Protein AF-0000000072569728 (afdb_homodimer)

pLDDT: mean 89.06, std 13.62, range [38.62, 98.81]

Structure (mmCIF, N/CA/C/O backbone):
data_AF-0000000072569728-model_v1
#
loop_
_entity.id
_entity.type
_entity.pdbx_description
1 polymer 'Homocysteine S-methyltransferase'
#
loop_
_atom_site.group_PDB
_atom_site.id
_atom_site.type_symbol
_atom_site.label_atom_id
_atom_site.label_alt_id
_atom_site.label_comp_id
_atom_site.label_asym_id
_atom_site.label_entity_id
_atom_site.label_seq_id
_atom_site.pdbx_PDB_ins_code
_atom_site.Cartn_x
_atom_site.Cartn_y
_atom_site.Cartn_z
_atom_site.occupancy
_atom_site.B_iso_or_equiv
_atom_site.auth_seq_id
_atom_site.auth_comp_id
_atom_site.auth_asym_id
_atom_site.auth_atom_id
_atom_site.pdbx_PDB_model_num
ATOM 1 N N . MET A 1 1 ? 17.312 41.188 -1.557 1 85.38 1 MET A N 1
ATOM 2 C CA . MET A 1 1 ? 15.969 41.094 -2.133 1 85.38 1 MET A CA 1
ATOM 3 C C . MET A 1 1 ? 14.977 40.531 -1.12 1 85.38 1 MET A C 1
ATOM 5 O O . MET A 1 1 ? 14.57 41.219 -0.192 1 85.38 1 MET A O 1
ATOM 9 N N . ILE A 1 2 ? 14.727 39.25 -0.944 1 93.12 2 ILE A N 1
ATOM 10 C CA . ILE A 1 2 ? 13.766 38.688 0.002 1 93.12 2 ILE A CA 1
ATOM 11 C C . ILE A 1 2 ? 14.297 38.812 1.425 1 93.12 2 ILE A C 1
ATOM 13 O O . ILE A 1 2 ? 13.57 39.25 2.332 1 93.12 2 ILE A O 1
ATOM 17 N N . LYS A 1 3 ? 15.609 38.688 1.613 1 93.69 3 LYS A N 1
ATOM 18 C CA . LYS A 1 3 ? 16.234 38.781 2.928 1 93.69 3 LYS A CA 1
ATOM 19 C C . LYS A 1 3 ? 16.125 40.188 3.488 1 93.69 3 LYS A C 1
ATOM 21 O O . LYS A 1 3 ? 15.883 40.375 4.684 1 93.69 3 LYS A O 1
ATOM 26 N N . GLU A 1 4 ? 16.312 41.156 2.574 1 92.62 4 GLU A N 1
ATOM 27 C CA . GLU A 1 4 ? 16.188 42.531 2.986 1 92.62 4 GLU A CA 1
ATOM 28 C C . GLU A 1 4 ? 14.75 42.875 3.402 1 92.62 4 GLU A C 1
ATOM 30 O O . GLU A 1 4 ? 14.531 43.562 4.398 1 92.62 4 GLU A O 1
ATOM 35 N N . PHE A 1 5 ? 13.891 42.406 2.645 1 94.12 5 PHE A N 1
ATOM 36 C CA . PHE A 1 5 ? 12.484 42.594 2.949 1 94.12 5 PHE A CA 1
ATOM 37 C C . PHE A 1 5 ? 12.133 42.031 4.316 1 94.12 5 PHE A C 1
ATOM 39 O O . PHE A 1 5 ? 11.391 42.625 5.086 1 94.12 5 PHE A O 1
ATOM 46 N N . LEU A 1 6 ? 12.727 40.844 4.672 1 94.19 6 LEU A N 1
ATOM 47 C CA . LEU A 1 6 ? 12.398 40.094 5.871 1 94.19 6 LEU A CA 1
ATOM 48 C C . LEU A 1 6 ? 13.008 40.75 7.109 1 94.19 6 LEU A C 1
ATOM 50 O O . LEU A 1 6 ? 12.633 40.406 8.234 1 94.19 6 LEU A O 1
ATOM 54 N N . ASN A 1 7 ? 13.859 41.688 6.898 1 90.31 7 ASN A N 1
ATOM 55 C CA . ASN A 1 7 ? 14.438 42.406 8.023 1 90.31 7 ASN A CA 1
ATOM 56 C C . ASN A 1 7 ? 13.398 43.312 8.711 1 90.31 7 ASN A C 1
ATOM 58 O O . ASN A 1 7 ? 13.484 43.531 9.914 1 90.31 7 ASN A O 1
ATOM 62 N N . ASN A 1 8 ? 12.383 43.625 7.84 1 90.62 8 ASN A N 1
ATOM 63 C CA . ASN A 1 8 ? 11.453 44.594 8.398 1 90.62 8 ASN A CA 1
ATOM 64 C C . ASN A 1 8 ? 10 44.125 8.266 1 90.62 8 ASN A C 1
ATOM 66 O O . ASN A 1 8 ? 9.086 44.812 8.766 1 90.62 8 ASN A O 1
ATOM 70 N N . ASN A 1 9 ? 9.867 43.062 7.57 1 92.62 9 ASN A N 1
ATOM 71 C CA . ASN A 1 9 ? 8.5 42.625 7.285 1 92.62 9 ASN A CA 1
ATOM 72 C C . ASN A 1 9 ? 8.359 41.125 7.355 1 92.62 9 ASN A C 1
ATOM 74 O O . ASN A 1 9 ? 9.352 40.406 7.254 1 92.62 9 ASN A O 1
ATOM 78 N N . ILE A 1 10 ? 7.145 40.719 7.562 1 94.38 10 ILE A N 1
ATOM 79 C CA . ILE A 1 10 ? 6.762 39.344 7.312 1 94.38 10 ILE A CA 1
ATOM 80 C C . ILE A 1 10 ? 6.363 39.156 5.844 1 94.38 10 ILE A C 1
ATOM 82 O O . ILE A 1 10 ? 5.781 40.062 5.246 1 94.38 10 ILE A O 1
ATOM 86 N N . LEU A 1 11 ? 6.754 38.125 5.32 1 96.81 11 LEU A N 1
ATOM 87 C CA . LEU A 1 11 ? 6.41 37.875 3.93 1 96.81 11 LEU A CA 1
ATOM 88 C C . LEU A 1 11 ? 5.148 37 3.832 1 96.81 11 LEU A C 1
ATOM 90 O O . LEU A 1 11 ? 5.145 35.844 4.258 1 96.81 11 LEU A O 1
ATOM 94 N N . ILE A 1 12 ? 4.066 37.562 3.297 1 97.56 12 ILE A N 1
ATOM 95 C CA . ILE A 1 12 ? 2.818 36.812 3.088 1 97.56 12 ILE A CA 1
ATOM 96 C C . ILE A 1 12 ? 2.791 36.25 1.676 1 97.56 12 ILE A C 1
ATOM 98 O O . ILE A 1 12 ? 2.799 37 0.692 1 97.56 12 ILE A O 1
ATOM 102 N N . CYS A 1 13 ? 2.77 34.938 1.596 1 97.75 13 CYS A N 1
ATOM 103 C CA . CYS A 1 13 ? 2.707 34.219 0.327 1 97.75 13 CYS A CA 1
ATOM 104 C C . CYS A 1 13 ? 1.263 34 -0.091 1 97.75 13 CYS A C 1
ATOM 106 O O . CYS A 1 13 ? 0.341 34.188 0.702 1 97.75 13 CYS A O 1
ATOM 108 N N . ASP A 1 14 ? 1.109 33.594 -1.291 1 98.12 14 ASP A N 1
ATOM 109 C CA . ASP A 1 14 ? -0.203 33.219 -1.805 1 98.12 14 ASP A CA 1
ATOM 110 C C . ASP A 1 14 ? -0.664 31.891 -1.206 1 98.12 14 ASP A C 1
ATOM 112 O O . ASP A 1 14 ? -0.107 31.422 -0.209 1 98.12 14 ASP A O 1
ATOM 116 N N . GLY A 1 15 ? -1.82 31.406 -1.701 1 96.56 15 GLY A N 1
ATOM 117 C CA . GLY A 1 15 ? -2.396 30.141 -1.286 1 96.56 15 GLY A CA 1
ATOM 118 C C . GLY A 1 15 ? -2.373 29.078 -2.379 1 96.56 15 GLY A C 1
ATOM 119 O O . GLY A 1 15 ? -1.43 29.016 -3.17 1 96.56 15 GLY A O 1
ATOM 120 N N . ALA A 1 16 ? -3.348 28.312 -2.418 1 94.62 16 ALA A N 1
ATOM 121 C CA . ALA A 1 16 ? -3.398 27.156 -3.312 1 94.62 16 ALA A CA 1
ATOM 122 C C . ALA A 1 16 ? -3.627 27.594 -4.758 1 94.62 16 ALA A C 1
ATOM 124 O O . ALA A 1 16 ? -4.406 28.516 -5.02 1 94.62 16 ALA A O 1
ATOM 125 N N . MET A 1 17 ? -2.973 27 -5.676 1 94.5 17 MET A N 1
ATOM 126 C CA . MET A 1 17 ? -3.254 27.172 -7.098 1 94.5 17 MET A CA 1
ATOM 127 C C . MET A 1 17 ? -4.188 26.078 -7.602 1 94.5 17 MET A C 1
ATOM 129 O O . MET A 1 17 ? -5.273 26.375 -8.109 1 94.5 17 MET A O 1
ATOM 133 N N . GLY A 1 18 ? -3.826 24.812 -7.355 1 89.75 18 GLY A N 1
ATOM 134 C CA . GLY A 1 18 ? -4.574 23.688 -7.891 1 89.75 18 GLY A CA 1
ATOM 135 C C . GLY A 1 18 ? -6.008 23.641 -7.402 1 89.75 18 GLY A C 1
ATOM 136 O O . GLY A 1 18 ? -6.945 23.625 -8.203 1 89.75 18 GLY A O 1
ATOM 137 N N . THR A 1 19 ? -6.238 23.625 -6.055 1 87.88 19 THR A N 1
ATOM 138 C CA . THR A 1 19 ? -7.582 23.5 -5.504 1 87.88 19 THR A CA 1
ATOM 139 C C . THR A 1 19 ? -8.414 24.734 -5.816 1 87.88 19 THR A C 1
ATOM 141 O O . THR A 1 19 ? -9.617 24.625 -6.055 1 87.88 19 THR A O 1
ATOM 144 N N . TYR A 1 20 ? -7.801 25.891 -5.891 1 92.5 20 TYR A N 1
ATOM 145 C CA . TYR A 1 20 ? -8.547 27.109 -6.215 1 92.5 20 TYR A CA 1
ATOM 146 C C . TYR A 1 20 ? -8.906 27.156 -7.695 1 92.5 20 TYR A C 1
ATOM 148 O O . TYR A 1 20 ? -9.992 27.609 -8.062 1 92.5 20 TYR A O 1
ATOM 156 N N . TYR A 1 21 ? -7.973 26.719 -8.547 1 92.12 21 TYR A N 1
ATOM 157 C CA . TYR A 1 21 ? -8.266 26.578 -9.969 1 92.12 21 TYR A CA 1
ATOM 158 C C . TYR A 1 21 ? -9.477 25.688 -10.195 1 92.12 21 TYR A C 1
ATOM 160 O O . TYR A 1 21 ? -10.367 26 -10.984 1 92.12 21 TYR A O 1
ATOM 168 N N . SER A 1 22 ? -9.484 24.562 -9.484 1 85.31 22 SER A N 1
ATOM 169 C CA . SER A 1 22 ? -10.602 23.625 -9.586 1 85.31 22 SER A CA 1
ATOM 170 C C . SER A 1 22 ? -11.898 24.266 -9.109 1 85.31 22 SER A C 1
ATOM 172 O O . SER A 1 22 ? -12.961 24.062 -9.695 1 85.31 22 SER A O 1
ATOM 174 N N . GLU A 1 23 ? -11.812 25 -8.039 1 86.25 23 GLU A N 1
ATOM 175 C CA . GLU A 1 23 ? -12.977 25.703 -7.488 1 86.25 23 GLU A CA 1
ATOM 176 C C . GLU A 1 23 ? -13.539 26.703 -8.484 1 86.25 23 GLU A C 1
ATOM 178 O O . GLU A 1 23 ? -14.758 26.812 -8.641 1 86.25 23 GLU A O 1
ATOM 183 N N . LYS A 1 24 ? -12.695 27.391 -9.203 1 89.06 24 LYS A N 1
ATOM 184 C CA . LYS A 1 24 ? -13.094 28.453 -10.117 1 89.06 24 LYS A CA 1
ATOM 185 C C . LYS A 1 24 ? -13.617 27.891 -11.43 1 89.06 24 LYS A C 1
ATOM 187 O O . LYS A 1 24 ? -14.531 28.453 -12.031 1 89.06 24 LYS A O 1
ATOM 192 N N . THR A 1 25 ? -13 26.828 -11.828 1 86.75 25 THR A N 1
ATOM 193 C CA . THR A 1 25 ? -13.297 26.344 -13.172 1 86.75 25 THR A CA 1
ATOM 194 C C . THR A 1 25 ? -14.273 25.172 -13.133 1 86.75 25 THR A C 1
ATOM 196 O O . THR A 1 25 ? -14.883 24.828 -14.141 1 86.75 25 THR A O 1
ATOM 199 N N . GLY A 1 26 ? -14.352 24.578 -11.961 1 76 26 GLY A N 1
ATOM 200 C CA . GLY A 1 26 ? -15.109 23.344 -11.883 1 76 26 GLY A CA 1
ATOM 201 C C . GLY A 1 26 ? -14.391 22.156 -12.5 1 76 26 GLY A C 1
ATOM 202 O O . GLY A 1 26 ? -14.922 21.047 -12.516 1 76 26 GLY A O 1
ATOM 203 N N . ASN A 1 27 ? -13.305 22.453 -13.07 1 64.94 27 ASN A N 1
ATOM 204 C CA . ASN A 1 27 ? -12.508 21.422 -13.711 1 64.94 27 ASN A CA 1
ATOM 205 C C . ASN A 1 27 ? -11.57 20.734 -12.711 1 64.94 27 ASN A C 1
ATOM 207 O O . ASN A 1 27 ? -10.648 21.359 -12.195 1 64.94 27 ASN A O 1
ATOM 211 N N . ASP A 1 28 ? -12.016 19.594 -12.367 1 60.81 28 ASP A N 1
ATOM 212 C CA . ASP A 1 28 ? -11.18 18.844 -11.438 1 60.81 28 ASP A CA 1
ATOM 213 C C . ASP A 1 28 ? -10 18.203 -12.156 1 60.81 28 ASP A C 1
ATOM 215 O O . ASP A 1 28 ? -9.805 16.984 -12.078 1 60.81 28 ASP A O 1
ATOM 219 N N . ILE A 1 29 ? -9.391 19.062 -12.883 1 55.28 29 ILE A N 1
ATOM 220 C CA . ILE A 1 29 ? -8.281 18.547 -13.672 1 55.28 29 ILE A CA 1
ATOM 221 C C . ILE A 1 29 ? -7.117 18.172 -12.758 1 55.28 29 ILE A C 1
ATOM 223 O O . ILE A 1 29 ? -6.883 18.828 -11.742 1 55.28 29 ILE A O 1
ATOM 227 N N . SER A 1 30 ? -6.383 17.234 -13.188 1 62.5 30 SER A N 1
ATOM 228 C CA . SER A 1 30 ? -5.277 16.656 -12.422 1 62.5 30 SER A CA 1
ATOM 229 C C . SER A 1 30 ? -4.066 17.594 -12.422 1 62.5 30 SER A C 1
ATOM 231 O O . SER A 1 30 ? -3.357 17.688 -11.414 1 62.5 30 SER A O 1
ATOM 233 N N . TYR A 1 31 ? -3.854 18.344 -13.523 1 75.75 31 TYR A N 1
ATOM 234 C CA . TYR A 1 31 ? -2.664 19.172 -13.602 1 75.75 31 TYR A CA 1
ATOM 235 C C . TYR A 1 31 ? -3.012 20.578 -14.102 1 75.75 31 TYR A C 1
ATOM 237 O O . TYR A 1 31 ? -3.082 20.812 -15.312 1 75.75 31 TYR A O 1
ATOM 245 N N . CYS A 1 32 ? -3.193 21.516 -13.148 1 87.5 32 CYS A N 1
ATOM 246 C CA . CYS A 1 32 ? -3.564 22.875 -13.5 1 87.5 32 CYS A CA 1
ATOM 247 C C . CYS A 1 32 ? -2.422 23.578 -14.227 1 87.5 32 CYS A C 1
ATOM 249 O O . CYS A 1 32 ? -2.615 24.656 -14.805 1 87.5 32 CYS A O 1
ATOM 251 N N . GLU A 1 33 ? -1.227 22.938 -14.305 1 91.69 33 GLU A N 1
ATOM 252 C CA . GLU A 1 33 ? -0.071 23.5 -14.984 1 91.69 33 GLU A CA 1
ATOM 253 C C . GLU A 1 33 ? -0.323 23.641 -16.484 1 91.69 33 GLU A C 1
ATOM 255 O O . GLU A 1 33 ? 0.218 24.531 -17.141 1 91.69 33 GLU A O 1
ATOM 260 N N . PHE A 1 34 ? -1.142 22.781 -16.984 1 87.81 34 PHE A N 1
ATOM 261 C CA . PHE A 1 34 ? -1.485 22.875 -18.406 1 87.81 34 PHE A CA 1
ATOM 262 C C . PHE A 1 34 ? -2.279 24.156 -18.672 1 87.81 34 PHE A C 1
ATOM 264 O O . PHE A 1 34 ? -2.348 24.609 -19.812 1 87.81 34 PHE A O 1
ATOM 271 N N . GLY A 1 35 ? -2.881 24.672 -17.656 1 92.25 35 GLY A N 1
ATOM 272 C CA . GLY A 1 35 ? -3.578 25.953 -17.766 1 92.25 35 GLY A CA 1
ATOM 273 C C . GLY A 1 35 ? -2.672 27.094 -18.203 1 92.25 35 GLY A C 1
ATOM 274 O O . GLY A 1 35 ? -3.141 28.094 -18.75 1 92.25 35 GLY A O 1
ATOM 275 N N . ASN A 1 36 ? -1.361 26.953 -17.969 1 96 36 ASN A N 1
ATOM 276 C CA . ASN A 1 36 ? -0.408 27.969 -18.406 1 96 36 ASN A CA 1
ATOM 277 C C . ASN A 1 36 ? -0.445 28.125 -19.938 1 96 36 ASN A C 1
ATOM 279 O O . ASN A 1 36 ? -0.034 29.172 -20.453 1 96 36 ASN A O 1
ATOM 283 N N . LEU A 1 37 ? -0.909 27.062 -20.609 1 92.69 37 LEU A N 1
ATOM 284 C CA . LEU A 1 37 ? -0.963 27.078 -22.062 1 92.69 37 LEU A CA 1
ATOM 285 C C . LEU A 1 37 ? -2.396 27.281 -22.547 1 92.69 37 LEU A C 1
ATOM 287 O O . LEU A 1 37 ? -2.643 28.047 -23.469 1 92.69 37 LEU A O 1
ATOM 291 N N . ASN A 1 38 ? -3.354 26.656 -21.859 1 88.44 38 ASN A N 1
ATOM 292 C CA . ASN A 1 38 ? -4.691 26.531 -22.422 1 88.44 38 ASN A CA 1
ATOM 293 C C . ASN A 1 38 ? -5.699 27.422 -21.688 1 88.44 38 ASN A C 1
ATOM 295 O O . ASN A 1 38 ? -6.848 27.547 -22.125 1 88.44 38 ASN A O 1
ATOM 299 N N . ASP A 1 39 ? -5.293 28.016 -20.641 1 93.44 39 ASP A N 1
ATOM 300 C CA . ASP A 1 39 ? -6.195 28.828 -19.828 1 93.44 39 ASP A CA 1
ATOM 301 C C . ASP A 1 39 ? -5.434 29.938 -19.109 1 93.44 39 ASP A C 1
ATOM 303 O O . ASP A 1 39 ? -5.551 30.078 -17.891 1 93.44 39 ASP A O 1
ATOM 307 N N . LYS A 1 40 ? -4.645 30.719 -19.812 1 95.88 40 LYS A N 1
ATOM 308 C CA . LYS A 1 40 ? -3.734 31.719 -19.266 1 95.88 40 LYS A CA 1
ATOM 309 C C . LYS A 1 40 ? -4.492 32.75 -18.453 1 95.88 40 LYS A C 1
ATOM 311 O O . LYS A 1 40 ? -4.023 33.219 -17.406 1 95.88 40 LYS A O 1
ATOM 316 N N . ASN A 1 41 ? -5.648 33.094 -18.891 1 96.56 41 ASN A N 1
ATOM 317 C CA . ASN A 1 41 ? -6.422 34.156 -18.25 1 96.56 41 ASN A CA 1
ATOM 318 C C . ASN A 1 41 ? -6.836 33.75 -16.844 1 96.56 41 ASN A C 1
ATOM 320 O O . ASN A 1 41 ? -6.758 34.562 -15.914 1 96.56 41 ASN A O 1
ATOM 324 N N . THR A 1 42 ? -7.293 32.562 -16.734 1 96.25 42 THR A N 1
ATOM 325 C CA . THR A 1 42 ? -7.719 32.094 -15.414 1 96.25 42 THR A CA 1
ATOM 326 C C . THR A 1 42 ? -6.543 32.062 -14.445 1 96.25 42 THR A C 1
ATOM 328 O O . THR A 1 42 ? -6.668 32.469 -13.289 1 96.25 42 THR A O 1
ATOM 331 N N . ILE A 1 43 ? -5.391 31.609 -14.906 1 97.44 43 ILE A N 1
ATOM 332 C CA . ILE A 1 43 ? -4.199 31.531 -14.07 1 97.44 43 ILE A CA 1
ATOM 333 C C . ILE A 1 43 ? -3.775 32.938 -13.656 1 97.44 43 ILE A C 1
ATOM 335 O O . ILE A 1 43 ? -3.453 33.188 -12.492 1 97.44 43 ILE A O 1
ATOM 339 N N . ARG A 1 44 ? -3.809 33.812 -14.602 1 98.12 44 ARG A N 1
ATOM 340 C CA . ARG A 1 44 ? -3.445 35.188 -14.32 1 98.12 44 ARG A CA 1
ATOM 341 C C . ARG A 1 44 ? -4.379 35.812 -13.281 1 98.12 44 ARG A C 1
ATOM 343 O O . ARG A 1 44 ? -3.93 36.469 -12.352 1 98.12 44 ARG A O 1
ATOM 350 N N . ARG A 1 45 ? -5.605 35.594 -13.469 1 97.75 45 ARG A N 1
ATOM 351 C CA . ARG A 1 45 ? -6.605 36.125 -12.547 1 97.75 45 ARG A CA 1
ATOM 352 C C . ARG A 1 45 ? -6.379 35.594 -11.133 1 97.75 45 ARG A C 1
ATOM 354 O O . ARG A 1 45 ? -6.527 36.344 -10.164 1 97.75 45 ARG A O 1
ATOM 361 N N . ILE A 1 46 ? -6.066 34.344 -11.008 1 98.19 46 ILE A N 1
ATOM 362 C CA . ILE A 1 46 ? -5.801 33.781 -9.695 1 98.19 46 ILE A CA 1
ATOM 363 C C . ILE A 1 46 ? -4.629 34.5 -9.039 1 98.19 46 ILE A C 1
ATOM 365 O O . ILE A 1 46 ? -4.703 34.844 -7.859 1 98.19 46 ILE A O 1
ATOM 369 N N . HIS A 1 47 ? -3.529 34.719 -9.805 1 98.69 47 HIS A N 1
ATOM 370 C CA . HIS A 1 47 ? -2.404 35.5 -9.266 1 98.69 47 HIS A CA 1
ATOM 371 C C . HIS A 1 47 ? -2.846 36.875 -8.805 1 98.69 47 HIS A C 1
ATOM 373 O O . HIS A 1 47 ? -2.494 37.312 -7.707 1 98.69 47 HIS A O 1
ATOM 379 N N . GLU A 1 48 ? -3.656 37.469 -9.617 1 98.56 48 GLU A N 1
ATOM 380 C CA . GLU A 1 48 ? -4.098 38.844 -9.32 1 98.56 48 GLU A CA 1
ATOM 381 C C . GLU A 1 48 ? -4.957 38.875 -8.062 1 98.56 48 GLU A C 1
ATOM 383 O O . GLU A 1 48 ? -4.836 39.812 -7.246 1 98.56 48 GLU A O 1
ATOM 388 N N . GLU A 1 49 ? -5.773 37.938 -7.969 1 98.5 49 GLU A N 1
ATOM 389 C CA . GLU A 1 49 ? -6.641 37.844 -6.797 1 98.5 49 GLU A CA 1
ATOM 390 C C . GLU A 1 49 ? -5.828 37.688 -5.516 1 98.5 49 GLU A C 1
ATOM 392 O O . GLU A 1 49 ? -6.152 38.281 -4.484 1 98.5 49 GLU A O 1
ATOM 397 N N . TYR A 1 50 ? -4.777 36.875 -5.551 1 98.69 50 TYR A N 1
ATOM 398 C CA . TYR A 1 50 ? -3.918 36.688 -4.387 1 98.69 50 TYR A CA 1
ATOM 399 C C . TYR A 1 50 ? -3.158 37.969 -4.062 1 98.69 50 TYR A C 1
ATOM 401 O O . TYR A 1 50 ? -2.986 38.312 -2.891 1 98.69 50 TYR A O 1
ATOM 409 N N . ILE A 1 51 ? -2.723 38.688 -5.102 1 98.5 51 ILE A N 1
ATOM 410 C CA . ILE A 1 51 ? -2.016 39.938 -4.914 1 98.5 51 ILE A CA 1
ATOM 411 C C . ILE A 1 51 ? -2.951 40.969 -4.281 1 98.5 51 ILE A C 1
ATOM 413 O O . ILE A 1 51 ? -2.574 41.656 -3.33 1 98.5 51 ILE A O 1
ATOM 417 N N . GLU A 1 52 ? -4.152 40.969 -4.797 1 97.81 52 GLU A N 1
ATOM 418 C CA . GLU A 1 52 ? -5.152 41.906 -4.254 1 97.81 52 GLU A CA 1
ATOM 419 C C . GLU A 1 52 ? -5.48 41.562 -2.805 1 97.81 52 GLU A C 1
ATOM 421 O O . GLU A 1 52 ? -5.781 42.438 -2.008 1 97.81 52 GLU A O 1
ATOM 426 N N . ALA A 1 53 ? -5.41 40.312 -2.512 1 97.75 53 ALA A N 1
ATOM 427 C CA . ALA A 1 53 ? -5.715 39.844 -1.164 1 97.75 53 ALA A CA 1
ATOM 428 C C . ALA A 1 53 ? -4.594 40.188 -0.191 1 97.75 53 ALA A C 1
ATOM 430 O O . ALA A 1 53 ? -4.785 40.156 1.027 1 97.75 53 ALA A O 1
ATOM 431 N N . GLY A 1 54 ? -3.396 40.531 -0.757 1 96.56 54 GLY A N 1
ATOM 432 C CA . GLY A 1 54 ? -2.342 41.031 0.122 1 96.56 54 GLY A CA 1
ATOM 433 C C . GLY A 1 54 ? -1.059 40.219 0.004 1 96.56 54 GLY A C 1
ATOM 434 O O . GLY A 1 54 ? -0.077 40.5 0.693 1 96.56 54 GLY A O 1
ATOM 435 N N . ALA A 1 55 ? -0.987 39.25 -0.85 1 97.81 55 ALA A N 1
ATOM 436 C CA . ALA A 1 55 ? 0.219 38.438 -1.031 1 97.81 55 ALA A CA 1
ATOM 437 C C . ALA A 1 55 ? 1.369 39.281 -1.563 1 97.81 55 ALA A C 1
ATOM 439 O O . ALA A 1 55 ? 1.182 40.094 -2.475 1 97.81 55 ALA A O 1
ATOM 440 N N . LYS A 1 56 ? 2.52 39.125 -0.978 1 97.56 56 LYS A N 1
ATOM 441 C CA . LYS A 1 56 ? 3.721 39.844 -1.418 1 97.56 56 LYS A CA 1
ATOM 442 C C . LYS A 1 56 ? 4.676 38.906 -2.145 1 97.56 56 LYS A C 1
ATOM 444 O O . LYS A 1 56 ? 5.695 39.344 -2.688 1 97.56 56 LYS A O 1
ATOM 449 N N . LEU A 1 57 ? 4.34 37.688 -2.176 1 98.25 57 LEU A N 1
ATOM 450 C CA . LEU A 1 57 ? 5.008 36.656 -2.986 1 98.25 57 LEU A CA 1
ATOM 451 C C . LEU A 1 57 ? 3.99 35.719 -3.621 1 98.25 57 LEU A C 1
ATOM 453 O O . LEU A 1 57 ? 3.143 35.156 -2.926 1 98.25 57 LEU A O 1
ATOM 457 N N . ILE A 1 58 ? 4 35.625 -4.895 1 98.69 58 ILE A N 1
ATOM 458 C CA . ILE A 1 58 ? 3.174 34.656 -5.586 1 98.69 58 ILE A CA 1
ATOM 459 C C . ILE A 1 58 ? 4.059 33.531 -6.176 1 98.69 58 ILE A C 1
ATOM 461 O O . ILE A 1 58 ? 5.184 33.812 -6.605 1 98.69 58 ILE A O 1
ATOM 465 N N . ARG A 1 59 ? 3.604 32.312 -6.176 1 98.44 59 ARG A N 1
ATOM 466 C CA . ARG A 1 59 ? 4.32 31.188 -6.742 1 98.44 59 ARG A CA 1
ATOM 467 C C . ARG A 1 59 ? 3.789 30.844 -8.133 1 98.44 59 ARG A C 1
ATOM 469 O O . ARG A 1 59 ? 2.576 30.828 -8.352 1 98.44 59 ARG A O 1
ATOM 476 N N . THR A 1 60 ? 4.676 30.562 -9.039 1 98.5 60 THR A N 1
ATOM 477 C CA . THR A 1 60 ? 4.273 30.219 -10.398 1 98.5 60 THR A CA 1
ATOM 478 C C . THR A 1 60 ? 3.451 28.938 -10.414 1 98.5 60 THR A C 1
ATOM 480 O O . THR A 1 60 ? 3.613 28.078 -9.547 1 98.5 60 THR A O 1
ATOM 483 N N . ASN A 1 61 ? 2.537 28.859 -11.391 1 97.81 61 ASN A N 1
ATOM 484 C CA . ASN A 1 61 ? 1.77 27.641 -11.586 1 97.81 61 ASN A CA 1
ATOM 485 C C . ASN A 1 61 ? 2.615 26.547 -12.234 1 97.81 61 ASN A C 1
ATOM 487 O O . ASN A 1 61 ? 2.344 26.141 -13.359 1 97.81 61 ASN A O 1
ATOM 491 N N . THR A 1 62 ? 3.65 26.078 -11.438 1 98.06 62 THR A N 1
ATOM 492 C CA . THR A 1 62 ? 4.609 25.156 -12.031 1 98.06 62 THR A CA 1
ATOM 493 C C . THR A 1 62 ? 5.004 24.062 -11.039 1 98.06 62 THR A C 1
ATOM 495 O O . THR A 1 62 ? 6.078 23.469 -11.148 1 98.06 62 THR A O 1
ATOM 498 N N . PHE A 1 63 ? 4.211 23.828 -10.109 1 95.31 63 PHE A N 1
ATOM 499 C CA . PHE A 1 63 ? 4.508 22.875 -9.047 1 95.31 63 PHE A CA 1
ATOM 500 C C . PHE A 1 63 ? 4.773 21.484 -9.633 1 95.31 63 PHE A C 1
ATOM 502 O O . PHE A 1 63 ? 5.785 20.859 -9.32 1 95.31 63 PHE A O 1
ATOM 509 N N . SER A 1 64 ? 3.92 21.031 -10.461 1 92.62 64 SER A N 1
ATOM 510 C CA . SER A 1 64 ? 4.047 19.688 -11.023 1 92.62 64 SER A CA 1
ATOM 511 C C . SER A 1 64 ? 4.746 19.719 -12.375 1 92.62 64 SER A C 1
ATOM 513 O O . SER A 1 64 ? 4.703 18.75 -13.125 1 92.62 64 SER A O 1
ATOM 515 N N . ALA A 1 65 ? 5.352 20.859 -12.68 1 94.38 65 ALA A N 1
ATOM 516 C CA . ALA A 1 65 ? 5.91 21.016 -14.023 1 94.38 65 ALA A CA 1
ATOM 517 C C . ALA A 1 65 ? 7.254 20.312 -14.148 1 94.38 65 ALA A C 1
ATOM 519 O O . ALA A 1 65 ? 8.312 20.938 -14.047 1 94.38 65 ALA A O 1
ATOM 520 N N . ASN A 1 66 ? 7.27 19.094 -14.367 1 92.06 66 ASN A N 1
ATOM 521 C CA . ASN A 1 66 ? 8.391 18.266 -14.797 1 92.06 66 ASN A CA 1
ATOM 522 C C . ASN A 1 66 ? 7.965 17.234 -15.844 1 92.06 66 ASN A C 1
ATOM 524 O O . ASN A 1 66 ? 6.777 16.953 -15.984 1 92.06 66 ASN A O 1
ATOM 528 N N . SER A 1 67 ? 8.914 16.781 -16.516 1 86.94 67 SER A N 1
ATOM 529 C CA . SER A 1 67 ? 8.594 15.961 -17.688 1 86.94 67 SER A CA 1
ATOM 530 C C . SER A 1 67 ? 7.977 14.633 -17.25 1 86.94 67 SER A C 1
ATOM 532 O O . SER A 1 67 ? 7.117 14.086 -17.953 1 86.94 67 SER A O 1
ATOM 534 N N . LYS A 1 68 ? 8.344 14.188 -16.172 1 77.12 68 LYS A N 1
ATOM 535 C CA . LYS A 1 68 ? 7.895 12.883 -15.703 1 77.12 68 LYS A CA 1
ATOM 536 C C . LYS A 1 68 ? 6.457 12.945 -15.188 1 77.12 68 LYS A C 1
ATOM 538 O O . LYS A 1 68 ? 5.625 12.117 -15.562 1 77.12 68 LYS A O 1
ATOM 543 N N . GLU A 1 69 ? 6.16 13.898 -14.391 1 79.19 69 GLU A N 1
ATOM 544 C CA . GLU A 1 69 ? 4.836 14.039 -13.797 1 79.19 69 GLU A CA 1
ATOM 545 C C . GLU A 1 69 ? 3.797 14.414 -14.844 1 79.19 69 GLU A C 1
ATOM 547 O O . GLU A 1 69 ? 2.686 13.883 -14.852 1 79.19 69 GLU A O 1
ATOM 552 N N . LEU A 1 70 ? 4.184 15.32 -15.695 1 79.62 70 LEU A N 1
ATOM 553 C CA . LEU A 1 70 ? 3.229 15.812 -16.688 1 79.62 70 LEU A CA 1
ATOM 554 C C . LEU A 1 70 ? 3.199 14.906 -17.906 1 79.62 70 LEU A C 1
ATOM 556 O O . LEU A 1 70 ? 2.285 14.992 -18.734 1 79.62 70 LEU A O 1
ATOM 560 N N . GLY A 1 71 ? 4.188 14.07 -18.016 1 72.31 71 GLY A N 1
ATOM 561 C CA . GLY A 1 71 ? 4.27 13.195 -19.172 1 72.31 71 GLY A CA 1
ATOM 562 C C . GLY A 1 71 ? 4.469 13.938 -20.484 1 72.31 71 GLY A C 1
ATOM 563 O O . GLY A 1 71 ? 3.828 13.625 -21.484 1 72.31 71 GLY A O 1
ATOM 564 N N . VAL A 1 72 ? 5.293 14.961 -20.438 1 75.62 72 VAL A N 1
ATOM 565 C CA . VAL A 1 72 ? 5.488 15.797 -21.625 1 75.62 72 VAL A CA 1
ATOM 566 C C . VAL A 1 72 ? 6.973 15.852 -21.969 1 75.62 72 VAL A C 1
ATOM 568 O O . VAL A 1 72 ? 7.824 15.477 -21.156 1 75.62 72 VAL A O 1
ATOM 571 N N . SER A 1 73 ? 7.273 16.234 -23.188 1 80.56 73 SER A N 1
ATOM 572 C CA . SER A 1 73 ? 8.656 16.438 -23.625 1 80.56 73 SER A CA 1
ATOM 573 C C . SER A 1 73 ? 9.281 17.625 -22.922 1 80.56 73 SER A C 1
ATOM 575 O O . SER A 1 73 ? 8.57 18.469 -22.359 1 80.56 73 SER A O 1
ATOM 577 N N . ARG A 1 74 ? 10.586 17.766 -22.938 1 88.06 74 ARG A N 1
ATOM 578 C CA . ARG A 1 74 ? 11.289 18.906 -22.344 1 88.06 74 ARG A CA 1
ATOM 579 C C . ARG A 1 74 ? 10.906 20.203 -23.047 1 88.06 74 ARG A C 1
ATOM 581 O O . ARG A 1 74 ? 10.844 21.25 -22.422 1 88.06 74 ARG A O 1
ATOM 588 N N . LYS A 1 75 ? 10.688 20.062 -24.328 1 88.56 75 LYS A N 1
ATOM 589 C CA . LYS A 1 75 ? 10.281 21.25 -25.062 1 88.56 75 LYS A CA 1
ATOM 590 C C . LYS A 1 75 ? 8.938 21.766 -24.562 1 88.56 75 LYS A C 1
ATOM 592 O O . LYS A 1 75 ? 8.797 22.969 -24.281 1 88.56 75 LYS A O 1
ATOM 597 N N . THR A 1 76 ? 7.992 20.891 -24.469 1 88.81 76 THR A N 1
ATOM 598 C CA . THR A 1 76 ? 6.676 21.281 -23.953 1 88.81 76 THR A CA 1
ATOM 599 C C . THR A 1 76 ? 6.766 21.75 -22.516 1 88.81 76 THR A C 1
ATOM 601 O O . THR A 1 76 ? 6.066 22.688 -22.125 1 88.81 76 THR A O 1
ATOM 604 N N . LEU A 1 77 ? 7.648 21.094 -21.797 1 94 77 LEU A N 1
ATOM 605 C CA . LEU A 1 77 ? 7.859 21.5 -20.406 1 94 77 LEU A CA 1
ATOM 606 C C . LEU A 1 77 ? 8.383 22.938 -20.328 1 94 77 LEU A C 1
ATOM 608 O O . LEU A 1 77 ? 7.906 23.734 -19.516 1 94 77 LEU A O 1
ATOM 612 N N . LYS A 1 78 ? 9.312 23.188 -21.172 1 96.81 78 LYS A N 1
ATOM 613 C CA . LYS A 1 78 ? 9.852 24.547 -21.234 1 96.81 78 LYS A CA 1
ATOM 614 C C . LYS A 1 78 ? 8.75 25.562 -21.562 1 96.81 78 LYS A C 1
ATOM 616 O O . LYS A 1 78 ? 8.68 26.625 -20.938 1 96.81 78 LYS A O 1
ATOM 621 N N . ASP A 1 79 ? 7.879 25.219 -22.469 1 96.5 79 ASP A N 1
ATOM 622 C CA . ASP A 1 79 ? 6.773 26.109 -22.828 1 96.5 79 ASP A CA 1
ATOM 623 C C . ASP A 1 79 ? 5.852 26.359 -21.641 1 96.5 79 ASP A C 1
ATOM 625 O O . ASP A 1 79 ? 5.414 27.484 -21.406 1 96.5 79 ASP A O 1
ATOM 629 N N . ILE A 1 80 ? 5.598 25.359 -20.922 1 96.75 80 ILE A N 1
ATOM 630 C CA . ILE A 1 80 ? 4.703 25.438 -19.766 1 96.75 80 ILE A CA 1
ATOM 631 C C . ILE A 1 80 ? 5.312 26.344 -18.703 1 96.75 80 ILE A C 1
ATOM 633 O O . ILE A 1 80 ? 4.633 27.219 -18.156 1 96.75 80 ILE A O 1
ATOM 637 N N . ILE A 1 81 ? 6.621 26.141 -18.422 1 98.44 81 ILE A N 1
ATOM 638 C CA . ILE A 1 81 ? 7.309 26.891 -17.375 1 98.44 81 ILE A CA 1
ATOM 639 C C . ILE A 1 81 ? 7.426 28.359 -17.781 1 98.44 81 ILE A C 1
ATOM 641 O O . ILE A 1 81 ? 7.098 29.266 -17 1 98.44 81 ILE A O 1
ATOM 645 N N . GLU A 1 82 ? 7.793 28.578 -19.016 1 98.44 82 GLU A N 1
ATOM 646 C CA . GLU A 1 82 ? 7.973 29.953 -19.484 1 98.44 82 GLU A CA 1
ATOM 647 C C . GLU A 1 82 ? 6.641 30.688 -19.531 1 98.44 82 GLU A C 1
ATOM 649 O O . GLU A 1 82 ? 6.566 31.875 -19.188 1 98.44 82 GLU A O 1
ATOM 654 N N . SER A 1 83 ? 5.652 29.969 -19.969 1 98.25 83 SER A N 1
ATOM 655 C CA . SER A 1 83 ? 4.324 30.578 -19.969 1 98.25 83 SER A CA 1
ATOM 656 C C . SER A 1 83 ? 3.885 30.922 -18.547 1 98.25 83 SER A C 1
ATOM 658 O O . SER A 1 83 ? 3.307 31.984 -18.297 1 98.25 83 SER A O 1
ATOM 660 N N . GLY A 1 84 ? 4.148 30.016 -17.609 1 98.56 84 GLY A N 1
ATOM 661 C CA . GLY A 1 84 ? 3.832 30.266 -16.219 1 98.56 84 GLY A CA 1
ATOM 662 C C . GLY A 1 84 ? 4.551 31.484 -15.656 1 98.56 84 GLY A C 1
ATOM 663 O O . GLY A 1 84 ? 3.973 32.25 -14.883 1 98.56 84 GLY A O 1
ATOM 664 N N . ILE A 1 85 ? 5.805 31.656 -16.062 1 98.62 85 ILE A N 1
ATOM 665 C CA . ILE A 1 85 ? 6.605 32.812 -15.648 1 98.62 85 ILE A CA 1
ATOM 666 C C . ILE A 1 85 ? 6.016 34.094 -16.234 1 98.62 85 ILE A C 1
ATOM 668 O O . ILE A 1 85 ? 5.855 35.094 -15.523 1 98.62 85 ILE A O 1
ATOM 672 N N . GLU A 1 86 ? 5.652 34 -17.469 1 98.44 86 GLU A N 1
ATOM 673 C CA . GLU A 1 86 ? 5.098 35.156 -18.156 1 98.44 86 GLU A CA 1
ATOM 674 C C . GLU A 1 86 ? 3.793 35.594 -17.5 1 98.44 86 GLU A C 1
ATOM 676 O O . GLU A 1 86 ? 3.566 36.812 -17.312 1 98.44 86 GLU A O 1
ATOM 681 N N . ILE A 1 87 ? 2.979 34.688 -17.234 1 98.62 87 ILE A N 1
ATOM 682 C CA . ILE A 1 87 ? 1.695 35 -16.609 1 98.62 87 ILE A CA 1
ATOM 683 C C . ILE A 1 87 ? 1.928 35.656 -15.258 1 98.62 87 ILE A C 1
ATOM 685 O O . ILE A 1 87 ? 1.266 36.656 -14.93 1 98.62 87 ILE A O 1
ATOM 689 N N . ALA A 1 88 ? 2.857 35.125 -14.469 1 98.69 88 ALA A N 1
ATOM 690 C CA . ALA A 1 88 ? 3.176 35.719 -13.164 1 98.69 88 ALA A CA 1
ATOM 691 C C . ALA A 1 88 ? 3.719 37.125 -13.305 1 98.69 88 ALA A C 1
ATOM 693 O O . ALA A 1 88 ? 3.361 38 -12.523 1 98.69 88 ALA A O 1
ATOM 694 N N . LYS A 1 89 ? 4.57 37.375 -14.305 1 98.38 89 LYS A N 1
ATOM 695 C CA . LYS A 1 89 ? 5.133 38.688 -14.555 1 98.38 89 LYS A CA 1
ATOM 696 C C . LYS A 1 89 ? 4.043 39.688 -14.922 1 98.38 89 LYS A C 1
ATOM 698 O O . LYS A 1 89 ? 4.09 40.844 -14.5 1 98.38 89 LYS A O 1
ATOM 703 N N . GLU A 1 90 ? 3.146 39.156 -15.672 1 98.25 90 GLU A N 1
ATOM 704 C CA . GLU A 1 90 ? 2.025 40.031 -16.031 1 98.25 90 GLU A CA 1
ATOM 705 C C . GLU A 1 90 ? 1.207 40.406 -14.805 1 98.25 90 GLU A C 1
ATOM 707 O O . GLU A 1 90 ? 0.778 41.562 -14.672 1 98.25 90 GLU A O 1
ATOM 712 N N . ALA A 1 91 ? 0.992 39.5 -13.977 1 98.31 91 ALA A N 1
ATOM 713 C CA . ALA A 1 91 ? 0.163 39.719 -12.797 1 98.31 91 ALA A CA 1
ATOM 714 C C . ALA A 1 91 ? 0.814 40.719 -11.844 1 98.31 91 ALA A C 1
ATOM 716 O O . ALA A 1 91 ? 0.122 41.469 -11.156 1 98.31 91 ALA A O 1
ATOM 717 N N . VAL A 1 92 ? 2.197 40.688 -11.781 1 97.88 92 VAL A N 1
ATOM 718 C CA . VAL A 1 92 ? 2.881 41.531 -10.805 1 97.88 92 VAL A CA 1
ATOM 719 C C . VAL A 1 92 ? 3.264 42.875 -11.445 1 97.88 92 VAL A C 1
ATOM 721 O O . VAL A 1 92 ? 3.902 43.719 -10.812 1 97.88 92 VAL A O 1
ATOM 724 N N . TYR A 1 93 ? 2.885 43.062 -12.656 1 95.62 93 TYR A N 1
ATOM 725 C CA . TYR A 1 93 ? 3.293 44.25 -13.391 1 95.62 93 TYR A CA 1
ATOM 726 C C . TYR A 1 93 ? 2.977 45.5 -12.594 1 95.62 93 TYR A C 1
ATOM 728 O O . TYR A 1 93 ? 1.843 45.688 -12.141 1 95.62 93 TYR A O 1
ATOM 736 N N . ASN A 1 94 ? 3.986 46.312 -12.312 1 94.44 94 ASN A N 1
ATOM 737 C CA . ASN A 1 94 ? 3.932 47.594 -11.602 1 94.44 94 ASN A CA 1
ATOM 738 C C . ASN A 1 94 ? 3.562 47.406 -10.133 1 94.44 94 ASN A C 1
ATOM 740 O O . ASN A 1 94 ? 2.949 48.281 -9.523 1 94.44 94 ASN A O 1
ATOM 744 N N . LYS A 1 95 ? 3.754 46.25 -9.562 1 96.06 95 LYS A N 1
ATOM 745 C CA . LYS A 1 95 ? 3.498 45.938 -8.164 1 96.06 95 LYS A CA 1
ATOM 746 C C . LYS A 1 95 ? 4.754 45.406 -7.48 1 96.06 95 LYS A C 1
ATOM 748 O O . LYS A 1 95 ? 5.586 44.75 -8.125 1 96.06 95 LYS A O 1
ATOM 753 N N . GLU A 1 96 ? 4.93 45.75 -6.309 1 94.12 96 GLU A N 1
ATOM 754 C CA . GLU A 1 96 ? 6.059 45.25 -5.523 1 94.12 96 GLU A CA 1
ATOM 755 C C . GLU A 1 96 ? 5.754 43.875 -4.91 1 94.12 96 GLU A C 1
ATOM 757 O O . GLU A 1 96 ? 5.562 43.781 -3.699 1 94.12 96 GLU A O 1
ATOM 762 N N . VAL A 1 97 ? 5.711 42.875 -5.691 1 97.88 97 VAL A N 1
ATOM 763 C CA . VAL A 1 97 ? 5.422 41.5 -5.312 1 97.88 97 VAL A CA 1
ATOM 764 C C . VAL A 1 97 ? 6.492 40.594 -5.883 1 97.88 97 VAL A C 1
ATOM 766 O O . VAL A 1 97 ? 6.902 40.719 -7.035 1 97.88 97 VAL A O 1
ATOM 769 N N . PHE A 1 98 ? 7.047 39.719 -5.109 1 98.06 98 PHE A N 1
ATOM 770 C CA . PHE A 1 98 ? 8.062 38.781 -5.547 1 98.06 98 PHE A CA 1
ATOM 771 C C . PHE A 1 98 ? 7.418 37.625 -6.301 1 98.06 98 PHE A C 1
ATOM 773 O O . PHE A 1 98 ? 6.277 37.25 -6.02 1 98.06 98 PHE A O 1
ATOM 780 N N . ILE A 1 99 ? 8.125 37.062 -7.262 1 98.56 99 ILE A N 1
ATOM 781 C CA . ILE A 1 99 ? 7.719 35.844 -7.953 1 98.56 99 ILE A CA 1
ATOM 782 C C . ILE A 1 99 ? 8.609 34.688 -7.516 1 98.56 99 ILE A C 1
ATOM 784 O O . ILE A 1 99 ? 9.836 34.781 -7.629 1 98.56 99 ILE A O 1
ATOM 788 N N . GLY A 1 100 ? 8.023 33.719 -6.941 1 98.5 100 GLY A N 1
ATOM 789 C CA . GLY A 1 100 ? 8.734 32.5 -6.578 1 98.5 100 GLY A CA 1
ATOM 790 C C . GLY A 1 100 ? 8.547 31.375 -7.574 1 98.5 100 GLY A C 1
ATOM 791 O O . GLY A 1 100 ? 7.426 31.109 -8.016 1 98.5 100 GLY A O 1
ATOM 792 N N . ALA A 1 101 ? 9.656 30.719 -7.969 1 98.69 101 ALA A N 1
ATOM 793 C CA . ALA A 1 101 ? 9.625 29.516 -8.789 1 98.69 101 ALA A CA 1
ATOM 794 C C . ALA A 1 101 ? 9.125 28.312 -7.988 1 98.69 101 ALA A C 1
ATOM 796 O O . ALA A 1 101 ? 9.852 27.781 -7.156 1 98.69 101 ALA A O 1
ATOM 797 N N . SER A 1 102 ? 7.898 27.938 -8.258 1 98.25 102 SER A N 1
ATOM 798 C CA . SER A 1 102 ? 7.34 26.781 -7.566 1 98.25 102 SER A CA 1
ATOM 799 C C . SER A 1 102 ? 7.805 25.469 -8.203 1 98.25 102 SER A C 1
ATOM 801 O O . SER A 1 102 ? 7.516 25.203 -9.375 1 98.25 102 SER A O 1
ATOM 803 N N . ILE A 1 103 ? 8.578 24.703 -7.469 1 98.12 103 ILE A N 1
ATOM 804 C CA . ILE A 1 103 ? 9.117 23.438 -7.961 1 98.12 103 ILE A CA 1
ATOM 805 C C . ILE A 1 103 ? 8.766 22.312 -6.988 1 98.12 103 ILE A C 1
ATOM 807 O O . ILE A 1 103 ? 9.219 22.312 -5.84 1 98.12 103 ILE A O 1
ATOM 811 N N . GLY A 1 104 ? 7.926 21.391 -7.422 1 95.69 104 GLY A N 1
ATOM 812 C CA . GLY A 1 104 ? 7.566 20.234 -6.609 1 95.69 104 GLY A CA 1
ATOM 813 C C . GLY A 1 104 ? 8.547 19.094 -6.73 1 95.69 104 GLY A C 1
ATOM 814 O O . GLY A 1 104 ? 9.484 19.156 -7.527 1 95.69 104 GLY A O 1
ATOM 815 N N . PRO A 1 105 ? 8.359 18.078 -5.922 1 92.69 105 PRO A N 1
ATOM 816 C CA . PRO A 1 105 ? 9.234 16.906 -5.996 1 92.69 105 PRO A CA 1
ATOM 817 C C . PRO A 1 105 ? 9.086 16.125 -7.301 1 92.69 105 PRO A C 1
ATOM 819 O O . PRO A 1 105 ? 7.984 16.062 -7.859 1 92.69 105 PRO A O 1
ATOM 822 N N . ILE A 1 106 ? 10.18 15.703 -7.773 1 89.25 106 ILE A N 1
ATOM 823 C CA . ILE A 1 106 ? 10.172 14.828 -8.945 1 89.25 106 ILE A CA 1
ATOM 824 C C . ILE A 1 106 ? 10.258 13.367 -8.5 1 89.25 106 ILE A C 1
ATOM 826 O O . ILE A 1 106 ? 11.227 12.969 -7.84 1 89.25 106 ILE A O 1
ATOM 830 N N . ARG A 1 107 ? 9.227 12.656 -8.789 1 70.94 107 ARG A N 1
ATOM 831 C CA . ARG A 1 107 ? 9.117 11.297 -8.281 1 70.94 107 ARG A CA 1
ATOM 832 C C . ARG A 1 107 ? 9.984 10.344 -9.102 1 70.94 107 ARG A C 1
ATOM 834 O O . ARG A 1 107 ? 10.062 10.453 -10.32 1 70.94 107 ARG A O 1
ATOM 841 N N . GLU A 1 108 ? 10.75 9.594 -8.312 1 58.19 108 GLU A N 1
ATOM 842 C CA . GLU A 1 108 ? 11.547 8.547 -8.945 1 58.19 108 GLU A CA 1
ATOM 843 C C . GLU A 1 108 ? 10.68 7.355 -9.328 1 58.19 108 GLU A C 1
ATOM 845 O O . GLU A 1 108 ? 9.844 6.91 -8.539 1 58.19 108 GLU A O 1
ATOM 850 N N . ASN A 1 109 ? 10.242 7.355 -10.625 1 47.09 109 ASN A N 1
ATOM 851 C CA . ASN A 1 109 ? 9.547 6.156 -11.078 1 47.09 109 ASN A CA 1
ATOM 852 C C . ASN A 1 109 ? 10.453 4.934 -11.039 1 47.09 109 ASN A C 1
ATOM 854 O O . ASN A 1 109 ? 11.484 4.902 -11.711 1 47.09 109 ASN A O 1
ATOM 858 N N . GLY A 1 110 ? 10.328 3.975 -10.094 1 45.31 110 GLY A N 1
ATOM 859 C CA . GLY A 1 110 ? 11.047 2.709 -10.102 1 45.31 110 GLY A CA 1
ATOM 860 C C . GLY A 1 110 ? 12.43 2.801 -9.477 1 45.31 110 GLY A C 1
ATOM 861 O O . GLY A 1 110 ? 12.875 3.889 -9.109 1 45.31 110 GLY A O 1
ATOM 862 N N . ALA A 1 111 ? 12.961 1.852 -9.086 1 40.84 111 ALA A N 1
ATOM 863 C CA . ALA A 1 111 ? 14.281 1.681 -8.477 1 40.84 111 ALA A CA 1
ATOM 864 C C . ALA A 1 111 ? 15.352 2.422 -9.266 1 40.84 111 ALA A C 1
ATOM 866 O O . ALA A 1 111 ? 16.359 2.863 -8.695 1 40.84 111 ALA A O 1
ATOM 867 N N . ASP A 1 112 ? 15.148 2.482 -10.68 1 41.62 112 ASP A N 1
ATOM 868 C CA . ASP A 1 112 ? 16.297 2.855 -11.484 1 41.62 112 ASP A CA 1
ATOM 869 C C . ASP A 1 112 ? 16.219 4.316 -11.922 1 41.62 112 ASP A C 1
ATOM 871 O O . ASP A 1 112 ? 16.984 4.762 -12.773 1 41.62 112 ASP A O 1
ATOM 875 N N . GLU A 1 113 ? 15.18 4.992 -11.695 1 51.06 113 GLU A N 1
ATOM 876 C CA . GLU A 1 113 ? 15.508 6.301 -12.25 1 51.06 113 GLU A CA 1
ATOM 877 C C . GLU A 1 113 ? 16.688 6.93 -11.516 1 51.06 113 GLU A C 1
ATOM 879 O O . GLU A 1 113 ? 16.766 6.863 -10.289 1 51.06 113 GLU A O 1
ATOM 884 N N . ASN A 1 114 ? 17.641 7.062 -12.359 1 62.72 114 ASN A N 1
ATOM 885 C CA . ASN A 1 114 ? 19.016 7.453 -12.062 1 62.72 114 ASN A CA 1
ATOM 886 C C . ASN A 1 114 ? 19.078 8.82 -11.398 1 62.72 114 ASN A C 1
ATOM 888 O O . ASN A 1 114 ? 18.453 9.773 -11.859 1 62.72 114 ASN A O 1
ATOM 892 N N . PHE A 1 115 ? 19.453 8.82 -10.234 1 75.44 115 PHE A N 1
ATOM 893 C CA . PHE A 1 115 ? 19.812 10.047 -9.531 1 75.44 115 PHE A CA 1
ATOM 894 C C . PHE A 1 115 ? 20.234 11.133 -10.516 1 75.44 115 PHE A C 1
ATOM 896 O O . PHE A 1 115 ? 19.812 12.281 -10.398 1 75.44 115 PHE A O 1
ATOM 903 N N . VAL A 1 116 ? 20.797 10.633 -11.539 1 80.81 116 VAL A N 1
ATOM 904 C CA . VAL A 1 116 ? 21.359 11.57 -12.508 1 80.81 116 VAL A CA 1
ATOM 905 C C . VAL A 1 116 ? 20.25 12.164 -13.367 1 80.81 116 VAL A C 1
ATOM 907 O O . VAL A 1 116 ? 20.219 13.367 -13.625 1 80.81 116 VAL A O 1
ATOM 910 N N . GLU A 1 117 ? 19.328 11.328 -13.703 1 83.75 117 GLU A N 1
ATOM 911 C CA . GLU A 1 117 ? 18.234 11.789 -14.57 1 83.75 117 GLU A CA 1
ATOM 912 C C . GLU A 1 117 ? 17.344 12.789 -13.844 1 83.75 117 GLU A C 1
ATOM 914 O O . GLU A 1 117 ? 16.938 13.797 -14.414 1 83.75 117 GLU A O 1
ATOM 919 N N . VAL A 1 118 ? 17.094 12.516 -12.586 1 89.5 118 VAL A N 1
ATOM 920 C CA . VAL A 1 118 ? 16.234 13.383 -11.805 1 89.5 118 VAL A CA 1
ATOM 921 C C . VAL A 1 118 ? 16.938 14.703 -11.523 1 89.5 118 VAL A C 1
ATOM 923 O O . VAL A 1 118 ? 16.344 15.773 -11.609 1 89.5 118 VAL A O 1
ATOM 926 N N . LEU A 1 119 ? 18.25 14.633 -11.234 1 93.19 119 LEU A N 1
ATOM 927 C CA . LEU A 1 119 ? 19.031 15.836 -10.992 1 93.19 119 LEU A CA 1
ATOM 928 C C . LEU A 1 119 ? 19.062 16.719 -12.234 1 93.19 119 LEU A C 1
ATOM 930 O O . LEU A 1 119 ? 18.938 17.938 -12.133 1 93.19 119 LEU A O 1
ATOM 934 N N . GLU A 1 120 ? 19.172 16.062 -13.367 1 93.81 120 GLU A N 1
ATOM 935 C CA . GLU A 1 120 ? 19.219 16.812 -14.617 1 93.81 120 GLU A CA 1
ATOM 936 C C . GLU A 1 120 ? 17.875 17.484 -14.906 1 93.81 120 GLU A C 1
ATOM 938 O O . GLU A 1 120 ? 17.812 18.578 -15.469 1 93.81 120 GLU A O 1
ATOM 943 N N . GLU A 1 121 ? 16.875 16.812 -14.523 1 94.69 121 GLU A N 1
ATOM 944 C CA . GLU A 1 121 ? 15.547 17.406 -14.68 1 94.69 121 GLU A CA 1
ATOM 945 C C . GLU A 1 121 ? 15.383 18.641 -13.812 1 94.69 121 GLU A C 1
ATOM 947 O O . GLU A 1 121 ? 14.859 19.656 -14.266 1 94.69 121 GLU A O 1
ATOM 952 N N . TYR A 1 122 ? 15.859 18.578 -12.594 1 97.19 122 TYR A N 1
ATOM 953 C CA . TYR A 1 122 ? 15.828 19.734 -11.711 1 97.19 122 TYR A CA 1
ATOM 954 C C . TYR A 1 122 ? 16.625 20.891 -12.297 1 97.19 122 TYR A C 1
ATOM 956 O O . TYR A 1 122 ? 16.188 22.031 -12.281 1 97.19 122 TYR A O 1
ATOM 964 N N . LYS A 1 123 ? 17.797 20.578 -12.781 1 97.62 123 LYS A N 1
ATOM 965 C CA . LYS A 1 123 ? 18.656 21.609 -13.352 1 97.62 123 LYS A CA 1
ATOM 966 C C . LYS A 1 123 ? 18 22.266 -14.562 1 97.62 123 LYS A C 1
ATOM 968 O O . LYS A 1 123 ? 18.078 23.484 -14.734 1 97.62 123 LYS A O 1
ATOM 973 N N . PHE A 1 124 ? 17.375 21.422 -15.344 1 97.69 124 PHE A N 1
ATOM 974 C CA . PHE A 1 124 ? 16.688 21.953 -16.516 1 97.69 124 PHE A CA 1
ATOM 975 C C . PHE A 1 124 ? 15.594 22.938 -16.109 1 97.69 124 PHE A C 1
ATOM 977 O O . PHE A 1 124 ? 15.484 24.016 -16.672 1 97.69 124 PHE A O 1
ATOM 984 N N . ILE A 1 125 ? 14.844 22.562 -15.156 1 98.38 125 ILE A N 1
ATOM 985 C CA . ILE A 1 125 ? 13.758 23.391 -14.664 1 98.38 125 ILE A CA 1
ATOM 986 C C . ILE A 1 125 ? 14.32 24.703 -14.102 1 98.38 125 ILE A C 1
ATOM 988 O O . ILE A 1 125 ? 13.812 25.781 -14.391 1 98.38 125 ILE A O 1
ATOM 992 N N . VAL A 1 126 ? 15.367 24.594 -13.305 1 98.56 126 VAL A N 1
ATOM 993 C CA . VAL A 1 126 ? 16.031 25.75 -12.711 1 98.56 126 VAL A CA 1
ATOM 994 C C . VAL A 1 126 ? 16.5 26.688 -13.812 1 98.56 126 VAL A C 1
ATOM 996 O O . VAL A 1 126 ? 16.328 27.906 -13.711 1 98.56 126 VAL A O 1
ATOM 999 N N . ASP A 1 127 ? 17.047 26.125 -14.836 1 98.5 127 ASP A N 1
ATOM 1000 C CA . ASP A 1 127 ? 17.562 26.938 -15.93 1 98.5 127 ASP A CA 1
ATOM 1001 C C . ASP A 1 127 ? 16.438 27.688 -16.625 1 98.5 127 ASP A C 1
ATOM 1003 O O . ASP A 1 127 ? 16.625 28.828 -17.062 1 98.5 127 ASP A O 1
ATOM 1007 N N . CYS A 1 128 ? 15.32 27.031 -16.797 1 98.38 128 CYS A N 1
ATOM 1008 C CA . CYS A 1 128 ? 14.18 27.719 -17.406 1 98.38 128 CYS A CA 1
ATOM 1009 C C . CYS A 1 128 ? 13.836 28.969 -16.625 1 98.38 128 CYS A C 1
ATOM 1011 O O . CYS A 1 128 ? 13.516 30.016 -17.219 1 98.38 128 CYS A O 1
ATOM 1013 N N . PHE A 1 129 ? 13.914 28.922 -15.305 1 98.69 129 PHE A N 1
ATOM 1014 C CA . PHE A 1 129 ? 13.578 30.062 -14.469 1 98.69 129 PHE A CA 1
ATOM 1015 C C . PHE A 1 129 ? 14.688 31.109 -14.516 1 98.69 129 PHE A C 1
ATOM 1017 O O . PHE A 1 129 ? 14.406 32.312 -14.656 1 98.69 129 PHE A O 1
ATOM 1024 N N . LEU A 1 130 ? 15.945 30.672 -14.383 1 98.44 130 LEU A N 1
ATOM 1025 C CA . LEU A 1 130 ? 17.078 31.594 -14.391 1 98.44 130 LEU A CA 1
ATOM 1026 C C . LEU A 1 130 ? 17.156 32.344 -15.711 1 98.44 130 LEU A C 1
ATOM 1028 O O . LEU A 1 130 ? 17.406 33.562 -15.734 1 98.44 130 LEU A O 1
ATOM 1032 N N . ASP A 1 131 ? 16.875 31.625 -16.781 1 97.88 131 ASP A N 1
ATOM 1033 C CA . ASP A 1 131 ? 16.906 32.219 -18.109 1 97.88 131 ASP A CA 1
ATOM 1034 C C . ASP A 1 131 ? 15.836 33.312 -18.266 1 97.88 131 ASP A C 1
ATOM 1036 O O . ASP A 1 131 ? 15.93 34.156 -19.141 1 97.88 131 ASP A O 1
ATOM 1040 N N . ASN A 1 132 ? 14.844 33.219 -17.453 1 98 132 ASN A N 1
ATOM 1041 C CA . ASN A 1 132 ? 13.766 34.188 -17.5 1 98 132 ASN A CA 1
ATOM 1042 C C . ASN A 1 132 ? 13.828 35.156 -16.312 1 98 132 ASN A C 1
ATOM 1044 O O . ASN A 1 132 ? 12.828 35.75 -15.953 1 98 132 ASN A O 1
ATOM 1048 N N . ASN A 1 133 ? 14.945 35.188 -15.641 1 96.81 133 ASN A N 1
ATOM 1049 C CA . ASN A 1 133 ? 15.305 36.156 -14.617 1 96.81 133 ASN A CA 1
ATOM 1050 C C . ASN A 1 133 ? 14.477 35.969 -13.344 1 96.81 133 ASN A C 1
ATOM 1052 O O . ASN A 1 133 ? 14.031 36.938 -12.734 1 96.81 133 ASN A O 1
ATOM 1056 N N . ILE A 1 134 ? 14.133 34.812 -13.062 1 97.94 134 ILE A N 1
ATOM 1057 C CA . ILE A 1 134 ? 13.555 34.438 -11.773 1 97.94 134 ILE A CA 1
ATOM 1058 C C . ILE A 1 134 ? 14.633 33.812 -10.883 1 97.94 134 ILE A C 1
ATOM 1060 O O . ILE A 1 134 ? 15.273 32.844 -11.266 1 97.94 134 ILE A O 1
ATOM 1064 N N . ASN A 1 135 ? 14.836 34.375 -9.742 1 96.75 135 ASN A N 1
ATOM 1065 C CA . ASN A 1 135 ? 15.938 33.906 -8.906 1 96.75 135 ASN A CA 1
ATOM 1066 C C . ASN A 1 135 ? 15.477 33.625 -7.48 1 96.75 135 ASN A C 1
ATOM 1068 O O . ASN A 1 135 ? 16.281 33.625 -6.551 1 96.75 135 ASN A O 1
ATOM 1072 N N . VAL A 1 136 ? 14.211 33.594 -7.254 1 98.44 136 VAL A N 1
ATOM 1073 C CA . VAL A 1 136 ? 13.617 33.094 -6.023 1 98.44 136 VAL A CA 1
ATOM 1074 C C . VAL A 1 136 ? 13.055 31.688 -6.258 1 98.44 136 VAL A C 1
ATOM 1076 O O . VAL A 1 136 ? 12.133 31.5 -7.055 1 98.44 136 VAL A O 1
ATOM 1079 N N . PHE A 1 137 ? 13.664 30.734 -5.613 1 98.75 137 PHE A N 1
ATOM 1080 C CA . PHE A 1 137 ? 13.281 29.344 -5.828 1 98.75 137 PHE A CA 1
ATOM 1081 C C . PHE A 1 137 ? 12.578 28.781 -4.598 1 98.75 137 PHE A C 1
ATOM 1083 O O . PHE A 1 137 ? 13.078 28.906 -3.477 1 98.75 137 PHE A O 1
ATOM 1090 N N . ILE A 1 138 ? 11.422 28.188 -4.824 1 98.62 138 ILE A N 1
ATOM 1091 C CA . ILE A 1 138 ? 10.648 27.547 -3.766 1 98.62 138 ILE A CA 1
ATOM 1092 C C . ILE A 1 138 ? 10.469 26.062 -4.086 1 98.62 138 ILE A C 1
ATOM 1094 O O . ILE A 1 138 ? 9.578 25.703 -4.852 1 98.62 138 ILE A O 1
ATOM 1098 N N . PHE A 1 139 ? 11.305 25.219 -3.475 1 98.19 139 PHE A N 1
ATOM 1099 C CA . PHE A 1 139 ? 11.102 23.766 -3.52 1 98.19 139 PHE A CA 1
ATOM 1100 C C . PHE A 1 139 ? 10.078 23.328 -2.482 1 98.19 139 PHE A C 1
ATOM 1102 O O . PHE A 1 139 ? 10.344 23.391 -1.279 1 98.19 139 PHE A O 1
ATOM 1109 N N . GLU A 1 140 ? 8.914 22.906 -2.932 1 95.5 140 GLU A N 1
ATOM 1110 C CA . GLU A 1 140 ? 7.836 22.766 -1.96 1 95.5 140 GLU A CA 1
ATOM 1111 C C . GLU A 1 140 ? 7.324 21.328 -1.908 1 95.5 140 GLU A C 1
ATOM 1113 O O . GLU A 1 140 ? 7.43 20.594 -2.891 1 95.5 140 GLU A O 1
ATOM 1118 N N . THR A 1 141 ? 6.758 20.984 -0.777 1 95.94 141 THR A N 1
ATOM 1119 C CA . THR A 1 141 ? 6.07 19.734 -0.481 1 95.94 141 THR A CA 1
ATOM 1120 C C . THR A 1 141 ? 7.023 18.547 -0.607 1 95.94 141 THR A C 1
ATOM 1122 O O . THR A 1 141 ? 6.664 17.516 -1.172 1 95.94 141 THR A O 1
ATOM 1125 N N . LEU A 1 142 ? 8.25 18.797 -0.172 1 95 142 LEU A N 1
ATOM 1126 C CA . LEU A 1 142 ? 9.273 17.766 -0.222 1 95 142 LEU A CA 1
ATOM 1127 C C . LEU A 1 142 ? 9.047 16.734 0.877 1 95 142 LEU A C 1
ATOM 1129 O O . LEU A 1 142 ? 8.555 17.062 1.955 1 95 142 LEU A O 1
ATOM 1133 N N . SER A 1 143 ? 9.422 15.484 0.548 1 91.19 143 SER A N 1
ATOM 1134 C CA . SER A 1 143 ? 9.305 14.414 1.534 1 91.19 143 SER A CA 1
ATOM 1135 C C . SER A 1 143 ? 10.68 13.945 2.006 1 91.19 143 SER A C 1
ATOM 1137 O O . SER A 1 143 ? 10.781 13.133 2.926 1 91.19 143 SER A O 1
ATOM 1139 N N . ASN A 1 144 ? 11.695 14.398 1.396 1 89.12 144 ASN A N 1
ATOM 1140 C CA . ASN A 1 144 ? 13.086 14.109 1.74 1 89.12 144 ASN A CA 1
ATOM 1141 C C . ASN A 1 144 ? 14.023 15.195 1.222 1 89.12 144 ASN A C 1
ATOM 1143 O O . ASN A 1 144 ? 13.57 16.219 0.703 1 89.12 144 ASN A O 1
ATOM 1147 N N . LEU A 1 145 ? 15.258 15.07 1.46 1 93.44 145 LEU A N 1
ATOM 1148 C CA . LEU A 1 145 ? 16.219 16.109 1.117 1 93.44 145 LEU A CA 1
ATOM 1149 C C . LEU A 1 145 ? 17.016 15.727 -0.121 1 93.44 145 LEU A C 1
ATOM 1151 O O . LEU A 1 145 ? 18 16.406 -0.469 1 93.44 145 LEU A O 1
ATOM 1155 N N . ASP A 1 146 ? 16.516 14.711 -0.764 1 86.44 146 ASP A N 1
ATOM 1156 C CA . ASP A 1 146 ? 17.25 14.227 -1.925 1 86.44 146 ASP A CA 1
ATOM 1157 C C . ASP A 1 146 ? 17.453 15.344 -2.945 1 86.44 146 ASP A C 1
ATOM 1159 O O . ASP A 1 146 ? 16.562 16.172 -3.16 1 86.44 146 ASP A O 1
ATOM 1163 N N . TYR A 1 147 ? 18.609 15.602 -3.504 1 93.69 147 TYR A N 1
ATOM 1164 C CA . TYR A 1 147 ? 19 16.453 -4.625 1 93.69 147 TYR A CA 1
ATOM 1165 C C . TYR A 1 147 ? 19.172 17.891 -4.176 1 93.69 147 TYR A C 1
ATOM 1167 O O . TYR A 1 147 ? 19.672 18.734 -4.934 1 93.69 147 TYR A O 1
ATOM 1175 N N . LEU A 1 148 ? 18.719 18.281 -2.879 1 96.75 148 LEU A N 1
ATOM 1176 C CA . LEU A 1 148 ? 18.688 19.672 -2.457 1 96.75 148 LEU A CA 1
ATOM 1177 C C . LEU A 1 148 ? 20.078 20.266 -2.445 1 96.75 148 LEU A C 1
ATOM 1179 O O . LEU A 1 148 ? 20.266 21.422 -2.832 1 96.75 148 LEU A O 1
ATOM 1183 N N . GLN A 1 149 ? 21.047 19.453 -1.949 1 96.94 149 GLN A N 1
ATOM 1184 C CA . GLN A 1 149 ? 22.406 19.953 -1.924 1 96.94 149 GLN A CA 1
ATOM 1185 C C . GLN A 1 149 ? 22.922 20.25 -3.334 1 96.94 149 GLN A C 1
ATOM 1187 O O . GLN A 1 149 ? 23.453 21.328 -3.586 1 96.94 149 GLN A O 1
ATOM 1192 N N . GLU A 1 150 ? 22.688 19.297 -4.238 1 96.81 150 GLU A N 1
ATOM 1193 C CA . GLU A 1 150 ? 23.172 19.422 -5.605 1 96.81 150 GLU A CA 1
ATOM 1194 C C . GLU A 1 150 ? 22.453 20.562 -6.344 1 96.81 150 GLU A C 1
ATOM 1196 O O . GLU A 1 150 ? 23.094 21.375 -7.012 1 96.81 150 GLU A O 1
ATOM 1201 N N . VAL A 1 151 ? 21.188 20.672 -6.191 1 98.06 151 VAL A N 1
ATOM 1202 C CA . VAL A 1 151 ? 20.406 21.625 -6.957 1 98.06 151 VAL A CA 1
ATOM 1203 C C . VAL A 1 151 ? 20.656 23.031 -6.418 1 98.06 151 VAL A C 1
ATOM 1205 O O . VAL A 1 151 ? 20.766 23.984 -7.191 1 98.06 151 VAL A O 1
ATOM 1208 N N . SER A 1 152 ? 20.688 23.203 -5.102 1 98.44 152 SER A N 1
ATOM 1209 C CA . SER A 1 152 ? 20.922 24.516 -4.523 1 98.44 152 SER A CA 1
ATOM 1210 C C . SER A 1 152 ? 22.328 25.031 -4.859 1 98.44 152 SER A C 1
ATOM 1212 O O . SER A 1 152 ? 22.516 26.219 -5.129 1 98.44 152 SER A O 1
ATOM 1214 N N . THR A 1 153 ? 23.297 24.156 -4.844 1 98.31 153 THR A N 1
ATOM 1215 C CA . THR A 1 153 ? 24.656 24.531 -5.25 1 98.31 153 THR A CA 1
ATOM 1216 C C . THR A 1 153 ? 24.672 24.984 -6.703 1 98.31 153 THR A C 1
ATOM 1218 O O . THR A 1 153 ? 25.328 25.969 -7.039 1 98.31 153 THR A O 1
ATOM 1221 N N . TYR A 1 154 ? 23.969 24.234 -7.492 1 98.31 154 TYR A N 1
ATOM 1222 C CA . TYR A 1 154 ? 23.875 24.578 -8.906 1 98.31 154 TYR A CA 1
ATOM 1223 C C . TYR A 1 154 ? 23.312 25.984 -9.086 1 98.31 154 TYR A C 1
ATOM 1225 O O . TYR A 1 154 ? 23.844 26.766 -9.875 1 98.31 154 TYR A O 1
ATOM 1233 N N . ILE A 1 155 ? 22.297 26.328 -8.383 1 98.62 155 ILE A N 1
ATOM 1234 C CA . ILE A 1 155 ? 21.641 27.625 -8.461 1 98.62 155 ILE A CA 1
ATOM 1235 C C . ILE A 1 155 ? 22.609 28.719 -8.008 1 98.62 155 ILE A C 1
ATOM 1237 O O . ILE A 1 155 ? 22.797 29.719 -8.703 1 98.62 155 ILE A O 1
ATOM 1241 N N . LYS A 1 156 ? 23.234 28.531 -6.863 1 98.31 156 LYS A N 1
ATOM 1242 C CA . LYS A 1 156 ? 24.109 29.547 -6.277 1 98.31 156 LYS A CA 1
ATOM 1243 C C . LYS A 1 156 ? 25.344 29.766 -7.145 1 98.31 156 LYS A C 1
ATOM 1245 O O . LYS A 1 156 ? 25.859 30.891 -7.219 1 98.31 156 LYS A O 1
ATOM 1250 N N . ASN A 1 157 ? 25.781 28.734 -7.805 1 98.12 157 ASN A N 1
ATOM 1251 C CA . ASN A 1 157 ? 26.906 28.875 -8.719 1 98.12 157 ASN A CA 1
ATOM 1252 C C . ASN A 1 157 ? 26.562 29.766 -9.914 1 98.12 157 ASN A C 1
ATOM 1254 O O . ASN A 1 157 ? 27.406 30.516 -10.398 1 98.12 157 ASN A O 1
ATOM 1258 N N . LYS A 1 158 ? 25.391 29.656 -10.328 1 97.75 158 LYS A N 1
ATOM 1259 C CA . LYS A 1 158 ? 24.969 30.422 -11.492 1 97.75 158 LYS A CA 1
ATOM 1260 C C . LYS A 1 158 ? 24.531 31.828 -11.102 1 97.75 158 LYS A C 1
ATOM 1262 O O . LYS A 1 158 ? 24.797 32.781 -11.828 1 97.75 158 LYS A O 1
ATOM 1267 N N . LYS A 1 159 ? 23.797 31.906 -10.016 1 97.56 159 LYS A N 1
ATOM 1268 C CA . LYS A 1 159 ? 23.297 33.188 -9.516 1 97.56 159 LYS A CA 1
ATOM 1269 C C . LYS A 1 159 ? 23.375 33.25 -7.992 1 97.56 159 LYS A C 1
ATOM 1271 O O . LYS A 1 159 ? 22.375 33.031 -7.301 1 97.56 159 LYS A O 1
ATOM 1276 N N . PRO A 1 160 ? 24.438 33.688 -7.418 1 96.31 160 PRO A N 1
ATOM 1277 C CA . PRO A 1 160 ? 24.719 33.656 -5.98 1 96.31 160 PRO A CA 1
ATOM 1278 C C . PRO A 1 160 ? 23.688 34.406 -5.152 1 96.31 160 PRO A C 1
ATOM 1280 O O . PRO A 1 160 ? 23.453 34.062 -3.988 1 96.31 160 PRO A O 1
ATOM 1283 N N . GLU A 1 161 ? 23.062 35.344 -5.75 1 95.88 161 GLU A N 1
ATOM 1284 C CA . GLU A 1 161 ? 22.141 36.188 -5 1 95.88 161 GLU A CA 1
ATOM 1285 C C . GLU A 1 161 ? 20.75 35.531 -4.93 1 95.88 161 GLU A C 1
ATOM 1287 O O . GLU A 1 161 ? 19.844 36.094 -4.305 1 95.88 161 GLU A O 1
ATOM 1292 N N . SER A 1 162 ? 20.594 34.406 -5.555 1 97.81 162 SER A N 1
ATOM 1293 C CA . SER A 1 162 ? 19.297 33.719 -5.551 1 97.81 162 SER A CA 1
ATOM 1294 C C . SER A 1 162 ? 18.844 33.406 -4.129 1 97.81 162 SER A C 1
ATOM 1296 O O . SER A 1 162 ? 19.672 33.156 -3.25 1 97.81 162 SER A O 1
ATOM 1298 N N . PHE A 1 163 ? 17.578 33.469 -3.873 1 98.5 163 PHE A N 1
ATOM 1299 C CA . PHE A 1 163 ? 16.969 33.062 -2.619 1 98.5 163 PHE A CA 1
ATOM 1300 C C . PHE A 1 163 ? 16.328 31.672 -2.766 1 98.5 163 PHE A C 1
ATOM 1302 O O . PHE A 1 163 ? 15.5 31.453 -3.65 1 98.5 163 PHE A O 1
ATOM 1309 N N . ILE A 1 164 ? 16.734 30.75 -1.909 1 98.69 164 ILE A N 1
ATOM 1310 C CA . ILE A 1 164 ? 16.25 29.375 -2.018 1 98.69 164 ILE A CA 1
ATOM 1311 C C . ILE A 1 164 ? 15.477 29 -0.755 1 98.69 164 ILE A C 1
ATOM 1313 O O . ILE A 1 164 ? 16.047 28.938 0.335 1 98.69 164 ILE A O 1
ATOM 1317 N N . LEU A 1 165 ? 14.172 28.797 -0.9 1 98.56 165 LEU A N 1
ATOM 1318 C CA . LEU A 1 165 ? 13.289 28.297 0.151 1 98.56 165 LEU A CA 1
ATOM 1319 C C . LEU A 1 165 ? 12.914 26.844 -0.082 1 98.56 165 LEU A C 1
ATOM 1321 O O . LEU A 1 165 ? 12.461 26.484 -1.168 1 98.56 165 LEU A O 1
ATOM 1325 N N . THR A 1 166 ? 13.195 25.969 0.888 1 98.19 166 THR A N 1
ATOM 1326 C CA . THR A 1 166 ? 12.758 24.578 0.838 1 98.19 166 THR A CA 1
ATOM 1327 C C . THR A 1 166 ? 11.633 24.328 1.839 1 98.19 166 THR A C 1
ATOM 1329 O O . THR A 1 166 ? 11.688 24.812 2.973 1 98.19 166 THR A O 1
ATOM 1332 N N . GLN A 1 167 ? 10.57 23.703 1.399 1 97.62 167 GLN A N 1
ATOM 1333 C CA . GLN A 1 167 ? 9.43 23.406 2.252 1 97.62 167 GLN A CA 1
ATOM 1334 C C . GLN A 1 167 ? 9.117 21.906 2.248 1 97.62 167 GLN A C 1
ATOM 1336 O O . GLN A 1 167 ? 9.094 21.281 1.19 1 97.62 167 GLN A O 1
ATOM 1341 N N . PHE A 1 168 ? 8.859 21.375 3.41 1 96.12 168 PHE A N 1
ATOM 1342 C CA . PHE A 1 168 ? 8.594 19.953 3.572 1 96.12 168 PHE A CA 1
ATOM 1343 C C . PHE A 1 168 ? 7.156 19.719 4.016 1 96.12 168 PHE A C 1
ATOM 1345 O O . PHE A 1 168 ? 6.617 20.484 4.82 1 96.12 168 PHE A O 1
ATOM 1352 N N . ALA A 1 169 ? 6.527 18.703 3.434 1 94.12 169 ALA A N 1
ATOM 1353 C CA . ALA A 1 169 ? 5.188 18.297 3.855 1 94.12 169 ALA A CA 1
ATOM 1354 C C . ALA A 1 169 ? 5.258 17.312 5.02 1 94.12 169 ALA A C 1
ATOM 1356 O O . ALA A 1 169 ? 5.48 16.125 4.812 1 94.12 169 ALA A O 1
ATOM 1357 N N . VAL A 1 170 ? 5.02 17.812 6.195 1 90.81 170 VAL A N 1
ATOM 1358 C CA . VAL A 1 170 ? 5.078 17 7.406 1 90.81 170 VAL A CA 1
ATOM 1359 C C . VAL A 1 170 ? 3.668 16.766 7.938 1 90.81 170 VAL A C 1
ATOM 1361 O O . VAL A 1 170 ? 2.895 17.703 8.117 1 90.81 170 VAL A O 1
ATOM 1364 N N . LYS A 1 171 ? 3.377 15.555 8.164 1 88 171 LYS A N 1
ATOM 1365 C CA . LYS A 1 171 ? 2.062 15.172 8.672 1 88 171 LYS A CA 1
ATOM 1366 C C . LYS A 1 171 ? 1.938 15.477 10.156 1 88 171 LYS A C 1
ATOM 1368 O O . LYS A 1 171 ? 2.928 15.805 10.812 1 88 171 LYS A O 1
ATOM 1373 N N . PRO A 1 172 ? 0.706 15.336 10.648 1 84.88 172 PRO A N 1
ATOM 1374 C CA . PRO A 1 172 ? 0.475 15.695 12.047 1 84.88 172 PRO A CA 1
ATOM 1375 C C . PRO A 1 172 ? 1.318 14.875 13.023 1 84.88 172 PRO A C 1
ATOM 1377 O O . PRO A 1 172 ? 1.575 15.305 14.148 1 84.88 172 PRO A O 1
ATOM 1380 N N . ASP A 1 173 ? 1.793 13.766 12.578 1 82.5 173 ASP A N 1
ATOM 1381 C CA . ASP A 1 173 ? 2.576 12.922 13.469 1 82.5 173 ASP A CA 1
ATOM 1382 C C . ASP A 1 173 ? 4.047 13.336 13.469 1 82.5 173 ASP A C 1
ATOM 1384 O O . ASP A 1 173 ? 4.859 12.758 14.203 1 82.5 173 ASP A O 1
ATOM 1388 N N . GLY A 1 174 ? 4.352 14.266 12.617 1 85.88 174 GLY A N 1
ATOM 1389 C CA . GLY A 1 174 ? 5.703 14.805 12.625 1 85.88 174 GLY A CA 1
ATOM 1390 C C . GLY A 1 174 ? 6.617 14.141 11.609 1 85.88 174 GLY A C 1
ATOM 1391 O O . GLY A 1 174 ? 7.816 14.406 11.578 1 85.88 174 GLY A O 1
ATOM 1392 N N . PHE A 1 175 ? 6.023 13.273 10.734 1 84.88 175 PHE A N 1
ATOM 1393 C CA . PHE A 1 175 ? 6.82 12.57 9.734 1 84.88 175 PHE A CA 1
ATOM 1394 C C . PHE A 1 175 ? 6.352 12.93 8.328 1 84.88 175 PHE A C 1
ATOM 1396 O O . PHE A 1 175 ? 5.172 13.219 8.117 1 84.88 175 PHE A O 1
ATOM 1403 N N . THR A 1 176 ? 7.312 12.953 7.434 1 89.19 176 THR A N 1
ATOM 1404 C CA . THR A 1 176 ? 6.957 13.102 6.027 1 89.19 176 THR A CA 1
ATOM 1405 C C . THR A 1 176 ? 6.473 11.773 5.449 1 89.19 176 THR A C 1
ATOM 1407 O O . THR A 1 176 ? 6.523 10.742 6.125 1 89.19 176 THR A O 1
ATOM 1410 N N . ARG A 1 177 ? 6.07 11.82 4.262 1 81.69 177 ARG A N 1
ATOM 1411 C CA . ARG A 1 177 ? 5.602 10.633 3.559 1 81.69 177 ARG A CA 1
ATOM 1412 C C . ARG A 1 177 ? 6.707 9.586 3.447 1 81.69 177 ARG A C 1
ATOM 1414 O O . ARG A 1 177 ? 6.441 8.391 3.498 1 81.69 177 ARG A O 1
ATOM 1421 N N . ASP A 1 178 ? 7.934 10.078 3.354 1 81.06 178 ASP A N 1
ATOM 1422 C CA . ASP A 1 178 ? 9.07 9.172 3.201 1 81.06 178 ASP A CA 1
ATOM 1423 C C . ASP A 1 178 ? 9.609 8.734 4.562 1 81.06 178 ASP A C 1
ATOM 1425 O O . ASP A 1 178 ? 10.617 8.031 4.637 1 81.06 178 ASP A O 1
ATOM 1429 N N . GLY A 1 179 ? 8.945 9.258 5.598 1 79.62 179 GLY A N 1
ATOM 1430 C CA . GLY A 1 179 ? 9.289 8.766 6.922 1 79.62 179 GLY A CA 1
ATOM 1431 C C . GLY A 1 179 ? 10.375 9.586 7.598 1 79.62 179 GLY A C 1
ATOM 1432 O O . GLY A 1 179 ? 10.953 9.156 8.594 1 79.62 179 GLY A O 1
ATOM 1433 N N . TYR A 1 180 ? 10.641 10.711 7.105 1 86.19 180 TYR A N 1
ATOM 1434 C CA . TYR A 1 180 ? 11.594 11.594 7.766 1 86.19 180 TYR A CA 1
ATOM 1435 C C . TYR A 1 180 ? 10.93 12.391 8.883 1 86.19 180 TYR A C 1
ATOM 1437 O O . TYR A 1 180 ? 9.891 13.016 8.664 1 86.19 180 TYR A O 1
ATOM 1445 N N . SER A 1 181 ? 11.547 12.281 10.047 1 84.94 181 SER A N 1
ATOM 1446 C CA . SER A 1 181 ? 11.031 13.094 11.141 1 84.94 181 SER A CA 1
ATOM 1447 C C . SER A 1 181 ? 11.352 14.57 10.945 1 84.94 181 SER A C 1
ATOM 1449 O O . SER A 1 181 ? 12.336 14.914 10.289 1 84.94 181 SER A O 1
ATOM 1451 N N . VAL A 1 182 ? 10.562 15.398 11.578 1 88.94 182 VAL A N 1
ATOM 1452 C CA . VAL A 1 182 ? 10.773 16.844 11.484 1 88.94 182 VAL A CA 1
ATOM 1453 C C . VAL A 1 182 ? 12.148 17.203 12.039 1 88.94 182 VAL A C 1
ATOM 1455 O O . VAL A 1 182 ? 12.844 18.062 11.484 1 88.94 182 VAL A O 1
ATOM 1458 N N . SER A 1 183 ? 12.539 16.547 13.094 1 86.62 183 SER A N 1
ATOM 1459 C CA . SER A 1 183 ? 13.844 16.812 13.703 1 86.62 183 SER A CA 1
ATOM 1460 C C . SER A 1 183 ? 14.977 16.484 12.742 1 86.62 183 SER A C 1
ATOM 1462 O O . SER A 1 183 ? 15.93 17.25 12.609 1 86.62 183 SER A O 1
ATOM 1464 N N . LYS A 1 184 ? 14.852 15.344 12.102 1 86.94 184 LYS A N 1
ATOM 1465 C CA . LYS A 1 184 ? 15.859 14.945 11.125 1 86.94 184 LYS A CA 1
ATOM 1466 C C . LYS A 1 184 ? 15.914 15.922 9.953 1 86.94 184 LYS A C 1
ATOM 1468 O O . LYS A 1 184 ? 17 16.312 9.516 1 86.94 184 LYS A O 1
ATOM 1473 N N . ILE A 1 185 ? 14.773 16.344 9.469 1 92.31 185 ILE A N 1
ATOM 1474 C CA . ILE A 1 185 ? 14.672 17.25 8.328 1 92.31 185 ILE A CA 1
ATOM 1475 C C . ILE A 1 185 ? 15.359 18.578 8.664 1 92.31 185 ILE A C 1
ATOM 1477 O O . ILE A 1 185 ? 16.203 19.047 7.91 1 92.31 185 ILE A O 1
ATOM 1481 N N . VAL A 1 186 ? 15.016 19.141 9.812 1 93.62 186 VAL A N 1
ATOM 1482 C CA . VAL A 1 186 ? 15.539 20.438 10.211 1 93.62 186 VAL A CA 1
ATOM 1483 C C . VAL A 1 186 ? 17.047 20.344 10.438 1 93.62 186 VAL A C 1
ATOM 1485 O O . VAL A 1 186 ? 17.812 21.203 10 1 93.62 186 VAL A O 1
ATOM 1488 N N . GLY A 1 187 ? 17.469 19.25 11.102 1 91.81 187 GLY A N 1
ATOM 1489 C CA . GLY A 1 187 ? 18.891 19.062 11.328 1 91.81 187 GLY A CA 1
ATOM 1490 C C . GLY A 1 187 ? 19.688 18.953 10.039 1 91.81 187 GLY A C 1
ATOM 1491 O O . GLY A 1 187 ? 20.766 19.531 9.93 1 91.81 187 GLY A O 1
ATOM 1492 N N . GLU A 1 188 ? 19.141 18.25 9.086 1 93.12 188 GLU A N 1
ATOM 1493 C CA . GLU A 1 188 ? 19.859 17.984 7.836 1 93.12 188 GLU A CA 1
ATOM 1494 C C . GLU A 1 188 ? 19.812 19.203 6.91 1 93.12 188 GLU A C 1
ATOM 1496 O O . GLU A 1 188 ? 20.797 19.5 6.238 1 93.12 188 GLU A O 1
ATOM 1501 N N . VAL A 1 189 ? 18.688 19.891 6.844 1 95.88 189 VAL A N 1
ATOM 1502 C CA . VAL A 1 189 ? 18.562 21 5.91 1 95.88 189 VAL A CA 1
ATOM 1503 C C . VAL A 1 189 ? 19.453 22.156 6.363 1 95.88 189 VAL A C 1
ATOM 1505 O O . VAL A 1 189 ? 20.016 22.875 5.535 1 95.88 189 VAL A O 1
ATOM 1508 N N . LYS A 1 190 ? 19.641 22.297 7.629 1 94.62 190 LYS A N 1
ATOM 1509 C CA . LYS A 1 190 ? 20.484 23.359 8.18 1 94.62 190 LYS A CA 1
ATOM 1510 C C . LYS A 1 190 ? 21.938 23.156 7.805 1 94.62 190 LYS A C 1
ATOM 1512 O O . LYS A 1 190 ? 22.719 24.109 7.809 1 94.62 190 LYS A O 1
ATOM 1517 N N . LYS A 1 191 ? 22.281 21.938 7.469 1 95.31 191 LYS A N 1
ATOM 1518 C CA . LYS A 1 191 ? 23.656 21.625 7.109 1 95.31 191 LYS A CA 1
ATOM 1519 C C . LYS A 1 191 ? 23.953 22.031 5.668 1 95.31 191 LYS A C 1
ATOM 1521 O O . LYS A 1 191 ? 25.125 22.125 5.266 1 95.31 191 LYS A O 1
ATOM 1526 N N . ILE A 1 192 ? 22.953 22.328 4.965 1 97.06 192 ILE A N 1
ATOM 1527 C CA . ILE A 1 192 ? 23.141 22.734 3.576 1 97.06 192 ILE A CA 1
ATOM 1528 C C . ILE A 1 192 ? 23.25 24.25 3.498 1 97.06 192 ILE A C 1
ATOM 1530 O O . ILE A 1 192 ? 22.25 24.969 3.455 1 97.06 192 ILE A O 1
ATOM 1534 N N . ASN A 1 193 ? 24.375 24.781 3.295 1 95.75 193 ASN A N 1
ATOM 1535 C CA . ASN A 1 193 ? 24.688 26.203 3.418 1 95.75 193 ASN A CA 1
ATOM 1536 C C . ASN A 1 193 ? 24.125 27 2.244 1 95.75 193 ASN A C 1
ATOM 1538 O O . ASN A 1 193 ? 23.984 28.219 2.326 1 95.75 193 ASN A O 1
ATOM 1542 N N . THR A 1 194 ? 23.797 26.297 1.214 1 97.62 194 THR A N 1
ATOM 1543 C CA . THR A 1 194 ? 23.312 26.984 0.018 1 97.62 194 THR A CA 1
ATOM 1544 C C . THR A 1 194 ? 21.812 27.25 0.113 1 97.62 194 THR A C 1
ATOM 1546 O O . THR A 1 194 ? 21.266 27.969 -0.71 1 97.62 194 THR A O 1
ATOM 1549 N N . ILE A 1 195 ? 21.156 26.781 1.12 1 97.81 195 ILE A N 1
ATOM 1550 C CA . ILE A 1 195 ? 19.734 27 1.33 1 97.81 195 ILE A CA 1
ATOM 1551 C C . ILE A 1 195 ? 19.516 28.188 2.254 1 97.81 195 ILE A C 1
ATOM 1553 O O . ILE A 1 195 ? 20.125 28.281 3.322 1 97.81 195 ILE A O 1
ATOM 1557 N N . ASP A 1 196 ? 18.656 29.094 1.827 1 97.69 196 ASP A N 1
ATOM 1558 C CA . ASP A 1 196 ? 18.484 30.328 2.568 1 97.69 196 ASP A CA 1
ATOM 1559 C C . ASP A 1 196 ? 17.391 30.188 3.635 1 97.69 196 ASP A C 1
ATOM 1561 O O . ASP A 1 196 ? 17.406 30.906 4.641 1 97.69 196 ASP A O 1
ATOM 1565 N N . SER A 1 197 ? 16.453 29.359 3.373 1 97.62 197 SER A N 1
ATOM 1566 C CA . SER A 1 197 ? 15.266 29.234 4.215 1 97.62 197 SER A CA 1
ATOM 1567 C C . SER A 1 197 ? 14.664 27.828 4.113 1 97.62 197 SER A C 1
ATOM 1569 O O . SER A 1 197 ? 14.766 27.188 3.072 1 97.62 197 SER A O 1
ATOM 1571 N N . TYR A 1 198 ? 14.094 27.359 5.207 1 97.75 198 TYR A N 1
ATOM 1572 C CA . TYR A 1 198 ? 13.344 26.109 5.203 1 97.75 198 TYR A CA 1
ATOM 1573 C C . TYR A 1 198 ? 11.992 26.281 5.883 1 97.75 198 TYR A C 1
ATOM 1575 O O . TYR A 1 198 ? 11.75 27.281 6.559 1 97.75 198 TYR A O 1
ATOM 1583 N N . GLY A 1 199 ? 11.07 25.359 5.621 1 97.5 199 GLY A N 1
ATOM 1584 C CA . GLY A 1 199 ? 9.773 25.422 6.277 1 97.5 199 GLY A CA 1
ATOM 1585 C C . GLY A 1 199 ? 8.867 24.266 5.918 1 97.5 199 GLY A C 1
ATOM 1586 O O . GLY A 1 199 ? 9.344 23.172 5.613 1 97.5 199 GLY A O 1
ATOM 1587 N N . PHE A 1 200 ? 7.59 24.547 6.113 1 96.62 200 PHE A N 1
ATOM 1588 C CA . PHE A 1 200 ? 6.613 23.469 6 1 96.62 200 PHE A CA 1
ATOM 1589 C C . PHE A 1 200 ? 5.375 23.938 5.242 1 96.62 200 PHE A C 1
ATOM 1591 O O . PHE A 1 200 ? 4.902 25.062 5.453 1 96.62 200 PHE A O 1
ATOM 1598 N N . ASN A 1 201 ? 5.016 23.141 4.332 1 95.44 201 ASN A N 1
ATOM 1599 C CA . ASN A 1 201 ? 3.758 23.406 3.643 1 95.44 201 ASN A CA 1
ATOM 1600 C C . ASN A 1 201 ? 2.977 22.125 3.396 1 95.44 201 ASN A C 1
ATOM 1602 O O . ASN A 1 201 ? 3.535 21.031 3.473 1 95.44 201 ASN A O 1
ATOM 1606 N N . CYS A 1 202 ? 1.861 22.344 3.217 1 90.12 202 CYS A N 1
ATOM 1607 C CA . CYS A 1 202 ? 0.993 21.203 2.924 1 90.12 202 CYS A CA 1
ATOM 1608 C C . CYS A 1 202 ? 1.084 20.156 4.02 1 90.12 202 CYS A C 1
ATOM 1610 O O . CYS A 1 202 ? 1.618 20.422 5.098 1 90.12 202 CYS A O 1
ATOM 1612 N N . GLY A 1 203 ? 0.595 19.078 4.074 1 84.94 203 GLY A N 1
ATOM 1613 C CA . GLY A 1 203 ? 0.655 17.938 4.965 1 84.94 203 GLY A CA 1
ATOM 1614 C C . GLY A 1 203 ? -0.24 18.078 6.184 1 84.94 203 GLY A C 1
ATOM 1615 O O . GLY A 1 203 ? -0.703 17.078 6.738 1 84.94 203 GLY A O 1
ATOM 1616 N N . SER A 1 204 ? -0.316 19.391 6.645 1 88.38 204 SER A N 1
ATOM 1617 C CA . SER A 1 204 ? -1.065 19.625 7.879 1 88.38 204 SER A CA 1
ATOM 1618 C C . SER A 1 204 ? -1.919 20.875 7.777 1 88.38 204 SER A C 1
ATOM 1620 O O . SER A 1 204 ? -1.604 21.781 7.008 1 88.38 204 SER A O 1
ATOM 1622 N N . GLY A 1 205 ? -2.949 20.844 8.602 1 90.25 205 GLY A N 1
ATOM 1623 C CA . GLY A 1 205 ? -3.682 22.078 8.805 1 90.25 205 GLY A CA 1
ATOM 1624 C C . GLY A 1 205 ? -2.977 23.047 9.742 1 90.25 205 GLY A C 1
ATOM 1625 O O . GLY A 1 205 ? -1.892 22.75 10.242 1 90.25 205 GLY A O 1
ATOM 1626 N N . PRO A 1 206 ? -3.617 24.172 9.945 1 93.56 206 PRO A N 1
ATOM 1627 C CA . PRO A 1 206 ? -2.936 25.234 10.695 1 93.56 206 PRO A CA 1
ATOM 1628 C C . PRO A 1 206 ? -2.645 24.844 12.141 1 93.56 206 PRO A C 1
ATOM 1630 O O . PRO A 1 206 ? -1.604 25.203 12.688 1 93.56 206 PRO A O 1
ATOM 1633 N N . THR A 1 207 ? -3.523 24.047 12.797 1 91.31 207 THR A N 1
ATOM 1634 C CA . THR A 1 207 ? -3.303 23.672 14.188 1 91.31 207 THR A CA 1
ATOM 1635 C C . THR A 1 207 ? -2.072 22.766 14.312 1 91.31 207 THR A C 1
ATOM 1637 O O . THR A 1 207 ? -1.22 22.984 15.172 1 91.31 207 THR A O 1
ATOM 1640 N N . HIS A 1 208 ? -2 21.828 13.469 1 90.62 208 HIS A N 1
ATOM 1641 C CA . HIS A 1 208 ? -0.878 20.906 13.547 1 90.62 208 HIS A CA 1
ATOM 1642 C C . HIS A 1 208 ? 0.412 21.562 13.062 1 90.62 208 HIS A C 1
ATOM 1644 O O . HIS A 1 208 ? 1.497 21.234 13.555 1 90.62 208 HIS A O 1
ATOM 1650 N N . ALA A 1 209 ? 0.284 22.453 12.102 1 94.06 209 ALA A N 1
ATOM 1651 C CA . ALA A 1 209 ? 1.452 23.234 11.703 1 94.06 209 ALA A CA 1
ATOM 1652 C C . ALA A 1 209 ? 2.025 24.016 12.875 1 94.06 209 ALA A C 1
ATOM 1654 O O . ALA A 1 209 ? 3.242 24.062 13.062 1 94.06 209 ALA A O 1
ATOM 1655 N N . LEU A 1 210 ? 1.125 24.609 13.641 1 94.44 210 LEU A N 1
ATOM 1656 C CA . LEU A 1 210 ? 1.535 25.344 14.836 1 94.44 210 LEU A CA 1
ATOM 1657 C C . LEU A 1 210 ? 2.262 24.422 15.812 1 94.44 210 LEU A C 1
ATOM 1659 O O . LEU A 1 210 ? 3.328 24.781 16.328 1 94.44 210 LEU A O 1
ATOM 1663 N N . GLU A 1 211 ? 1.679 23.266 16.031 1 90.88 211 GLU A N 1
ATOM 1664 C CA . GLU A 1 211 ? 2.277 22.297 16.953 1 90.88 211 GLU A CA 1
ATOM 1665 C C . GLU A 1 211 ? 3.65 21.859 16.469 1 90.88 211 GLU A C 1
ATOM 1667 O O . GLU A 1 211 ? 4.562 21.641 17.281 1 90.88 211 GLU A O 1
ATOM 1672 N N . LEU A 1 212 ? 3.766 21.656 15.195 1 90.69 212 LEU A N 1
ATOM 1673 C CA . LEU A 1 212 ? 5.027 21.25 14.586 1 90.69 212 LEU A CA 1
ATOM 1674 C C . LEU A 1 212 ? 6.102 22.312 14.797 1 90.69 212 LEU A C 1
ATOM 1676 O O . LEU A 1 212 ? 7.238 22 15.148 1 90.69 212 LEU A O 1
ATOM 1680 N N . ILE A 1 213 ? 5.773 23.594 14.602 1 93.62 213 ILE A N 1
ATOM 1681 C CA . ILE A 1 213 ? 6.719 24.703 14.711 1 93.62 213 ILE A CA 1
ATOM 1682 C C . ILE A 1 213 ? 7.176 24.859 16.156 1 93.62 213 ILE A C 1
ATOM 1684 O O . ILE A 1 213 ? 8.336 25.188 16.422 1 93.62 213 ILE A O 1
ATOM 1688 N N . LYS A 1 214 ? 6.293 24.562 17.109 1 90.38 214 LYS A N 1
ATOM 1689 C CA . LYS A 1 214 ? 6.629 24.656 18.531 1 90.38 214 LYS A CA 1
ATOM 1690 C C . LYS A 1 214 ? 7.723 23.672 18.906 1 90.38 214 LYS A C 1
ATOM 1692 O O . LYS A 1 214 ? 8.469 23.891 19.859 1 90.38 214 LYS A O 1
ATOM 1697 N N . LYS A 1 215 ? 7.82 22.641 18.125 1 84.25 215 LYS A N 1
ATOM 1698 C CA . LYS A 1 215 ? 8.719 21.547 18.469 1 84.25 215 LYS A CA 1
ATOM 1699 C C . LYS A 1 215 ? 10.102 21.75 17.859 1 84.25 215 LYS A C 1
ATOM 1701 O O . LYS A 1 215 ? 11.031 21 18.141 1 84.25 215 LYS A O 1
ATOM 1706 N N . ILE A 1 216 ? 10.25 22.734 17.047 1 86.75 216 ILE A N 1
ATOM 1707 C CA . ILE A 1 216 ? 11.539 22.875 16.375 1 86.75 216 ILE A CA 1
ATOM 1708 C C . ILE A 1 216 ? 12.242 24.141 16.875 1 86.75 216 ILE A C 1
ATOM 1710 O O . ILE A 1 216 ? 11.586 25.109 17.266 1 86.75 216 ILE A O 1
ATOM 1714 N N . ASP A 1 217 ? 13.586 24.047 16.953 1 84.19 217 ASP A N 1
ATOM 1715 C CA . ASP A 1 217 ? 14.398 25.203 17.297 1 84.19 217 ASP A CA 1
ATOM 1716 C C . ASP A 1 217 ? 14.695 26.062 16.078 1 84.19 217 ASP A C 1
ATOM 1718 O O . ASP A 1 217 ? 15.664 25.812 15.359 1 84.19 217 ASP A O 1
ATOM 1722 N N . ILE A 1 218 ? 13.922 27.078 15.938 1 85 218 ILE A N 1
ATOM 1723 C CA . ILE A 1 218 ? 14.016 27.953 14.781 1 85 218 ILE A CA 1
ATOM 1724 C C . ILE A 1 218 ? 15.273 28.812 14.883 1 85 218 ILE A C 1
ATOM 1726 O O . ILE A 1 218 ? 15.961 29.031 13.883 1 85 218 ILE A O 1
ATOM 1730 N N . GLY A 1 219 ? 15.625 29.234 16.047 1 84.12 219 GLY A N 1
ATOM 1731 C CA . GLY A 1 219 ? 16.734 30.156 16.219 1 84.12 219 GLY A CA 1
ATOM 1732 C C . GLY A 1 219 ? 16.578 31.438 15.406 1 84.12 219 GLY A C 1
ATOM 1733 O O . GLY A 1 219 ? 15.547 32.094 15.477 1 84.12 219 GLY A O 1
ATOM 1734 N N . ASP A 1 220 ? 17.562 31.734 14.633 1 87.69 220 ASP A N 1
ATOM 1735 C CA . ASP A 1 220 ? 17.547 32.938 13.805 1 87.69 220 ASP A CA 1
ATOM 1736 C C . ASP A 1 220 ? 17.312 32.594 12.336 1 87.69 220 ASP A C 1
ATOM 1738 O O . ASP A 1 220 ? 17.547 33.406 11.453 1 87.69 220 ASP A O 1
ATOM 1742 N N . ASP A 1 221 ? 16.828 31.438 12.164 1 93.69 221 ASP A N 1
ATOM 1743 C CA . ASP A 1 221 ? 16.609 30.969 10.797 1 93.69 221 ASP A CA 1
ATOM 1744 C C . ASP A 1 221 ? 15.398 31.641 10.172 1 93.69 221 ASP A C 1
ATOM 1746 O O . ASP A 1 221 ? 14.508 32.094 10.883 1 93.69 221 ASP A O 1
ATOM 1750 N N . ILE A 1 222 ? 15.43 31.812 8.883 1 96.06 222 ILE A N 1
ATOM 1751 C CA . ILE A 1 222 ? 14.234 32.188 8.141 1 96.06 222 ILE A CA 1
ATOM 1752 C C . ILE A 1 222 ? 13.359 30.953 7.906 1 96.06 222 ILE A C 1
ATOM 1754 O O . ILE A 1 222 ? 13.75 30.047 7.16 1 96.06 222 ILE A O 1
ATOM 1758 N N . VAL A 1 223 ? 12.188 30.906 8.547 1 96.88 223 VAL A N 1
ATOM 1759 C CA . VAL A 1 223 ? 11.336 29.734 8.492 1 96.88 223 VAL A CA 1
ATOM 1760 C C . VAL A 1 223 ? 9.984 30.094 7.887 1 96.88 223 VAL A C 1
ATOM 1762 O O . VAL A 1 223 ? 9.469 31.203 8.117 1 96.88 223 VAL A O 1
ATOM 1765 N N . SER A 1 224 ? 9.453 29.203 7.078 1 97.75 224 SER A N 1
ATOM 1766 C CA . SER A 1 224 ? 8.156 29.406 6.461 1 97.75 224 SER A CA 1
ATOM 1767 C C . SER A 1 224 ? 7.125 28.406 6.977 1 97.75 224 SER A C 1
ATOM 1769 O O . SER A 1 224 ? 7.48 27.328 7.422 1 97.75 224 SER A O 1
ATOM 1771 N N . SER A 1 225 ? 5.844 28.75 7 1 97.56 225 SER A N 1
ATOM 1772 C CA . SER A 1 225 ? 4.711 27.875 7.301 1 97.56 225 SER A CA 1
ATOM 1773 C C . SER A 1 225 ? 3.52 28.188 6.402 1 97.56 225 SER A C 1
ATOM 1775 O O . SER A 1 225 ? 2.912 29.25 6.512 1 97.56 225 SER A O 1
ATOM 1777 N N . LEU A 1 226 ? 3.213 27.344 5.523 1 98.06 226 LEU A N 1
ATOM 1778 C CA . LEU A 1 226 ? 2.1 27.469 4.59 1 98.06 226 LEU A CA 1
ATOM 1779 C C . LEU A 1 226 ? 1.157 26.266 4.707 1 98.06 226 LEU A C 1
ATOM 1781 O O . LEU A 1 226 ? 1.08 25.438 3.797 1 98.06 226 LEU A O 1
ATOM 1785 N N . PRO A 1 227 ? 0.351 26.203 5.742 1 95.94 227 PRO A N 1
ATOM 1786 C CA . PRO A 1 227 ? -0.492 25.031 6 1 95.94 227 PRO A CA 1
ATOM 1787 C C . PRO A 1 227 ? -1.686 24.938 5.051 1 95.94 227 PRO A C 1
ATOM 1789 O O . PRO A 1 227 ? -2.018 25.922 4.383 1 95.94 227 PRO A O 1
ATOM 1792 N N . ASN A 1 228 ? -2.307 23.781 4.984 1 92.44 228 ASN A N 1
ATOM 1793 C CA . ASN A 1 228 ? -3.598 23.594 4.332 1 92.44 228 ASN A CA 1
ATOM 1794 C C . ASN A 1 228 ? -4.719 24.297 5.082 1 92.44 228 ASN A C 1
ATOM 1796 O O . ASN A 1 228 ? -4.523 24.766 6.211 1 92.44 228 ASN A O 1
ATOM 1800 N N . ALA A 1 229 ? -5.824 24.391 4.418 1 91 229 ALA A N 1
ATOM 1801 C CA . ALA A 1 229 ? -6.988 24.984 5.066 1 91 229 ALA A CA 1
ATOM 1802 C C . ALA A 1 229 ? -7.461 24.141 6.242 1 91 229 ALA A C 1
ATOM 1804 O O . ALA A 1 229 ? -8.07 24.656 7.18 1 91 229 ALA A O 1
ATOM 1805 N N . GLY A 1 230 ? -7.199 22.969 6.195 1 85.56 230 GLY A N 1
ATOM 1806 C CA . GLY A 1 230 ? -7.586 21.922 7.137 1 85.56 230 GLY A CA 1
ATOM 1807 C C . GLY A 1 230 ? -7.367 20.531 6.598 1 85.56 230 GLY A C 1
ATOM 1808 O O . GLY A 1 230 ? -6.516 20.312 5.73 1 85.56 230 GLY A O 1
ATOM 1809 N N . PHE A 1 231 ? -8.055 19.609 7.203 1 81.31 231 PHE A N 1
ATOM 1810 C CA . PHE A 1 231 ? -7.941 18.25 6.707 1 81.31 231 PHE A CA 1
ATOM 1811 C C . PHE A 1 231 ? -8.898 18.016 5.543 1 81.31 231 PHE A C 1
ATOM 1813 O O . PHE A 1 231 ? -10.031 18.5 5.559 1 81.31 231 PHE A O 1
ATOM 1820 N N . PRO A 1 232 ? -8.383 17.328 4.52 1 78 232 PRO A N 1
ATOM 1821 C CA . PRO A 1 232 ? -9.258 17.047 3.383 1 78 232 PRO A CA 1
ATOM 1822 C C . PRO A 1 232 ? -10.242 15.906 3.662 1 78 232 PRO A C 1
ATOM 1824 O O . PRO A 1 232 ? -9.984 15.07 4.531 1 78 232 PRO A O 1
ATOM 1827 N N . GLU A 1 233 ? -11.359 16.016 3.088 1 69.44 233 GLU A N 1
ATOM 1828 C CA . GLU A 1 233 ? -12.328 14.93 3.096 1 69.44 233 GLU A CA 1
ATOM 1829 C C . GLU A 1 233 ? -12.734 14.539 1.678 1 69.44 233 GLU A C 1
ATOM 1831 O O . GLU A 1 233 ? -12.781 15.383 0.785 1 69.44 233 GLU A O 1
ATOM 1836 N N . ILE A 1 234 ? -12.844 13.273 1.449 1 61.56 234 ILE A N 1
ATOM 1837 C CA . ILE A 1 234 ? -13.352 12.828 0.154 1 61.56 234 ILE A CA 1
ATOM 1838 C C . ILE A 1 234 ? -14.875 12.727 0.199 1 61.56 234 ILE A C 1
ATOM 1840 O O . ILE A 1 234 ? -15.43 11.953 0.982 1 61.56 234 ILE A O 1
ATOM 1844 N N . ILE A 1 235 ? -15.523 13.648 -0.412 1 59.88 235 ILE A N 1
ATOM 1845 C CA . ILE A 1 235 ? -16.984 13.594 -0.549 1 59.88 235 ILE A CA 1
ATOM 1846 C C . ILE A 1 235 ? -17.344 13.281 -1.996 1 59.88 235 ILE A C 1
ATOM 1848 O O . ILE A 1 235 ? -17.047 14.062 -2.904 1 59.88 235 ILE A O 1
ATOM 1852 N N . HIS A 1 236 ? -18 12.25 -2.174 1 59.91 236 HIS A N 1
ATOM 1853 C CA . HIS A 1 236 ? -18.406 11.812 -3.506 1 59.91 236 HIS A CA 1
ATOM 1854 C C . HIS A 1 236 ? -17.234 11.844 -4.473 1 59.91 236 HIS A C 1
ATOM 1856 O O . HIS A 1 236 ? -17.328 12.43 -5.559 1 59.91 236 HIS A O 1
ATOM 1862 N N . GLU A 1 237 ? -16.078 11.414 -3.982 1 55.41 237 GLU A N 1
ATOM 1863 C CA . GLU A 1 237 ? -14.859 11.164 -4.766 1 55.41 237 GLU A CA 1
ATOM 1864 C C . GLU A 1 237 ? -14.125 12.469 -5.066 1 55.41 237 GLU A C 1
ATOM 1866 O O . GLU A 1 237 ? -13.273 12.516 -5.953 1 55.41 237 GLU A O 1
ATOM 1871 N N . ARG A 1 238 ? -14.656 13.484 -4.441 1 63.56 238 ARG A N 1
ATOM 1872 C CA . ARG A 1 238 ? -13.977 14.773 -4.57 1 63.56 238 ARG A CA 1
ATOM 1873 C C . ARG A 1 238 ? -13.328 15.188 -3.254 1 63.56 238 ARG A C 1
ATOM 1875 O O . ARG A 1 238 ? -13.898 14.969 -2.182 1 63.56 238 ARG A O 1
ATOM 1882 N N . THR A 1 239 ? -12.156 15.727 -3.414 1 68.19 239 THR A N 1
ATOM 1883 C CA . THR A 1 239 ? -11.477 16.219 -2.223 1 68.19 239 THR A CA 1
ATOM 1884 C C . THR A 1 239 ? -11.984 17.609 -1.85 1 68.19 239 THR A C 1
ATOM 1886 O O . THR A 1 239 ? -11.992 18.516 -2.682 1 68.19 239 THR A O 1
ATOM 1889 N N . VAL A 1 240 ? -12.445 17.734 -0.622 1 74 240 VAL A N 1
ATOM 1890 C CA . VAL A 1 240 ? -12.969 19.016 -0.146 1 74 240 VAL A CA 1
ATOM 1891 C C . VAL A 1 240 ? -12.25 19.422 1.136 1 74 240 VAL A C 1
ATOM 1893 O O . VAL A 1 240 ? -11.875 18.578 1.946 1 74 240 VAL A O 1
ATOM 1896 N N . TYR A 1 241 ? -12.031 20.719 1.229 1 80.81 241 TYR A N 1
ATOM 1897 C CA . TYR A 1 241 ? -11.406 21.281 2.422 1 80.81 241 TYR A CA 1
ATOM 1898 C C . TYR A 1 241 ? -12.391 22.156 3.188 1 80.81 241 TYR A C 1
ATOM 1900 O O . TYR A 1 241 ? -13.344 22.688 2.605 1 80.81 241 TYR A O 1
ATOM 1908 N N . PRO A 1 242 ? -12.172 22.297 4.477 1 79.44 242 PRO A N 1
ATOM 1909 C CA . PRO A 1 242 ? -13.008 23.219 5.234 1 79.44 242 PRO A CA 1
ATOM 1910 C C . PRO A 1 242 ? -12.773 24.672 4.852 1 79.44 242 PRO A C 1
ATOM 1912 O O . PRO A 1 242 ? -11.734 25 4.273 1 79.44 242 PRO A O 1
ATOM 1915 N N . ASN A 1 243 ? -13.781 25.469 5.062 1 81.44 243 ASN A N 1
ATOM 1916 C CA . ASN A 1 243 ? -13.695 26.906 4.848 1 81.44 243 ASN A CA 1
ATOM 1917 C C . ASN A 1 243 ? -13.656 27.672 6.168 1 81.44 243 ASN A C 1
ATOM 1919 O O . ASN A 1 243 ? -14.688 27.891 6.789 1 81.44 243 ASN A O 1
ATOM 1923 N N . ASN A 1 244 ? -12.461 28.062 6.551 1 89.56 244 ASN A N 1
ATOM 1924 C CA . ASN A 1 244 ? -12.266 28.656 7.867 1 89.56 244 ASN A CA 1
ATOM 1925 C C . ASN A 1 244 ? -11.188 29.734 7.84 1 89.56 244 ASN A C 1
ATOM 1927 O O . ASN A 1 244 ? -10.25 29.703 8.633 1 89.56 244 ASN A O 1
ATOM 1931 N N . PRO A 1 245 ? -11.352 30.781 6.996 1 93.5 245 PRO A N 1
ATOM 1932 C CA . PRO A 1 245 ? -10.297 31.781 6.844 1 93.5 245 PRO A CA 1
ATOM 1933 C C . PRO A 1 245 ? -9.961 32.5 8.156 1 93.5 245 PRO A C 1
ATOM 1935 O O . PRO A 1 245 ? -8.797 32.781 8.422 1 93.5 245 PRO A O 1
ATOM 1938 N N . VAL A 1 246 ? -10.961 32.75 8.961 1 93.31 246 VAL A N 1
ATOM 1939 C CA . VAL A 1 246 ? -10.75 33.469 10.211 1 93.31 246 VAL A CA 1
ATOM 1940 C C . VAL A 1 246 ? -9.93 32.625 11.172 1 93.31 246 VAL A C 1
ATOM 1942 O O . VAL A 1 246 ? -8.93 33.094 11.727 1 93.31 246 VAL A O 1
ATOM 1945 N N . TYR A 1 247 ? -10.375 31.422 11.383 1 91.75 247 TYR A N 1
ATOM 1946 C CA . TYR A 1 247 ? -9.648 30.484 12.227 1 91.75 247 TYR A CA 1
ATOM 1947 C C . TYR A 1 247 ? -8.227 30.297 11.727 1 91.75 247 TYR A C 1
ATOM 1949 O O . TYR A 1 247 ? -7.273 30.281 12.516 1 91.75 247 TYR A O 1
ATOM 1957 N N . PHE A 1 248 ? -8.055 30.156 10.445 1 95.06 248 PHE A N 1
ATOM 1958 C CA . PHE A 1 248 ? -6.77 29.969 9.781 1 95.06 248 PHE A CA 1
ATOM 1959 C C . PHE A 1 248 ? -5.828 31.125 10.094 1 95.06 248 PHE A C 1
ATOM 1961 O O . PHE A 1 248 ? -4.688 30.906 10.508 1 95.06 248 PHE A O 1
ATOM 1968 N N . ALA A 1 249 ? -6.348 32.312 9.961 1 96.19 249 ALA A N 1
ATOM 1969 C CA . ALA A 1 249 ? -5.547 33.531 10.188 1 96.19 249 ALA A CA 1
ATOM 1970 C C . ALA A 1 249 ? -5.102 33.625 11.641 1 96.19 249 ALA A C 1
ATOM 1972 O O . ALA A 1 249 ? -3.969 34.031 11.93 1 96.19 249 ALA A O 1
ATOM 1973 N N . ARG A 1 250 ? -5.969 33.25 12.523 1 94.5 250 ARG A N 1
ATOM 1974 C CA . ARG A 1 250 ? -5.637 33.312 13.945 1 94.5 250 ARG A CA 1
ATOM 1975 C C . ARG A 1 250 ? -4.504 32.344 14.281 1 94.5 250 ARG A C 1
ATOM 1977 O O . ARG A 1 250 ? -3.605 32.688 15.055 1 94.5 250 ARG A O 1
ATOM 1984 N N . LYS A 1 251 ? -4.566 31.203 13.734 1 94.81 251 LYS A N 1
ATOM 1985 C CA . LYS A 1 251 ? -3.527 30.203 13.984 1 94.81 251 LYS A CA 1
ATOM 1986 C C . LYS A 1 251 ? -2.189 30.656 13.398 1 94.81 251 LYS A C 1
ATOM 1988 O O . LYS A 1 251 ? -1.14 30.438 14.016 1 94.81 251 LYS A O 1
ATOM 1993 N N . LEU A 1 252 ? -2.191 31.25 12.242 1 96.31 252 LEU A N 1
ATOM 1994 C CA . LEU A 1 252 ? -0.955 31.719 11.625 1 96.31 252 LEU A CA 1
ATOM 1995 C C . LEU A 1 252 ? -0.364 32.906 12.398 1 96.31 252 LEU A C 1
ATOM 1997 O O . LEU A 1 252 ? 0.857 33.062 12.453 1 96.31 252 LEU A O 1
ATOM 2001 N N . LYS A 1 253 ? -1.291 33.656 12.992 1 95.75 253 LYS A N 1
ATOM 2002 C CA . LYS A 1 253 ? -0.799 34.719 13.883 1 95.75 253 LYS A CA 1
ATOM 2003 C C . LYS A 1 253 ? 0.009 34.125 15.031 1 95.75 253 LYS A C 1
ATOM 2005 O O . LYS A 1 253 ? 1.058 34.656 15.398 1 95.75 253 LYS A O 1
ATOM 2010 N N . GLU A 1 254 ? -0.482 33.062 15.57 1 94.69 254 GLU A N 1
ATOM 2011 C CA . GLU A 1 254 ? 0.243 32.375 16.625 1 94.69 254 GLU A CA 1
ATOM 2012 C C . GLU A 1 254 ? 1.571 31.812 16.125 1 94.69 254 GLU A C 1
ATOM 2014 O O . GLU A 1 254 ? 2.572 31.828 16.844 1 94.69 254 GLU A O 1
ATOM 2019 N N . ILE A 1 255 ? 1.612 31.297 14.93 1 95.44 255 ILE A N 1
ATOM 2020 C CA . ILE A 1 255 ? 2.814 30.75 14.312 1 95.44 255 ILE A CA 1
ATOM 2021 C C . ILE A 1 255 ? 3.852 31.844 14.125 1 95.44 255 ILE A C 1
ATOM 2023 O O . ILE A 1 255 ? 5.039 31.641 14.391 1 95.44 255 ILE A O 1
ATOM 2027 N N . LYS A 1 256 ? 3.377 32.969 13.727 1 94.75 256 LYS A N 1
ATOM 2028 C CA . LYS A 1 256 ? 4.25 34.125 13.57 1 94.75 256 LYS A CA 1
ATOM 2029 C C . LYS A 1 256 ? 4.938 34.5 14.891 1 94.75 256 LYS A C 1
ATOM 2031 O O . LYS A 1 256 ? 6.125 34.812 14.906 1 94.75 256 LYS A O 1
ATOM 2036 N N . LYS A 1 257 ? 4.23 34.406 15.945 1 92.62 257 LYS A N 1
ATOM 2037 C CA . LYS A 1 257 ? 4.762 34.719 17.266 1 92.62 257 LYS A CA 1
ATOM 2038 C C . LYS A 1 257 ? 5.914 33.812 17.641 1 92.62 257 LYS A C 1
ATOM 2040 O O . LYS A 1 257 ? 6.723 34.156 18.516 1 92.62 257 LYS A O 1
ATOM 2045 N N . LEU A 1 258 ? 5.996 32.719 16.969 1 92.56 258 LEU A N 1
ATOM 2046 C CA . LEU A 1 258 ? 7.059 31.75 17.266 1 92.56 258 LEU A CA 1
ATOM 2047 C C . LEU A 1 258 ? 8.312 32.062 16.453 1 92.56 258 LEU A C 1
ATOM 2049 O O . LEU A 1 258 ? 9.328 31.375 16.578 1 92.56 258 LEU A O 1
ATOM 2053 N N . GLY A 1 259 ? 8.234 33.062 15.602 1 92.31 259 GLY A N 1
ATOM 2054 C CA . GLY A 1 259 ? 9.414 33.5 14.883 1 92.31 259 GLY A CA 1
ATOM 2055 C C . GLY A 1 259 ? 9.359 33.188 13.398 1 92.31 259 GLY A C 1
ATOM 2056 O O . GLY A 1 259 ? 10.312 33.438 12.664 1 92.31 259 GLY A O 1
ATOM 2057 N N . VAL A 1 260 ? 8.289 32.656 12.914 1 95.19 260 VAL A N 1
ATOM 2058 C CA . VAL A 1 260 ? 8.133 32.344 11.5 1 95.19 260 VAL A CA 1
ATOM 2059 C C . VAL A 1 260 ? 7.992 33.656 10.703 1 95.19 260 VAL A C 1
ATOM 2061 O O . VAL A 1 260 ? 7.211 34.531 11.078 1 95.19 260 VAL A O 1
ATOM 2064 N N . SER A 1 261 ? 8.773 33.75 9.609 1 95.31 261 SER A N 1
ATOM 2065 C CA . SER A 1 261 ? 8.836 35.031 8.914 1 95.31 261 SER A CA 1
ATOM 2066 C C . SER A 1 261 ? 8.148 34.969 7.555 1 95.31 261 SER A C 1
ATOM 2068 O O . SER A 1 261 ? 7.883 36 6.934 1 95.31 261 SER A O 1
ATOM 2070 N N . ILE A 1 262 ? 7.902 33.812 7.074 1 97.38 262 ILE A N 1
ATOM 2071 C CA . ILE A 1 262 ? 7.203 33.625 5.809 1 97.38 262 ILE A CA 1
ATOM 2072 C C . ILE A 1 262 ? 5.934 32.812 6.039 1 97.38 262 ILE A C 1
ATOM 2074 O O . ILE A 1 262 ? 6 31.656 6.492 1 97.38 262 ILE A O 1
ATOM 2078 N N . ILE A 1 263 ? 4.75 33.344 5.762 1 97.56 263 ILE A N 1
ATOM 2079 C CA . ILE A 1 263 ? 3.488 32.656 6.035 1 97.56 263 ILE A CA 1
ATOM 2080 C C . ILE A 1 263 ? 2.59 32.719 4.801 1 97.56 263 ILE A C 1
ATOM 2082 O O . ILE A 1 263 ? 2.795 33.562 3.916 1 97.56 263 ILE A O 1
ATOM 2086 N N . GLY A 1 264 ? 1.646 31.922 4.68 1 97.5 264 GLY A N 1
ATOM 2087 C CA . GLY A 1 264 ? 0.697 31.797 3.586 1 97.5 264 GLY A CA 1
ATOM 2088 C C . GLY A 1 264 ? -0.144 30.547 3.654 1 97.5 264 GLY A C 1
ATOM 2089 O O . GLY A 1 264 ? -0.42 30.031 4.742 1 97.5 264 GLY A O 1
ATOM 2090 N N . GLY A 1 265 ? -0.649 30.156 2.512 1 96.56 265 GLY A N 1
ATOM 2091 C CA . GLY A 1 265 ? -1.503 28.984 2.496 1 96.56 265 GLY A CA 1
ATOM 2092 C C . GLY A 1 265 ? -1.096 27.969 1.449 1 96.56 265 GLY A C 1
ATOM 2093 O O . GLY A 1 265 ? -0.245 28.25 0.601 1 96.56 265 GLY A O 1
ATOM 2094 N N . CYS A 1 266 ? -1.624 26.812 1.548 1 95 266 CYS A N 1
ATOM 2095 C CA . CYS A 1 266 ? -1.456 25.75 0.568 1 95 266 CYS A CA 1
ATOM 2096 C C . CYS A 1 266 ? -2.801 25.156 0.174 1 95 266 CYS A C 1
ATOM 2098 O O . CYS A 1 266 ? -3.752 25.891 -0.106 1 95 266 CYS A O 1
ATOM 2100 N N . CYS A 1 267 ? -2.967 23.844 0.1 1 91.44 267 CYS A N 1
ATOM 2101 C CA . CYS A 1 267 ? -4.16 23.203 -0.449 1 91.44 267 CYS A CA 1
ATOM 2102 C C . CYS A 1 267 ? -5.398 23.594 0.346 1 91.44 267 CYS A C 1
ATOM 2104 O O . CYS A 1 267 ? -5.371 23.609 1.578 1 91.44 267 CYS A O 1
ATOM 2106 N N . GLY A 1 268 ? -6.43 23.906 -0.353 1 91.31 268 GLY A N 1
ATOM 2107 C CA . GLY A 1 268 ? -7.707 24.234 0.258 1 91.31 268 GLY A CA 1
ATOM 2108 C C . GLY A 1 268 ? -7.859 25.719 0.573 1 91.31 268 GLY A C 1
ATOM 2109 O O . GLY A 1 268 ? -8.969 26.188 0.824 1 91.31 268 GLY A O 1
ATOM 2110 N N . THR A 1 269 ? -6.812 26.5 0.549 1 95.44 269 THR A N 1
ATOM 2111 C CA . THR A 1 269 ? -6.887 27.922 0.79 1 95.44 269 THR A CA 1
ATOM 2112 C C . THR A 1 269 ? -7.172 28.688 -0.508 1 95.44 269 THR A C 1
ATOM 2114 O O . THR A 1 269 ? -7.051 28.109 -1.598 1 95.44 269 THR A O 1
ATOM 2117 N N . ASN A 1 270 ? -7.609 29.875 -0.369 1 96.56 270 ASN A N 1
ATOM 2118 C CA . ASN A 1 270 ? -7.934 30.766 -1.473 1 96.56 270 ASN A CA 1
ATOM 2119 C C . ASN A 1 270 ? -7.715 32.219 -1.09 1 96.56 270 ASN A C 1
ATOM 2121 O O . ASN A 1 270 ? -7.223 32.531 0.001 1 96.56 270 ASN A O 1
ATOM 2125 N N . PRO A 1 271 ? -7.996 33.156 -1.969 1 97.62 271 PRO A N 1
ATOM 2126 C CA . PRO A 1 271 ? -7.688 34.562 -1.682 1 97.62 271 PRO A CA 1
ATOM 2127 C C . PRO A 1 271 ? -8.375 35.062 -0.417 1 97.62 271 PRO A C 1
ATOM 2129 O O . PRO A 1 271 ? -7.848 35.938 0.27 1 97.62 271 PRO A O 1
ATOM 2132 N N . SER A 1 272 ? -9.469 34.5 -0.076 1 97.38 272 SER A N 1
ATOM 2133 C CA . SER A 1 272 ? -10.141 34.938 1.15 1 97.38 272 SER A CA 1
ATOM 2134 C C . SER A 1 272 ? -9.289 34.625 2.379 1 97.38 272 SER A C 1
ATOM 2136 O O . SER A 1 272 ? -9.281 35.375 3.342 1 97.38 272 SER A O 1
ATOM 2138 N N . TYR A 1 273 ? -8.578 33.562 2.355 1 97.38 273 TYR A N 1
ATOM 2139 C CA . TYR A 1 273 ? -7.672 33.188 3.438 1 97.38 273 TYR A CA 1
ATOM 2140 C C . TYR A 1 273 ? -6.531 34.188 3.553 1 97.38 273 TYR A C 1
ATOM 2142 O O . TYR A 1 273 ? -6.172 34.594 4.656 1 97.38 273 TYR A O 1
ATOM 2150 N N . ILE A 1 274 ? -5.988 34.625 2.457 1 97.94 274 ILE A N 1
ATOM 2151 C CA . ILE A 1 274 ? -4.844 35.531 2.43 1 97.94 274 ILE A CA 1
ATOM 2152 C C . ILE A 1 274 ? -5.281 36.938 2.859 1 97.94 274 ILE A C 1
ATOM 2154 O O . ILE A 1 274 ? -4.551 37.625 3.568 1 97.94 274 ILE A O 1
ATOM 2158 N N . SER A 1 275 ? -6.48 37.281 2.426 1 97.56 275 SER A N 1
ATOM 2159 C CA . SER A 1 275 ? -7.016 38.562 2.842 1 97.56 275 SER A CA 1
ATOM 2160 C C . SER A 1 275 ? -7.188 38.625 4.355 1 97.56 275 SER A C 1
ATOM 2162 O O . SER A 1 275 ? -6.809 39.625 4.984 1 97.56 275 SER A O 1
ATOM 2164 N N . LYS A 1 276 ? -7.75 37.594 4.898 1 96.56 276 LYS A N 1
ATOM 2165 C CA . LYS A 1 276 ? -7.938 37.562 6.344 1 96.56 276 LYS A CA 1
ATOM 2166 C C . LYS A 1 276 ? -6.594 37.531 7.07 1 96.56 276 LYS A C 1
ATOM 2168 O O . LYS A 1 276 ? -6.465 38.094 8.164 1 96.56 276 LYS A O 1
ATOM 2173 N N . LEU A 1 277 ? -5.641 36.844 6.504 1 96.19 277 LEU A N 1
ATOM 2174 C CA . LEU A 1 277 ? -4.297 36.812 7.066 1 96.19 277 LEU A CA 1
ATOM 2175 C C . LEU A 1 277 ? -3.682 38.219 7.121 1 96.19 277 LEU A C 1
ATOM 2177 O O . LEU A 1 277 ? -3.121 38.594 8.141 1 96.19 277 LEU A O 1
ATOM 2181 N N . ARG A 1 278 ? -3.805 38.906 6.066 1 95.12 278 ARG A N 1
ATOM 2182 C CA . ARG A 1 278 ? -3.295 40.281 5.973 1 95.12 278 ARG A CA 1
ATOM 2183 C C . ARG A 1 278 ? -3.939 41.188 7.027 1 95.12 278 ARG A C 1
ATOM 2185 O O . ARG A 1 278 ? -3.258 41.969 7.672 1 95.12 278 ARG A O 1
ATOM 2192 N N . ASP A 1 279 ? -5.184 40.969 7.199 1 95.5 279 ASP A N 1
ATOM 2193 C CA . ASP A 1 279 ? -5.941 41.812 8.133 1 95.5 279 ASP A CA 1
ATOM 2194 C C . ASP A 1 279 ? -5.57 41.5 9.578 1 95.5 279 ASP A C 1
ATOM 2196 O O . ASP A 1 279 ? -5.645 42.344 10.445 1 95.5 279 ASP A O 1
ATOM 2200 N N . THR A 1 280 ? -5.238 40.281 9.797 1 94.31 280 THR A N 1
ATOM 2201 C CA . THR A 1 280 ? -5.074 39.781 11.156 1 94.31 280 THR A CA 1
ATOM 2202 C C . THR A 1 280 ? -3.637 39.969 11.633 1 94.31 280 THR A C 1
ATOM 2204 O O . THR A 1 280 ? -3.395 40.188 12.82 1 94.31 280 THR A O 1
ATOM 2207 N N . ILE A 1 281 ? -2.682 39.906 10.766 1 91.06 281 ILE A N 1
ATOM 2208 C CA . ILE A 1 281 ? -1.276 39.844 11.156 1 91.06 281 ILE A CA 1
ATOM 2209 C C . ILE A 1 281 ? -0.647 41.219 10.992 1 91.06 281 ILE A C 1
ATOM 2211 O O . ILE A 1 281 ? -0.923 41.938 10.016 1 91.06 281 ILE A O 1
ATOM 2215 N N . ASP A 1 282 ? 0.04 41.594 12.023 1 83.38 282 ASP A N 1
ATOM 2216 C CA . ASP A 1 282 ? 0.854 42.781 11.93 1 83.38 282 ASP A CA 1
ATOM 2217 C C . ASP A 1 282 ? 2.117 42.531 11.109 1 83.38 282 ASP A C 1
ATOM 2219 O O . ASP A 1 282 ? 2.77 41.5 11.266 1 83.38 282 ASP A O 1
ATOM 2223 N N . ASN A 1 283 ? 2.535 43.406 10.305 1 82.06 283 ASN A N 1
ATOM 2224 C CA . ASN A 1 283 ? 3.594 43.219 9.32 1 82.06 283 ASN A CA 1
ATOM 2225 C C . ASN A 1 283 ? 4.977 43.25 9.961 1 82.06 283 ASN A C 1
ATOM 2227 O O . ASN A 1 283 ? 5.977 42.906 9.32 1 82.06 283 ASN A O 1
ATOM 2231 N N . LYS A 1 284 ? 5.082 43.469 11.18 1 81.69 284 LYS A N 1
ATOM 2232 C CA . LYS A 1 284 ? 6.387 43.562 11.828 1 81.69 284 LYS A CA 1
ATOM 2233 C C . LYS A 1 284 ? 6.902 42.188 12.266 1 81.69 284 LYS A C 1
ATOM 2235 O O . LYS A 1 284 ? 6.145 41.375 12.781 1 81.69 284 LYS A O 1
ATOM 2240 N N . PRO A 1 285 ? 8.195 42.031 11.961 1 79.81 285 PRO A N 1
ATOM 2241 C CA . PRO A 1 285 ? 8.781 40.781 12.414 1 79.81 285 PRO A CA 1
ATOM 2242 C C . PRO A 1 285 ? 8.789 40.656 13.938 1 79.81 285 PRO A C 1
ATOM 2244 O O . PRO A 1 285 ? 8.828 41.656 14.648 1 79.81 285 PRO A O 1
ATOM 2247 N N . GLU A 1 286 ? 8.531 39.562 14.477 1 74.56 286 GLU A N 1
ATOM 2248 C CA . GLU A 1 286 ? 8.602 39.281 15.906 1 74.56 286 GLU A CA 1
ATOM 2249 C C . GLU A 1 286 ? 9.664 38.219 16.219 1 74.56 286 GLU A C 1
ATOM 2251 O O . GLU A 1 286 ? 9.789 37.25 15.492 1 74.56 286 GLU A O 1
ATOM 2256 N N . ALA A 1 287 ? 10.609 38.625 17.109 1 66.31 287 ALA A N 1
ATOM 2257 C CA . ALA A 1 287 ? 11.586 37.625 17.547 1 66.31 287 ALA A CA 1
ATOM 2258 C C . ALA A 1 287 ? 10.898 36.469 18.297 1 66.31 287 ALA A C 1
ATOM 2260 O O . ALA A 1 287 ? 9.953 36.719 19.062 1 66.31 287 ALA A O 1
ATOM 2261 N N . GLY A 1 288 ? 11.031 35.281 17.766 1 61.56 288 GLY A N 1
ATOM 2262 C CA . GLY A 1 288 ? 10.391 34.125 18.359 1 61.56 288 GLY A CA 1
ATOM 2263 C C . GLY A 1 288 ? 10.555 34.062 19.859 1 61.56 288 GLY A C 1
ATOM 2264 O O . GLY A 1 288 ? 11.625 34.344 20.391 1 61.56 288 GLY A O 1
ATOM 2265 N N . ASP A 1 289 ? 9.562 34 20.594 1 58 289 ASP A N 1
ATOM 2266 C CA . ASP A 1 289 ? 9.641 33.688 22.016 1 58 289 ASP A CA 1
ATOM 2267 C C . ASP A 1 289 ? 10.438 32.406 22.266 1 58 289 ASP A C 1
ATOM 2269 O O . ASP A 1 289 ? 10.242 31.406 21.578 1 58 289 ASP A O 1
ATOM 2273 N N . LYS A 1 290 ? 11.766 32.5 22.703 1 49.72 290 LYS A N 1
ATOM 2274 C CA . LYS A 1 290 ? 12.523 31.328 23.078 1 49.72 290 LYS A CA 1
ATOM 2275 C C . LYS A 1 290 ? 11.633 30.297 23.781 1 49.72 290 LYS A C 1
ATOM 2277 O O . LYS A 1 290 ? 11.352 30.422 24.969 1 49.72 290 LYS A O 1
ATOM 2282 N N . ILE A 1 291 ? 10.711 29.781 23.141 1 49.5 291 ILE A N 1
ATOM 2283 C CA . ILE A 1 291 ? 9.922 28.797 23.875 1 49.5 291 ILE A CA 1
ATOM 2284 C C . ILE A 1 291 ? 10.781 27.578 24.188 1 49.5 291 ILE A C 1
ATOM 2286 O O . ILE A 1 291 ? 11.531 27.109 23.328 1 49.5 291 ILE A O 1
ATOM 2290 N N . LYS A 1 292 ? 10.93 27.375 25.531 1 45.22 292 LYS A N 1
ATOM 2291 C CA . LYS A 1 292 ? 11.578 26.203 26.125 1 45.22 292 LYS A CA 1
ATOM 2292 C C . LYS A 1 292 ? 11.227 24.938 25.375 1 45.22 292 LYS A C 1
ATOM 2294 O O . LYS A 1 292 ? 10.07 24.734 24.984 1 45.22 292 LYS A O 1
ATOM 2299 N N . ARG A 1 293 ? 12.133 24.281 24.938 1 44.62 293 ARG A N 1
ATOM 2300 C CA . ARG A 1 293 ? 12.227 22.969 24.312 1 44.62 293 ARG A CA 1
ATOM 2301 C C . ARG A 1 293 ? 11.305 21.969 25 1 44.62 293 ARG A C 1
ATOM 2303 O O . ARG A 1 293 ? 11.367 21.781 26.219 1 44.62 293 ARG A O 1
ATOM 2310 N N . TYR A 1 294 ? 10.211 21.859 24.562 1 40.53 294 TYR A N 1
ATOM 2311 C CA . TYR A 1 294 ? 9.523 20.719 25.156 1 40.53 294 TYR A CA 1
ATOM 2312 C C . TYR A 1 294 ? 10.375 19.453 25.047 1 40.53 294 TYR A C 1
ATOM 2314 O O . TYR A 1 294 ? 10.789 19.078 23.953 1 40.53 294 TYR A O 1
ATOM 2322 N N . GLU A 1 295 ? 11.391 19.422 25.906 1 40.19 295 GLU A N 1
ATOM 2323 C CA . GLU A 1 295 ? 12.086 18.141 26 1 40.19 295 GLU A CA 1
ATOM 2324 C C . GLU A 1 295 ? 11.109 16.969 25.922 1 40.19 295 GLU A C 1
ATOM 2326 O O . GLU A 1 295 ? 10.07 16.984 26.562 1 40.19 295 GLU A O 1
ATOM 2331 N N . HIS A 1 296 ? 11.039 16.422 24.828 1 42.66 296 HIS A N 1
ATOM 2332 C CA . HIS A 1 296 ? 10.328 15.148 24.828 1 42.66 296 HIS A CA 1
ATOM 2333 C C . HIS A 1 296 ? 10.531 14.398 26.141 1 42.66 296 HIS A C 1
ATOM 2335 O O . HIS A 1 296 ? 11.664 14.297 26.625 1 42.66 296 HIS A O 1
ATOM 2341 N N . GLU A 1 297 ? 9.734 14.648 27.078 1 39.12 297 GLU A N 1
ATOM 2342 C CA . GLU A 1 297 ? 9.828 13.805 28.266 1 39.12 297 GLU A CA 1
ATOM 2343 C C . GLU A 1 297 ? 10.367 12.422 27.922 1 39.12 297 GLU A C 1
ATOM 2345 O O . GLU A 1 297 ? 9.836 11.75 27.031 1 39.12 297 GLU A O 1
ATOM 2350 N N . THR A 1 298 ? 11.688 12.352 28 1 40.19 298 THR A N 1
ATOM 2351 C CA . THR A 1 298 ? 12.312 11.031 28 1 40.19 298 THR A CA 1
ATOM 2352 C C . THR A 1 298 ? 11.398 10.008 28.672 1 40.19 298 THR A C 1
ATOM 2354 O O . THR A 1 298 ? 10.984 10.195 29.812 1 40.19 298 THR A O 1
ATOM 2357 N N . TYR A 1 299 ? 10.523 9.477 27.969 1 39.91 299 TYR A N 1
ATOM 2358 C CA . TYR A 1 299 ? 9.734 8.367 28.484 1 39.91 299 TYR A CA 1
ATOM 2359 C C . TYR A 1 299 ? 10.539 7.543 29.484 1 39.91 299 TYR A C 1
ATOM 2361 O O . TYR A 1 299 ? 11.766 7.492 29.406 1 39.91 299 TYR A O 1
ATOM 2369 N N . ASN A 1 300 ? 10 7.41 30.672 1 43 300 ASN A N 1
ATOM 2370 C CA . ASN A 1 300 ? 10.391 6.586 31.812 1 43 300 ASN A CA 1
ATOM 2371 C C . ASN A 1 300 ? 11.141 5.336 31.359 1 43 300 ASN A C 1
ATOM 2373 O O . ASN A 1 300 ? 10.852 4.773 30.297 1 43 300 ASN A O 1
ATOM 2377 N N . GLU A 1 301 ? 12.32 5.266 31.859 1 45.78 301 GLU A N 1
ATOM 2378 C CA . GLU A 1 301 ? 13.164 4.07 31.906 1 45.78 301 GLU A CA 1
ATOM 2379 C C . GLU A 1 301 ? 12.312 2.801 31.906 1 45.78 301 GLU A C 1
ATOM 2381 O O . GLU A 1 301 ? 11.953 2.287 32.969 1 45.78 301 GLU A O 1
ATOM 2386 N N . LYS A 1 302 ? 11.297 2.766 31.125 1 52.19 302 LYS A N 1
ATOM 2387 C CA . LYS A 1 302 ? 10.508 1.536 31.078 1 52.19 302 LYS A CA 1
ATOM 2388 C C . LYS A 1 302 ? 11.406 0.314 30.906 1 52.19 302 LYS A C 1
ATOM 2390 O O . LYS A 1 302 ? 12.57 0.44 30.516 1 52.19 302 LYS A O 1
ATOM 2395 N N . ASN A 1 303 ? 10.93 -0.819 31.328 1 59.56 303 ASN A N 1
ATOM 2396 C CA . ASN A 1 303 ? 11.477 -2.17 31.359 1 59.56 303 ASN A CA 1
ATOM 2397 C C . ASN A 1 303 ? 12.016 -2.596 30 1 59.56 303 ASN A C 1
ATOM 2399 O O . ASN A 1 303 ? 11.25 -2.832 29.062 1 59.56 303 ASN A O 1
ATOM 2403 N N . ILE A 1 304 ? 13.234 -2.176 29.719 1 76.56 304 ILE A N 1
ATOM 2404 C CA . ILE A 1 304 ? 13.961 -2.678 28.562 1 76.56 304 ILE A CA 1
ATOM 2405 C C . ILE A 1 304 ? 13.914 -4.203 28.547 1 76.56 304 ILE A C 1
ATOM 2407 O O . ILE A 1 304 ? 14.227 -4.855 29.547 1 76.56 304 ILE A O 1
ATOM 2411 N N . ILE A 1 305 ? 13.312 -4.719 27.5 1 82.44 305 ILE A N 1
ATOM 2412 C CA . ILE A 1 305 ? 13.25 -6.168 27.328 1 82.44 305 ILE A CA 1
ATOM 2413 C C . ILE A 1 305 ? 14.578 -6.688 26.797 1 82.44 305 ILE A C 1
ATOM 2415 O O . ILE A 1 305 ? 15.156 -6.109 25.875 1 82.44 305 ILE A O 1
ATOM 2419 N N . LYS A 1 306 ? 15.031 -7.672 27.422 1 89.75 306 LYS A N 1
ATOM 2420 C CA . LYS A 1 306 ? 16.281 -8.289 27 1 89.75 306 LYS A CA 1
ATOM 2421 C C . LYS A 1 306 ? 16.125 -8.984 25.641 1 89.75 306 LYS A C 1
ATOM 2423 O O . LYS A 1 306 ? 15.164 -9.727 25.438 1 89.75 306 LYS A O 1
ATOM 2428 N N . ASN A 1 307 ? 16.969 -8.656 24.719 1 95.62 307 ASN A N 1
ATOM 2429 C CA . ASN A 1 307 ? 17.078 -9.305 23.422 1 95.62 307 ASN A CA 1
ATOM 2430 C C . ASN A 1 307 ? 18.266 -10.266 23.359 1 95.62 307 ASN A C 1
ATOM 2432 O O . ASN A 1 307 ? 19.391 -9.859 23.062 1 95.62 307 ASN A O 1
ATOM 2436 N N . THR A 1 308 ? 18.016 -11.516 23.656 1 96.19 308 THR A N 1
ATOM 2437 C CA . THR A 1 308 ? 19.078 -12.516 23.812 1 96.19 308 THR A CA 1
ATOM 2438 C C . THR A 1 308 ? 19.766 -12.773 22.484 1 96.19 308 THR A C 1
ATOM 2440 O O . THR A 1 308 ? 20.969 -13.039 22.438 1 96.19 308 THR A O 1
ATOM 2443 N N . PHE A 1 309 ? 19.078 -12.711 21.438 1 97.5 309 PHE A N 1
ATOM 2444 C CA . PHE A 1 309 ? 19.656 -12.906 20.125 1 97.5 309 PHE A CA 1
ATOM 2445 C C . PHE A 1 309 ? 20.656 -11.797 19.812 1 97.5 309 PHE A C 1
ATOM 2447 O O . PHE A 1 309 ? 21.797 -12.07 19.406 1 97.5 309 PHE A O 1
ATOM 2454 N N . LYS A 1 310 ? 20.188 -10.547 19.969 1 97 310 LYS A N 1
ATOM 2455 C CA . LYS A 1 310 ? 21.062 -9.391 19.766 1 97 310 LYS A CA 1
ATOM 2456 C C . LYS A 1 310 ? 22.328 -9.5 20.609 1 97 310 LYS A C 1
ATOM 2458 O O . LYS A 1 310 ? 23.438 -9.258 20.125 1 97 310 LYS A O 1
ATOM 2463 N N . GLU A 1 311 ? 22.219 -9.914 21.859 1 97 311 GLU A N 1
ATOM 2464 C CA . GLU A 1 311 ? 23.359 -10.047 22.766 1 97 311 GLU A CA 1
ATOM 2465 C C . GLU A 1 311 ? 24.344 -11.109 22.266 1 97 311 GLU A C 1
ATOM 2467 O O . GLU A 1 311 ? 25.547 -10.891 22.25 1 97 311 GLU A O 1
ATOM 2472 N N . LYS A 1 312 ? 23.812 -12.188 21.844 1 97.56 312 LYS A N 1
ATOM 2473 C CA . LYS A 1 312 ? 24.656 -13.273 21.359 1 97.56 312 LYS A CA 1
ATOM 2474 C C . LYS A 1 312 ? 25.406 -12.867 20.094 1 97.56 312 LYS A C 1
ATOM 2476 O O . LYS A 1 312 ? 26.609 -13.117 19.969 1 97.56 312 LYS A O 1
ATOM 2481 N N . VAL A 1 313 ? 24.688 -12.25 19.203 1 96.94 313 VAL A N 1
ATOM 2482 C CA . VAL A 1 313 ? 25.297 -11.82 17.938 1 96.94 313 VAL A CA 1
ATOM 2483 C C . VAL A 1 313 ? 26.406 -10.805 18.219 1 96.94 313 VAL A C 1
ATOM 2485 O O . VAL A 1 313 ? 27.5 -10.914 17.672 1 96.94 313 VAL A O 1
ATOM 2488 N N . LYS A 1 314 ? 26.141 -9.867 19.078 1 95.06 314 LYS A N 1
ATOM 2489 C CA . LYS A 1 314 ? 27.094 -8.805 19.391 1 95.06 314 LYS A CA 1
ATOM 2490 C C . LYS A 1 314 ? 28.328 -9.367 20.109 1 95.06 314 LYS A C 1
ATOM 2492 O O . LYS A 1 314 ? 29.438 -8.867 19.938 1 95.06 314 LYS A O 1
ATOM 2497 N N . ASN A 1 315 ? 28.094 -10.406 20.922 1 95.19 315 ASN A N 1
ATOM 2498 C CA . ASN A 1 315 ? 29.172 -11.016 21.688 1 95.19 315 ASN A CA 1
ATOM 2499 C C . ASN A 1 315 ? 30 -11.961 20.812 1 95.19 315 ASN A C 1
ATOM 2501 O O . ASN A 1 315 ? 31.031 -12.477 21.266 1 95.19 315 ASN A O 1
ATOM 2505 N N . GLY A 1 316 ? 29.547 -12.234 19.656 1 94.19 316 GLY A N 1
ATOM 2506 C CA . GLY A 1 316 ? 30.281 -13.086 18.75 1 94.19 316 GLY A CA 1
ATOM 2507 C C . GLY A 1 316 ? 29.953 -14.555 18.891 1 94.19 316 GLY A C 1
ATOM 2508 O O . GLY A 1 316 ? 30.672 -15.422 18.391 1 94.19 316 GLY A O 1
ATOM 2509 N N . ASP A 1 317 ? 28.859 -14.875 19.609 1 96.19 317 ASP A N 1
ATOM 2510 C CA . ASP A 1 317 ? 28.391 -16.266 19.719 1 96.19 317 ASP A CA 1
ATOM 2511 C C . ASP A 1 317 ? 27.844 -16.766 18.375 1 96.19 317 ASP A C 1
ATOM 2513 O O . ASP A 1 317 ? 27.281 -15.984 17.609 1 96.19 317 ASP A O 1
ATOM 2517 N N . PHE A 1 318 ? 28.078 -18.047 18.188 1 97 318 PHE A N 1
ATOM 2518 C CA . PHE A 1 318 ? 27.5 -18.688 17.016 1 97 318 PHE A CA 1
ATOM 2519 C C . PHE A 1 318 ? 26 -18.922 17.219 1 97 318 PHE A C 1
ATOM 2521 O O . PHE A 1 318 ? 25.609 -19.656 18.125 1 97 318 PHE A O 1
ATOM 2528 N N . VAL A 1 319 ? 25.188 -18.328 16.391 1 98.06 319 VAL A N 1
ATOM 2529 C CA . VAL A 1 319 ? 23.75 -18.344 16.625 1 98.06 319 VAL A CA 1
ATOM 2530 C C . VAL A 1 319 ? 23.062 -19.156 15.539 1 98.06 319 VAL A C 1
ATOM 2532 O O . VAL A 1 319 ? 23.578 -19.281 14.422 1 98.06 319 VAL A O 1
ATOM 2535 N N . ILE A 1 320 ? 21.891 -19.734 15.852 1 98.38 320 ILE A N 1
ATOM 2536 C CA . ILE A 1 320 ? 21.078 -20.5 14.914 1 98.38 320 ILE A CA 1
ATOM 2537 C C . ILE A 1 320 ? 19.703 -1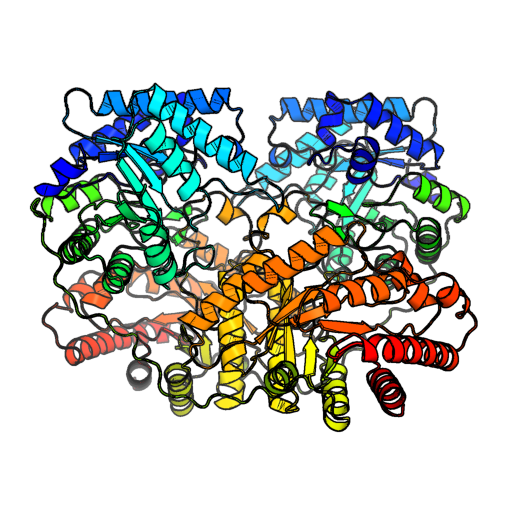9.859 14.789 1 98.38 320 ILE A C 1
ATOM 2539 O O . ILE A 1 320 ? 19.016 -19.625 15.789 1 98.38 320 ILE A O 1
ATOM 2543 N N . ALA A 1 321 ? 19.312 -19.484 13.586 1 98.62 321 ALA A N 1
ATOM 2544 C CA . ALA A 1 321 ? 17.984 -18.984 13.266 1 98.62 321 ALA A CA 1
ATOM 2545 C C . ALA A 1 321 ? 17.203 -19.984 12.414 1 98.62 321 ALA A C 1
ATOM 2547 O O . ALA A 1 321 ? 17.766 -20.625 11.523 1 98.62 321 ALA A O 1
ATOM 2548 N N . VAL A 1 322 ? 15.898 -20.141 12.695 1 98.62 322 VAL A N 1
ATOM 2549 C CA . VAL A 1 322 ? 15.055 -21.062 11.945 1 98.62 322 VAL A CA 1
ATOM 2550 C C . VAL A 1 322 ? 13.812 -20.328 11.438 1 98.62 322 VAL A C 1
ATOM 2552 O O . VAL A 1 322 ? 13.141 -19.641 12.203 1 98.62 322 VAL A O 1
ATOM 2555 N N . GLU A 1 323 ? 13.539 -20.484 10.211 1 98.25 323 GLU A N 1
ATOM 2556 C CA . GLU A 1 323 ? 12.359 -19.859 9.609 1 98.25 323 GLU A CA 1
ATOM 2557 C C . GLU A 1 323 ? 11.141 -20.781 9.719 1 98.25 323 GLU A C 1
ATOM 2559 O O . GLU A 1 323 ? 11.211 -21.953 9.367 1 98.25 323 GLU A O 1
ATOM 2564 N N . LEU A 1 324 ? 10.109 -20.297 10.242 1 97.69 324 LEU A N 1
ATOM 2565 C CA . LEU A 1 324 ? 8.82 -20.969 10.32 1 97.69 324 LEU A CA 1
ATOM 2566 C C . LEU A 1 324 ? 7.762 -20.219 9.523 1 97.69 324 LEU A C 1
ATOM 2568 O O . LEU A 1 324 ? 7.633 -19 9.664 1 97.69 324 LEU A O 1
ATOM 2572 N N . SER A 1 325 ? 7 -20.891 8.727 1 95.19 325 SER A N 1
ATOM 2573 C CA . SER A 1 325 ? 6 -20.25 7.883 1 95.19 325 SER A CA 1
ATOM 2574 C C . SER A 1 325 ? 4.699 -20.031 8.641 1 95.19 325 SER A C 1
ATOM 2576 O O . SER A 1 325 ? 4.207 -20.922 9.328 1 95.19 325 SER A O 1
ATOM 2578 N N . ALA A 1 326 ? 4.188 -18.828 8.5 1 95.62 326 ALA A N 1
ATOM 2579 C CA . ALA A 1 326 ? 2.852 -18.562 9.023 1 95.62 326 ALA A CA 1
ATOM 2580 C C . ALA A 1 326 ? 1.784 -19.312 8.234 1 95.62 326 ALA A C 1
ATOM 2582 O O . ALA A 1 326 ? 2.021 -19.719 7.094 1 95.62 326 ALA A O 1
ATOM 2583 N N . PRO A 1 327 ? 0.671 -19.547 8.82 1 93.5 327 PRO A N 1
ATOM 2584 C CA . PRO A 1 327 ? -0.372 -20.297 8.125 1 93.5 327 PRO A CA 1
ATOM 2585 C C . PRO A 1 327 ? -1.082 -19.484 7.051 1 93.5 327 PRO A C 1
ATOM 2587 O O . PRO A 1 327 ? -1.118 -18.25 7.133 1 93.5 327 PRO A O 1
ATOM 2590 N N . VAL A 1 328 ? -1.627 -20.125 6.035 1 88.69 328 VAL A N 1
ATOM 2591 C CA . VAL A 1 328 ? -2.436 -19.5 4.996 1 88.69 328 VAL A CA 1
ATOM 2592 C C . VAL A 1 328 ? -3.854 -19.266 5.512 1 88.69 328 VAL A C 1
ATOM 2594 O O . VAL A 1 328 ? -4.59 -18.438 4.977 1 88.69 328 VAL A O 1
ATOM 2597 N N . ASP A 1 329 ? -4.199 -20.062 6.496 1 88.88 329 ASP A N 1
ATOM 2598 C CA . ASP A 1 329 ? -5.488 -19.922 7.172 1 88.88 329 ASP A CA 1
ATOM 2599 C C . ASP A 1 329 ? -5.301 -19.625 8.656 1 88.88 329 ASP A C 1
ATOM 2601 O O . ASP A 1 329 ? -4.348 -18.953 9.047 1 88.88 329 ASP A O 1
ATOM 2605 N N . THR A 1 330 ? -6.191 -20.156 9.5 1 91.62 330 THR A N 1
ATOM 2606 C CA . THR A 1 330 ? -6.145 -19.766 10.906 1 91.62 330 THR A CA 1
ATOM 2607 C C . THR A 1 330 ? -5.578 -20.891 11.766 1 91.62 330 THR A C 1
ATOM 2609 O O . THR A 1 330 ? -5.535 -20.781 12.992 1 91.62 330 THR A O 1
ATOM 2612 N N . ASP A 1 331 ? -5.121 -21.984 11.156 1 92.19 331 ASP A N 1
ATOM 2613 C CA . ASP A 1 331 ? -4.535 -23.094 11.898 1 92.19 331 ASP A CA 1
ATOM 2614 C C . ASP A 1 331 ? -3.072 -22.828 12.242 1 92.19 331 ASP A C 1
ATOM 2616 O O . ASP A 1 331 ? -2.201 -22.922 11.367 1 92.19 331 ASP A O 1
ATOM 2620 N N . ILE A 1 332 ? -2.803 -22.656 13.492 1 95.31 332 ILE A N 1
ATOM 2621 C CA . ILE A 1 332 ? -1.468 -22.219 13.891 1 95.31 332 ILE A CA 1
ATOM 2622 C C . ILE A 1 332 ? -0.712 -23.391 14.516 1 95.31 332 ILE A C 1
ATOM 2624 O O . ILE A 1 332 ? 0.392 -23.219 15.039 1 95.31 332 ILE A O 1
ATOM 2628 N N . ASN A 1 333 ? -1.221 -24.578 14.508 1 94 333 ASN A N 1
ATOM 2629 C CA . ASN A 1 333 ? -0.624 -25.719 15.203 1 94 333 ASN A CA 1
ATOM 2630 C C . ASN A 1 333 ? 0.8 -25.984 14.719 1 94 333 ASN A C 1
ATOM 2632 O O . ASN A 1 333 ? 1.713 -26.141 15.531 1 94 333 ASN A O 1
ATOM 2636 N N . LYS A 1 334 ? 0.99 -26 13.5 1 95 334 LYS A N 1
ATOM 2637 C CA . LYS A 1 334 ? 2.291 -26.344 12.93 1 95 334 LYS A CA 1
ATOM 2638 C C . LYS A 1 334 ? 3.348 -25.312 13.328 1 95 334 LYS A C 1
ATOM 2640 O O . LYS A 1 334 ? 4.441 -25.688 13.758 1 95 334 LYS A O 1
ATOM 2645 N N . ILE A 1 335 ? 3.039 -24.062 13.211 1 96.75 335 ILE A N 1
ATOM 2646 C CA . ILE A 1 335 ? 4.035 -23.016 13.469 1 96.75 335 ILE A CA 1
ATOM 2647 C C . ILE A 1 335 ? 4.309 -22.938 14.969 1 96.75 335 ILE A C 1
ATOM 2649 O O . ILE A 1 335 ? 5.457 -22.766 15.383 1 96.75 335 ILE A O 1
ATOM 2653 N N . MET A 1 336 ? 3.309 -23.109 15.812 1 97.44 336 MET A N 1
ATOM 2654 C CA . MET A 1 336 ? 3.488 -23.031 17.266 1 97.44 336 MET A CA 1
ATOM 2655 C C . MET A 1 336 ? 4.258 -24.234 17.781 1 97.44 336 MET A C 1
ATOM 2657 O O . MET A 1 336 ? 5.148 -24.094 18.625 1 97.44 336 MET A O 1
ATOM 2661 N N . THR A 1 337 ? 3.904 -25.391 17.281 1 97.06 337 THR A N 1
ATOM 2662 C CA . THR A 1 337 ? 4.645 -26.594 17.656 1 97.06 337 THR A CA 1
ATOM 2663 C C . THR A 1 337 ? 6.094 -26.5 17.188 1 97.06 337 THR A C 1
ATOM 2665 O O . THR A 1 337 ? 7.012 -26.875 17.922 1 97.06 337 THR A O 1
ATOM 2668 N N . GLY A 1 338 ? 6.281 -26.031 15.953 1 98 338 GLY A N 1
ATOM 2669 C CA . GLY A 1 338 ? 7.629 -25.828 15.445 1 98 338 GLY A CA 1
ATOM 2670 C C . GLY A 1 338 ? 8.453 -24.891 16.312 1 98 338 GLY A C 1
ATOM 2671 O O . GLY A 1 338 ? 9.617 -25.156 16.594 1 98 338 GLY A O 1
ATOM 2672 N N . ALA A 1 339 ? 7.852 -23.812 16.75 1 98.38 339 ALA A N 1
ATOM 2673 C CA . ALA A 1 339 ? 8.531 -22.859 17.609 1 98.38 339 ALA A CA 1
ATOM 2674 C C . ALA A 1 339 ? 8.914 -23.484 18.938 1 98.38 339 ALA A C 1
ATOM 2676 O O . ALA A 1 339 ? 10 -23.219 19.469 1 98.38 339 ALA A O 1
ATOM 2677 N N . LYS A 1 340 ? 8.031 -24.266 19.484 1 98.12 340 LYS A N 1
ATOM 2678 C CA . LYS A 1 340 ? 8.305 -24.938 20.75 1 98.12 340 LYS A CA 1
ATOM 2679 C C . LYS A 1 340 ? 9.477 -25.906 20.609 1 98.12 340 LYS A C 1
ATOM 2681 O O . LYS A 1 340 ? 10.352 -25.953 21.469 1 98.12 340 LYS A O 1
ATOM 2686 N N . VAL A 1 341 ? 9.477 -26.656 19.547 1 98.12 341 VAL A N 1
ATOM 2687 C CA . VAL A 1 341 ? 10.57 -27.578 19.266 1 98.12 341 VAL A CA 1
ATOM 2688 C C . VAL A 1 341 ? 11.883 -26.797 19.172 1 98.12 341 VAL A C 1
ATOM 2690 O O . VAL A 1 341 ? 12.906 -27.234 19.703 1 98.12 341 VAL A O 1
ATOM 2693 N N . CYS A 1 342 ? 11.891 -25.688 18.484 1 98.31 342 CYS A N 1
ATOM 2694 C CA . CYS A 1 342 ? 13.078 -24.859 18.359 1 98.31 342 CYS A CA 1
ATOM 2695 C C . CYS A 1 342 ? 13.57 -24.391 19.734 1 98.31 342 CYS A C 1
ATOM 2697 O O . CYS A 1 342 ? 14.766 -24.5 20.031 1 98.31 342 CYS A O 1
ATOM 2699 N N . LYS A 1 343 ? 12.633 -23.906 20.531 1 97.94 343 LYS A N 1
ATOM 2700 C CA . LYS A 1 343 ? 13 -23.453 21.875 1 97.94 343 LYS A CA 1
ATOM 2701 C C . LYS A 1 343 ? 13.617 -24.578 22.688 1 97.94 343 LYS A C 1
ATOM 2703 O O . LYS A 1 343 ? 14.672 -24.406 23.297 1 97.94 343 LYS A O 1
ATOM 2708 N N . ASP A 1 344 ? 12.969 -25.766 22.656 1 97.5 344 ASP A N 1
ATOM 2709 C CA . ASP A 1 344 ? 13.391 -26.922 23.438 1 97.5 344 ASP A CA 1
ATOM 2710 C C . ASP A 1 344 ? 14.75 -27.438 22.984 1 97.5 344 ASP A C 1
ATOM 2712 O O . ASP A 1 344 ? 15.438 -28.141 23.719 1 97.5 344 ASP A O 1
ATOM 2716 N N . ASN A 1 345 ? 15.164 -27.062 21.781 1 97.19 345 ASN A N 1
ATOM 2717 C CA . ASN A 1 345 ? 16.438 -27.516 21.25 1 97.19 345 ASN A CA 1
ATOM 2718 C C . ASN A 1 345 ? 17.453 -26.375 21.156 1 97.19 345 ASN A C 1
ATOM 2720 O O . ASN A 1 345 ? 18.375 -26.438 20.344 1 97.19 345 ASN A O 1
ATOM 2724 N N . ASN A 1 346 ? 17.219 -25.25 21.828 1 96.12 346 ASN A N 1
ATOM 2725 C CA . ASN A 1 346 ? 18.141 -24.141 22.047 1 96.12 346 ASN A CA 1
ATOM 2726 C C . ASN A 1 346 ? 18.453 -23.406 20.75 1 96.12 346 ASN A C 1
ATOM 2728 O O . ASN A 1 346 ? 19.594 -23.031 20.5 1 96.12 346 ASN A O 1
ATOM 2732 N N . ILE A 1 347 ? 17.5 -23.422 19.859 1 98 347 ILE A N 1
ATOM 2733 C CA . ILE A 1 347 ? 17.578 -22.5 18.734 1 98 347 ILE A CA 1
ATOM 2734 C C . ILE A 1 347 ? 17.5 -21.062 19.234 1 98 347 ILE A C 1
ATOM 2736 O O . ILE A 1 347 ? 16.719 -20.75 20.141 1 98 347 ILE A O 1
ATOM 2740 N N . ASP A 1 348 ? 18.25 -20.172 18.672 1 98.31 348 ASP A N 1
ATOM 2741 C CA . ASP A 1 348 ? 18.406 -18.844 19.234 1 98.31 348 ASP A CA 1
ATOM 2742 C C . ASP A 1 348 ? 17.234 -17.938 18.859 1 98.31 348 ASP A C 1
ATOM 2744 O O . ASP A 1 348 ? 16.859 -17.047 19.625 1 98.31 348 ASP A O 1
ATOM 2748 N N . ILE A 1 349 ? 16.719 -18.125 17.625 1 98.69 349 ILE A N 1
ATOM 2749 C CA . ILE A 1 349 ? 15.641 -17.25 17.172 1 98.69 349 ILE A CA 1
ATOM 2750 C C . ILE A 1 349 ? 14.859 -17.938 16.062 1 98.69 349 ILE A C 1
ATOM 2752 O O . ILE A 1 349 ? 15.422 -18.703 15.273 1 98.69 349 ILE A O 1
ATOM 2756 N N . VAL A 1 350 ? 13.539 -17.719 16.031 1 98.69 350 VAL A N 1
ATOM 2757 C CA . VAL A 1 350 ? 12.719 -18.141 14.906 1 98.69 350 VAL A CA 1
ATOM 2758 C C . VAL A 1 350 ? 12.328 -16.922 14.07 1 98.69 350 VAL A C 1
ATOM 2760 O O . VAL A 1 350 ? 12.07 -15.844 14.609 1 98.69 350 VAL A O 1
ATOM 2763 N N . THR A 1 351 ? 12.359 -17.047 12.781 1 98.31 351 THR A N 1
ATOM 2764 C CA . THR A 1 351 ? 11.938 -15.969 11.898 1 98.31 351 THR A CA 1
ATOM 2765 C C . THR A 1 351 ? 10.656 -16.344 11.156 1 98.31 351 THR A C 1
ATOM 2767 O O . THR A 1 351 ? 10.391 -17.531 10.922 1 98.31 351 THR A O 1
ATOM 2770 N N . VAL A 1 352 ? 9.805 -15.383 10.867 1 98.12 352 VAL A N 1
ATOM 2771 C CA . VAL A 1 352 ? 8.531 -15.602 10.188 1 98.12 352 VAL A CA 1
ATOM 2772 C C . VAL A 1 352 ? 8.469 -14.75 8.922 1 98.12 352 VAL A C 1
ATOM 2774 O O . VAL A 1 352 ? 8.398 -13.523 8.992 1 98.12 352 VAL A O 1
ATOM 2777 N N . PRO A 1 353 ? 8.477 -15.383 7.777 1 95.12 353 PRO A N 1
ATOM 2778 C CA . PRO A 1 353 ? 8.43 -14.617 6.527 1 95.12 353 PRO A CA 1
ATOM 2779 C C . PRO A 1 353 ? 7.094 -13.914 6.32 1 95.12 353 PRO A C 1
ATOM 2781 O O . PRO A 1 353 ? 6.07 -14.352 6.848 1 95.12 353 PRO A O 1
ATOM 2784 N N . ASP A 1 354 ? 7.109 -12.812 5.566 1 91.25 354 ASP A N 1
ATOM 2785 C CA . ASP A 1 354 ? 5.93 -12.031 5.223 1 91.25 354 ASP A CA 1
ATOM 2786 C C . ASP A 1 354 ? 5.391 -12.422 3.85 1 91.25 354 ASP A C 1
ATOM 2788 O O . ASP A 1 354 ? 5.648 -11.734 2.857 1 91.25 354 ASP A O 1
ATOM 2792 N N . SER A 1 355 ? 4.594 -13.43 3.811 1 82.5 355 SER A N 1
ATOM 2793 C CA . SER A 1 355 ? 3.887 -13.883 2.619 1 82.5 355 SER A CA 1
ATOM 2794 C C . SER A 1 355 ? 4.84 -14.062 1.441 1 82.5 355 SER A C 1
ATOM 2796 O O . SER A 1 355 ? 4.688 -13.398 0.411 1 82.5 355 SER A O 1
ATOM 2798 N N . PRO A 1 356 ? 5.723 -15.047 1.538 1 76.81 356 PRO A N 1
ATOM 2799 C CA . PRO A 1 356 ? 6.672 -15.281 0.451 1 76.81 356 PRO A CA 1
ATOM 2800 C C . PRO A 1 356 ? 5.996 -15.75 -0.836 1 76.81 356 PRO A C 1
ATOM 2802 O O . PRO A 1 356 ? 4.965 -16.422 -0.785 1 76.81 356 PRO A O 1
ATOM 2805 N N . MET A 1 357 ? 6.578 -15.391 -1.993 1 71.25 357 MET A N 1
ATOM 2806 C CA . MET A 1 357 ? 6.141 -15.812 -3.318 1 71.25 357 MET A CA 1
ATOM 2807 C C . MET A 1 357 ? 4.723 -15.336 -3.604 1 71.25 357 MET A C 1
ATOM 2809 O O . MET A 1 357 ? 3.961 -16.016 -4.297 1 71.25 357 MET A O 1
ATOM 2813 N N . SER A 1 358 ? 4.281 -14.32 -2.848 1 70.44 358 SER A N 1
ATOM 2814 C CA . SER A 1 358 ? 2.98 -13.68 -3.004 1 70.44 358 SER A CA 1
ATOM 2815 C C . SER A 1 358 ? 1.854 -14.602 -2.551 1 70.44 358 SER A C 1
ATOM 2817 O O . SER A 1 358 ? 0.729 -14.508 -3.045 1 70.44 358 SER A O 1
ATOM 2819 N N . LYS A 1 359 ? 2.207 -15.547 -1.861 1 83.81 359 LYS A N 1
ATOM 2820 C CA . LYS A 1 359 ? 1.219 -16.375 -1.171 1 83.81 359 LYS A CA 1
ATOM 2821 C C . LYS A 1 359 ? 0.862 -15.781 0.189 1 83.81 359 LYS A C 1
ATOM 2823 O O . LYS A 1 359 ? 1.646 -15.875 1.137 1 83.81 359 LYS A O 1
ATOM 2828 N N . VAL A 1 360 ? -0.304 -15.273 0.276 1 88.62 360 VAL A N 1
ATOM 2829 C CA . VAL A 1 360 ? -0.697 -14.531 1.472 1 88.62 360 VAL A CA 1
ATOM 2830 C C . VAL A 1 360 ? -0.778 -15.484 2.664 1 88.62 360 VAL A C 1
ATOM 2832 O O . VAL A 1 360 ? -1.37 -16.562 2.568 1 88.62 360 VAL A O 1
ATOM 2835 N N . ARG A 1 361 ? -0.127 -15.164 3.676 1 93.62 361 ARG A N 1
ATOM 2836 C CA . ARG A 1 361 ? -0.142 -15.859 4.961 1 93.62 361 ARG A CA 1
ATOM 2837 C C . ARG A 1 361 ? -0.493 -14.898 6.094 1 93.62 361 ARG A C 1
ATOM 2839 O O . ARG A 1 361 ? -0.629 -13.688 5.871 1 93.62 361 ARG A O 1
ATOM 2846 N N . ALA A 1 362 ? -0.722 -15.5 7.285 1 96 362 ALA A N 1
ATOM 2847 C CA . ALA A 1 362 ? -0.962 -14.648 8.445 1 96 362 ALA A CA 1
ATOM 2848 C C . ALA A 1 362 ? 0.164 -13.633 8.633 1 96 362 ALA A C 1
ATOM 2850 O O . ALA A 1 362 ? 1.33 -13.938 8.375 1 96 362 ALA A O 1
ATOM 2851 N N . ASP A 1 363 ? -0.205 -12.469 9.117 1 96.62 363 ASP A N 1
ATOM 2852 C CA . ASP A 1 363 ? 0.725 -11.352 9.281 1 96.62 363 ASP A CA 1
ATOM 2853 C C . ASP A 1 363 ? 1.95 -11.773 10.086 1 96.62 363 ASP A C 1
ATOM 2855 O O . ASP A 1 363 ? 1.818 -12.352 11.172 1 96.62 363 ASP A O 1
ATOM 2859 N N . SER A 1 364 ? 3.104 -11.469 9.594 1 97.69 364 SER A N 1
ATOM 2860 C CA . SER A 1 364 ? 4.348 -11.953 10.188 1 97.69 364 SER A CA 1
ATOM 2861 C C . SER A 1 364 ? 4.582 -11.344 11.562 1 97.69 364 SER A C 1
ATOM 2863 O O . SER A 1 364 ? 5.102 -12 12.461 1 97.69 364 SER A O 1
ATOM 2865 N N . VAL A 1 365 ? 4.18 -10.047 11.75 1 97.94 365 VAL A N 1
ATOM 2866 C CA . VAL A 1 365 ? 4.387 -9.367 13.023 1 97.94 365 VAL A CA 1
ATOM 2867 C C . VAL A 1 365 ? 3.455 -9.961 14.078 1 97.94 365 VAL A C 1
ATOM 2869 O O . VAL A 1 365 ? 3.877 -10.242 15.203 1 97.94 365 VAL A O 1
ATOM 2872 N N . VAL A 1 366 ? 2.234 -10.211 13.695 1 97.75 366 VAL A N 1
ATOM 2873 C CA . VAL A 1 366 ? 1.257 -10.789 14.617 1 97.75 366 VAL A CA 1
ATOM 2874 C C . VAL A 1 366 ? 1.701 -12.188 15.031 1 97.75 366 VAL A C 1
ATOM 2876 O O . VAL A 1 366 ? 1.692 -12.523 16.219 1 97.75 366 VAL A O 1
ATOM 2879 N N . MET A 1 367 ? 2.139 -13.008 14.078 1 98.06 367 MET A N 1
ATOM 2880 C CA . MET A 1 367 ? 2.535 -14.383 14.367 1 98.06 367 MET A CA 1
ATOM 2881 C C . MET A 1 367 ? 3.805 -14.414 15.211 1 98.06 367 MET A C 1
ATOM 2883 O O . MET A 1 367 ? 3.908 -15.203 16.156 1 98.06 367 MET A O 1
ATOM 2887 N N . SER A 1 368 ? 4.766 -13.57 14.836 1 98.56 368 SER A N 1
ATOM 2888 C CA . SER A 1 368 ? 5.988 -13.5 15.633 1 98.56 368 SER A CA 1
ATOM 2889 C C . SER A 1 368 ? 5.691 -13.078 17.062 1 98.56 368 SER A C 1
ATOM 2891 O O . SER A 1 368 ? 6.289 -13.609 18 1 98.56 368 SER A O 1
ATOM 2893 N N . SER A 1 369 ? 4.785 -12.07 17.219 1 98.06 369 SER A N 1
ATOM 2894 C CA . SER A 1 369 ? 4.391 -11.609 18.547 1 98.06 369 SER A CA 1
ATOM 2895 C C . SER A 1 369 ? 3.768 -12.742 19.359 1 98.06 369 SER A C 1
ATOM 2897 O O . SER A 1 369 ? 4.047 -12.883 20.547 1 98.06 369 SER A O 1
ATOM 2899 N N . LYS A 1 370 ? 2.912 -13.508 18.719 1 97.81 370 LYS A N 1
ATOM 2900 C CA . LYS A 1 370 ? 2.26 -14.625 19.391 1 97.81 370 LYS A CA 1
ATOM 2901 C C . LYS A 1 370 ? 3.275 -15.68 19.828 1 97.81 370 LYS A C 1
ATOM 2903 O O . LYS A 1 370 ? 3.207 -16.188 20.938 1 97.81 370 LYS A O 1
ATOM 2908 N N . ILE A 1 371 ? 4.246 -16.016 18.969 1 98.31 371 ILE A N 1
ATOM 2909 C CA . ILE A 1 371 ? 5.297 -16.984 19.266 1 98.31 371 ILE A CA 1
ATOM 2910 C C . ILE A 1 371 ? 6.102 -16.5 20.469 1 98.31 371 ILE A C 1
ATOM 2912 O O . ILE A 1 371 ? 6.324 -17.266 21.422 1 98.31 371 ILE A O 1
ATOM 2916 N N . LYS A 1 372 ? 6.527 -15.234 20.422 1 97.88 372 LYS A N 1
ATOM 2917 C CA . LYS A 1 372 ? 7.309 -14.664 21.516 1 97.88 372 LYS A CA 1
ATOM 2918 C C . LYS A 1 372 ? 6.535 -14.719 22.828 1 97.88 372 LYS A C 1
ATOM 2920 O O . LYS A 1 372 ? 7.078 -15.102 23.859 1 97.88 372 LYS A O 1
ATOM 2925 N N . ARG A 1 373 ? 5.32 -14.367 22.781 1 96.5 373 ARG A N 1
ATOM 2926 C CA . ARG A 1 373 ? 4.484 -14.258 23.969 1 96.5 373 ARG A CA 1
ATOM 2927 C C . ARG A 1 373 ? 4.164 -15.633 24.547 1 96.5 373 ARG A C 1
ATOM 2929 O O . ARG A 1 373 ? 4.223 -15.836 25.766 1 96.5 373 ARG A O 1
ATOM 2936 N N . GLU A 1 374 ? 3.814 -16.609 23.719 1 97.31 374 GLU A N 1
ATOM 2937 C CA . GLU A 1 374 ? 3.264 -17.875 24.188 1 97.31 374 GLU A CA 1
ATOM 2938 C C . GLU A 1 374 ? 4.355 -18.938 24.344 1 97.31 374 GLU A C 1
ATOM 2940 O O . GLU A 1 374 ? 4.273 -19.797 25.219 1 97.31 374 GLU A O 1
ATOM 2945 N N . ILE A 1 375 ? 5.375 -18.906 23.484 1 97.56 375 ILE A N 1
ATOM 2946 C CA . ILE A 1 375 ? 6.426 -19.922 23.516 1 97.56 375 ILE A CA 1
ATOM 2947 C C . ILE A 1 375 ? 7.648 -19.375 24.25 1 97.56 375 ILE A C 1
ATOM 2949 O O . ILE A 1 375 ? 8.375 -20.109 24.906 1 97.56 375 ILE A O 1
ATOM 2953 N N . GLY A 1 376 ? 7.945 -18.078 24.062 1 96.69 376 GLY A N 1
ATOM 2954 C CA . GLY A 1 376 ? 9.016 -17.438 24.812 1 96.69 376 GLY A CA 1
ATOM 2955 C C . GLY A 1 376 ? 10.336 -17.406 24.062 1 96.69 376 GLY A C 1
ATOM 2956 O O . GLY A 1 376 ? 11.336 -16.906 24.578 1 96.69 376 GLY A O 1
ATOM 2957 N N . ILE A 1 377 ? 10.414 -17.953 22.906 1 97.75 377 ILE A N 1
ATOM 2958 C CA . ILE A 1 377 ? 11.617 -17.891 22.078 1 97.75 377 ILE A CA 1
ATOM 2959 C C . ILE A 1 377 ? 11.672 -16.562 21.344 1 97.75 377 ILE A C 1
ATOM 2961 O O . ILE A 1 377 ? 10.633 -15.969 21.047 1 97.75 377 ILE A O 1
ATOM 2965 N N . GLU A 1 378 ? 12.891 -15.992 21.047 1 98.12 378 GLU A N 1
ATOM 2966 C CA . GLU A 1 378 ? 13.016 -14.789 20.234 1 98.12 378 GLU A CA 1
ATOM 2967 C C . GLU A 1 378 ? 12.406 -14.984 18.844 1 98.12 378 GLU A C 1
ATOM 2969 O O . GLU A 1 378 ? 12.523 -16.062 18.266 1 98.12 378 GLU A O 1
ATOM 2974 N N . ALA A 1 379 ? 11.703 -14.016 18.422 1 98.44 379 ALA A N 1
ATOM 2975 C CA . ALA A 1 379 ? 11.047 -14.078 17.125 1 98.44 379 ALA A CA 1
ATOM 2976 C C . ALA A 1 379 ? 11.383 -12.859 16.281 1 98.44 379 ALA A C 1
ATOM 2978 O O . ALA A 1 379 ? 11.562 -11.758 16.797 1 98.44 379 ALA A O 1
ATOM 2979 N N . MET A 1 380 ? 11.5 -13.07 14.961 1 98.62 380 MET A N 1
ATOM 2980 C CA . MET A 1 380 ? 11.867 -12.031 14.008 1 98.62 380 MET A CA 1
ATOM 2981 C C . MET A 1 380 ? 10.953 -12.062 12.781 1 98.62 380 MET A C 1
ATOM 2983 O O . MET A 1 380 ? 11.102 -12.93 11.922 1 98.62 380 MET A O 1
ATOM 2987 N N . PRO A 1 381 ? 9.992 -11.141 12.727 1 98.56 381 PRO A N 1
ATOM 2988 C CA . PRO A 1 381 ? 9.219 -11.055 11.484 1 98.56 381 PRO A CA 1
ATOM 2989 C C . PRO A 1 381 ? 10.016 -10.469 10.328 1 98.56 381 PRO A C 1
ATOM 2991 O O . PRO A 1 381 ? 10.828 -9.562 10.531 1 98.56 381 PRO A O 1
ATOM 2994 N N . HIS A 1 382 ? 9.852 -11.102 9.164 1 97.12 382 HIS A N 1
ATOM 2995 C CA . HIS A 1 382 ? 10.25 -10.391 7.949 1 97.12 382 HIS A CA 1
ATOM 2996 C C . HIS A 1 382 ? 9.273 -9.266 7.629 1 97.12 382 HIS A C 1
ATOM 2998 O O . HIS A 1 382 ? 8.055 -9.438 7.738 1 97.12 382 HIS A O 1
ATOM 3004 N N . MET A 1 383 ? 9.75 -8.141 7.398 1 93.94 383 MET A N 1
ATOM 3005 C CA . MET A 1 383 ? 8.914 -7.016 6.988 1 93.94 383 MET A CA 1
ATOM 3006 C C . MET A 1 383 ? 9.281 -6.559 5.578 1 93.94 383 MET A C 1
ATOM 3008 O O . MET A 1 383 ? 10.453 -6.305 5.285 1 93.94 383 MET A O 1
ATOM 3012 N N . CYS A 1 384 ? 8.281 -6.484 4.742 1 87.12 384 CYS A N 1
ATOM 3013 C CA . CYS A 1 384 ? 8.539 -6.125 3.35 1 87.12 384 CYS A CA 1
ATOM 3014 C C . CYS A 1 384 ? 7.824 -4.832 2.98 1 87.12 384 CYS A C 1
ATOM 3016 O O . CYS A 1 384 ? 6.855 -4.441 3.633 1 87.12 384 CYS A O 1
ATOM 3018 N N . CYS A 1 385 ? 8.281 -4.215 1.922 1 79.69 385 CYS A N 1
ATOM 3019 C CA . CYS A 1 385 ? 7.766 -2.93 1.468 1 79.69 385 CYS A CA 1
ATOM 3020 C C . CYS A 1 385 ? 6.746 -3.115 0.353 1 79.69 385 CYS A C 1
ATOM 3022 O O . CYS A 1 385 ? 6.145 -2.145 -0.114 1 79.69 385 CYS A O 1
ATOM 3024 N N . ARG A 1 386 ? 6.559 -4.215 -0.028 1 74.5 386 ARG A N 1
ATOM 3025 C CA . ARG A 1 386 ? 5.766 -4.496 -1.221 1 74.5 386 ARG A CA 1
ATOM 3026 C C . ARG A 1 386 ? 4.289 -4.199 -0.979 1 74.5 386 ARG A C 1
ATOM 3028 O O . ARG A 1 386 ? 3.609 -3.646 -1.846 1 74.5 386 ARG A O 1
ATOM 3035 N N . ASP A 1 387 ? 3.832 -4.484 0.195 1 79.19 387 ASP A N 1
ATOM 3036 C CA . ASP A 1 387 ? 2.385 -4.539 0.383 1 79.19 387 ASP A CA 1
ATOM 3037 C C . ASP A 1 387 ? 1.912 -3.42 1.311 1 79.19 387 ASP A C 1
ATOM 3039 O O . ASP A 1 387 ? 0.712 -3.275 1.554 1 79.19 387 ASP A O 1
ATOM 3043 N N . LYS A 1 388 ? 2.803 -2.686 1.809 1 85.94 388 LYS A N 1
ATOM 3044 C CA . LYS A 1 388 ? 2.494 -1.64 2.779 1 85.94 388 LYS A CA 1
ATOM 3045 C C . LYS A 1 388 ? 3.227 -0.344 2.443 1 85.94 388 LYS A C 1
ATOM 3047 O O . LYS A 1 388 ? 4.387 -0.37 2.023 1 85.94 388 LYS A O 1
ATOM 3052 N N . ASN A 1 389 ? 2.52 0.742 2.676 1 83.56 389 ASN A N 1
ATOM 3053 C CA . ASN A 1 389 ? 3.242 2.004 2.557 1 83.56 389 ASN A CA 1
ATOM 3054 C C . ASN A 1 389 ? 3.947 2.373 3.859 1 83.56 389 ASN A C 1
ATOM 3056 O O . ASN A 1 389 ? 3.898 1.617 4.832 1 83.56 389 ASN A O 1
ATOM 3060 N N . THR A 1 390 ? 4.539 3.484 3.918 1 84.5 390 THR A N 1
ATOM 3061 C CA . THR A 1 390 ? 5.367 3.9 5.043 1 84.5 390 THR A CA 1
ATOM 3062 C C . THR A 1 390 ? 4.531 4.012 6.316 1 84.5 390 THR A C 1
ATOM 3064 O O . THR A 1 390 ? 4.977 3.602 7.395 1 84.5 390 THR A O 1
ATOM 3067 N N . ASN A 1 391 ? 3.328 4.582 6.215 1 86.44 391 ASN A N 1
ATOM 3068 C CA . ASN A 1 391 ? 2.467 4.734 7.383 1 86.44 391 ASN A CA 1
ATOM 3069 C C . ASN A 1 391 ? 2.119 3.381 7.996 1 86.44 391 ASN A C 1
ATOM 3071 O O . ASN A 1 391 ? 2.197 3.211 9.219 1 86.44 391 ASN A O 1
ATOM 3075 N N . ALA A 1 392 ? 1.706 2.459 7.125 1 90.31 392 ALA A N 1
ATOM 3076 C CA . ALA A 1 392 ? 1.338 1.125 7.594 1 90.31 392 ALA A CA 1
ATOM 3077 C C . ALA A 1 392 ? 2.533 0.413 8.219 1 90.31 392 ALA A C 1
ATOM 3079 O O . ALA A 1 392 ? 2.385 -0.315 9.203 1 90.31 392 ALA A O 1
ATOM 3080 N N . ILE A 1 393 ? 3.678 0.586 7.637 1 92.75 393 ILE A N 1
ATOM 3081 C CA . ILE A 1 393 ? 4.891 -0.04 8.148 1 92.75 393 ILE A CA 1
ATOM 3082 C C . ILE A 1 393 ? 5.211 0.514 9.539 1 92.75 393 ILE A C 1
ATOM 3084 O O . ILE A 1 393 ? 5.469 -0.248 10.477 1 92.75 393 ILE A O 1
ATOM 3088 N N . ARG A 1 394 ? 5.195 1.829 9.641 1 92.38 394 ARG A N 1
ATOM 3089 C CA . ARG A 1 394 ? 5.465 2.455 10.93 1 92.38 394 ARG A CA 1
ATOM 3090 C C . ARG A 1 394 ? 4.465 1.987 11.984 1 92.38 394 ARG A C 1
ATOM 3092 O O . ARG A 1 394 ? 4.844 1.688 13.117 1 92.38 394 ARG A O 1
ATOM 3099 N N . SER A 1 395 ? 3.186 1.963 11.602 1 94.31 395 SER A N 1
ATOM 3100 C CA . SER A 1 395 ? 2.133 1.495 12.5 1 94.31 395 SER A CA 1
ATOM 3101 C C . SER A 1 395 ? 2.408 0.075 12.984 1 94.31 395 SER A C 1
ATOM 3103 O O . SER A 1 395 ? 2.26 -0.221 14.172 1 94.31 395 SER A O 1
ATOM 3105 N N . SER A 1 396 ? 2.826 -0.784 12.062 1 96.25 396 SER A N 1
ATOM 3106 C CA . SER A 1 396 ? 3.141 -2.176 12.367 1 96.25 396 SER A CA 1
ATOM 3107 C C . SER A 1 396 ? 4.355 -2.283 13.281 1 96.25 396 SER A C 1
ATOM 3109 O O . SER A 1 396 ? 4.391 -3.125 14.18 1 96.25 396 SER A O 1
ATOM 3111 N N . LEU A 1 397 ? 5.352 -1.457 13.062 1 96.38 397 LEU A N 1
ATOM 3112 C CA . LEU A 1 397 ? 6.559 -1.454 13.883 1 96.38 397 LEU A CA 1
ATOM 3113 C C . LEU A 1 397 ? 6.234 -1.066 15.32 1 96.38 397 LEU A C 1
ATOM 3115 O O . LEU A 1 397 ? 6.727 -1.694 16.266 1 96.38 397 LEU A O 1
ATOM 3119 N N . ILE A 1 398 ? 5.402 -0.046 15.484 1 95.75 398 ILE A N 1
ATOM 3120 C CA . ILE A 1 398 ? 5.012 0.385 16.812 1 95.75 398 ILE A CA 1
ATOM 3121 C C . ILE A 1 398 ? 4.238 -0.731 17.516 1 95.75 398 ILE A C 1
ATOM 3123 O O . ILE A 1 398 ? 4.535 -1.079 18.656 1 95.75 398 ILE A O 1
ATOM 3127 N N . GLY A 1 399 ? 3.258 -1.291 16.797 1 97.25 399 GLY A N 1
ATOM 3128 C CA . GLY A 1 399 ? 2.494 -2.395 17.359 1 97.25 399 GLY A CA 1
ATOM 3129 C C . GLY A 1 399 ? 3.354 -3.586 17.734 1 97.25 399 GLY A C 1
ATOM 3130 O O . GLY A 1 399 ? 3.184 -4.168 18.812 1 97.25 399 GLY A O 1
ATOM 3131 N N . GLY A 1 400 ? 4.277 -3.996 16.812 1 97.56 400 GLY A N 1
ATOM 3132 C CA . GLY A 1 400 ? 5.195 -5.09 17.078 1 97.56 400 GLY A CA 1
ATOM 3133 C C . GLY A 1 400 ? 6.078 -4.832 18.297 1 97.56 400 GLY A C 1
ATOM 3134 O O . GLY A 1 400 ? 6.305 -5.734 19.109 1 97.56 400 GLY A O 1
ATOM 3135 N N . HIS A 1 401 ? 6.586 -3.607 18.422 1 97.25 401 HIS A N 1
ATOM 3136 C CA . HIS A 1 401 ? 7.414 -3.238 19.562 1 97.25 401 HIS A CA 1
ATOM 3137 C C . HIS A 1 401 ? 6.645 -3.379 20.875 1 97.25 401 HIS A C 1
ATOM 3139 O O . HIS A 1 401 ? 7.168 -3.904 21.859 1 97.25 401 HIS A O 1
ATOM 3145 N N . ILE A 1 402 ? 5.395 -2.902 20.859 1 96.44 402 ILE A N 1
ATOM 3146 C CA . ILE A 1 402 ? 4.52 -3.012 22.031 1 96.44 402 ILE A CA 1
ATOM 3147 C C . ILE A 1 402 ? 4.363 -4.48 22.422 1 96.44 402 ILE A C 1
ATOM 3149 O O . ILE A 1 402 ? 4.312 -4.809 23.609 1 96.44 402 ILE A O 1
ATOM 3153 N N . GLU A 1 403 ? 4.367 -5.387 21.391 1 97 403 GLU A N 1
ATOM 3154 C CA . GLU A 1 403 ? 4.223 -6.82 21.625 1 97 403 GLU A CA 1
ATOM 3155 C C . GLU A 1 403 ? 5.582 -7.496 21.781 1 97 403 GLU A C 1
ATOM 3157 O O . GLU A 1 403 ? 5.711 -8.703 21.562 1 97 403 GLU A O 1
ATOM 3162 N N . GLU A 1 404 ? 6.617 -6.715 21.953 1 95.69 404 GLU A N 1
ATOM 3163 C CA . GLU A 1 404 ? 7.938 -7.133 22.422 1 95.69 404 GLU A CA 1
ATOM 3164 C C . GLU A 1 404 ? 8.781 -7.684 21.266 1 95.69 404 GLU A C 1
ATOM 3166 O O . GLU A 1 404 ? 9.695 -8.477 21.484 1 95.69 404 GLU A O 1
ATOM 3171 N N . ILE A 1 405 ? 8.438 -7.383 20.094 1 97.5 405 ILE A N 1
ATOM 3172 C CA . ILE A 1 405 ? 9.312 -7.695 18.969 1 97.5 405 ILE A CA 1
ATOM 3173 C C . ILE A 1 405 ? 10.484 -6.715 18.938 1 97.5 405 ILE A C 1
ATOM 3175 O O . ILE A 1 405 ? 10.289 -5.496 18.969 1 97.5 405 ILE A O 1
ATOM 3179 N N . ARG A 1 406 ? 11.719 -7.234 18.953 1 98.06 406 ARG A N 1
ATOM 3180 C CA . ARG A 1 406 ? 12.898 -6.375 18.969 1 98.06 406 ARG A CA 1
ATOM 3181 C C . ARG A 1 406 ? 13.852 -6.734 17.844 1 98.06 406 ARG A C 1
ATOM 3183 O O . ARG A 1 406 ? 14.961 -6.199 17.766 1 98.06 406 ARG A O 1
ATOM 3190 N N . ASN A 1 407 ? 13.516 -7.723 17.031 1 98.5 407 ASN A N 1
ATOM 3191 C CA . ASN A 1 407 ? 14.273 -8.141 15.867 1 98.5 407 ASN A CA 1
ATOM 3192 C C . ASN A 1 407 ? 13.438 -8.07 14.594 1 98.5 407 ASN A C 1
ATOM 3194 O O . ASN A 1 407 ? 12.32 -8.586 14.555 1 98.5 407 ASN A O 1
ATOM 3198 N N . ILE A 1 408 ? 13.969 -7.402 13.578 1 98.5 408 ILE A N 1
ATOM 3199 C CA . ILE A 1 408 ? 13.234 -7.301 12.328 1 98.5 408 ILE A CA 1
ATOM 3200 C C . ILE A 1 408 ? 14.164 -7.594 11.156 1 98.5 408 ILE A C 1
ATOM 3202 O O . ILE A 1 408 ? 15.297 -7.098 11.117 1 98.5 408 ILE A O 1
ATOM 3206 N N . LEU A 1 409 ? 13.766 -8.453 10.289 1 98.19 409 LEU A N 1
ATOM 3207 C CA . LEU A 1 409 ? 14.445 -8.602 9.008 1 98.19 409 LEU A CA 1
ATOM 3208 C C . LEU A 1 409 ? 13.781 -7.719 7.949 1 98.19 409 LEU A C 1
ATOM 3210 O O . LEU A 1 409 ? 12.633 -7.949 7.574 1 98.19 409 LEU A O 1
ATOM 3214 N N . ALA A 1 410 ? 14.438 -6.695 7.492 1 95.5 410 ALA A N 1
ATOM 3215 C CA . ALA A 1 410 ? 13.922 -5.746 6.512 1 95.5 410 ALA A CA 1
ATOM 3216 C C . ALA A 1 410 ? 14.258 -6.188 5.09 1 95.5 410 ALA A C 1
ATOM 3218 O O . ALA A 1 410 ? 15.43 -6.258 4.715 1 95.5 410 ALA A O 1
ATOM 3219 N N . ILE A 1 411 ? 13.25 -6.441 4.332 1 90.56 411 ILE A N 1
ATOM 3220 C CA . ILE A 1 411 ? 13.477 -6.93 2.973 1 90.56 411 ILE A CA 1
ATOM 3221 C C . ILE A 1 411 ? 12.586 -6.164 1.998 1 90.56 411 ILE A C 1
ATOM 3223 O O . ILE A 1 411 ? 11.609 -5.523 2.406 1 90.56 411 ILE A O 1
ATOM 3227 N N . THR A 1 412 ? 12.867 -6.121 0.767 1 77.75 412 THR A N 1
ATOM 3228 C CA . THR A 1 412 ? 12.078 -5.434 -0.246 1 77.75 412 THR A CA 1
ATOM 3229 C C . THR A 1 412 ? 10.789 -6.199 -0.54 1 77.75 412 THR A C 1
ATOM 3231 O O . THR A 1 412 ? 9.703 -5.617 -0.57 1 77.75 412 THR A O 1
ATOM 3234 N N . GLY A 1 413 ? 10.844 -7.398 -0.616 1 73.25 413 GLY A N 1
ATOM 3235 C CA . GLY A 1 413 ? 9.719 -8.25 -0.98 1 73.25 413 GLY A CA 1
ATOM 3236 C C . GLY A 1 413 ? 9.766 -8.711 -2.424 1 73.25 413 GLY A C 1
ATOM 3237 O O . GLY A 1 413 ? 10.445 -8.109 -3.254 1 73.25 413 GLY A O 1
ATOM 3238 N N . ASP A 1 414 ? 9.109 -9.852 -2.701 1 67.31 414 ASP A N 1
ATOM 3239 C CA . ASP A 1 414 ? 9.047 -10.43 -4.039 1 67.31 414 ASP A CA 1
ATOM 3240 C C . ASP A 1 414 ? 8.148 -9.602 -4.957 1 67.31 414 ASP A C 1
ATOM 3242 O O . ASP A 1 414 ? 7.109 -9.102 -4.527 1 67.31 414 ASP A O 1
ATOM 3246 N N . PRO A 1 415 ? 8.695 -9.375 -6.168 1 62.44 415 PRO A N 1
ATOM 3247 C CA . PRO A 1 415 ? 7.836 -8.625 -7.086 1 62.44 415 PRO A CA 1
ATOM 3248 C C . PRO A 1 415 ? 6.496 -9.312 -7.344 1 62.44 415 PRO A C 1
ATOM 3250 O O . PRO A 1 415 ? 6.402 -10.539 -7.238 1 62.44 415 PRO A O 1
ATOM 3253 N N . ILE A 1 416 ? 5.434 -8.555 -7.41 1 55.12 416 ILE A N 1
ATOM 3254 C CA . ILE A 1 416 ? 4.129 -9.125 -7.727 1 55.12 416 ILE A CA 1
ATOM 3255 C C . ILE A 1 416 ? 4.082 -9.523 -9.203 1 55.12 416 ILE A C 1
ATOM 3257 O O . ILE A 1 416 ? 4.59 -8.797 -10.062 1 55.12 416 ILE A O 1
ATOM 3261 N N . SER A 1 417 ? 3.982 -10.836 -9.508 1 48.62 417 SER A N 1
ATOM 3262 C CA . SER A 1 417 ? 3.93 -11.383 -10.859 1 48.62 417 SER A CA 1
ATOM 3263 C C . SER A 1 417 ? 2.912 -10.633 -11.719 1 48.62 417 SER A C 1
ATOM 3265 O O . SER A 1 417 ? 2.682 -10.992 -12.875 1 48.62 417 SER A O 1
ATOM 3267 N N . ASP A 1 418 ? 2.113 -9.672 -11.125 1 46.34 418 ASP A N 1
ATOM 3268 C CA . ASP A 1 418 ? 1.093 -9.188 -12.047 1 46.34 418 ASP A CA 1
ATOM 3269 C C . ASP A 1 418 ? 1.702 -8.273 -13.102 1 46.34 418 ASP A C 1
ATOM 3271 O O . ASP A 1 418 ? 2.615 -7.496 -12.812 1 46.34 418 ASP A O 1
ATOM 3275 N N . ALA A 1 419 ? 1.578 -8.727 -14.297 1 44.69 419 ALA A N 1
ATOM 3276 C CA . ALA A 1 419 ? 2.02 -8.188 -15.578 1 44.69 419 ALA A CA 1
ATOM 3277 C C . ALA A 1 419 ? 1.937 -6.668 -15.594 1 44.69 419 ALA A C 1
ATOM 3279 O O . ALA A 1 419 ? 2.412 -6.023 -16.531 1 44.69 419 ALA A O 1
ATOM 3280 N N . SER A 1 420 ? 1.051 -6.191 -14.703 1 40.62 420 SER A N 1
ATOM 3281 C CA . SER A 1 420 ? 0.89 -4.785 -15.055 1 40.62 420 SER A CA 1
ATOM 3282 C C . SER A 1 420 ? 2.111 -3.971 -14.648 1 40.62 420 SER A C 1
ATOM 3284 O O . SER A 1 420 ? 2.447 -3.895 -13.469 1 40.62 420 SER A O 1
ATOM 3286 N N . ARG A 1 421 ? 3.029 -3.939 -15.398 1 41.78 421 ARG A N 1
ATOM 3287 C CA . ARG A 1 421 ? 4.234 -3.121 -15.344 1 41.78 421 ARG A CA 1
ATOM 3288 C C . ARG A 1 421 ? 4.004 -1.855 -14.531 1 41.78 421 ARG A C 1
ATOM 3290 O O . ARG A 1 421 ? 4.953 -1.245 -14.031 1 41.78 421 ARG A O 1
ATOM 3297 N N . ILE A 1 422 ? 2.824 -1.398 -14.586 1 39.88 422 ILE A N 1
ATOM 3298 C CA . ILE A 1 422 ? 2.531 -0.089 -14.016 1 39.88 422 ILE A CA 1
ATOM 3299 C C . ILE A 1 422 ? 2.488 -0.192 -12.492 1 39.88 422 ILE A C 1
ATOM 3301 O O . ILE A 1 422 ? 2.959 0.706 -11.789 1 39.88 422 ILE A O 1
ATOM 3305 N N . GLU A 1 423 ? 1.851 -1.266 -12.031 1 42.88 423 GLU A N 1
ATOM 3306 C CA . GLU A 1 423 ? 1.545 -1.217 -10.602 1 42.88 423 GLU A CA 1
ATOM 3307 C C . GLU A 1 423 ? 2.799 -1.443 -9.766 1 42.88 423 GLU A C 1
ATOM 3309 O O . GLU A 1 423 ? 2.838 -1.076 -8.586 1 42.88 423 GLU A O 1
ATOM 3314 N N . THR A 1 424 ? 3.662 -2.207 -10.32 1 39.75 424 THR A N 1
ATOM 3315 C CA . THR A 1 424 ? 4.805 -2.428 -9.438 1 39.75 424 THR A CA 1
ATOM 3316 C C . THR A 1 424 ? 5.477 -1.105 -9.078 1 39.75 424 THR A C 1
ATOM 3318 O O . THR A 1 424 ? 6.219 -1.026 -8.102 1 39.75 424 THR A O 1
ATOM 3321 N N . LYS A 1 425 ? 5.16 -0.164 -9.836 1 40.19 425 LYS A N 1
ATOM 3322 C CA . LYS A 1 425 ? 5.84 1.09 -9.523 1 40.19 425 LYS A CA 1
ATOM 3323 C C . LYS A 1 425 ? 5.242 1.746 -8.281 1 40.19 425 LYS A C 1
ATOM 3325 O O . LYS A 1 425 ? 5.855 2.637 -7.688 1 40.19 425 LYS A O 1
ATOM 3330 N N . SER A 1 426 ? 3.947 1.562 -8.109 1 38.84 426 SER A N 1
ATOM 3331 C CA . SER A 1 426 ? 3.295 2.447 -7.156 1 38.84 426 SER A CA 1
ATOM 3332 C C . SER A 1 426 ? 3.809 2.207 -5.738 1 38.84 426 SER A C 1
ATOM 3334 O O . SER A 1 426 ? 3.982 3.15 -4.965 1 38.84 426 SER A O 1
ATOM 3336 N N . VAL A 1 427 ? 3.588 0.949 -5.246 1 41.12 427 VAL A N 1
ATOM 3337 C CA . VAL A 1 427 ? 3.719 0.925 -3.791 1 41.12 427 VAL A CA 1
ATOM 3338 C C . VAL A 1 427 ? 5.188 1.082 -3.402 1 41.12 427 VAL A C 1
ATOM 3340 O O . VAL A 1 427 ? 5.52 1.147 -2.217 1 41.12 427 VAL A O 1
ATOM 3343 N N . PHE A 1 428 ? 6.156 0.798 -4.328 1 42.75 428 PHE A N 1
ATOM 3344 C CA . PHE A 1 428 ? 7.508 0.569 -3.84 1 42.75 428 PHE A CA 1
ATOM 3345 C C . PHE A 1 428 ? 8.188 1.887 -3.486 1 42.75 428 PHE A C 1
ATOM 3347 O O . PHE A 1 428 ? 9.133 2.303 -4.156 1 42.75 428 PHE A O 1
ATOM 3354 N N . ASN A 1 429 ? 7.426 2.768 -2.988 1 50.59 429 ASN A N 1
ATOM 3355 C CA . ASN A 1 429 ? 8.391 3.82 -2.68 1 50.59 429 ASN A CA 1
ATOM 3356 C C . ASN A 1 429 ? 9.445 3.344 -1.69 1 50.59 429 ASN A C 1
ATOM 3358 O O . ASN A 1 429 ? 10.32 4.113 -1.292 1 50.59 429 ASN A O 1
ATOM 3362 N N . LEU A 1 430 ? 9.227 2.057 -1.214 1 61.12 430 LEU A N 1
ATOM 3363 C CA . LEU A 1 430 ? 10.211 1.681 -0.209 1 61.12 430 LEU A CA 1
ATOM 3364 C C . LEU A 1 430 ? 10.969 0.427 -0.633 1 61.12 430 LEU A C 1
ATOM 3366 O O . LEU A 1 430 ? 10.367 -0.534 -1.116 1 61.12 430 LEU A O 1
ATOM 3370 N N . ASN A 1 431 ? 12.188 0.477 -0.81 1 77.69 431 ASN A N 1
ATOM 3371 C CA . ASN A 1 431 ? 13.031 -0.712 -0.886 1 77.69 431 ASN A CA 1
ATOM 3372 C C . ASN A 1 431 ? 13.672 -1.027 0.459 1 77.69 431 ASN A C 1
ATOM 3374 O O . ASN A 1 431 ? 13.414 -0.349 1.454 1 77.69 431 ASN A O 1
ATOM 3378 N N . SER A 1 432 ? 14.383 -2.098 0.5 1 87 432 SER A N 1
ATOM 3379 C CA . SER A 1 432 ? 14.953 -2.545 1.765 1 87 432 SER A CA 1
ATOM 3380 C C . SER A 1 432 ? 15.883 -1.486 2.357 1 87 432 SER A C 1
ATOM 3382 O O . SER A 1 432 ? 16 -1.373 3.58 1 87 432 SER A O 1
ATOM 3384 N N . PHE A 1 433 ? 16.5 -0.624 1.501 1 85.94 433 PHE A N 1
ATOM 3385 C CA . PHE A 1 433 ? 17.359 0.451 1.983 1 85.94 433 PHE A CA 1
ATOM 3386 C C . PHE A 1 433 ? 16.562 1.463 2.795 1 85.94 433 PHE A C 1
ATOM 3388 O O . PHE A 1 433 ? 16.922 1.783 3.928 1 85.94 433 PHE A O 1
ATOM 3395 N N . LYS A 1 434 ? 15.492 1.877 2.244 1 83.75 434 LYS A N 1
ATOM 3396 C CA . LYS A 1 434 ? 14.648 2.885 2.879 1 83.75 434 LYS A CA 1
ATOM 3397 C C . LYS A 1 434 ? 13.961 2.324 4.121 1 83.75 434 LYS A C 1
ATOM 3399 O O . LYS A 1 434 ? 13.75 3.045 5.098 1 83.75 434 LYS A O 1
ATOM 3404 N N . LEU A 1 435 ? 13.602 1.09 4.027 1 90.69 435 LEU A N 1
ATOM 3405 C CA . LEU A 1 435 ? 12.969 0.453 5.18 1 90.69 435 LEU A CA 1
ATOM 3406 C C . LEU A 1 435 ? 13.938 0.384 6.355 1 90.69 435 LEU A C 1
ATOM 3408 O O . LEU A 1 435 ? 13.562 0.683 7.492 1 90.69 435 LEU A O 1
ATOM 3412 N N . ILE A 1 436 ? 15.188 -0.003 6.113 1 93.56 436 ILE A N 1
ATOM 3413 C CA . ILE A 1 436 ? 16.203 -0.071 7.148 1 93.56 436 ILE A CA 1
ATOM 3414 C C . ILE A 1 436 ? 16.422 1.316 7.746 1 93.56 436 ILE A C 1
ATOM 3416 O O . ILE A 1 436 ? 16.484 1.471 8.969 1 93.56 436 ILE A O 1
ATOM 3420 N N . GLU A 1 437 ? 16.469 2.238 6.855 1 88.69 437 GLU A N 1
ATOM 3421 C CA . GLU A 1 437 ? 16.656 3.615 7.309 1 88.69 437 GLU A CA 1
ATOM 3422 C C . GLU A 1 437 ? 15.484 4.074 8.172 1 88.69 437 GLU A C 1
ATOM 3424 O O . GLU A 1 437 ? 15.672 4.738 9.188 1 88.69 437 GLU A O 1
ATOM 3429 N N . LEU A 1 438 ? 14.328 3.76 7.707 1 88.81 438 LEU A N 1
ATOM 3430 C CA . LEU A 1 438 ? 13.117 4.109 8.445 1 88.81 438 LEU A CA 1
ATOM 3431 C C . LEU A 1 438 ? 13.148 3.514 9.844 1 88.81 438 LEU A C 1
ATOM 3433 O O . LEU A 1 438 ? 12.859 4.207 10.828 1 88.81 438 LEU A O 1
ATOM 3437 N N . ILE A 1 439 ? 13.445 2.244 9.984 1 94.38 439 ILE A N 1
ATOM 3438 C CA . ILE A 1 439 ? 13.477 1.581 11.281 1 94.38 439 ILE A CA 1
ATOM 3439 C C . ILE A 1 439 ? 14.555 2.217 12.156 1 94.38 439 ILE A C 1
ATOM 3441 O O . ILE A 1 439 ? 14.344 2.447 13.352 1 94.38 439 ILE A O 1
ATOM 3445 N N . ASN A 1 440 ? 15.664 2.48 11.531 1 92.44 440 ASN A N 1
ATOM 3446 C CA . ASN A 1 440 ? 16.75 3.123 12.266 1 92.44 440 ASN A CA 1
ATOM 3447 C C . ASN A 1 440 ? 16.328 4.488 12.805 1 92.44 440 ASN A C 1
ATOM 3449 O O . ASN A 1 440 ? 16.656 4.84 13.945 1 92.44 440 ASN A O 1
ATOM 3453 N N . ASP A 1 441 ? 15.641 5.254 12 1 85.5 441 ASP A N 1
ATOM 3454 C CA . ASP A 1 441 ? 15.125 6.547 12.438 1 85.5 441 ASP A CA 1
ATOM 3455 C C . ASP A 1 441 ? 14.133 6.387 13.586 1 85.5 441 ASP A C 1
ATOM 3457 O O . ASP A 1 441 ? 14.133 7.176 14.531 1 85.5 441 ASP A O 1
ATOM 3461 N N . MET A 1 442 ? 13.297 5.434 13.461 1 90.19 442 MET A N 1
ATOM 3462 C CA . MET A 1 442 ? 12.328 5.191 14.523 1 90.19 442 MET A CA 1
ATOM 3463 C C . MET A 1 442 ? 13.016 4.758 15.812 1 90.19 442 MET A C 1
ATOM 3465 O O . MET A 1 442 ? 12.547 5.059 16.906 1 90.19 442 MET A O 1
ATOM 3469 N N . ASN A 1 443 ? 14.141 3.951 15.711 1 92.31 443 ASN A N 1
ATOM 3470 C CA . ASN A 1 443 ? 14.945 3.611 16.875 1 92.31 443 ASN A CA 1
ATOM 3471 C C . ASN A 1 443 ? 15.398 4.859 17.625 1 92.31 443 ASN A C 1
ATOM 3473 O O . ASN A 1 443 ? 15.469 4.859 18.859 1 92.31 443 ASN A O 1
ATOM 3477 N N . ASN A 1 444 ? 15.633 5.887 16.891 1 85.12 444 ASN A N 1
ATOM 3478 C CA . ASN A 1 444 ? 16.141 7.125 17.484 1 85.12 444 ASN A CA 1
ATOM 3479 C C . ASN A 1 444 ? 14.992 7.992 18.016 1 85.12 444 ASN A C 1
ATOM 3481 O O . ASN A 1 444 ? 15.156 8.695 19.016 1 85.12 444 ASN A O 1
ATOM 3485 N N . GLU A 1 445 ? 13.805 7.914 17.359 1 81.56 445 GLU A N 1
ATOM 3486 C CA . GLU A 1 445 ? 12.742 8.883 17.641 1 81.56 445 GLU A CA 1
ATOM 3487 C C . GLU A 1 445 ? 11.648 8.266 18.5 1 81.56 445 GLU A C 1
ATOM 3489 O O . GLU A 1 445 ? 11.008 8.969 19.297 1 81.56 445 GLU A O 1
ATOM 3494 N N . VAL A 1 446 ? 11.391 7.031 18.297 1 87.19 446 VAL A N 1
ATOM 3495 C CA . VAL A 1 446 ? 10.211 6.414 18.891 1 87.19 446 VAL A CA 1
ATOM 3496 C C . VAL A 1 446 ? 10.633 5.344 19.891 1 87.19 446 VAL A C 1
ATOM 3498 O O . VAL A 1 446 ? 10.125 5.297 21.016 1 87.19 446 VAL A O 1
ATOM 3501 N N . PHE A 1 447 ? 11.617 4.48 19.484 1 91.88 447 PHE A N 1
ATOM 3502 C CA . PHE A 1 447 ? 12.016 3.338 20.297 1 91.88 447 PHE A CA 1
ATOM 3503 C C . PHE A 1 447 ? 13.266 3.664 21.109 1 91.88 447 PHE A C 1
ATOM 3505 O O . PHE A 1 447 ? 14.102 2.789 21.344 1 91.88 447 PHE A O 1
ATOM 3512 N N . THR A 1 448 ? 13.336 4.871 21.578 1 85.44 448 THR A N 1
ATOM 3513 C CA . THR A 1 448 ? 14.539 5.344 22.266 1 85.44 448 THR A CA 1
ATOM 3514 C C . THR A 1 448 ? 14.883 4.434 23.438 1 85.44 448 THR A C 1
ATOM 3516 O O . THR A 1 448 ? 14.016 4.129 24.266 1 85.44 448 THR A O 1
ATOM 3519 N N . SER A 1 449 ? 16.109 3.873 23.594 1 83.31 449 SER A N 1
ATOM 3520 C CA . SER A 1 449 ? 16.688 3.059 24.656 1 83.31 449 SER A CA 1
ATOM 3521 C C . SER A 1 449 ? 16.219 1.608 24.562 1 83.31 449 SER A C 1
ATOM 3523 O O . SER A 1 449 ? 16.516 0.798 25.438 1 83.31 449 SER A O 1
ATOM 3525 N N . ASP A 1 450 ? 15.391 1.253 23.625 1 92.06 450 ASP A N 1
ATOM 3526 C CA . ASP A 1 450 ? 14.93 -0.107 23.359 1 92.06 450 ASP A CA 1
ATOM 3527 C C . ASP A 1 450 ? 14.789 -0.357 21.859 1 92.06 450 ASP A C 1
ATOM 3529 O O . ASP A 1 450 ? 13.688 -0.601 21.359 1 92.06 450 ASP A O 1
ATOM 3533 N N . ASP A 1 451 ? 15.875 -0.334 21.234 1 94.62 451 ASP A N 1
ATOM 3534 C CA . ASP A 1 451 ? 15.906 -0.265 19.766 1 94.62 451 ASP A CA 1
ATOM 3535 C C . ASP A 1 451 ? 15.617 -1.63 19.156 1 94.62 451 ASP A C 1
ATOM 3537 O O . ASP A 1 451 ? 15.883 -2.666 19.766 1 94.62 451 ASP A O 1
ATOM 3541 N N . ILE A 1 452 ? 15.133 -1.644 18.016 1 97.38 452 ILE A N 1
ATOM 3542 C CA . ILE A 1 452 ? 14.938 -2.822 17.172 1 97.38 452 ILE A CA 1
ATOM 3543 C C . ILE A 1 452 ? 16.266 -3.205 16.516 1 97.38 452 ILE A C 1
ATOM 3545 O O . ILE A 1 452 ? 16.984 -2.342 16 1 97.38 452 ILE A O 1
ATOM 3549 N N . PHE A 1 453 ? 16.672 -4.492 16.688 1 98.31 453 PHE A N 1
ATOM 3550 C CA . PHE A 1 453 ? 17.828 -5.039 16 1 98.31 453 PHE A CA 1
ATOM 3551 C C . PHE A 1 453 ? 17.5 -5.359 14.555 1 98.31 453 PHE A C 1
ATOM 3553 O O . PHE A 1 453 ? 16.688 -6.25 14.273 1 98.31 453 PHE A O 1
ATOM 3560 N N . ILE A 1 454 ? 18.141 -4.613 13.555 1 98.31 454 ILE A N 1
ATOM 3561 C CA . ILE A 1 454 ? 17.703 -4.609 12.164 1 98.31 454 ILE A CA 1
ATOM 3562 C C . ILE A 1 454 ? 18.578 -5.555 11.344 1 98.31 454 ILE A C 1
ATOM 3564 O O . ILE A 1 454 ? 19.797 -5.41 11.312 1 98.31 454 ILE A O 1
ATOM 3568 N N . GLY A 1 455 ? 17.969 -6.504 10.719 1 98.31 455 GLY A N 1
ATOM 3569 C CA . GLY A 1 455 ? 18.672 -7.383 9.789 1 98.31 455 GLY A CA 1
ATOM 3570 C C . GLY A 1 455 ? 18.328 -7.102 8.336 1 98.31 455 GLY A C 1
ATOM 3571 O O . GLY A 1 455 ? 17.297 -6.484 8.047 1 98.31 455 GLY A O 1
ATOM 3572 N N . GLY A 1 456 ? 19.172 -7.488 7.434 1 96.56 456 GLY A N 1
ATOM 3573 C CA . GLY A 1 456 ? 18.953 -7.441 5.996 1 96.56 456 GLY A CA 1
ATOM 3574 C C . GLY A 1 456 ? 19.188 -8.773 5.312 1 96.56 456 GLY A C 1
ATOM 3575 O O . GLY A 1 456 ? 19.688 -9.719 5.934 1 96.56 456 GLY A O 1
ATOM 3576 N N . ALA A 1 457 ? 18.797 -8.836 4.098 1 93.31 457 ALA A N 1
ATOM 3577 C CA . ALA A 1 457 ? 19.031 -10.023 3.279 1 93.31 457 ALA A CA 1
ATOM 3578 C C . ALA A 1 457 ? 20.266 -9.852 2.406 1 93.31 457 ALA A C 1
ATOM 3580 O O . ALA A 1 457 ? 20.609 -8.734 2.004 1 93.31 457 ALA A O 1
ATOM 3581 N N . LEU A 1 458 ? 20.938 -10.922 2.199 1 93.31 458 LEU A N 1
ATOM 3582 C CA . LEU A 1 458 ? 22.109 -10.961 1.343 1 93.31 458 LEU A CA 1
ATOM 3583 C C . LEU A 1 458 ? 22 -12.078 0.307 1 93.31 458 LEU A C 1
ATOM 3585 O O . LEU A 1 458 ? 21.875 -13.25 0.664 1 93.31 458 LEU A O 1
ATOM 3589 N N . ASN A 1 459 ? 22.016 -11.727 -0.944 1 87.5 459 ASN A N 1
ATOM 3590 C CA . ASN A 1 459 ? 21.922 -12.695 -2.031 1 87.5 459 ASN A CA 1
ATOM 3591 C C . ASN A 1 459 ? 23.312 -13.016 -2.607 1 87.5 459 ASN A C 1
ATOM 3593 O O . ASN A 1 459 ? 23.922 -12.18 -3.275 1 87.5 459 ASN A O 1
ATOM 3597 N N . LEU A 1 460 ? 23.688 -14.203 -2.445 1 88.25 460 LEU A N 1
ATOM 3598 C CA . LEU A 1 460 ? 25.016 -14.602 -2.873 1 88.25 460 LEU A CA 1
ATOM 3599 C C . LEU A 1 460 ? 24.984 -15.195 -4.273 1 88.25 460 LEU A C 1
ATOM 3601 O O . LEU A 1 460 ? 26.031 -15.492 -4.852 1 88.25 460 LEU A O 1
ATOM 3605 N N . ASN A 1 461 ? 23.766 -15.391 -4.707 1 79.44 461 ASN A N 1
ATOM 3606 C CA . ASN A 1 461 ? 23.609 -16.062 -5.996 1 79.44 461 ASN A CA 1
ATOM 3607 C C . ASN A 1 461 ? 23.422 -15.055 -7.129 1 79.44 461 ASN A C 1
ATOM 3609 O O . ASN A 1 461 ? 22.562 -15.227 -7.988 1 79.44 461 ASN A O 1
ATOM 3613 N N . VAL A 1 462 ? 24.188 -14 -7.125 1 77.38 462 VAL A N 1
ATOM 3614 C CA . VAL A 1 462 ? 24.094 -12.945 -8.133 1 77.38 462 VAL A CA 1
ATOM 3615 C C . VAL A 1 462 ? 25.281 -13.016 -9.07 1 77.38 462 VAL A C 1
ATOM 3617 O O . VAL A 1 462 ? 26.328 -13.586 -8.727 1 77.38 462 VAL A O 1
ATOM 3620 N N . LEU A 1 463 ? 25.078 -12.477 -10.195 1 75.31 463 LEU A N 1
ATOM 3621 C CA . LEU A 1 463 ? 26.156 -12.469 -11.18 1 75.31 463 LEU A CA 1
ATOM 3622 C C . LEU A 1 463 ? 27.266 -11.5 -10.758 1 75.31 463 LEU A C 1
ATOM 3624 O O . LEU A 1 463 ? 28.453 -11.867 -10.773 1 75.31 463 LEU A O 1
ATOM 3628 N N . ASN A 1 464 ? 26.891 -10.344 -10.375 1 82.44 464 ASN A N 1
ATOM 3629 C CA . ASN A 1 464 ? 27.875 -9.344 -9.969 1 82.44 464 ASN A CA 1
ATOM 3630 C C . ASN A 1 464 ? 28.031 -9.289 -8.453 1 82.44 464 ASN A C 1
ATOM 3632 O O . ASN A 1 464 ? 27.359 -8.5 -7.781 1 82.44 464 ASN A O 1
ATOM 3636 N N . LYS A 1 465 ? 29.016 -9.945 -7.961 1 87.88 465 LYS A N 1
ATOM 3637 C CA . LYS A 1 465 ? 29.234 -10.133 -6.527 1 87.88 465 LYS A CA 1
ATOM 3638 C C . LYS A 1 465 ? 29.656 -8.82 -5.863 1 87.88 465 LYS A C 1
ATOM 3640 O O . LYS A 1 465 ? 29.234 -8.531 -4.742 1 87.88 465 LYS A O 1
ATOM 3645 N N . GLU A 1 466 ? 30.375 -8.07 -6.555 1 89.81 466 GLU A N 1
ATOM 3646 C CA . GLU A 1 466 ? 30.875 -6.816 -5.977 1 89.81 466 GLU A CA 1
ATOM 3647 C C . GLU A 1 466 ? 29.734 -5.816 -5.793 1 89.81 466 GLU A C 1
ATOM 3649 O O . GLU A 1 466 ? 29.719 -5.047 -4.832 1 89.81 466 GLU A O 1
ATOM 3654 N N . VAL A 1 467 ? 28.891 -5.867 -6.746 1 86.06 467 VAL A N 1
ATOM 3655 C CA . VAL A 1 467 ? 27.734 -4.996 -6.625 1 86.06 467 VAL A CA 1
ATOM 3656 C C . VAL A 1 467 ? 26.906 -5.391 -5.402 1 86.06 467 VAL A C 1
ATOM 3658 O O . VAL A 1 467 ? 26.438 -4.527 -4.656 1 86.06 467 VAL A O 1
ATOM 3661 N N . GLU A 1 468 ? 26.75 -6.621 -5.195 1 89.56 468 GLU A N 1
ATOM 3662 C CA . GLU A 1 468 ? 26 -7.102 -4.039 1 89.56 468 GLU A CA 1
ATOM 3663 C C . GLU A 1 468 ? 26.703 -6.723 -2.734 1 89.56 468 GLU A C 1
ATOM 3665 O O . GLU A 1 468 ? 26.031 -6.367 -1.755 1 89.56 468 GLU A O 1
ATOM 3670 N N . TYR A 1 469 ? 28.016 -6.848 -2.736 1 93.69 469 TYR A N 1
ATOM 3671 C CA . TYR A 1 469 ? 28.781 -6.418 -1.572 1 93.69 469 TYR A CA 1
ATOM 3672 C C . TYR A 1 469 ? 28.547 -4.941 -1.278 1 93.69 469 TYR A C 1
ATOM 3674 O O . TYR A 1 469 ? 28.344 -4.559 -0.125 1 93.69 469 TYR A O 1
ATOM 3682 N N . GLY A 1 470 ? 28.656 -4.18 -2.324 1 92.31 470 GLY A N 1
ATOM 3683 C CA . GLY A 1 470 ? 28.391 -2.756 -2.168 1 92.31 470 GLY A CA 1
ATOM 3684 C C . GLY A 1 470 ? 27 -2.463 -1.607 1 92.31 470 GLY A C 1
ATOM 3685 O O . GLY A 1 470 ? 26.844 -1.577 -0.766 1 92.31 470 GLY A O 1
ATOM 3686 N N . ARG A 1 471 ? 26.047 -3.172 -2.041 1 89.75 471 ARG A N 1
ATOM 3687 C CA . ARG A 1 471 ? 24.672 -3.014 -1.557 1 89.75 471 ARG A CA 1
ATOM 3688 C C . ARG A 1 471 ? 24.562 -3.385 -0.081 1 89.75 471 ARG A C 1
ATOM 3690 O O . ARG A 1 471 ? 23.875 -2.717 0.683 1 89.75 471 ARG A O 1
ATOM 3697 N N . MET A 1 472 ? 25.219 -4.449 0.287 1 94.25 472 MET A N 1
ATOM 3698 C CA . MET A 1 472 ? 25.234 -4.855 1.688 1 94.25 472 MET A CA 1
ATOM 3699 C C . MET A 1 472 ? 25.797 -3.748 2.57 1 94.25 472 MET A C 1
ATOM 3701 O O . MET A 1 472 ? 25.234 -3.422 3.611 1 94.25 472 MET A O 1
ATOM 3705 N N . MET A 1 473 ? 26.859 -3.174 2.117 1 95.62 473 MET A N 1
ATOM 3706 C CA . MET A 1 473 ? 27.516 -2.129 2.898 1 95.62 473 MET A CA 1
ATOM 3707 C C . MET A 1 473 ? 26.641 -0.886 2.994 1 95.62 473 MET A C 1
ATOM 3709 O O . MET A 1 473 ? 26.625 -0.203 4.02 1 95.62 473 MET A O 1
ATOM 3713 N N . LYS A 1 474 ? 25.938 -0.631 1.914 1 91.94 474 LYS A N 1
ATOM 3714 C CA . LYS A 1 474 ? 24.984 0.481 1.943 1 91.94 474 LYS A CA 1
ATOM 3715 C C . LYS A 1 474 ? 23.891 0.247 2.984 1 91.94 474 LYS A C 1
ATOM 3717 O O . LYS A 1 474 ? 23.453 1.185 3.652 1 91.94 474 LYS A O 1
ATOM 3722 N N . LYS A 1 475 ? 23.438 -0.934 3.074 1 94.06 475 LYS A N 1
ATOM 3723 C CA . LYS A 1 475 ? 22.438 -1.282 4.086 1 94.06 475 LYS A CA 1
ATOM 3724 C C . LYS A 1 475 ? 23 -1.104 5.492 1 94.06 475 LYS A C 1
ATOM 3726 O O . LYS A 1 475 ? 22.297 -0.647 6.398 1 94.06 475 LYS A O 1
ATOM 3731 N N . VAL A 1 476 ? 24.266 -1.442 5.68 1 96.69 476 VAL A N 1
ATOM 3732 C CA . VAL A 1 476 ? 24.938 -1.28 6.969 1 96.69 476 VAL A CA 1
ATOM 3733 C C . VAL A 1 476 ? 24.984 0.199 7.344 1 96.69 476 VAL A C 1
ATOM 3735 O O . VAL A 1 476 ? 24.688 0.567 8.484 1 96.69 476 VAL A O 1
ATOM 3738 N N . GLU A 1 477 ? 25.281 0.983 6.406 1 94 477 GLU A N 1
ATOM 3739 C CA . GLU A 1 477 ? 25.359 2.424 6.637 1 94 477 GLU A CA 1
ATOM 3740 C C . GLU A 1 477 ? 24 2.986 7.055 1 94 477 GLU A C 1
ATOM 3742 O O . GLU A 1 477 ? 23.938 3.971 7.797 1 94 477 GLU A O 1
ATOM 3747 N N . ARG A 1 478 ? 23.016 2.334 6.633 1 91.06 478 ARG A N 1
ATOM 3748 C CA . ARG A 1 478 ? 21.672 2.82 6.895 1 91.06 478 ARG A CA 1
ATOM 3749 C C . ARG A 1 478 ? 21.125 2.258 8.203 1 91.06 478 ARG A C 1
ATOM 3751 O O . ARG A 1 478 ? 20.062 2.666 8.664 1 91.06 478 ARG A O 1
ATOM 3758 N N . GLY A 1 479 ? 21.797 1.26 8.758 1 95.31 479 GLY A N 1
ATOM 3759 C CA . GLY A 1 479 ? 21.406 0.857 10.102 1 95.31 479 GLY A CA 1
ATOM 3760 C C . GLY A 1 479 ? 21.328 -0.648 10.273 1 95.31 479 GLY A C 1
ATOM 3761 O O . GLY A 1 479 ? 21.094 -1.142 11.375 1 95.31 479 GLY A O 1
ATOM 3762 N N . ALA A 1 480 ? 21.516 -1.464 9.195 1 97.44 480 ALA A N 1
ATOM 3763 C CA . ALA A 1 480 ? 21.484 -2.918 9.32 1 97.44 480 ALA A CA 1
ATOM 3764 C C . ALA A 1 480 ? 22.641 -3.422 10.18 1 97.44 480 ALA A C 1
ATOM 3766 O O . ALA A 1 480 ? 23.766 -2.93 10.062 1 97.44 480 ALA A O 1
ATOM 3767 N N . LYS A 1 481 ? 22.328 -4.406 11.023 1 97.69 481 LYS A N 1
ATOM 3768 C CA . LYS A 1 481 ? 23.344 -4.875 11.969 1 97.69 481 LYS A CA 1
ATOM 3769 C C . LYS A 1 481 ? 23.781 -6.301 11.641 1 97.69 481 LYS A C 1
ATOM 3771 O O . LYS A 1 481 ? 24.844 -6.742 12.078 1 97.69 481 LYS A O 1
ATOM 3776 N N . PHE A 1 482 ? 23.016 -7.035 10.93 1 98.25 482 PHE A N 1
ATOM 3777 C CA . PHE A 1 482 ? 23.344 -8.398 10.523 1 98.25 482 PHE A CA 1
ATOM 3778 C C . PHE A 1 482 ? 22.609 -8.773 9.242 1 98.25 482 PHE A C 1
ATOM 3780 O O . PHE A 1 482 ? 21.719 -8.039 8.789 1 98.25 482 PHE A O 1
ATOM 3787 N N . PHE A 1 483 ? 23.016 -9.898 8.641 1 98.38 483 PHE A N 1
ATOM 3788 C CA . PHE A 1 483 ? 22.422 -10.297 7.367 1 98.38 483 PHE A CA 1
ATOM 3789 C C . PHE A 1 483 ? 22.125 -11.797 7.355 1 98.38 483 PHE A C 1
ATOM 3791 O O . PHE A 1 483 ? 22.875 -12.586 7.922 1 98.38 483 PHE A O 1
ATOM 3798 N N . LEU A 1 484 ? 21.031 -12.188 6.773 1 97.88 484 LEU A N 1
ATOM 3799 C CA . LEU A 1 484 ? 20.703 -13.562 6.418 1 97.88 484 LEU A CA 1
ATOM 3800 C C . LEU A 1 484 ? 20.906 -13.805 4.922 1 97.88 484 LEU A C 1
ATOM 3802 O O . LEU A 1 484 ? 20.375 -13.055 4.094 1 97.88 484 LEU A O 1
ATOM 3806 N N . THR A 1 485 ? 21.578 -14.852 4.594 1 95.44 485 THR A N 1
ATOM 3807 C CA . THR A 1 485 ? 21.797 -15.125 3.176 1 95.44 485 THR A CA 1
ATOM 3808 C C . THR A 1 485 ? 20.656 -15.969 2.611 1 95.44 485 THR A C 1
ATOM 3810 O O . THR A 1 485 ? 19.953 -16.641 3.359 1 95.44 485 THR A O 1
ATOM 3813 N N . GLN A 1 486 ? 20.516 -15.898 1.326 1 90.69 486 GLN A N 1
ATOM 3814 C CA . GLN A 1 486 ? 19.703 -16.906 0.649 1 90.69 486 GLN A CA 1
ATOM 3815 C C . GLN A 1 486 ? 20.344 -18.297 0.776 1 90.69 486 GLN A C 1
ATOM 3817 O O . GLN A 1 486 ? 21.516 -18.422 1.143 1 90.69 486 GLN A O 1
ATOM 3822 N N . PRO A 1 487 ? 19.625 -19.312 0.5 1 93.12 487 PRO A N 1
ATOM 3823 C CA . PRO A 1 487 ? 20.203 -20.656 0.611 1 93.12 487 PRO A CA 1
ATOM 3824 C C . PRO A 1 487 ? 21.453 -20.844 -0.251 1 93.12 487 PRO A C 1
ATOM 3826 O O . PRO A 1 487 ? 21.484 -20.391 -1.4 1 93.12 487 PRO A O 1
ATOM 3829 N N . ILE A 1 488 ? 22.359 -21.469 0.367 1 93.25 488 ILE A N 1
ATOM 3830 C CA . ILE A 1 488 ? 23.641 -21.703 -0.29 1 93.25 488 ILE A CA 1
ATOM 3831 C C . ILE A 1 488 ? 23.781 -23.188 -0.641 1 93.25 488 ILE A C 1
ATOM 3833 O O . ILE A 1 488 ? 23.703 -24.047 0.237 1 93.25 488 ILE A O 1
ATOM 3837 N N . TYR A 1 489 ? 24.062 -23.438 -1.923 1 90.38 489 TYR A N 1
ATOM 3838 C CA . TYR A 1 489 ? 24.203 -24.828 -2.352 1 90.38 489 TYR A CA 1
ATOM 3839 C C . TYR A 1 489 ? 25.562 -25.047 -3.021 1 90.38 489 TYR A C 1
ATOM 3841 O O . TYR A 1 489 ? 25.984 -26.188 -3.201 1 90.38 489 TYR A O 1
ATOM 3849 N N . ASP A 1 490 ? 26.219 -23.984 -3.395 1 87.56 490 ASP A N 1
ATOM 3850 C CA . ASP A 1 490 ? 27.422 -24.172 -4.219 1 87.56 490 ASP A CA 1
ATOM 3851 C C . ASP A 1 490 ? 28.641 -23.531 -3.57 1 87.56 490 ASP A C 1
ATOM 3853 O O . ASP A 1 490 ? 28.516 -22.656 -2.717 1 87.56 490 ASP A O 1
ATOM 3857 N N . ASP A 1 491 ? 29.781 -23.922 -4.066 1 89.31 491 ASP A N 1
ATOM 3858 C CA . ASP A 1 491 ? 31.062 -23.5 -3.496 1 89.31 491 ASP A CA 1
ATOM 3859 C C . ASP A 1 491 ? 31.375 -22.047 -3.867 1 89.31 491 ASP A C 1
ATOM 3861 O O . ASP A 1 491 ? 32.062 -21.344 -3.129 1 89.31 491 ASP A O 1
ATOM 3865 N N . SER A 1 492 ? 30.891 -21.672 -4.965 1 90.25 492 SER A N 1
ATOM 3866 C CA . SER A 1 492 ? 31.141 -20.297 -5.383 1 90.25 492 SER A CA 1
ATOM 3867 C C . SER A 1 492 ? 30.562 -19.297 -4.383 1 90.25 492 SER A C 1
ATOM 3869 O O . SER A 1 492 ? 31.203 -18.281 -4.078 1 90.25 492 SER A O 1
ATOM 3871 N N . ALA A 1 493 ? 29.391 -19.609 -3.918 1 92.12 493 ALA A N 1
ATOM 3872 C CA . ALA A 1 493 ? 28.766 -18.75 -2.908 1 92.12 493 ALA A CA 1
ATOM 3873 C C . ALA A 1 493 ? 29.562 -18.766 -1.605 1 92.12 493 ALA A C 1
ATOM 3875 O O . ALA A 1 493 ? 29.703 -17.734 -0.943 1 92.12 493 ALA A O 1
ATOM 3876 N N . VAL A 1 494 ? 30.094 -19.922 -1.237 1 94 494 VAL A N 1
ATOM 3877 C CA . VAL A 1 494 ? 30.891 -20.062 -0.023 1 94 494 VAL A CA 1
ATOM 3878 C C . VAL A 1 494 ? 32.156 -19.234 -0.132 1 94 494 VAL A C 1
ATOM 3880 O O . VAL A 1 494 ? 32.531 -18.547 0.823 1 94 494 VAL A O 1
ATOM 3883 N N . GLU A 1 495 ? 32.75 -19.266 -1.267 1 94.06 495 GLU A N 1
ATOM 3884 C CA . GLU A 1 495 ? 33.969 -18.5 -1.491 1 94.06 495 GLU A CA 1
ATOM 3885 C C . GLU A 1 495 ? 33.688 -17 -1.427 1 94.06 495 GLU A C 1
ATOM 3887 O O . GLU A 1 495 ? 34.5 -16.234 -0.901 1 94.06 495 GLU A O 1
ATOM 3892 N N . PHE A 1 496 ? 32.625 -16.625 -2.031 1 94.12 496 PHE A N 1
ATOM 3893 C CA . PHE A 1 496 ? 32.25 -15.227 -1.975 1 94.12 496 PHE A CA 1
ATOM 3894 C C . PHE A 1 496 ? 32 -14.789 -0.536 1 94.12 496 PHE A C 1
ATOM 3896 O O . PHE A 1 496 ? 32.438 -13.711 -0.129 1 94.12 496 PHE A O 1
ATOM 3903 N N . LEU A 1 497 ? 31.375 -15.586 0.214 1 95.44 497 LEU A N 1
ATOM 3904 C CA . LEU A 1 497 ? 31.125 -15.312 1.623 1 95.44 497 LEU A CA 1
ATOM 3905 C C . LEU A 1 497 ? 32.438 -15.141 2.393 1 95.44 497 LEU A C 1
ATOM 3907 O O . LEU A 1 497 ? 32.531 -14.25 3.236 1 95.44 497 LEU A O 1
ATOM 3911 N N . LYS A 1 498 ? 33.344 -15.984 2.145 1 95.5 498 LYS A N 1
ATOM 3912 C CA . LYS A 1 498 ? 34.656 -15.883 2.766 1 95.5 498 LYS A CA 1
ATOM 3913 C C . LYS A 1 498 ? 35.312 -14.539 2.447 1 95.5 498 LYS A C 1
ATOM 3915 O O . LYS A 1 498 ? 35.875 -13.906 3.326 1 95.5 498 LYS A O 1
ATOM 3920 N N . SER A 1 499 ? 35.188 -14.211 1.212 1 95.81 499 SER A N 1
ATOM 3921 C CA . SER A 1 499 ? 35.75 -12.945 0.78 1 95.81 499 SER A CA 1
ATOM 3922 C C . SER A 1 499 ? 35.125 -11.766 1.501 1 95.81 499 SER A C 1
ATOM 3924 O O . SER A 1 499 ? 35.781 -10.805 1.854 1 95.81 499 SER A O 1
ATOM 3926 N N . ILE A 1 500 ? 33.844 -11.828 1.691 1 96.19 500 ILE A N 1
ATOM 3927 C CA . ILE A 1 500 ? 33.125 -10.773 2.398 1 96.19 500 ILE A CA 1
ATOM 3928 C C . ILE A 1 500 ? 33.594 -10.695 3.844 1 96.19 500 ILE A C 1
ATOM 3930 O O . ILE A 1 500 ? 33.906 -9.609 4.344 1 96.19 500 ILE A O 1
ATOM 3934 N N . LYS A 1 501 ? 33.781 -11.82 4.473 1 95.75 501 LYS A N 1
ATOM 3935 C CA . LYS A 1 501 ? 34.156 -11.891 5.887 1 95.75 501 LYS A CA 1
ATOM 3936 C C . LYS A 1 501 ? 35.594 -11.406 6.113 1 95.75 501 LYS A C 1
ATOM 3938 O O . LYS A 1 501 ? 35.906 -10.93 7.199 1 95.75 501 LYS A O 1
ATOM 3943 N N . GLU A 1 502 ? 36.344 -11.469 5.125 1 95.44 502 GLU A N 1
ATOM 3944 C CA . GLU A 1 502 ? 37.719 -10.953 5.203 1 95.44 502 GLU A CA 1
ATOM 3945 C C . GLU A 1 502 ? 37.75 -9.43 5.117 1 95.44 502 GLU A C 1
ATOM 3947 O O . GLU A 1 502 ? 38.656 -8.789 5.621 1 95.44 502 GLU A O 1
ATOM 3952 N N . ARG A 1 503 ? 36.688 -8.898 4.535 1 95.38 503 ARG A N 1
ATOM 3953 C CA . ARG A 1 503 ? 36.688 -7.473 4.219 1 95.38 503 ARG A CA 1
ATOM 3954 C C . ARG A 1 503 ? 35.906 -6.688 5.266 1 95.38 503 ARG A C 1
ATOM 3956 O O . ARG A 1 503 ? 36.031 -5.465 5.363 1 95.38 503 ARG A O 1
ATOM 3963 N N . THR A 1 504 ? 35.062 -7.367 6.004 1 95 504 THR A N 1
ATOM 3964 C CA . THR A 1 504 ? 34.156 -6.641 6.906 1 95 504 THR A CA 1
ATOM 3965 C C . THR A 1 504 ? 33.875 -7.469 8.156 1 95 504 THR A C 1
ATOM 3967 O O . THR A 1 504 ? 34.031 -8.688 8.148 1 95 504 THR A O 1
ATOM 3970 N N . ASP A 1 505 ? 33.406 -6.812 9.188 1 94.19 505 ASP A N 1
ATOM 3971 C CA . ASP A 1 505 ? 33.031 -7.473 10.43 1 94.19 505 ASP A CA 1
ATOM 3972 C C . ASP A 1 505 ? 31.531 -7.613 10.547 1 94.19 505 ASP A C 1
ATOM 3974 O O . ASP A 1 505 ? 31 -7.961 11.609 1 94.19 505 ASP A O 1
ATOM 3978 N N . VAL A 1 506 ? 30.859 -7.371 9.484 1 95.44 506 VAL A N 1
ATOM 3979 C CA . VAL A 1 506 ? 29.406 -7.48 9.492 1 95.44 506 VAL A CA 1
ATOM 3980 C C . VAL A 1 506 ? 29 -8.906 9.836 1 95.44 506 VAL A C 1
ATOM 3982 O O . VAL A 1 506 ? 29.625 -9.867 9.375 1 95.44 506 VAL A O 1
ATOM 3985 N N . LYS A 1 507 ? 28 -9.062 10.695 1 98.19 507 LYS A N 1
ATOM 3986 C CA . LYS A 1 507 ? 27.531 -10.375 11.109 1 98.19 507 LYS A CA 1
ATOM 3987 C C . LYS A 1 507 ? 26.641 -11 10.039 1 98.19 507 LYS A C 1
ATOM 3989 O O . LYS A 1 507 ? 25.734 -10.352 9.508 1 98.19 507 LYS A O 1
ATOM 3994 N N . ILE A 1 508 ? 26.969 -12.242 9.688 1 98.44 508 ILE A N 1
ATOM 3995 C CA . ILE A 1 508 ? 26.25 -12.914 8.617 1 98.44 508 ILE A CA 1
ATOM 3996 C C . ILE A 1 508 ? 25.859 -14.32 9.055 1 98.44 508 ILE A C 1
ATOM 3998 O O . ILE A 1 508 ? 26.688 -15.062 9.602 1 98.44 508 ILE A O 1
ATOM 4002 N N . LEU A 1 509 ? 24.641 -14.648 8.914 1 98.56 509 LEU A N 1
ATOM 4003 C CA . LEU A 1 509 ? 24.141 -16 9.094 1 98.56 509 LEU A CA 1
ATOM 4004 C C . LEU A 1 509 ? 23.953 -16.703 7.75 1 98.56 509 LEU A C 1
ATOM 4006 O O . LEU A 1 509 ? 23.188 -16.219 6.906 1 98.56 509 LEU A O 1
ATOM 4010 N N . GLY A 1 510 ? 24.625 -17.828 7.566 1 97.69 510 GLY A N 1
ATOM 4011 C CA . GLY A 1 510 ? 24.547 -18.562 6.316 1 97.69 510 GLY A CA 1
ATOM 4012 C C . GLY A 1 510 ? 23.25 -19.328 6.16 1 97.69 510 GLY A C 1
ATOM 4013 O O . GLY A 1 510 ? 22.859 -20.078 7.059 1 97.69 510 GLY A O 1
ATOM 4014 N N . GLY A 1 511 ? 22.594 -19.156 5.016 1 97 511 GLY A N 1
ATOM 4015 C CA . GLY A 1 511 ? 21.297 -19.75 4.77 1 97 511 GLY A CA 1
ATOM 4016 C C . GLY A 1 511 ? 21.375 -21.172 4.215 1 97 511 GLY A C 1
ATOM 4017 O O . GLY A 1 511 ? 22.172 -21.438 3.312 1 97 511 GLY A O 1
ATOM 4018 N N . ILE A 1 512 ? 20.578 -22.062 4.809 1 96.69 512 ILE A N 1
ATOM 4019 C CA . ILE A 1 512 ? 20.5 -23.438 4.352 1 96.69 512 ILE A CA 1
ATOM 4020 C C . ILE A 1 512 ? 19.031 -23.844 4.223 1 96.69 512 ILE A C 1
ATOM 4022 O O . ILE A 1 512 ? 18.25 -23.656 5.16 1 96.69 512 ILE A O 1
ATOM 4026 N N . LEU A 1 513 ? 18.609 -24.297 3.088 1 96.06 513 LEU A N 1
ATOM 4027 C CA . LEU A 1 513 ? 17.312 -24.906 2.822 1 96.06 513 LEU A CA 1
ATOM 4028 C C . LEU A 1 513 ? 17.469 -26.359 2.414 1 96.06 513 LEU A C 1
ATOM 4030 O O . LEU A 1 513 ? 17.812 -26.656 1.267 1 96.06 513 LEU A O 1
ATOM 4034 N N . PRO A 1 514 ? 17.203 -27.266 3.32 1 96.19 514 PRO A N 1
ATOM 4035 C CA . PRO A 1 514 ? 17.375 -28.672 2.969 1 96.19 514 PRO A CA 1
ATOM 4036 C C . PRO A 1 514 ? 16.422 -29.125 1.865 1 96.19 514 PRO A C 1
ATOM 4038 O O . PRO A 1 514 ? 15.242 -28.75 1.866 1 96.19 514 PRO A O 1
ATOM 4041 N N . VAL A 1 515 ? 16.984 -29.859 0.948 1 94.31 515 VAL A N 1
ATOM 4042 C CA . VAL A 1 515 ? 16.172 -30.516 -0.069 1 94.31 515 VAL A CA 1
ATOM 4043 C C . VAL A 1 515 ? 15.57 -31.797 0.496 1 94.31 515 VAL A C 1
ATOM 4045 O O . VAL A 1 515 ? 16.25 -32.531 1.218 1 94.31 515 VAL A O 1
ATOM 4048 N N . VAL A 1 516 ? 14.297 -32.125 0.096 1 93.62 516 VAL A N 1
ATOM 4049 C CA . VAL A 1 516 ? 13.68 -33.219 0.802 1 93.62 516 VAL A CA 1
ATOM 4050 C C . VAL A 1 516 ? 13.281 -34.312 -0.195 1 93.62 516 VAL A C 1
ATOM 4052 O O . VAL A 1 516 ? 13.047 -35.469 0.189 1 93.62 516 VAL A O 1
ATOM 4055 N N . SER A 1 517 ? 13.156 -34 -1.461 1 92.56 517 SER A N 1
ATOM 4056 C CA . SER A 1 517 ? 12.766 -34.938 -2.49 1 92.56 517 SER A CA 1
ATOM 4057 C C . SER A 1 517 ? 13.195 -34.469 -3.875 1 92.56 517 SER A C 1
ATOM 4059 O O . SER A 1 517 ? 13.641 -33.344 -4.039 1 92.56 517 SER A O 1
ATOM 4061 N N . TYR A 1 518 ? 13.102 -35.406 -4.777 1 91.06 518 TYR A N 1
ATOM 4062 C CA . TYR A 1 518 ? 13.398 -35.062 -6.164 1 91.06 518 TYR A CA 1
ATOM 4063 C C . TYR A 1 518 ? 12.477 -33.969 -6.656 1 91.06 518 TYR A C 1
ATOM 4065 O O . TYR A 1 518 ? 12.938 -33 -7.266 1 91.06 518 TYR A O 1
ATOM 4073 N N . ARG A 1 519 ? 11.25 -34.094 -6.391 1 87 519 ARG A N 1
ATOM 4074 C CA . ARG A 1 519 ? 10.273 -33.094 -6.809 1 87 519 ARG A CA 1
ATOM 4075 C C . ARG A 1 519 ? 10.586 -31.75 -6.191 1 87 519 ARG A C 1
ATOM 4077 O O . ARG A 1 519 ? 10.5 -30.719 -6.867 1 87 519 ARG A O 1
ATOM 4084 N N . ASN A 1 520 ? 10.938 -31.766 -4.957 1 90.56 520 ASN A N 1
ATOM 4085 C CA . ASN A 1 520 ? 11.32 -30.531 -4.266 1 90.56 520 ASN A CA 1
ATOM 4086 C C . ASN A 1 520 ? 12.57 -29.906 -4.875 1 90.56 520 ASN A C 1
ATOM 4088 O O . ASN A 1 520 ? 12.633 -28.703 -5.062 1 90.56 520 ASN A O 1
ATOM 4092 N N . ALA A 1 521 ? 13.492 -30.734 -5.152 1 90.25 521 ALA A N 1
ATOM 4093 C CA . ALA A 1 521 ? 14.734 -30.266 -5.762 1 90.25 521 ALA A CA 1
ATOM 4094 C C . ALA A 1 521 ? 14.469 -29.594 -7.109 1 90.25 521 ALA A C 1
ATOM 4096 O O . ALA A 1 521 ? 15.023 -28.547 -7.41 1 90.25 521 ALA A O 1
ATOM 4097 N N . MET A 1 522 ? 13.633 -30.203 -7.824 1 86.44 522 MET A N 1
ATOM 4098 C CA . MET A 1 522 ? 13.305 -29.688 -9.148 1 86.44 522 MET A CA 1
ATOM 4099 C C . MET A 1 522 ? 12.57 -28.359 -9.047 1 86.44 522 MET A C 1
ATOM 4101 O O . MET A 1 522 ? 12.828 -27.438 -9.828 1 86.44 522 MET A O 1
ATOM 4105 N N . PHE A 1 523 ? 11.789 -28.297 -8.133 1 85.56 523 PHE A N 1
ATOM 4106 C CA . PHE A 1 523 ? 11.047 -27.047 -7.93 1 85.56 523 PHE A CA 1
ATOM 4107 C C . PHE A 1 523 ? 11.992 -25.922 -7.559 1 85.56 523 PHE A C 1
ATOM 4109 O O . PHE A 1 523 ? 11.945 -24.844 -8.164 1 85.56 523 PHE A O 1
ATOM 4116 N N . LEU A 1 524 ? 12.766 -26.141 -6.562 1 85.88 524 LEU A N 1
ATOM 4117 C CA . LEU A 1 524 ? 13.695 -25.125 -6.074 1 85.88 524 LEU A CA 1
ATOM 4118 C C . LEU A 1 524 ? 14.625 -24.656 -7.191 1 85.88 524 LEU A C 1
ATOM 4120 O O . LEU A 1 524 ? 14.852 -23.469 -7.355 1 85.88 524 LEU A O 1
ATOM 4124 N N . ASN A 1 525 ? 15.016 -25.609 -7.922 1 84.56 525 ASN A N 1
ATOM 4125 C CA . ASN A 1 525 ? 16.016 -25.344 -8.953 1 84.56 525 ASN A CA 1
ATOM 4126 C C . ASN A 1 525 ? 15.391 -24.609 -10.148 1 84.56 525 ASN A C 1
ATOM 4128 O O . ASN A 1 525 ? 16.062 -23.844 -10.828 1 84.56 525 ASN A O 1
ATOM 4132 N N . ASN A 1 526 ? 14.109 -24.844 -10.328 1 80.06 526 ASN A N 1
ATOM 4133 C CA . ASN A 1 526 ? 13.531 -24.406 -11.594 1 80.06 526 ASN A CA 1
ATOM 4134 C C . ASN A 1 526 ? 12.562 -23.234 -11.391 1 80.06 526 ASN A C 1
ATOM 4136 O O . ASN A 1 526 ? 12.281 -22.484 -12.328 1 80.06 526 ASN A O 1
ATOM 4140 N N . GLU A 1 527 ? 12.023 -23.156 -10.234 1 78.94 527 GLU A N 1
ATOM 4141 C CA . GLU A 1 527 ? 10.961 -22.156 -10.094 1 78.94 527 GLU A CA 1
ATOM 4142 C C . GLU A 1 527 ? 11.336 -21.094 -9.07 1 78.94 527 GLU A C 1
ATOM 4144 O O . GLU A 1 527 ? 10.75 -20 -9.055 1 78.94 527 GLU A O 1
ATOM 4149 N N . LEU A 1 528 ? 12.188 -21.391 -8.109 1 74.62 528 LEU A N 1
ATOM 4150 C CA . LEU A 1 528 ? 12.539 -20.406 -7.078 1 74.62 528 LEU A CA 1
ATOM 4151 C C . LEU A 1 528 ? 13.641 -19.469 -7.566 1 74.62 528 LEU A C 1
ATOM 4153 O O . LEU A 1 528 ? 14.727 -19.922 -7.934 1 74.62 528 LEU A O 1
ATOM 4157 N N . PRO A 1 529 ? 13.328 -18.25 -7.477 1 68.88 529 PRO A N 1
ATOM 4158 C CA . PRO A 1 529 ? 14.328 -17.312 -7.961 1 68.88 529 PRO A CA 1
ATOM 4159 C C . PRO A 1 529 ? 15.594 -17.281 -7.102 1 68.88 529 PRO A C 1
ATOM 4161 O O . PRO A 1 529 ? 15.508 -17.391 -5.875 1 68.88 529 PRO A O 1
ATOM 4164 N N . GLY A 1 530 ? 16.75 -17.219 -7.742 1 68.75 530 GLY A N 1
ATOM 4165 C CA . GLY A 1 530 ? 18.016 -17.047 -7.043 1 68.75 530 GLY A CA 1
ATOM 4166 C C . GLY A 1 530 ? 18.594 -18.344 -6.527 1 68.75 530 GLY A C 1
ATOM 4167 O O . GLY A 1 530 ? 19.703 -18.359 -5.98 1 68.75 530 GLY A O 1
ATOM 4168 N N . VAL A 1 531 ? 17.828 -19.406 -6.707 1 76 531 VAL A N 1
ATOM 4169 C CA . VAL A 1 531 ? 18.312 -20.672 -6.191 1 76 531 VAL A CA 1
ATOM 4170 C C . VAL A 1 531 ? 18.797 -21.547 -7.352 1 76 531 VAL A C 1
ATOM 4172 O O . VAL A 1 531 ? 18.062 -21.75 -8.328 1 76 531 VAL A O 1
ATOM 4175 N N . THR A 1 532 ? 20.016 -21.906 -7.281 1 80.25 532 THR A N 1
ATOM 4176 C CA . THR A 1 532 ? 20.578 -22.875 -8.219 1 80.25 532 THR A CA 1
ATOM 4177 C C . THR A 1 532 ? 21.188 -24.062 -7.465 1 80.25 532 THR A C 1
ATOM 4179 O O . THR A 1 532 ? 22.094 -23.875 -6.641 1 80.25 532 THR A O 1
ATOM 4182 N N . ILE A 1 533 ? 20.75 -25.188 -7.805 1 88.19 533 ILE A N 1
ATOM 4183 C CA . ILE A 1 533 ? 21.266 -26.391 -7.176 1 88.19 533 ILE A CA 1
ATOM 4184 C C . ILE A 1 533 ? 22.234 -27.094 -8.125 1 88.19 533 ILE A C 1
ATOM 4186 O O . ILE A 1 533 ? 21.891 -27.406 -9.258 1 88.19 533 ILE A O 1
ATOM 4190 N N . PRO A 1 534 ? 23.422 -27.34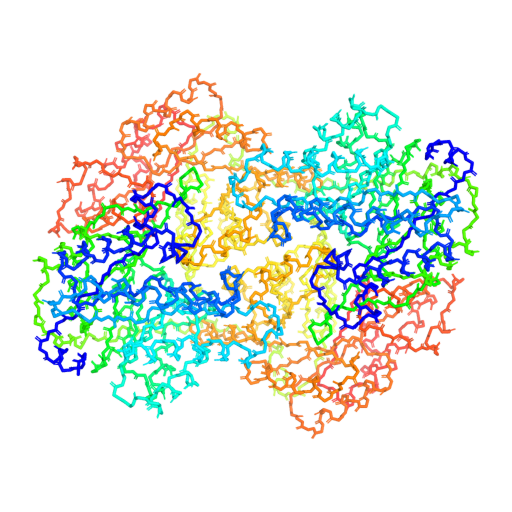4 -7.68 1 90.94 534 PRO A N 1
ATOM 4191 C CA . PRO A 1 534 ? 24.406 -28.031 -8.523 1 90.94 534 PRO A CA 1
ATOM 4192 C C . PRO A 1 534 ? 23.938 -29.406 -8.977 1 90.94 534 PRO A C 1
ATOM 4194 O O . PRO A 1 534 ? 23.281 -30.125 -8.211 1 90.94 534 PRO A O 1
ATOM 4197 N N . GLN A 1 535 ? 24.375 -29.781 -10.133 1 91.06 535 GLN A N 1
ATOM 4198 C CA . GLN A 1 535 ? 23.969 -31.031 -10.734 1 91.06 535 GLN A CA 1
ATOM 4199 C C . GLN A 1 535 ? 24.359 -32.219 -9.852 1 91.06 535 GLN A C 1
ATOM 4201 O O . GLN A 1 535 ? 23.641 -33.219 -9.781 1 91.06 535 GLN A O 1
ATOM 4206 N N . GLU A 1 536 ? 25.469 -32.125 -9.234 1 91.56 536 GLU A N 1
ATOM 4207 C CA . GLU A 1 536 ? 25.953 -33.188 -8.359 1 91.56 536 GLU A CA 1
ATOM 4208 C C . GLU A 1 536 ? 24.969 -33.469 -7.23 1 91.56 536 GLU A C 1
ATOM 4210 O O . GLU A 1 536 ? 24.812 -34.625 -6.809 1 91.56 536 GLU A O 1
ATOM 4215 N N . ILE A 1 537 ? 24.297 -32.469 -6.746 1 92.25 537 ILE A N 1
ATOM 4216 C CA . ILE A 1 537 ? 23.312 -32.594 -5.684 1 92.25 537 ILE A CA 1
ATOM 4217 C C . ILE A 1 537 ? 22 -33.156 -6.266 1 92.25 537 ILE A C 1
ATOM 4219 O O . ILE A 1 537 ? 21.406 -34.062 -5.691 1 92.25 537 ILE A O 1
ATOM 4223 N N . LEU A 1 538 ? 21.609 -32.656 -7.434 1 92.31 538 LEU A N 1
ATOM 4224 C CA . LEU A 1 538 ? 20.391 -33.094 -8.07 1 92.31 538 LEU A CA 1
ATOM 4225 C C . LEU A 1 538 ? 20.438 -34.594 -8.383 1 92.31 538 LEU A C 1
ATOM 4227 O O . LEU A 1 538 ? 19.453 -35.312 -8.234 1 92.31 538 LEU A O 1
ATOM 4231 N N . ASN A 1 539 ? 21.641 -35.031 -8.727 1 93.44 539 ASN A N 1
ATOM 4232 C CA . ASN A 1 539 ? 21.844 -36.406 -9.117 1 93.44 539 ASN A CA 1
ATOM 4233 C C . ASN A 1 539 ? 21.672 -37.344 -7.934 1 93.44 539 ASN A C 1
ATOM 4235 O O . ASN A 1 539 ? 21.516 -38.562 -8.117 1 93.44 539 ASN A O 1
ATOM 4239 N N . ARG A 1 540 ? 21.719 -36.812 -6.777 1 93.94 540 ARG A N 1
ATOM 4240 C CA . ARG A 1 540 ? 21.594 -37.656 -5.59 1 93.94 540 ARG A CA 1
ATOM 4241 C C . ARG A 1 540 ? 20.141 -38 -5.316 1 93.94 540 ARG A C 1
ATOM 4243 O O . ARG A 1 540 ? 19.844 -38.875 -4.496 1 93.94 540 ARG A O 1
ATOM 4250 N N . PHE A 1 541 ? 19.25 -37.344 -5.996 1 94.12 541 PHE A N 1
ATOM 4251 C CA . PHE A 1 541 ? 17.828 -37.594 -5.809 1 94.12 541 PHE A CA 1
ATOM 4252 C C . PHE A 1 541 ? 17.234 -38.312 -7.012 1 94.12 541 PHE A C 1
ATOM 4254 O O . PHE A 1 541 ? 17.719 -38.156 -8.141 1 94.12 541 PHE A O 1
ATOM 4261 N N . SER A 1 542 ? 16.297 -39.156 -6.734 1 92.56 542 SER A N 1
ATOM 4262 C CA . SER A 1 542 ? 15.562 -39.844 -7.797 1 92.56 542 SER A CA 1
ATOM 4263 C C . SER A 1 542 ? 14.062 -39.875 -7.52 1 92.56 542 SER A C 1
ATOM 4265 O O . SER A 1 542 ? 13.641 -39.781 -6.367 1 92.56 542 SER A O 1
ATOM 4267 N N . GLU A 1 543 ? 13.281 -39.969 -8.609 1 88.25 543 GLU A N 1
ATOM 4268 C CA . GLU A 1 543 ? 11.828 -39.969 -8.492 1 88.25 543 GLU A CA 1
ATOM 4269 C C . GLU A 1 543 ? 11.32 -41.156 -7.699 1 88.25 543 GLU A C 1
ATOM 4271 O O . GLU A 1 543 ? 10.273 -41.094 -7.051 1 88.25 543 GLU A O 1
ATOM 4276 N N . ASP A 1 544 ? 12.094 -42.156 -7.641 1 91.12 544 ASP A N 1
ATOM 4277 C CA . ASP A 1 544 ? 11.641 -43.438 -7.051 1 91.12 544 ASP A CA 1
ATOM 4278 C C . ASP A 1 544 ? 12.016 -43.5 -5.574 1 91.12 544 ASP A C 1
ATOM 4280 O O . ASP A 1 544 ? 11.656 -44.469 -4.887 1 91.12 544 ASP A O 1
ATOM 4284 N N . MET A 1 545 ? 12.594 -42.5 -5.109 1 92.12 545 MET A N 1
ATOM 4285 C CA . MET A 1 545 ? 13.023 -42.5 -3.715 1 92.12 545 MET A CA 1
ATOM 4286 C C . MET A 1 545 ? 11.836 -42.312 -2.775 1 92.12 545 MET A C 1
ATOM 4288 O O . MET A 1 545 ? 10.906 -41.562 -3.08 1 92.12 545 MET A O 1
ATOM 4292 N N . SER A 1 546 ? 11.891 -43.062 -1.652 1 92.69 546 SER A N 1
ATOM 4293 C CA . SER A 1 546 ? 10.891 -42.844 -0.609 1 92.69 546 SER A CA 1
ATOM 4294 C C . SER A 1 546 ? 11.086 -41.5 0.077 1 92.69 546 SER A C 1
ATOM 4296 O O . SER A 1 546 ? 12.125 -40.875 -0.084 1 92.69 546 SER A O 1
ATOM 4298 N N . ARG A 1 547 ? 10.078 -41.125 0.806 1 91.38 547 ARG A N 1
ATOM 4299 C CA . ARG A 1 547 ? 10.133 -39.875 1.567 1 91.38 547 ARG A CA 1
ATOM 4300 C C . ARG A 1 547 ? 11.297 -39.875 2.549 1 91.38 547 ARG A C 1
ATOM 4302 O O . ARG A 1 547 ? 12.008 -38.875 2.697 1 91.38 547 ARG A O 1
ATOM 4309 N N . GLU A 1 548 ? 11.484 -41 3.18 1 92.69 548 GLU A N 1
ATOM 4310 C CA . GLU A 1 548 ? 12.547 -41.125 4.18 1 92.69 548 GLU A CA 1
ATOM 4311 C C . GLU A 1 548 ? 13.922 -41.062 3.531 1 92.69 548 GLU A C 1
ATOM 4313 O O . GLU A 1 548 ? 14.836 -40.438 4.059 1 92.69 548 GLU A O 1
ATOM 4318 N N . GLU A 1 549 ? 14.07 -41.719 2.428 1 94 549 GLU A N 1
ATOM 4319 C CA . GLU A 1 549 ? 15.336 -41.688 1.713 1 94 549 GLU A CA 1
ATOM 4320 C C . GLU A 1 549 ? 15.703 -40.281 1.265 1 94 549 GLU A C 1
ATOM 4322 O O . GLU A 1 549 ? 16.844 -39.844 1.434 1 94 549 GLU A O 1
ATOM 4327 N N . GLY A 1 550 ? 14.758 -39.656 0.665 1 94.06 550 GLY A N 1
ATOM 4328 C CA . GLY A 1 550 ? 14.977 -38.281 0.23 1 94.06 550 GLY A CA 1
ATOM 4329 C C . GLY A 1 550 ? 15.383 -37.375 1.36 1 94.06 550 GLY A C 1
ATOM 4330 O O . GLY A 1 550 ? 16.312 -36.594 1.217 1 94.06 550 GLY A O 1
ATOM 4331 N N . GLN A 1 551 ? 14.727 -37.5 2.475 1 93.88 551 GLN A N 1
ATOM 4332 C CA . GLN A 1 551 ? 15.008 -36.688 3.643 1 93.88 551 GLN A CA 1
ATOM 4333 C C . GLN A 1 551 ? 16.422 -36.938 4.172 1 93.88 551 GLN A C 1
ATOM 4335 O O . GLN A 1 551 ? 17.125 -36 4.562 1 93.88 551 GLN A O 1
ATOM 4340 N N . ASN A 1 552 ? 16.781 -38.188 4.215 1 94.94 552 ASN A N 1
ATOM 4341 C CA . ASN A 1 552 ? 18.109 -38.531 4.715 1 94.94 552 ASN A CA 1
ATOM 4342 C C . ASN A 1 552 ? 19.203 -37.938 3.838 1 94.94 552 ASN A C 1
ATOM 4344 O O . ASN A 1 552 ? 20.203 -37.406 4.348 1 94.94 552 ASN A O 1
ATOM 4348 N N . ILE A 1 553 ? 19.031 -38.031 2.557 1 95.44 553 ILE A N 1
ATOM 4349 C CA . ILE A 1 553 ? 19.984 -37.438 1.631 1 95.44 553 ILE A CA 1
ATOM 4350 C C . ILE A 1 553 ? 20.016 -35.906 1.843 1 95.44 553 ILE A C 1
ATOM 4352 O O . ILE A 1 553 ? 21.109 -35.312 1.874 1 95.44 553 ILE A O 1
ATOM 4356 N N . GLY A 1 554 ? 18.859 -35.344 1.969 1 95.88 554 GLY A N 1
ATOM 4357 C CA . GLY A 1 554 ? 18.766 -33.938 2.23 1 95.88 554 GLY A CA 1
ATOM 4358 C C . GLY A 1 554 ? 19.5 -33.5 3.496 1 95.88 554 GLY A C 1
ATOM 4359 O O . GLY A 1 554 ? 20.172 -32.469 3.518 1 95.88 554 GLY A O 1
ATOM 4360 N N . ILE A 1 555 ? 19.359 -34.281 4.539 1 96.88 555 ILE A N 1
ATOM 4361 C CA . ILE A 1 555 ? 20.016 -34.031 5.809 1 96.88 555 ILE A CA 1
ATOM 4362 C C . ILE A 1 555 ? 21.531 -34.062 5.621 1 96.88 555 ILE A C 1
ATOM 4364 O O . ILE A 1 555 ? 22.266 -33.188 6.074 1 96.88 555 ILE A O 1
ATOM 4368 N N . ASP A 1 556 ? 21.969 -35.062 4.906 1 96.19 556 ASP A N 1
ATOM 4369 C CA . ASP A 1 556 ? 23.406 -35.219 4.672 1 96.19 556 ASP A CA 1
ATOM 4370 C C . ASP A 1 556 ? 23.969 -34.031 3.934 1 96.19 556 ASP A C 1
ATOM 4372 O O . ASP A 1 556 ? 25.047 -33.531 4.285 1 96.19 556 ASP A O 1
ATOM 4376 N N . ILE A 1 557 ? 23.312 -33.625 2.965 1 95.75 557 ILE A N 1
ATOM 4377 C CA . ILE A 1 557 ? 23.766 -32.5 2.158 1 95.75 557 ILE A CA 1
ATOM 4378 C C . ILE A 1 557 ? 23.797 -31.219 3.018 1 95.75 557 ILE A C 1
ATOM 4380 O O . ILE A 1 557 ? 24.766 -30.469 2.982 1 95.75 557 ILE A O 1
ATOM 4384 N N . ALA A 1 558 ? 22.766 -31 3.807 1 97 558 ALA A N 1
ATOM 4385 C CA . ALA A 1 558 ? 22.656 -29.812 4.648 1 97 558 ALA A CA 1
ATOM 4386 C C . ALA A 1 558 ? 23.734 -29.797 5.727 1 97 558 ALA A C 1
ATOM 4388 O O . ALA A 1 558 ? 24.297 -28.75 6.031 1 97 558 ALA A O 1
ATOM 4389 N N . VAL A 1 559 ? 23.984 -30.969 6.309 1 97.25 559 VAL A N 1
ATOM 4390 C CA . VAL A 1 559 ? 25.016 -31.078 7.34 1 97.25 559 VAL A CA 1
ATOM 4391 C C . VAL A 1 559 ? 26.375 -30.734 6.746 1 97.25 559 VAL A C 1
ATOM 4393 O O . VAL A 1 559 ? 27.156 -30.016 7.355 1 97.25 559 VAL A O 1
ATOM 4396 N N . SER A 1 560 ? 26.641 -31.266 5.602 1 95.12 560 SER A N 1
ATOM 4397 C CA . SER A 1 560 ? 27.906 -30.984 4.93 1 95.12 560 SER A CA 1
ATOM 4398 C C . SER A 1 560 ? 28.062 -29.484 4.668 1 95.12 560 SER A C 1
ATOM 4400 O O . SER A 1 560 ? 29.125 -28.922 4.938 1 95.12 560 SER A O 1
ATOM 4402 N N . MET A 1 561 ? 27.078 -28.875 4.156 1 95 561 MET A N 1
ATOM 4403 C CA . MET A 1 561 ? 27.109 -27.453 3.889 1 95 561 MET A CA 1
ATOM 4404 C C . MET A 1 561 ? 27.25 -26.656 5.184 1 95 561 MET A C 1
ATOM 4406 O O . MET A 1 561 ? 28 -25.672 5.246 1 95 561 MET A O 1
ATOM 4410 N N . GLY A 1 562 ? 26.5 -27.062 6.199 1 96.81 562 GLY A N 1
ATOM 4411 C CA . GLY A 1 562 ? 26.562 -26.391 7.492 1 96.81 562 GLY A CA 1
ATOM 4412 C C . GLY A 1 562 ? 27.953 -26.406 8.102 1 96.81 562 GLY A C 1
ATOM 4413 O O . GLY A 1 562 ? 28.391 -25.391 8.672 1 96.81 562 GLY A O 1
ATOM 4414 N N . LYS A 1 563 ? 28.578 -27.484 7.992 1 95.56 563 LYS A N 1
ATOM 4415 C CA . LYS A 1 563 ? 29.938 -27.594 8.523 1 95.56 563 LYS A CA 1
ATOM 4416 C C . LYS A 1 563 ? 30.891 -26.656 7.793 1 95.56 563 LYS A C 1
ATOM 4418 O O . LYS A 1 563 ? 31.781 -26.047 8.406 1 95.56 563 LYS A O 1
ATOM 4423 N N . LYS A 1 564 ? 30.703 -26.547 6.531 1 94.25 564 LYS A N 1
ATOM 4424 C CA . LYS A 1 564 ? 31.516 -25.625 5.742 1 94.25 564 LYS A CA 1
ATOM 4425 C C . LYS A 1 564 ? 31.281 -24.172 6.164 1 94.25 564 LYS A C 1
ATOM 4427 O O . LYS A 1 564 ? 32.219 -23.391 6.266 1 94.25 564 LYS A O 1
ATOM 4432 N N . LEU A 1 565 ? 30.047 -23.859 6.422 1 96 565 LEU A N 1
ATOM 4433 C CA . LEU A 1 565 ? 29.656 -22.484 6.723 1 96 565 LEU A CA 1
ATOM 4434 C C . LEU A 1 565 ? 30.016 -22.109 8.156 1 96 565 LEU A C 1
ATOM 4436 O O . LEU A 1 565 ? 30.25 -20.938 8.461 1 96 565 LEU A O 1
ATOM 4440 N N . LYS A 1 566 ? 29.984 -23.062 9.062 1 94.75 566 LYS A N 1
ATOM 4441 C CA . LYS A 1 566 ? 30.266 -22.812 10.469 1 94.75 566 LYS A CA 1
ATOM 4442 C C . LYS A 1 566 ? 31.625 -22.172 10.656 1 94.75 566 LYS A C 1
ATOM 4444 O O . LYS A 1 566 ? 31.812 -21.344 11.547 1 94.75 566 LYS A O 1
ATOM 4449 N N . GLY A 1 567 ? 32.562 -22.406 9.766 1 90.25 567 GLY A N 1
ATOM 4450 C CA . GLY A 1 567 ? 33.906 -21.828 9.852 1 90.25 567 GLY A CA 1
ATOM 4451 C C . GLY A 1 567 ? 34 -20.438 9.258 1 90.25 567 GLY A C 1
ATOM 4452 O O . GLY A 1 567 ? 35 -19.75 9.43 1 90.25 567 GLY A O 1
ATOM 4453 N N . ILE A 1 568 ? 32.938 -20 8.695 1 95.5 568 ILE A N 1
ATOM 4454 C CA . ILE A 1 568 ? 33 -18.75 7.945 1 95.5 568 ILE A CA 1
ATOM 4455 C C . ILE A 1 568 ? 31.984 -17.766 8.508 1 95.5 568 ILE A C 1
ATOM 4457 O O . ILE A 1 568 ? 32.312 -16.594 8.742 1 95.5 568 ILE A O 1
ATOM 4461 N N . CYS A 1 569 ? 30.781 -18.203 8.82 1 96.94 569 CYS A N 1
ATOM 4462 C CA . CYS A 1 569 ? 29.656 -17.359 9.211 1 96.94 569 CYS A CA 1
ATOM 4463 C C . CYS A 1 569 ? 29.594 -17.188 10.719 1 96.94 569 CYS A C 1
ATOM 4465 O O . CYS A 1 569 ? 30.297 -17.891 11.461 1 96.94 569 CYS A O 1
ATOM 4467 N N . ASP A 1 570 ? 28.828 -16.219 11.172 1 97.62 570 ASP A N 1
ATOM 4468 C CA . ASP A 1 570 ? 28.594 -15.938 12.586 1 97.62 570 ASP A CA 1
ATOM 4469 C C . ASP A 1 570 ? 27.438 -16.781 13.133 1 97.62 570 ASP A C 1
ATOM 4471 O O . ASP A 1 570 ? 27.234 -16.844 14.344 1 97.62 570 ASP A O 1
ATOM 4475 N N . GLY A 1 571 ? 26.766 -17.438 12.305 1 97.94 571 GLY A N 1
ATOM 4476 C CA . GLY A 1 571 ? 25.656 -18.312 12.609 1 97.94 571 GLY A CA 1
ATOM 4477 C C . GLY A 1 571 ? 25.062 -18.953 11.375 1 97.94 571 GLY A C 1
ATOM 4478 O O . GLY A 1 571 ? 25.578 -18.797 10.266 1 97.94 571 GLY A O 1
ATOM 4479 N N . LEU A 1 572 ? 24.031 -19.781 11.555 1 98.31 572 LEU A N 1
ATOM 4480 C CA . LEU A 1 572 ? 23.328 -20.438 10.461 1 98.31 572 LEU A CA 1
ATOM 4481 C C . LEU A 1 572 ? 21.844 -20.062 10.469 1 98.31 572 LEU A C 1
ATOM 4483 O O . LEU A 1 572 ? 21.266 -19.828 11.531 1 98.31 572 LEU A O 1
ATOM 4487 N N . TYR A 1 573 ? 21.312 -19.906 9.305 1 98.44 573 TYR A N 1
ATOM 4488 C CA . TYR A 1 573 ? 19.906 -19.609 9.062 1 98.44 573 TYR A CA 1
ATOM 4489 C C . TYR A 1 573 ? 19.234 -20.719 8.258 1 98.44 573 TYR A C 1
ATOM 4491 O O . TYR A 1 573 ? 19.609 -20.969 7.109 1 98.44 573 TYR A O 1
ATOM 4499 N N . PHE A 1 574 ? 18.25 -21.391 8.891 1 98.25 574 PHE A N 1
ATOM 4500 C CA . PHE A 1 574 ? 17.609 -22.531 8.242 1 98.25 574 PHE A CA 1
ATOM 4501 C C . PHE A 1 574 ? 16.203 -22.172 7.785 1 98.25 574 PHE A C 1
ATOM 4503 O O . PHE A 1 574 ? 15.398 -21.656 8.562 1 98.25 574 PHE A O 1
ATOM 4510 N N . ILE A 1 575 ? 15.922 -22.438 6.555 1 95.81 575 ILE A N 1
ATOM 4511 C CA . ILE A 1 575 ? 14.562 -22.391 6.035 1 95.81 575 ILE A CA 1
ATOM 4512 C C . ILE A 1 575 ? 13.93 -23.781 6.121 1 95.81 575 ILE A C 1
ATOM 4514 O O . ILE A 1 575 ? 14.477 -24.75 5.602 1 95.81 575 ILE A O 1
ATOM 4518 N N . THR A 1 576 ? 12.789 -23.859 6.723 1 94.81 576 THR A N 1
ATOM 4519 C CA . THR A 1 576 ? 12.18 -25.156 7.023 1 94.81 576 THR A CA 1
ATOM 4520 C C . THR A 1 576 ? 11.32 -25.625 5.859 1 94.81 576 THR A C 1
ATOM 4522 O O . THR A 1 576 ? 10.258 -25.062 5.598 1 94.81 576 THR A O 1
ATOM 4525 N N . PRO A 1 577 ? 11.719 -26.672 5.262 1 92.25 577 PRO A N 1
ATOM 4526 C CA . PRO A 1 577 ? 10.867 -27.172 4.184 1 92.25 577 PRO A CA 1
ATOM 4527 C C . PRO A 1 577 ? 9.586 -27.828 4.703 1 92.25 577 PRO A C 1
ATOM 4529 O O . PRO A 1 577 ? 9.641 -28.75 5.527 1 92.25 577 PRO A O 1
ATOM 4532 N N . PHE A 1 578 ? 8.484 -27.438 4.305 1 87.94 578 PHE A N 1
ATOM 4533 C CA . PHE A 1 578 ? 7.168 -28.016 4.574 1 87.94 578 PHE A CA 1
ATOM 4534 C C . PHE A 1 578 ? 6.914 -28.109 6.074 1 87.94 578 PHE A C 1
ATOM 4536 O O . PHE A 1 578 ? 6.266 -29.047 6.543 1 87.94 578 PHE A O 1
ATOM 4543 N N . GLY A 1 579 ? 7.574 -27.297 6.824 1 89.31 579 GLY A N 1
ATOM 4544 C CA . GLY A 1 579 ? 7.352 -27.234 8.258 1 89.31 579 GLY A CA 1
ATOM 4545 C C . GLY A 1 579 ? 8.023 -28.375 9.016 1 89.31 579 GLY A C 1
ATOM 4546 O O . GLY A 1 579 ? 7.676 -28.656 10.164 1 89.31 579 GLY A O 1
ATOM 4547 N N . ARG A 1 580 ? 9.023 -28.969 8.445 1 93 580 ARG A N 1
ATOM 4548 C CA . ARG A 1 580 ? 9.703 -30.094 9.07 1 93 580 ARG A CA 1
ATOM 4549 C C . ARG A 1 580 ? 10.781 -29.625 10.031 1 93 580 ARG A C 1
ATOM 4551 O O . ARG A 1 580 ? 11.969 -29.859 9.805 1 93 580 ARG A O 1
ATOM 4558 N N . VAL A 1 581 ? 10.375 -29.188 11.148 1 96.56 581 VAL A N 1
ATOM 4559 C CA . VAL A 1 581 ? 11.273 -28.578 12.117 1 96.56 581 VAL A CA 1
ATOM 4560 C C . VAL A 1 581 ? 12.188 -29.641 12.727 1 96.56 581 VAL A C 1
ATOM 4562 O O . VAL A 1 581 ? 13.352 -29.375 13.016 1 96.56 581 VAL A O 1
ATOM 4565 N N . ASN A 1 582 ? 11.68 -30.844 12.875 1 95.06 582 ASN A N 1
ATOM 4566 C CA . ASN A 1 582 ? 12.492 -31.922 13.43 1 95.06 582 ASN A CA 1
ATOM 4567 C C . ASN A 1 582 ? 13.68 -32.25 12.531 1 95.06 582 ASN A C 1
ATOM 4569 O O . ASN A 1 582 ? 14.75 -32.625 13.016 1 95.06 582 ASN A O 1
ATOM 4573 N N . MET A 1 583 ? 13.469 -32.125 11.258 1 96 583 MET A N 1
ATOM 4574 C CA . MET A 1 583 ? 14.562 -32.281 10.305 1 96 583 MET A CA 1
ATOM 4575 C C . MET A 1 583 ? 15.656 -31.25 10.531 1 96 583 MET A C 1
ATOM 4577 O O . MET A 1 583 ? 16.844 -31.594 10.508 1 96 583 MET A O 1
ATOM 4581 N N . ILE A 1 584 ? 15.281 -30.062 10.797 1 97.31 584 ILE A N 1
ATOM 4582 C CA . ILE A 1 584 ? 16.219 -28.969 11.031 1 97.31 584 ILE A CA 1
ATOM 4583 C C . ILE A 1 584 ? 17 -29.219 12.32 1 97.31 584 ILE A C 1
ATOM 4585 O O . ILE A 1 584 ? 18.219 -29.047 12.367 1 97.31 584 ILE A O 1
ATOM 4589 N N . VAL A 1 585 ? 16.281 -29.656 13.344 1 96.81 585 VAL A N 1
ATOM 4590 C CA . VAL A 1 585 ? 16.906 -29.922 14.625 1 96.81 585 VAL A CA 1
ATOM 4591 C C . VAL A 1 585 ? 17.953 -31.031 14.461 1 96.81 585 VAL A C 1
ATOM 4593 O O . VAL A 1 585 ? 19.047 -30.938 15.016 1 96.81 585 VAL A O 1
ATOM 4596 N N . ASP A 1 586 ? 17.578 -32.031 13.695 1 96.31 586 ASP A N 1
ATOM 4597 C CA . ASP A 1 586 ? 18.516 -33.125 13.422 1 96.31 586 ASP A CA 1
ATOM 4598 C C . ASP A 1 586 ? 19.766 -32.594 12.734 1 96.31 586 ASP A C 1
ATOM 4600 O O . ASP A 1 586 ? 20.891 -32.969 13.086 1 96.31 586 ASP A O 1
ATOM 4604 N N . ILE A 1 587 ? 19.625 -31.734 11.781 1 97.69 587 ILE A N 1
ATOM 4605 C CA . ILE A 1 587 ? 20.734 -31.156 11.031 1 97.69 587 ILE A CA 1
ATOM 4606 C C . ILE A 1 587 ? 21.625 -30.344 11.977 1 97.69 587 ILE A C 1
ATOM 4608 O O . ILE A 1 587 ? 22.844 -30.484 11.977 1 97.69 587 ILE A O 1
ATOM 4612 N N . VAL A 1 588 ? 21 -29.5 12.805 1 97.31 588 VAL A N 1
ATOM 4613 C CA . VAL A 1 588 ? 21.719 -28.609 13.727 1 97.31 588 VAL A CA 1
ATOM 4614 C C . VAL A 1 588 ? 22.547 -29.438 14.703 1 97.31 588 VAL A C 1
ATOM 4616 O O . VAL A 1 588 ? 23.703 -29.125 14.969 1 97.31 588 VAL A O 1
ATOM 4619 N N . ASN A 1 589 ? 21.969 -30.531 15.219 1 96.06 589 ASN A N 1
ATOM 4620 C CA . ASN A 1 589 ? 22.656 -31.391 16.172 1 96.06 589 ASN A CA 1
ATOM 4621 C C . ASN A 1 589 ? 23.875 -32.062 15.539 1 96.06 589 ASN A C 1
ATOM 4623 O O . ASN A 1 589 ? 24.922 -32.188 16.188 1 96.06 589 ASN A O 1
ATOM 4627 N N . ARG A 1 590 ? 23.734 -32.406 14.328 1 96 590 ARG A N 1
ATOM 4628 C CA . ARG A 1 590 ? 24.828 -33.062 13.617 1 96 590 ARG A CA 1
ATOM 4629 C C . ARG A 1 590 ? 25.953 -32.094 13.289 1 96 590 ARG A C 1
ATOM 4631 O O . ARG A 1 590 ? 27.125 -32.469 13.234 1 96 590 ARG A O 1
ATOM 4638 N N . ILE A 1 591 ? 25.578 -30.891 13.016 1 95.94 591 ILE A N 1
ATOM 4639 C CA . ILE A 1 591 ? 26.578 -29.859 12.727 1 95.94 591 ILE A CA 1
ATOM 4640 C C . ILE A 1 591 ? 27.375 -29.547 13.984 1 95.94 591 ILE A C 1
ATOM 4642 O O . ILE A 1 591 ? 28.578 -29.312 13.93 1 95.94 591 ILE A O 1
ATOM 4646 N N . LYS A 1 592 ? 26.734 -29.484 15.172 1 89.31 592 LYS A N 1
ATOM 4647 C CA . LYS A 1 592 ? 27.375 -29.141 16.438 1 89.31 592 LYS A CA 1
ATOM 4648 C C . LYS A 1 592 ? 28.312 -30.266 16.891 1 89.31 592 LYS A C 1
ATOM 4650 O O . LYS A 1 592 ? 29.281 -30.016 17.625 1 89.31 592 LYS A O 1
ATOM 4655 N N . GLU A 1 593 ? 28.047 -31.578 16.766 1 75.19 593 GLU A N 1
ATOM 4656 C CA . GLU A 1 593 ? 28.859 -32.719 17.188 1 75.19 593 GLU A CA 1
ATOM 4657 C C . GLU A 1 593 ? 30.266 -32.625 16.609 1 75.19 593 GLU A C 1
ATOM 4659 O O . GLU A 1 593 ? 31.203 -33.219 17.156 1 75.19 593 GLU A O 1
ATOM 4664 N N . VAL A 1 594 ? 30.562 -31.859 15.75 1 54.53 594 VAL A N 1
ATOM 4665 C CA . VAL A 1 594 ? 31.938 -31.812 15.273 1 54.53 594 VAL A CA 1
ATOM 4666 C C . VAL A 1 594 ? 32.656 -30.578 15.852 1 54.53 594 VAL A C 1
ATOM 4668 O O . VAL A 1 594 ? 32.062 -29.484 15.891 1 54.53 594 VAL A O 1
ATOM 4671 N N . MET B 1 1 ? -14.297 -23.391 -36.312 1 86.25 1 MET B N 1
ATOM 4672 C CA . MET B 1 1 ? -13.719 -22.344 -35.469 1 86.25 1 MET B CA 1
ATOM 4673 C C . MET B 1 1 ? -12.953 -22.953 -34.312 1 86.25 1 MET B C 1
ATOM 4675 O O . MET B 1 1 ? -12.531 -24.109 -34.375 1 86.25 1 MET B O 1
ATOM 4679 N N . ILE B 1 2 ? -12.523 -22.344 -33.219 1 93 2 ILE B N 1
ATOM 4680 C CA . ILE B 1 2 ? -11.703 -22.812 -32.125 1 93 2 ILE B CA 1
ATOM 4681 C C . ILE B 1 2 ? -12.383 -24.016 -31.453 1 93 2 ILE B C 1
ATOM 4683 O O . ILE B 1 2 ? -11.734 -25.016 -31.156 1 93 2 ILE B O 1
ATOM 4687 N N . LYS B 1 3 ? -13.703 -24.062 -31.359 1 93.75 3 LYS B N 1
ATOM 4688 C CA . LYS B 1 3 ? -14.445 -25.141 -30.703 1 93.75 3 LYS B CA 1
ATOM 4689 C C . LYS B 1 3 ? -14.328 -26.438 -31.5 1 93.75 3 LYS B C 1
ATOM 4691 O O . LYS B 1 3 ? -14.18 -27.516 -30.922 1 93.75 3 LYS B O 1
ATOM 4696 N N . GLU B 1 4 ? -14.406 -26.281 -32.812 1 92.62 4 GLU B N 1
ATOM 4697 C CA . GLU B 1 4 ? -14.258 -27.453 -33.688 1 92.62 4 GLU B CA 1
ATOM 4698 C C . GLU B 1 4 ? -12.852 -28.031 -33.562 1 92.62 4 GLU B C 1
ATOM 4700 O O . GLU B 1 4 ? -12.688 -29.266 -33.531 1 92.62 4 GLU B O 1
ATOM 4705 N N . PHE B 1 5 ? -11.938 -27.188 -33.562 1 94.44 5 PHE B N 1
ATOM 4706 C CA . PHE B 1 5 ? -10.555 -27.609 -33.438 1 94.44 5 PHE B CA 1
ATOM 4707 C C . PHE B 1 5 ? -10.344 -28.375 -32.125 1 94.44 5 PHE B C 1
ATOM 4709 O O . PHE B 1 5 ? -9.641 -29.391 -32.094 1 94.44 5 PHE B O 1
ATOM 4716 N N . LEU B 1 6 ? -11.008 -27.922 -31.047 1 94.25 6 LEU B N 1
ATOM 4717 C CA . LEU B 1 6 ? -10.805 -28.453 -29.703 1 94.25 6 LEU B CA 1
ATOM 4718 C C . LEU B 1 6 ? -11.484 -29.812 -29.531 1 94.25 6 LEU B C 1
ATOM 4720 O O . LEU B 1 6 ? -11.211 -30.531 -28.578 1 94.25 6 LEU B O 1
ATOM 4724 N N . ASN B 1 7 ? -12.289 -30.172 -30.5 1 90.38 7 ASN B N 1
ATOM 4725 C CA . ASN B 1 7 ? -12.922 -31.5 -30.453 1 90.38 7 ASN B CA 1
ATOM 4726 C C . ASN B 1 7 ? -11.906 -32.625 -30.688 1 90.38 7 ASN B C 1
ATOM 4728 O O . ASN B 1 7 ? -12.078 -33.719 -30.172 1 90.38 7 ASN B O 1
ATOM 4732 N N . ASN B 1 8 ? -10.82 -32.156 -31.375 1 90.69 8 ASN B N 1
ATOM 4733 C CA . ASN B 1 8 ? -9.898 -33.219 -31.75 1 90.69 8 ASN B CA 1
ATOM 4734 C C . ASN B 1 8 ? -8.461 -32.906 -31.344 1 90.69 8 ASN B C 1
ATOM 4736 O O . ASN B 1 8 ? -7.562 -33.719 -31.516 1 90.69 8 ASN B O 1
ATOM 4740 N N . ASN B 1 9 ? -8.305 -31.703 -30.875 1 92.75 9 ASN B N 1
ATOM 4741 C CA . ASN B 1 9 ? -6.941 -31.266 -30.594 1 92.75 9 ASN B CA 1
ATOM 4742 C C . ASN B 1 9 ? -6.871 -30.422 -29.328 1 92.75 9 ASN B C 1
ATOM 4744 O O . ASN B 1 9 ? -7.879 -29.875 -28.875 1 92.75 9 ASN B O 1
ATOM 4748 N N . ILE B 1 10 ? -5.68 -30.391 -28.781 1 94.44 10 ILE B N 1
ATOM 4749 C CA . ILE B 1 10 ? -5.332 -29.391 -27.781 1 94.44 10 ILE B CA 1
ATOM 4750 C C . ILE B 1 10 ? -4.828 -28.125 -28.484 1 94.44 10 ILE B C 1
ATOM 4752 O O . ILE B 1 10 ? -4.164 -28.203 -29.531 1 94.44 10 ILE B O 1
ATOM 4756 N N . LEU B 1 11 ? -5.227 -27.062 -28 1 96.81 11 LEU B N 1
ATOM 4757 C CA . LEU B 1 11 ? -4.785 -25.812 -28.594 1 96.81 11 LEU B CA 1
ATOM 4758 C C . LEU B 1 11 ? -3.557 -25.266 -27.875 1 96.81 11 LEU B C 1
ATOM 4760 O O . LEU B 1 11 ? -3.633 -24.906 -26.688 1 96.81 11 LEU B O 1
ATOM 4764 N N . ILE B 1 12 ? -2.414 -25.219 -28.531 1 97.56 12 ILE B N 1
ATOM 4765 C CA . ILE B 1 12 ? -1.184 -24.656 -27.969 1 97.56 12 ILE B CA 1
ATOM 4766 C C . ILE B 1 12 ? -1.066 -23.188 -28.344 1 97.56 12 ILE B C 1
ATOM 4768 O O . ILE B 1 12 ? -0.972 -22.844 -29.516 1 97.56 12 ILE B O 1
ATOM 4772 N N . CYS B 1 13 ? -1.09 -22.344 -27.359 1 97.81 13 CYS B N 1
ATOM 4773 C CA . CYS B 1 13 ? -0.957 -20.891 -27.531 1 97.81 13 CYS B CA 1
ATOM 4774 C C . CYS B 1 13 ? 0.506 -20.469 -27.469 1 97.81 13 CYS B C 1
ATOM 4776 O O . CYS B 1 13 ? 1.373 -21.266 -27.109 1 97.81 13 CYS B O 1
ATOM 4778 N N . ASP B 1 14 ? 0.74 -19.281 -27.859 1 98.19 14 ASP B N 1
ATOM 4779 C CA . ASP B 1 14 ? 2.072 -18.688 -27.75 1 98.19 14 ASP B CA 1
ATOM 4780 C C . ASP B 1 14 ? 2.434 -18.406 -26.297 1 98.19 14 ASP B C 1
ATOM 4782 O O . ASP B 1 14 ? 1.79 -18.906 -25.375 1 98.19 14 ASP B O 1
ATOM 4786 N N . GLY B 1 15 ? 3.596 -17.75 -26.094 1 96.62 15 GLY B N 1
ATOM 4787 C CA . GLY B 1 15 ? 4.09 -17.359 -24.797 1 96.62 15 GLY B CA 1
ATOM 4788 C C . GLY B 1 15 ? 4.113 -15.852 -24.594 1 96.62 15 GLY B C 1
ATOM 4789 O O . GLY B 1 15 ? 3.234 -15.141 -25.094 1 96.62 15 GLY B O 1
ATOM 4790 N N . ALA B 1 16 ? 5.062 -15.398 -23.938 1 94.75 16 ALA B N 1
ATOM 4791 C CA . ALA B 1 16 ? 5.145 -13.992 -23.531 1 94.75 16 ALA B CA 1
ATOM 4792 C C . ALA B 1 16 ? 5.5 -13.109 -24.719 1 94.75 16 ALA B C 1
ATOM 4794 O O . ALA B 1 16 ? 6.332 -13.477 -25.562 1 94.75 16 ALA B O 1
ATOM 4795 N N . MET B 1 17 ? 4.891 -11.984 -24.844 1 94.69 17 MET B N 1
ATOM 4796 C CA . MET B 1 17 ? 5.285 -10.961 -25.812 1 94.69 17 MET B CA 1
ATOM 4797 C C . MET B 1 17 ? 6.211 -9.938 -25.156 1 94.69 17 MET B C 1
ATOM 4799 O O . MET B 1 17 ? 7.344 -9.742 -25.594 1 94.69 17 MET B O 1
ATOM 4803 N N . GLY B 1 18 ? 5.777 -9.367 -24.016 1 90 18 GLY B N 1
ATOM 4804 C CA . GLY B 1 18 ? 6.516 -8.289 -23.375 1 90 18 GLY B CA 1
ATOM 4805 C C . GLY B 1 18 ? 7.906 -8.711 -22.922 1 90 18 GLY B C 1
ATOM 4806 O O . GLY B 1 18 ? 8.898 -8.102 -23.328 1 90 18 GLY B O 1
ATOM 4807 N N . THR B 1 19 ? 8.031 -9.797 -22.109 1 88 19 THR B N 1
ATOM 4808 C CA . THR B 1 19 ? 9.32 -10.211 -21.578 1 88 19 THR B CA 1
ATOM 4809 C C . THR B 1 19 ? 10.227 -10.727 -22.688 1 88 19 THR B C 1
ATOM 4811 O O . THR B 1 19 ? 11.438 -10.523 -22.656 1 88 19 THR B O 1
ATOM 4814 N N . TYR B 1 20 ? 9.68 -11.336 -23.703 1 92.62 20 TYR B N 1
ATOM 4815 C CA . TYR B 1 20 ? 10.492 -11.828 -24.812 1 92.62 20 TYR B CA 1
ATOM 4816 C C . TYR B 1 20 ? 10.961 -10.688 -25.703 1 92.62 20 TYR B C 1
ATOM 4818 O O . TYR B 1 20 ? 12.094 -10.695 -26.188 1 92.62 20 TYR B O 1
ATOM 4826 N N . TYR B 1 21 ? 10.078 -9.711 -25.922 1 92.31 21 TYR B N 1
ATOM 4827 C CA . TYR B 1 21 ? 10.484 -8.5 -26.641 1 92.31 21 TYR B CA 1
ATOM 4828 C C . TYR B 1 21 ? 11.664 -7.828 -25.953 1 92.31 21 TYR B C 1
ATOM 4830 O O . TYR B 1 21 ? 12.625 -7.426 -26.609 1 92.31 21 TYR B O 1
ATOM 4838 N N . SER B 1 22 ? 11.57 -7.727 -24.625 1 85.62 22 SER B N 1
ATOM 4839 C CA . SER B 1 22 ? 12.656 -7.133 -23.859 1 85.62 22 SER B CA 1
ATOM 4840 C C . SER B 1 22 ? 13.938 -7.953 -23.984 1 85.62 22 SER B C 1
ATOM 4842 O O . SER B 1 22 ? 15.031 -7.391 -24.078 1 85.62 22 SER B O 1
ATOM 4844 N N . GLU B 1 23 ? 13.789 -9.242 -23.953 1 86.38 23 GLU B N 1
ATOM 4845 C CA . GLU B 1 23 ? 14.93 -10.148 -24.078 1 86.38 23 GLU B CA 1
ATOM 4846 C C . GLU B 1 23 ? 15.617 -9.969 -25.438 1 86.38 23 GLU B C 1
ATOM 4848 O O . GLU B 1 23 ? 16.844 -9.961 -25.516 1 86.38 23 GLU B O 1
ATOM 4853 N N . LYS B 1 24 ? 14.867 -9.766 -26.469 1 89.19 24 LYS B N 1
ATOM 4854 C CA . LYS B 1 24 ? 15.375 -9.695 -27.844 1 89.19 24 LYS B CA 1
ATOM 4855 C C . LYS B 1 24 ? 15.977 -8.32 -28.125 1 89.19 24 LYS B C 1
ATOM 4857 O O . LYS B 1 24 ? 16.969 -8.211 -28.859 1 89.19 24 LYS B O 1
ATOM 4862 N N . THR B 1 25 ? 15.352 -7.344 -27.562 1 86.88 25 THR B N 1
ATOM 4863 C CA . THR B 1 25 ? 15.727 -5.996 -27.953 1 86.88 25 THR B CA 1
ATOM 4864 C C . THR B 1 25 ? 16.641 -5.359 -26.906 1 86.88 25 THR B C 1
ATOM 4866 O O . THR B 1 25 ? 17.312 -4.367 -27.188 1 86.88 25 THR B O 1
ATOM 4869 N N . GLY B 1 26 ? 16.594 -5.941 -25.719 1 76.38 26 GLY B N 1
ATOM 4870 C CA . GLY B 1 26 ? 17.297 -5.289 -24.625 1 76.38 26 GLY B CA 1
ATOM 4871 C C . GLY B 1 26 ? 16.578 -4.062 -24.109 1 76.38 26 GLY B C 1
ATOM 4872 O O . GLY B 1 26 ? 17.031 -3.41 -23.172 1 76.38 26 GLY B O 1
ATOM 4873 N N . ASN B 1 27 ? 15.555 -3.74 -24.781 1 65.25 27 ASN B N 1
ATOM 4874 C CA . ASN B 1 27 ? 14.758 -2.58 -24.391 1 65.25 27 ASN B CA 1
ATOM 4875 C C . ASN B 1 27 ? 13.727 -2.941 -23.328 1 65.25 27 ASN B C 1
ATOM 4877 O O . ASN B 1 27 ? 12.789 -3.693 -23.594 1 65.25 27 ASN B O 1
ATOM 4881 N N . ASP B 1 28 ? 14.086 -2.557 -22.172 1 61.22 28 ASP B N 1
ATOM 4882 C CA . ASP B 1 28 ? 13.156 -2.824 -21.078 1 61.22 28 ASP B CA 1
ATOM 4883 C C . ASP B 1 28 ? 12.008 -1.814 -21.062 1 61.22 28 ASP B C 1
ATOM 4885 O O . ASP B 1 28 ? 11.711 -1.217 -20.031 1 61.22 28 ASP B O 1
ATOM 4889 N N . ILE B 1 29 ? 11.516 -1.707 -22.25 1 55.34 29 ILE B N 1
ATOM 4890 C CA . ILE B 1 29 ? 10.461 -0.712 -22.391 1 55.34 29 ILE B CA 1
ATOM 4891 C C . ILE B 1 29 ? 9.211 -1.177 -21.641 1 55.34 29 ILE B C 1
ATOM 4893 O O . ILE B 1 29 ? 8.922 -2.375 -21.578 1 55.34 29 ILE B O 1
ATOM 4897 N N . SER B 1 30 ? 8.477 -0.243 -21.188 1 62.59 30 SER B N 1
ATOM 4898 C CA . SER B 1 30 ? 7.293 -0.468 -20.359 1 62.59 30 SER B CA 1
ATOM 4899 C C . SER B 1 30 ? 6.125 -0.98 -21.188 1 62.59 30 SER B C 1
ATOM 4901 O O . SER B 1 30 ? 5.344 -1.817 -20.734 1 62.59 30 SER B O 1
ATOM 4903 N N . TYR B 1 31 ? 6.039 -0.541 -22.484 1 75.81 31 TYR B N 1
ATOM 4904 C CA . TYR B 1 31 ? 4.895 -0.949 -23.297 1 75.81 31 TYR B CA 1
ATOM 4905 C C . TYR B 1 31 ? 5.34 -1.397 -24.672 1 75.81 31 TYR B C 1
ATOM 4907 O O . TYR B 1 31 ? 5.523 -0.571 -25.578 1 75.81 31 TYR B O 1
ATOM 4915 N N . CYS B 1 32 ? 5.484 -2.719 -24.844 1 87.56 32 CYS B N 1
ATOM 4916 C CA . CYS B 1 32 ? 5.93 -3.27 -26.125 1 87.56 32 CYS B CA 1
ATOM 4917 C C . CYS B 1 32 ? 4.879 -3.068 -27.203 1 87.56 32 CYS B C 1
ATOM 4919 O O . CYS B 1 32 ? 5.156 -3.25 -28.391 1 87.56 32 CYS B O 1
ATOM 4921 N N . GLU B 1 33 ? 3.668 -2.57 -26.828 1 91.75 33 GLU B N 1
ATOM 4922 C CA . GLU B 1 33 ? 2.592 -2.32 -27.781 1 91.75 33 GLU B CA 1
ATOM 4923 C C . GLU B 1 33 ? 2.965 -1.204 -28.75 1 91.75 33 GLU B C 1
ATOM 4925 O O . GLU B 1 33 ? 2.51 -1.192 -29.906 1 91.75 33 GLU B O 1
ATOM 4930 N N . PHE B 1 34 ? 3.795 -0.326 -28.297 1 87.81 34 PHE B N 1
ATOM 4931 C CA . PHE B 1 34 ? 4.25 0.731 -29.203 1 87.81 34 PHE B CA 1
ATOM 4932 C C . PHE B 1 34 ? 5.109 0.159 -30.312 1 87.81 34 PHE B C 1
ATOM 4934 O O . PHE B 1 34 ? 5.281 0.793 -31.359 1 87.81 34 PHE B O 1
ATOM 4941 N N . GLY B 1 35 ? 5.652 -0.993 -30.078 1 92.31 35 GLY B N 1
ATOM 4942 C CA . GLY B 1 35 ? 6.406 -1.681 -31.109 1 92.31 35 GLY B CA 1
ATOM 4943 C C . GLY B 1 35 ? 5.582 -1.984 -32.344 1 92.31 35 GLY B C 1
ATOM 4944 O O . GLY B 1 35 ? 6.129 -2.17 -33.438 1 92.31 35 GLY B O 1
ATOM 4945 N N . ASN B 1 36 ? 4.246 -2.043 -32.219 1 95.94 36 ASN B N 1
ATOM 4946 C CA . ASN B 1 36 ? 3.371 -2.25 -33.344 1 95.94 36 ASN B CA 1
ATOM 4947 C C . ASN B 1 36 ? 3.533 -1.14 -34.406 1 95.94 36 ASN B C 1
ATOM 4949 O O . ASN B 1 36 ? 3.209 -1.327 -35.562 1 95.94 36 ASN B O 1
ATOM 4953 N N . LEU B 1 37 ? 4.004 0.027 -33.906 1 92.75 37 LEU B N 1
ATOM 4954 C CA . LEU B 1 37 ? 4.172 1.173 -34.781 1 92.75 37 LEU B CA 1
ATOM 4955 C C . LEU B 1 37 ? 5.645 1.394 -35.125 1 92.75 37 LEU B C 1
ATOM 4957 O O . LEU B 1 37 ? 5.996 1.651 -36.25 1 92.75 37 LEU B O 1
ATOM 4961 N N . ASN B 1 38 ? 6.523 1.179 -34.125 1 88.56 38 ASN B N 1
ATOM 4962 C CA . ASN B 1 38 ? 7.898 1.659 -34.25 1 88.56 38 ASN B CA 1
ATOM 4963 C C . ASN B 1 38 ? 8.875 0.507 -34.469 1 88.56 38 ASN B C 1
ATOM 4965 O O . ASN B 1 38 ? 10.062 0.731 -34.719 1 88.56 38 ASN B O 1
ATOM 4969 N N . ASP B 1 39 ? 8.406 -0.683 -34.344 1 93.44 39 ASP B N 1
ATOM 4970 C CA . ASP B 1 39 ? 9.273 -1.854 -34.438 1 93.44 39 ASP B CA 1
ATOM 4971 C C . ASP B 1 39 ? 8.5 -3.066 -34.969 1 93.44 39 ASP B C 1
ATOM 4973 O O . ASP B 1 39 ? 8.523 -4.133 -34.344 1 93.44 39 ASP B O 1
ATOM 4977 N N . LYS B 1 40 ? 7.797 -2.939 -36.094 1 95.94 40 LYS B N 1
ATOM 4978 C CA . LYS B 1 40 ? 6.891 -3.939 -36.625 1 95.94 40 LYS B CA 1
ATOM 4979 C C . LYS B 1 40 ? 7.625 -5.246 -36.938 1 95.94 40 LYS B C 1
ATOM 4981 O O . LYS B 1 40 ? 7.09 -6.332 -36.688 1 95.94 40 LYS B O 1
ATOM 4986 N N . ASN B 1 41 ? 8.82 -5.133 -37.375 1 96.56 41 ASN B N 1
ATOM 4987 C CA . ASN B 1 41 ? 9.586 -6.312 -37.781 1 96.56 41 ASN B CA 1
ATOM 4988 C C . ASN B 1 41 ? 9.875 -7.227 -36.594 1 96.56 41 ASN B C 1
ATOM 4990 O O . ASN B 1 41 ? 9.758 -8.445 -36.688 1 96.56 41 ASN B O 1
ATOM 4994 N N . THR B 1 42 ? 10.281 -6.613 -35.531 1 96.31 42 THR B N 1
ATOM 4995 C CA . THR B 1 42 ? 10.586 -7.406 -34.344 1 96.31 42 THR B CA 1
ATOM 4996 C C . THR B 1 42 ? 9.328 -8.109 -33.812 1 96.31 42 THR B C 1
ATOM 4998 O O . THR B 1 42 ? 9.383 -9.281 -33.438 1 96.31 42 THR B O 1
ATOM 5001 N N . ILE B 1 43 ? 8.203 -7.43 -33.812 1 97.44 43 ILE B N 1
ATOM 5002 C CA . ILE B 1 43 ? 6.945 -8.016 -33.344 1 97.44 43 ILE B CA 1
ATOM 5003 C C . ILE B 1 43 ? 6.551 -9.172 -34.281 1 97.44 43 ILE B C 1
ATOM 5005 O O . ILE B 1 43 ? 6.148 -10.234 -33.812 1 97.44 43 ILE B O 1
ATOM 5009 N N . ARG B 1 44 ? 6.688 -8.93 -35.531 1 98.12 44 ARG B N 1
ATOM 5010 C CA . ARG B 1 44 ? 6.359 -9.969 -36.5 1 98.12 44 ARG B CA 1
ATOM 5011 C C . ARG B 1 44 ? 7.234 -11.203 -36.312 1 98.12 44 ARG B C 1
ATOM 5013 O O . ARG B 1 44 ? 6.734 -12.336 -36.312 1 98.12 44 ARG B O 1
ATOM 5020 N N . ARG B 1 45 ? 8.461 -10.969 -36.125 1 97.81 45 ARG B N 1
ATOM 5021 C CA . ARG B 1 45 ? 9.406 -12.07 -35.938 1 97.81 45 ARG B CA 1
ATOM 5022 C C . ARG B 1 45 ? 9.047 -12.883 -34.688 1 97.81 45 ARG B C 1
ATOM 5024 O O . ARG B 1 45 ? 9.148 -14.117 -34.719 1 97.81 45 ARG B O 1
ATOM 5031 N N . ILE B 1 46 ? 8.68 -12.227 -33.656 1 98.19 46 ILE B N 1
ATOM 5032 C CA . ILE B 1 46 ? 8.297 -12.914 -32.438 1 98.19 46 ILE B CA 1
ATOM 5033 C C . ILE B 1 46 ? 7.102 -13.828 -32.688 1 98.19 46 ILE B C 1
ATOM 5035 O O . ILE B 1 46 ? 7.098 -14.992 -32.281 1 98.19 46 ILE B O 1
ATOM 5039 N N . HIS B 1 47 ? 6.07 -13.32 -33.438 1 98.69 47 HIS B N 1
ATOM 5040 C CA . HIS B 1 47 ? 4.938 -14.156 -33.812 1 98.69 47 HIS B CA 1
ATOM 5041 C C . HIS B 1 47 ? 5.395 -15.367 -34.625 1 98.69 47 HIS B C 1
ATOM 5043 O O . HIS B 1 47 ? 4.977 -16.5 -34.344 1 98.69 47 HIS B O 1
ATOM 5049 N N . GLU B 1 48 ? 6.285 -15.117 -35.531 1 98.56 48 GLU B N 1
ATOM 5050 C CA . GLU B 1 48 ? 6.758 -16.172 -36.406 1 98.56 48 GLU B CA 1
ATOM 5051 C C . GLU B 1 48 ? 7.516 -17.25 -35.625 1 98.56 48 GLU B C 1
ATOM 5053 O O . GLU B 1 48 ? 7.363 -18.438 -35.875 1 98.56 48 GLU B O 1
ATOM 5058 N N . GLU B 1 49 ? 8.289 -16.781 -34.75 1 98.5 49 GLU B N 1
ATOM 5059 C CA . GLU B 1 49 ? 9.055 -17.719 -33.906 1 98.5 49 GLU B CA 1
ATOM 5060 C C . GLU B 1 49 ? 8.141 -18.594 -33.094 1 98.5 49 GLU B C 1
ATOM 5062 O O . GLU B 1 49 ? 8.398 -19.797 -32.906 1 98.5 49 GLU B O 1
ATOM 5067 N N . TYR B 1 50 ? 7.062 -18.047 -32.531 1 98.69 50 TYR B N 1
ATOM 5068 C CA . TYR B 1 50 ? 6.109 -18.844 -31.75 1 98.69 50 TYR B CA 1
ATOM 5069 C C . TYR B 1 50 ? 5.379 -19.828 -32.656 1 98.69 50 TYR B C 1
ATOM 5071 O O . TYR B 1 50 ? 5.129 -20.969 -32.25 1 98.69 50 TYR B O 1
ATOM 5079 N N . ILE B 1 51 ? 5.055 -19.406 -33.875 1 98.5 51 ILE B N 1
ATOM 5080 C CA . ILE B 1 51 ? 4.387 -20.281 -34.812 1 98.5 51 ILE B CA 1
ATOM 5081 C C . ILE B 1 51 ? 5.309 -21.438 -35.188 1 98.5 51 ILE B C 1
ATOM 5083 O O . ILE B 1 51 ? 4.887 -22.594 -35.219 1 98.5 51 ILE B O 1
ATOM 5087 N N . GLU B 1 52 ? 6.543 -21.078 -35.438 1 97.81 52 GLU B N 1
ATOM 5088 C CA . GLU B 1 52 ? 7.531 -22.094 -35.75 1 97.81 52 GLU B CA 1
ATOM 5089 C C . GLU B 1 52 ? 7.734 -23.078 -34.594 1 97.81 52 GLU B C 1
ATOM 5091 O O . GLU B 1 52 ? 8.008 -24.25 -34.812 1 97.81 52 GLU B O 1
ATOM 5096 N N . ALA B 1 53 ? 7.594 -22.562 -33.438 1 97.81 53 ALA B N 1
ATOM 5097 C CA . ALA B 1 53 ? 7.773 -23.375 -32.25 1 97.81 53 ALA B CA 1
ATOM 5098 C C . ALA B 1 53 ? 6.598 -24.328 -32.031 1 97.81 53 ALA B C 1
ATOM 5100 O O . ALA B 1 53 ? 6.691 -25.281 -31.266 1 97.81 53 ALA B O 1
ATOM 5101 N N . GLY B 1 54 ? 5.457 -24.047 -32.75 1 96.56 54 GLY B N 1
ATOM 5102 C CA . GLY B 1 54 ? 4.355 -24.984 -32.688 1 96.56 54 GLY B CA 1
ATOM 5103 C C . GLY B 1 54 ? 3.055 -24.359 -32.219 1 96.56 54 GLY B C 1
ATOM 5104 O O . GLY B 1 54 ? 2.033 -25.047 -32.125 1 96.56 54 GLY B O 1
ATOM 5105 N N . ALA B 1 55 ? 3.01 -23.094 -31.953 1 97.81 55 ALA B N 1
ATOM 5106 C CA . ALA B 1 55 ? 1.79 -22.422 -31.5 1 97.81 55 ALA B CA 1
ATOM 5107 C C . ALA B 1 55 ? 0.721 -22.453 -32.594 1 97.81 55 ALA B C 1
ATOM 5109 O O . ALA B 1 55 ? 1.013 -22.219 -33.781 1 97.81 55 ALA B O 1
ATOM 5110 N N . LYS B 1 56 ? -0.469 -22.781 -32.219 1 97.56 56 LYS B N 1
ATOM 5111 C CA . LYS B 1 56 ? -1.602 -22.797 -33.125 1 97.56 56 LYS B CA 1
ATOM 5112 C C . LYS B 1 56 ? -2.535 -21.625 -32.875 1 97.56 56 LYS B C 1
ATOM 5114 O O . LYS B 1 56 ? -3.492 -21.406 -33.625 1 97.56 56 LYS B O 1
ATOM 5119 N N . LEU B 1 57 ? -2.252 -20.891 -31.906 1 98.31 57 LEU B N 1
ATOM 5120 C CA . LEU B 1 57 ? -2.895 -19.609 -31.625 1 98.31 57 LEU B CA 1
ATOM 5121 C C . LEU B 1 57 ? -1.87 -18.578 -31.172 1 98.31 57 LEU B C 1
ATOM 5123 O O . LEU B 1 57 ? -1.099 -18.828 -30.234 1 98.31 57 LEU B O 1
ATOM 5127 N N . ILE B 1 58 ? -1.771 -17.484 -31.844 1 98.69 58 ILE B N 1
ATOM 5128 C CA . ILE B 1 58 ? -0.934 -16.375 -31.391 1 98.69 58 ILE B CA 1
ATOM 5129 C C . ILE B 1 58 ? -1.813 -15.219 -30.938 1 98.69 58 ILE B C 1
ATOM 5131 O O . ILE B 1 58 ? -2.889 -14.984 -31.5 1 98.69 58 ILE B O 1
ATOM 5135 N N . ARG B 1 59 ? -1.425 -14.508 -29.938 1 98.56 59 ARG B N 1
ATOM 5136 C CA . ARG B 1 59 ? -2.139 -13.344 -29.406 1 98.56 59 ARG B CA 1
ATOM 5137 C C . ARG B 1 59 ? -1.516 -12.047 -29.922 1 98.56 59 ARG B C 1
ATOM 5139 O O . ARG B 1 59 ? -0.292 -11.906 -29.938 1 98.56 59 ARG B O 1
ATOM 5146 N N . THR B 1 60 ? -2.33 -11.109 -30.281 1 98.5 60 THR B N 1
ATOM 5147 C CA . THR B 1 60 ? -1.838 -9.836 -30.797 1 98.5 60 THR B CA 1
ATOM 5148 C C . THR B 1 60 ? -1.067 -9.086 -29.703 1 98.5 60 THR B C 1
ATOM 5150 O O . THR B 1 60 ? -1.336 -9.258 -28.516 1 98.5 60 THR B O 1
ATOM 5153 N N . ASN B 1 61 ? -0.082 -8.305 -30.156 1 97.88 61 ASN B N 1
ATOM 5154 C CA . ASN B 1 61 ? 0.652 -7.449 -29.234 1 97.88 61 ASN B CA 1
ATOM 5155 C C . ASN B 1 61 ? -0.18 -6.242 -28.812 1 97.88 61 ASN B C 1
ATOM 5157 O O . ASN B 1 61 ? 0.168 -5.102 -29.125 1 97.88 61 ASN B O 1
ATOM 5161 N N . THR B 1 62 ? -1.298 -6.555 -28.047 1 98.06 62 THR B N 1
ATOM 5162 C CA . THR B 1 62 ? -2.242 -5.488 -27.734 1 98.06 62 THR B CA 1
ATOM 5163 C C . THR B 1 62 ? -2.76 -5.621 -26.312 1 98.06 62 THR B C 1
ATOM 5165 O O . THR B 1 62 ? -3.842 -5.129 -25.984 1 98.06 62 THR B O 1
ATOM 5168 N N . PHE B 1 63 ? -2.049 -6.262 -25.516 1 95.31 63 PHE B N 1
ATOM 5169 C CA . PHE B 1 63 ? -2.467 -6.523 -24.141 1 95.31 63 PHE B CA 1
ATOM 5170 C C . PHE B 1 63 ? -2.742 -5.223 -23.391 1 95.31 63 PHE B C 1
ATOM 5172 O O . PHE B 1 63 ? -3.805 -5.059 -22.797 1 95.31 63 PHE B O 1
ATOM 5179 N N . SER B 1 64 ? -1.846 -4.312 -23.438 1 92.62 64 SER B N 1
ATOM 5180 C CA . SER B 1 64 ? -1.983 -3.059 -22.703 1 92.62 64 SER B CA 1
ATOM 5181 C C . SER B 1 64 ? -2.572 -1.963 -23.594 1 92.62 64 SER B C 1
ATOM 5183 O O . SER B 1 64 ? -2.504 -0.78 -23.25 1 92.62 64 SER B O 1
ATOM 5185 N N . ALA B 1 65 ? -3.105 -2.369 -24.734 1 94.44 65 ALA B N 1
ATOM 5186 C CA . ALA B 1 65 ? -3.551 -1.373 -25.703 1 94.44 65 ALA B CA 1
ATOM 5187 C C . ALA B 1 65 ? -4.906 -0.792 -25.312 1 94.44 65 ALA B C 1
ATOM 5189 O O . ALA B 1 65 ? -5.941 -1.203 -25.828 1 94.44 65 ALA B O 1
ATOM 5190 N N . ASN B 1 66 ? -4.961 0.11 -24.469 1 92.06 66 ASN B N 1
ATOM 5191 C CA . ASN B 1 66 ? -6.078 0.994 -24.156 1 92.06 66 ASN B CA 1
ATOM 5192 C C . ASN B 1 66 ? -5.609 2.426 -23.906 1 92.06 66 ASN B C 1
ATOM 5194 O O . ASN B 1 66 ? -4.426 2.664 -23.656 1 92.06 66 ASN B O 1
ATOM 5198 N N . SER B 1 67 ? -6.512 3.281 -24.031 1 87 67 SER B N 1
ATOM 5199 C CA . SER B 1 67 ? -6.133 4.691 -24.031 1 87 67 SER B CA 1
ATOM 5200 C C . SER B 1 67 ? -5.609 5.121 -22.672 1 87 67 SER B C 1
ATOM 5202 O O . SER B 1 67 ? -4.719 5.969 -22.578 1 87 67 SER B O 1
ATOM 5204 N N . LYS B 1 68 ? -6.09 4.52 -21.688 1 77.06 68 LYS B N 1
ATOM 5205 C CA . LYS B 1 68 ? -5.727 4.91 -20.328 1 77.06 68 LYS B CA 1
ATOM 5206 C C . LYS B 1 68 ? -4.336 4.402 -19.969 1 77.06 68 LYS B C 1
ATOM 5208 O O . LYS B 1 68 ? -3.508 5.164 -19.453 1 77.06 68 LYS B O 1
ATOM 5213 N N . GLU B 1 69 ? -4.062 3.189 -20.234 1 79 69 GLU B N 1
ATOM 5214 C CA . GLU B 1 69 ? -2.783 2.576 -19.891 1 79 69 GLU B CA 1
ATOM 5215 C C . GLU B 1 69 ? -1.65 3.15 -20.734 1 79 69 GLU B C 1
ATOM 5217 O O . GLU B 1 69 ? -0.566 3.432 -20.219 1 79 69 GLU B O 1
ATOM 5222 N N . LEU B 1 70 ? -1.923 3.303 -21.984 1 79.75 70 LEU B N 1
ATOM 5223 C CA . LEU B 1 70 ? -0.875 3.764 -22.891 1 79.75 70 LEU B CA 1
ATOM 5224 C C . LEU B 1 70 ? -0.785 5.285 -22.891 1 79.75 70 LEU B C 1
ATOM 5226 O O . LEU B 1 70 ? 0.196 5.855 -23.375 1 79.75 70 LEU B O 1
ATOM 5230 N N . GLY B 1 71 ? -1.805 5.918 -22.375 1 72.19 71 GLY B N 1
ATOM 5231 C CA . GLY B 1 71 ? -1.832 7.371 -22.359 1 72.19 71 GLY B CA 1
ATOM 5232 C C . GLY B 1 71 ? -1.897 7.98 -23.75 1 72.19 71 GLY B C 1
ATOM 5233 O O . GLY B 1 71 ? -1.192 8.945 -24.047 1 72.19 71 GLY B O 1
ATOM 5234 N N . VAL B 1 72 ? -2.676 7.367 -24.609 1 75.69 72 VAL B N 1
ATOM 5235 C CA . VAL B 1 72 ? -2.744 7.82 -25.984 1 75.69 72 VAL B CA 1
ATOM 5236 C C . VAL B 1 72 ? -4.191 8.133 -26.359 1 75.69 72 VAL B C 1
ATOM 5238 O O . VAL B 1 72 ? -5.117 7.746 -25.641 1 75.69 72 VAL B O 1
ATOM 5241 N N . SER B 1 73 ? -4.375 8.891 -27.406 1 80.56 73 SER B N 1
ATOM 5242 C CA . SER B 1 73 ? -5.707 9.172 -27.938 1 80.56 73 SER B CA 1
ATOM 5243 C C . SER B 1 73 ? -6.34 7.91 -28.531 1 80.56 73 SER B C 1
ATOM 5245 O O . SER B 1 73 ? -5.641 6.938 -28.812 1 80.56 73 SER B O 1
ATOM 5247 N N . ARG B 1 74 ? -7.645 7.898 -28.75 1 88 74 ARG B N 1
ATOM 5248 C CA . ARG B 1 74 ? -8.344 6.777 -29.375 1 88 74 ARG B CA 1
ATOM 5249 C C . ARG B 1 74 ? -7.855 6.543 -30.797 1 88 74 ARG B C 1
ATOM 5251 O O . ARG B 1 74 ? -7.801 5.402 -31.266 1 88 74 ARG B O 1
ATOM 5258 N N . LYS B 1 75 ? -7.539 7.641 -31.438 1 88.56 75 LYS B N 1
ATOM 5259 C CA . LYS B 1 75 ? -7.027 7.504 -32.781 1 88.56 75 LYS B CA 1
ATOM 5260 C C . LYS B 1 75 ? -5.707 6.738 -32.812 1 88.56 75 LYS B C 1
ATOM 5262 O O . LYS B 1 75 ? -5.539 5.793 -33.594 1 88.56 75 LYS B O 1
ATOM 5267 N N . THR B 1 76 ? -4.801 7.148 -31.969 1 88.88 76 THR B N 1
ATOM 5268 C CA . THR B 1 76 ? -3.516 6.469 -31.859 1 88.88 76 THR B CA 1
ATOM 5269 C C . THR B 1 76 ? -3.699 5.027 -31.391 1 88.88 76 THR B C 1
ATOM 5271 O O . THR B 1 76 ? -2.996 4.125 -31.859 1 88.88 76 THR B O 1
ATOM 5274 N N . LEU B 1 77 ? -4.668 4.875 -30.5 1 94.06 77 LEU B N 1
ATOM 5275 C CA . LEU B 1 77 ? -4.969 3.531 -30.016 1 94.06 77 LEU B CA 1
ATOM 5276 C C . LEU B 1 77 ? -5.434 2.637 -31.172 1 94.06 77 LEU B C 1
ATOM 5278 O O . LEU B 1 77 ? -4.992 1.49 -31.281 1 94.06 77 LEU B O 1
ATOM 5282 N N . LYS B 1 78 ? -6.293 3.193 -31.953 1 96.81 78 LYS B N 1
ATOM 5283 C CA . LYS B 1 78 ? -6.766 2.453 -33.125 1 96.81 78 LYS B CA 1
ATOM 5284 C C . LYS B 1 78 ? -5.609 2.061 -34.031 1 96.81 78 LYS B C 1
ATOM 5286 O O . LYS B 1 78 ? -5.547 0.927 -34.5 1 96.81 78 LYS B O 1
ATOM 5291 N N . ASP B 1 79 ? -4.672 2.957 -34.219 1 96.56 79 ASP B N 1
ATOM 5292 C CA . ASP B 1 79 ? -3.51 2.68 -35.062 1 96.56 79 ASP B CA 1
ATOM 5293 C C . ASP B 1 79 ? -2.676 1.54 -34.469 1 96.56 79 ASP B C 1
ATOM 5295 O O . ASP B 1 79 ? -2.211 0.667 -35.219 1 96.56 79 ASP B O 1
ATOM 5299 N N . ILE B 1 80 ? -2.516 1.549 -33.219 1 96.81 80 ILE B N 1
ATOM 5300 C CA . ILE B 1 80 ? -1.711 0.545 -32.531 1 96.81 80 ILE B CA 1
ATOM 5301 C C . ILE B 1 80 ? -2.367 -0.826 -32.688 1 96.81 80 ILE B C 1
ATOM 5303 O O . ILE B 1 80 ? -1.699 -1.812 -33 1 96.81 80 ILE B O 1
ATOM 5307 N N . ILE B 1 81 ? -3.707 -0.874 -32.469 1 98.44 81 ILE B N 1
ATOM 5308 C CA . ILE B 1 81 ? -4.441 -2.133 -32.5 1 98.44 81 ILE B CA 1
ATOM 5309 C C . ILE B 1 81 ? -4.469 -2.68 -33.938 1 98.44 81 ILE B C 1
ATOM 5311 O O . ILE B 1 81 ? -4.168 -3.854 -34.156 1 98.44 81 ILE B O 1
ATOM 5315 N N . GLU B 1 82 ? -4.723 -1.809 -34.875 1 98.44 82 GLU B N 1
ATOM 5316 C CA . GLU B 1 82 ? -4.812 -2.248 -36.25 1 98.44 82 GLU B CA 1
ATOM 5317 C C . GLU B 1 82 ? -3.451 -2.707 -36.781 1 98.44 82 GLU B C 1
ATOM 5319 O O . GLU B 1 82 ? -3.361 -3.697 -37.5 1 98.44 82 GLU B O 1
ATOM 5324 N N . SER B 1 83 ? -2.465 -1.959 -36.375 1 98.25 83 SER B N 1
ATOM 5325 C CA . SER B 1 83 ? -1.119 -2.385 -36.75 1 98.25 83 SER B CA 1
ATOM 5326 C C . SER B 1 83 ? -0.779 -3.74 -36.156 1 98.25 83 SER B C 1
ATOM 5328 O O . SER B 1 83 ? -0.18 -4.59 -36.812 1 98.25 83 SER B O 1
ATOM 5330 N N . GLY B 1 84 ? -1.148 -3.932 -34.875 1 98.56 84 GLY B N 1
ATOM 5331 C CA . GLY B 1 84 ? -0.936 -5.219 -34.219 1 98.56 84 GLY B CA 1
ATOM 5332 C C . GLY B 1 84 ? -1.646 -6.359 -34.938 1 98.56 84 GLY B C 1
ATOM 5333 O O . GLY B 1 84 ? -1.1 -7.461 -35.062 1 98.56 84 GLY B O 1
ATOM 5334 N N . ILE B 1 85 ? -2.855 -6.09 -35.406 1 98.62 85 ILE B N 1
ATOM 5335 C CA . ILE B 1 85 ? -3.643 -7.078 -36.156 1 98.62 85 ILE B CA 1
ATOM 5336 C C . ILE B 1 85 ? -2.957 -7.398 -37.469 1 98.62 85 ILE B C 1
ATOM 5338 O O . ILE B 1 85 ? -2.816 -8.57 -37.844 1 98.62 85 ILE B O 1
ATOM 5342 N N . GLU B 1 86 ? -2.5 -6.367 -38.125 1 98.44 86 GLU B N 1
ATOM 5343 C CA . GLU B 1 86 ? -1.852 -6.547 -39.406 1 98.44 86 GLU B CA 1
ATOM 5344 C C . GLU B 1 86 ? -0.584 -7.387 -39.281 1 98.44 86 GLU B C 1
ATOM 5346 O O . GLU B 1 86 ? -0.331 -8.266 -40.125 1 98.44 86 GLU B O 1
ATOM 5351 N N . ILE B 1 87 ? 0.17 -7.082 -38.344 1 98.62 87 ILE B N 1
ATOM 5352 C CA . ILE B 1 87 ? 1.409 -7.816 -38.094 1 98.62 87 ILE B CA 1
ATOM 5353 C C . ILE B 1 87 ? 1.099 -9.289 -37.844 1 98.62 87 ILE B C 1
ATOM 5355 O O . ILE B 1 87 ? 1.77 -10.172 -38.406 1 98.62 87 ILE B O 1
ATOM 5359 N N . ALA B 1 88 ? 0.092 -9.57 -37.031 1 98.69 88 ALA B N 1
ATOM 5360 C CA . ALA B 1 88 ? -0.306 -10.945 -36.719 1 98.69 88 ALA B CA 1
ATOM 5361 C C . ALA B 1 88 ? -0.78 -11.664 -38 1 98.69 88 ALA B C 1
ATOM 5363 O O . ALA B 1 88 ? -0.449 -12.828 -38.219 1 98.69 88 ALA B O 1
ATOM 5364 N N . LYS B 1 89 ? -1.542 -10.969 -38.844 1 98.38 89 LYS B N 1
ATOM 5365 C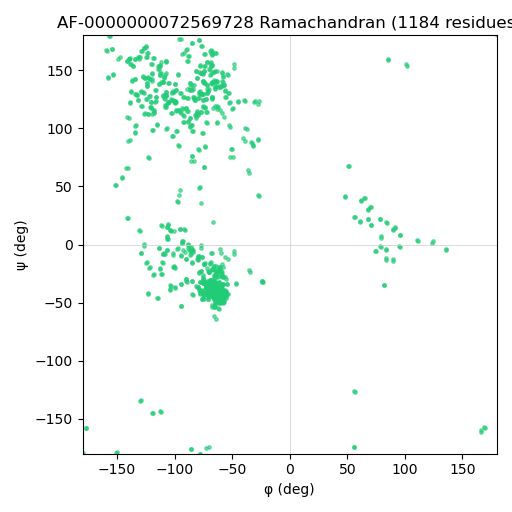 CA . LYS B 1 89 ? -2.033 -11.539 -40.094 1 98.38 89 LYS B CA 1
ATOM 5366 C C . LYS B 1 89 ? -0.88 -11.891 -41.031 1 98.38 89 LYS B C 1
ATOM 5368 O O . LYS B 1 89 ? -0.914 -12.922 -41.719 1 98.38 89 LYS B O 1
ATOM 5373 N N . GLU B 1 90 ? 0.055 -11.008 -41 1 98.25 90 GLU B N 1
ATOM 5374 C CA . GLU B 1 90 ? 1.231 -11.273 -41.812 1 98.25 90 GLU B CA 1
ATOM 5375 C C . GLU B 1 90 ? 1.967 -12.523 -41.344 1 98.25 90 GLU B C 1
ATOM 5377 O O . GLU B 1 90 ? 2.428 -13.328 -42.156 1 98.25 90 GLU B O 1
ATOM 5382 N N . ALA B 1 91 ? 2.086 -12.641 -40.094 1 98.31 91 ALA B N 1
ATOM 5383 C CA . ALA B 1 91 ? 2.826 -13.758 -39.5 1 98.31 91 ALA B CA 1
ATOM 5384 C C . ALA B 1 91 ? 2.139 -15.086 -39.781 1 98.31 91 ALA B C 1
ATOM 5386 O O . ALA B 1 91 ? 2.803 -16.109 -39.938 1 98.31 91 ALA B O 1
ATOM 5387 N N . VAL B 1 92 ? 0.76 -15.078 -39.844 1 97.88 92 VAL B N 1
ATOM 5388 C CA . VAL B 1 92 ? 0.033 -16.328 -40 1 97.88 92 VAL B CA 1
ATOM 5389 C C . VAL B 1 92 ? -0.247 -16.594 -41.469 1 97.88 92 VAL B C 1
ATOM 5391 O O . VAL B 1 92 ? -0.903 -17.578 -41.812 1 97.88 92 VAL B O 1
ATOM 5394 N N . TYR B 1 93 ? 0.235 -15.75 -42.312 1 95.62 93 TYR B N 1
ATOM 5395 C CA . TYR B 1 93 ? -0.066 -15.867 -43.719 1 95.62 93 TYR B CA 1
ATOM 5396 C C . TYR B 1 93 ? 0.237 -17.266 -44.25 1 95.62 93 TYR B C 1
ATOM 5398 O O . TYR B 1 93 ? 1.337 -17.781 -44.031 1 95.62 93 TYR B O 1
ATOM 5406 N N . ASN B 1 94 ? -0.769 -17.938 -44.812 1 94.5 94 ASN B N 1
ATOM 5407 C CA . ASN B 1 94 ? -0.72 -19.266 -45.406 1 94.5 94 ASN B CA 1
ATOM 5408 C C . ASN B 1 94 ? -0.473 -20.344 -44.375 1 94.5 94 ASN B C 1
ATOM 5410 O O . ASN B 1 94 ? 0.116 -21.391 -44.656 1 94.5 94 ASN B O 1
ATOM 5414 N N . LYS B 1 95 ? -0.747 -20.109 -43.125 1 96.06 95 LYS B N 1
ATOM 5415 C CA . LYS B 1 95 ? -0.616 -21.062 -42 1 96.06 95 LYS B CA 1
ATOM 5416 C C . LYS B 1 95 ? -1.941 -21.234 -41.281 1 96.06 95 LYS B C 1
ATOM 5418 O O . LYS B 1 95 ? -2.744 -20.297 -41.219 1 96.06 95 LYS B O 1
ATOM 5423 N N . GLU B 1 96 ? -2.191 -22.359 -40.844 1 94.25 96 GLU B N 1
ATOM 5424 C CA . GLU B 1 96 ? -3.398 -22.641 -40.094 1 94.25 96 GLU B CA 1
ATOM 5425 C C . GLU B 1 96 ? -3.199 -22.328 -38.594 1 94.25 96 GLU B C 1
ATOM 5427 O O . GLU B 1 96 ? -3.119 -23.25 -37.781 1 94.25 96 GLU B O 1
ATOM 5432 N N . VAL B 1 97 ? -3.125 -21.125 -38.25 1 97.88 97 VAL B N 1
ATOM 5433 C CA . VAL B 1 97 ? -2.926 -20.609 -36.906 1 97.88 97 VAL B CA 1
ATOM 5434 C C . VAL B 1 97 ? -3.984 -19.562 -36.594 1 97.88 97 VAL B C 1
ATOM 5436 O O . VAL B 1 97 ? -4.301 -18.719 -37.438 1 97.88 97 VAL B O 1
ATOM 5439 N N . PHE B 1 98 ? -4.629 -19.641 -35.5 1 98.06 98 PHE B N 1
ATOM 5440 C CA . PHE B 1 98 ? -5.641 -18.688 -35.062 1 98.06 98 PHE B CA 1
ATOM 5441 C C . PHE B 1 98 ? -4.992 -17.422 -34.531 1 98.06 98 PHE B C 1
ATOM 5443 O O . PHE B 1 98 ? -3.896 -17.453 -33.969 1 98.06 98 PHE B O 1
ATOM 5450 N N . ILE B 1 99 ? -5.641 -16.297 -34.719 1 98.56 99 ILE B N 1
ATOM 5451 C CA . ILE B 1 99 ? -5.234 -15.023 -34.125 1 98.56 99 ILE B CA 1
ATOM 5452 C C . ILE B 1 99 ? -6.199 -14.648 -33 1 98.56 99 ILE B C 1
ATOM 5454 O O . ILE B 1 99 ? -7.41 -14.562 -33.219 1 98.56 99 ILE B O 1
ATOM 5458 N N . GLY B 1 100 ? -5.699 -14.555 -31.828 1 98.56 100 GLY B N 1
ATOM 5459 C CA . GLY B 1 100 ? -6.488 -14.094 -30.703 1 98.56 100 GLY B CA 1
ATOM 5460 C C . GLY B 1 100 ? -6.266 -12.625 -30.375 1 98.56 100 GLY B C 1
ATOM 5461 O O . GLY B 1 100 ? -5.125 -12.156 -30.328 1 98.56 100 GLY B O 1
ATOM 5462 N N . ALA B 1 101 ? -7.375 -11.867 -30.172 1 98.69 101 ALA B N 1
ATOM 5463 C CA . ALA B 1 101 ? -7.324 -10.484 -29.703 1 98.69 101 ALA B CA 1
ATOM 5464 C C . ALA B 1 101 ? -6.941 -10.43 -28.219 1 98.69 101 ALA B C 1
ATOM 5466 O O . ALA B 1 101 ? -7.758 -10.734 -27.344 1 98.69 101 ALA B O 1
ATOM 5467 N N . SER B 1 102 ? -5.715 -10.039 -27.984 1 98.31 102 SER B N 1
ATOM 5468 C CA . SER B 1 102 ? -5.258 -9.93 -26.594 1 98.31 102 SER B CA 1
ATOM 5469 C C . SER B 1 102 ? -5.727 -8.617 -25.969 1 98.31 102 SER B C 1
ATOM 5471 O O . SER B 1 102 ? -5.359 -7.535 -26.438 1 98.31 102 SER B O 1
ATOM 5473 N N . ILE B 1 103 ? -6.578 -8.711 -24.969 1 98.12 103 ILE B N 1
ATOM 5474 C CA . ILE B 1 103 ? -7.125 -7.543 -24.281 1 98.12 103 ILE B CA 1
ATOM 5475 C C . ILE B 1 103 ? -6.895 -7.664 -22.781 1 98.12 103 ILE B C 1
ATOM 5477 O O . ILE B 1 103 ? -7.434 -8.562 -22.141 1 98.12 103 ILE B O 1
ATOM 5481 N N . GLY B 1 104 ? -6.062 -6.809 -22.25 1 95.69 104 GLY B N 1
ATOM 5482 C CA . GLY B 1 104 ? -5.809 -6.785 -20.812 1 95.69 104 GLY B CA 1
ATOM 5483 C C . GLY B 1 104 ? -6.828 -5.965 -20.047 1 95.69 104 GLY B C 1
ATOM 5484 O O . GLY B 1 104 ? -7.699 -5.328 -20.641 1 95.69 104 GLY B O 1
ATOM 5485 N N . PRO B 1 105 ? -6.742 -6.008 -18.734 1 92.69 105 PRO B N 1
ATOM 5486 C CA . PRO B 1 105 ? -7.668 -5.223 -17.906 1 92.69 105 PRO B CA 1
ATOM 5487 C C . PRO B 1 105 ? -7.445 -3.719 -18.047 1 92.69 105 PRO B C 1
ATOM 5489 O O . PRO B 1 105 ? -6.309 -3.273 -18.234 1 92.69 105 PRO B O 1
ATOM 5492 N N . ILE B 1 106 ? -8.516 -3.033 -18.078 1 89.25 106 ILE B N 1
ATOM 5493 C CA . ILE B 1 106 ? -8.453 -1.576 -18.078 1 89.25 106 ILE B CA 1
ATOM 5494 C C . ILE B 1 106 ? -8.641 -1.062 -16.641 1 89.25 106 ILE B C 1
ATOM 5496 O O . ILE B 1 106 ? -9.664 -1.322 -16.016 1 89.25 106 ILE B O 1
ATOM 5500 N N . ARG B 1 107 ? -7.621 -0.455 -16.156 1 70.88 107 ARG B N 1
ATOM 5501 C CA . ARG B 1 107 ? -7.609 -0.046 -14.75 1 70.88 107 ARG B CA 1
ATOM 5502 C C . ARG B 1 107 ? -8.461 1.199 -14.539 1 70.88 107 ARG B C 1
ATOM 5504 O O . ARG B 1 107 ? -8.453 2.117 -15.359 1 70.88 107 ARG B O 1
ATOM 5511 N N . GLU B 1 108 ? -9.32 1.038 -13.547 1 58.25 108 GLU B N 1
ATOM 5512 C CA . GLU B 1 108 ? -10.117 2.195 -13.148 1 58.25 108 GLU B CA 1
ATOM 5513 C C . GLU B 1 108 ? -9.281 3.191 -12.344 1 58.25 108 GLU B C 1
ATOM 5515 O O . GLU B 1 108 ? -8.523 2.797 -11.453 1 58.25 108 GLU B O 1
ATOM 5520 N N . ASN B 1 109 ? -8.758 4.207 -13.078 1 47.12 109 ASN B N 1
ATOM 5521 C CA . ASN B 1 109 ? -8.078 5.262 -12.336 1 47.12 109 ASN B CA 1
ATOM 5522 C C . ASN B 1 109 ? -9.039 6 -11.406 1 47.12 109 ASN B C 1
ATOM 5524 O O . ASN B 1 109 ? -10.016 6.594 -11.867 1 47.12 109 ASN B O 1
ATOM 5528 N N . GLY B 1 110 ? -9.047 5.797 -10.07 1 45.16 110 GLY B N 1
ATOM 5529 C CA . GLY B 1 110 ? -9.82 6.582 -9.125 1 45.16 110 GLY B CA 1
ATOM 5530 C C . GLY B 1 110 ? -11.25 6.09 -8.961 1 45.16 110 GLY B C 1
ATOM 5531 O O . GLY B 1 110 ? -11.672 5.168 -9.656 1 45.16 110 GLY B O 1
ATOM 5532 N N . ALA B 1 111 ? -11.875 6.375 -8.016 1 40.69 111 ALA B N 1
ATOM 5533 C CA . ALA B 1 111 ? -13.242 6.047 -7.645 1 40.69 111 ALA B CA 1
ATOM 5534 C C . ALA B 1 111 ? -14.203 6.277 -8.812 1 40.69 111 ALA B C 1
ATOM 5536 O O . ALA B 1 111 ? -15.219 5.59 -8.93 1 40.69 111 ALA B O 1
ATOM 5537 N N . ASP B 1 112 ? -13.852 7.359 -9.641 1 41.34 112 ASP B N 1
ATOM 5538 C CA . ASP B 1 112 ? -14.922 7.824 -10.523 1 41.34 112 ASP B CA 1
ATOM 5539 C C . ASP B 1 112 ? -14.727 7.301 -11.945 1 41.34 112 ASP B C 1
ATOM 5541 O O . ASP B 1 112 ? -15.383 7.766 -12.875 1 41.34 112 ASP B O 1
ATOM 5545 N N . GLU B 1 113 ? -13.672 6.73 -12.25 1 50.78 113 GLU B N 1
ATOM 5546 C CA . GLU B 1 113 ? -13.891 6.398 -13.656 1 50.78 113 GLU B CA 1
ATOM 5547 C C . GLU B 1 113 ? -15.094 5.477 -13.828 1 50.78 113 GLU B C 1
ATOM 5549 O O . GLU B 1 113 ? -15.266 4.527 -13.055 1 50.78 113 GLU B O 1
ATOM 5554 N N . ASN B 1 114 ? -15.984 6.105 -14.508 1 62.62 114 ASN B N 1
ATOM 5555 C CA . ASN B 1 114 ? -17.359 5.695 -14.781 1 62.62 114 ASN B CA 1
ATOM 5556 C C . ASN B 1 114 ? -17.406 4.332 -15.469 1 62.62 114 ASN B C 1
ATOM 5558 O O . ASN B 1 114 ? -16.703 4.102 -16.453 1 62.62 114 ASN B O 1
ATOM 5562 N N . PHE B 1 115 ? -17.844 3.426 -14.781 1 75.25 115 PHE B N 1
ATOM 5563 C CA . PHE B 1 115 ? -18.203 2.141 -15.367 1 75.25 115 PHE B CA 1
ATOM 5564 C C . PHE B 1 115 ? -18.5 2.291 -16.859 1 75.25 115 PHE B C 1
ATOM 5566 O O . PHE B 1 115 ? -18.047 1.489 -17.672 1 75.25 115 PHE B O 1
ATOM 5573 N N . VAL B 1 116 ? -19.016 3.434 -17.109 1 80.75 116 VAL B N 1
ATOM 5574 C CA . VAL B 1 116 ? -19.453 3.656 -18.484 1 80.75 116 VAL B CA 1
ATOM 5575 C C . VAL B 1 116 ? -18.25 3.951 -19.375 1 80.75 116 VAL B C 1
ATOM 5577 O O . VAL B 1 116 ? -18.156 3.432 -20.5 1 80.75 116 VAL B O 1
ATOM 5580 N N . GLU B 1 117 ? -17.344 4.684 -18.844 1 83.56 117 GLU B N 1
ATOM 5581 C CA . GLU B 1 117 ? -16.172 5.059 -19.641 1 83.56 117 GLU B CA 1
ATOM 5582 C C . GLU B 1 117 ? -15.289 3.846 -19.922 1 83.56 117 GLU B C 1
ATOM 5584 O O . GLU B 1 117 ? -14.797 3.684 -21.047 1 83.56 117 GLU B O 1
ATOM 5589 N N . VAL B 1 118 ? -15.156 3 -18.938 1 89.38 118 VAL B N 1
ATOM 5590 C CA . VAL B 1 118 ? -14.32 1.815 -19.094 1 89.38 118 VAL B CA 1
ATOM 5591 C C . VAL B 1 118 ? -14.992 0.829 -20.047 1 89.38 118 VAL B C 1
ATOM 5593 O O . VAL B 1 118 ? -14.344 0.234 -20.906 1 89.38 118 VAL B O 1
ATOM 5596 N N . LEU B 1 119 ? -16.312 0.697 -19.906 1 93.12 119 LEU B N 1
ATOM 5597 C CA . LEU B 1 119 ? -17.062 -0.189 -20.797 1 93.12 119 LEU B CA 1
ATOM 5598 C C . LEU B 1 119 ? -16.969 0.277 -22.234 1 93.12 119 LEU B C 1
ATOM 5600 O O . LEU B 1 119 ? -16.797 -0.538 -23.156 1 93.12 119 LEU B O 1
ATOM 5604 N N . GLU B 1 120 ? -17.016 1.584 -22.391 1 93.75 120 GLU B N 1
ATOM 5605 C CA . GLU B 1 120 ? -16.938 2.131 -23.734 1 93.75 120 GLU B CA 1
ATOM 5606 C C . GLU B 1 120 ? -15.547 1.917 -24.344 1 93.75 120 GLU B C 1
ATOM 5608 O O . GLU B 1 120 ? -15.414 1.71 -25.547 1 93.75 120 GLU B O 1
ATOM 5613 N N . GLU B 1 121 ? -14.602 1.976 -23.5 1 94.62 121 GLU B N 1
ATOM 5614 C CA . GLU B 1 121 ? -13.242 1.696 -23.953 1 94.62 121 GLU B CA 1
ATOM 5615 C C . GLU B 1 121 ? -13.102 0.25 -24.422 1 94.62 121 GLU B C 1
ATOM 5617 O O . GLU B 1 121 ? -12.5 -0.018 -25.469 1 94.62 121 GLU B O 1
ATOM 5622 N N . TYR B 1 122 ? -13.672 -0.667 -23.688 1 97.12 122 TYR B N 1
ATOM 5623 C CA . TYR B 1 122 ? -13.656 -2.07 -24.078 1 97.12 122 TYR B CA 1
ATOM 5624 C C . TYR B 1 122 ? -14.367 -2.262 -25.422 1 97.12 122 TYR B C 1
ATOM 5626 O O . TYR B 1 122 ? -13.875 -2.979 -26.297 1 97.12 122 TYR B O 1
ATOM 5634 N N . LYS B 1 123 ? -15.508 -1.642 -25.547 1 97.62 123 LYS B N 1
ATOM 5635 C CA . LYS B 1 123 ? -16.281 -1.768 -26.781 1 97.62 123 LYS B CA 1
ATOM 5636 C C . LYS B 1 123 ? -15.5 -1.221 -27.969 1 97.62 123 LYS B C 1
ATOM 5638 O O . LYS B 1 123 ? -15.523 -1.804 -29.062 1 97.62 123 LYS B O 1
ATOM 5643 N N . PHE B 1 124 ? -14.859 -0.107 -27.719 1 97.75 124 PHE B N 1
ATOM 5644 C CA . PHE B 1 124 ? -14.055 0.49 -28.766 1 97.75 124 PHE B CA 1
ATOM 5645 C C . PHE B 1 124 ? -12.961 -0.469 -29.234 1 97.75 124 PHE B C 1
ATOM 5647 O O . PHE B 1 124 ? -12.758 -0.669 -30.422 1 97.75 124 PHE B O 1
ATOM 5654 N N . ILE B 1 125 ? -12.297 -1.037 -28.312 1 98.38 125 ILE B N 1
ATOM 5655 C CA . ILE B 1 125 ? -11.219 -1.972 -28.609 1 98.38 125 ILE B CA 1
ATOM 5656 C C . ILE B 1 125 ? -11.773 -3.182 -29.359 1 98.38 125 ILE B C 1
ATOM 5658 O O . ILE B 1 125 ? -11.195 -3.613 -30.359 1 98.38 125 ILE B O 1
ATOM 5662 N N . VAL B 1 126 ? -12.883 -3.715 -28.875 1 98.56 126 VAL B N 1
ATOM 5663 C CA . VAL B 1 126 ? -13.539 -4.859 -29.5 1 98.56 126 VAL B CA 1
ATOM 5664 C C . VAL B 1 126 ? -13.898 -4.527 -30.953 1 98.56 126 VAL B C 1
ATOM 5666 O O . VAL B 1 126 ? -13.672 -5.34 -31.859 1 98.56 126 VAL B O 1
ATOM 5669 N N . ASP B 1 127 ? -14.375 -3.342 -31.141 1 98.5 127 ASP B N 1
ATOM 5670 C CA . ASP B 1 127 ? -14.773 -2.928 -32.5 1 98.5 127 ASP B CA 1
ATOM 5671 C C . ASP B 1 127 ? -13.57 -2.867 -33.438 1 98.5 127 ASP B C 1
ATOM 5673 O O . ASP B 1 127 ? -13.68 -3.201 -34.594 1 98.5 127 ASP B O 1
ATOM 5677 N N . CYS B 1 128 ? -12.469 -2.373 -32.906 1 98.38 128 CYS B N 1
ATOM 5678 C CA . CYS B 1 128 ? -11.258 -2.346 -33.719 1 98.38 128 CYS B CA 1
ATOM 5679 C C . CYS B 1 128 ? -10.922 -3.738 -34.25 1 98.38 128 CYS B C 1
ATOM 5681 O O . CYS B 1 128 ? -10.508 -3.893 -35.406 1 98.38 128 CYS B O 1
ATOM 5683 N N . PHE B 1 129 ? -11.109 -4.75 -33.406 1 98.69 129 PHE B N 1
ATOM 5684 C CA . PHE B 1 129 ? -10.789 -6.121 -33.812 1 98.69 129 PHE B CA 1
ATOM 5685 C C . PHE B 1 129 ? -11.844 -6.668 -34.781 1 98.69 129 PHE B C 1
ATOM 5687 O O . PHE B 1 129 ? -11.516 -7.277 -35.781 1 98.69 129 PHE B O 1
ATOM 5694 N N . LEU B 1 130 ? -13.141 -6.473 -34.438 1 98.38 130 LEU B N 1
ATOM 5695 C CA . LEU B 1 130 ? -14.227 -6.969 -35.281 1 98.38 130 LEU B CA 1
ATOM 5696 C C . LEU B 1 130 ? -14.156 -6.359 -36.688 1 98.38 130 LEU B C 1
ATOM 5698 O O . LEU B 1 130 ? -14.367 -7.055 -37.656 1 98.38 130 LEU B O 1
ATOM 5702 N N . ASP B 1 131 ? -13.828 -5.078 -36.719 1 97.88 131 ASP B N 1
ATOM 5703 C CA . ASP B 1 131 ? -13.734 -4.367 -37.969 1 97.88 131 ASP B CA 1
ATOM 5704 C C . ASP B 1 131 ? -12.609 -4.934 -38.844 1 97.88 131 ASP B C 1
ATOM 5706 O O . ASP B 1 131 ? -12.602 -4.738 -40.062 1 97.88 131 ASP B O 1
ATOM 5710 N N . ASN B 1 132 ? -11.688 -5.566 -38.219 1 98 132 ASN B N 1
ATOM 5711 C CA . ASN B 1 132 ? -10.562 -6.156 -38.938 1 98 132 ASN B CA 1
ATOM 5712 C C . ASN B 1 132 ? -10.688 -7.676 -39 1 98 132 ASN B C 1
ATOM 5714 O O . ASN B 1 132 ? -9.688 -8.375 -39.219 1 98 132 ASN B O 1
ATOM 5718 N N . ASN B 1 133 ? -11.852 -8.195 -38.719 1 96.81 133 ASN B N 1
ATOM 5719 C CA . ASN B 1 133 ? -12.25 -9.586 -38.938 1 96.81 133 ASN B CA 1
ATOM 5720 C C . ASN B 1 133 ? -11.539 -10.523 -37.969 1 96.81 133 ASN B C 1
ATOM 5722 O O . ASN B 1 133 ? -11.109 -11.609 -38.344 1 96.81 133 ASN B O 1
ATOM 5726 N N . ILE B 1 134 ? -11.266 -10.055 -36.812 1 97.94 134 ILE B N 1
ATOM 5727 C CA . ILE B 1 134 ? -10.805 -10.891 -35.719 1 97.94 134 ILE B CA 1
ATOM 5728 C C . ILE B 1 134 ? -11.977 -11.203 -34.781 1 97.94 134 ILE B C 1
ATOM 5730 O O . ILE B 1 134 ? -12.625 -10.289 -34.281 1 97.94 134 ILE B O 1
ATOM 5734 N N . ASN B 1 135 ? -12.242 -12.461 -34.562 1 96.75 135 ASN B N 1
ATOM 5735 C CA . ASN B 1 135 ? -13.43 -12.805 -33.781 1 96.75 135 ASN B CA 1
ATOM 5736 C C . ASN B 1 135 ? -13.086 -13.789 -32.688 1 96.75 135 ASN B C 1
ATOM 5738 O O . ASN B 1 135 ? -13.969 -14.5 -32.188 1 96.75 135 ASN B O 1
ATOM 5742 N N . VAL B 1 136 ? -11.852 -14 -32.406 1 98.44 136 VAL B N 1
ATOM 5743 C CA . VAL B 1 136 ? -11.375 -14.703 -31.234 1 98.44 136 VAL B CA 1
ATOM 5744 C C . VAL B 1 136 ? -10.852 -13.695 -30.203 1 98.44 136 VAL B C 1
ATOM 5746 O O . VAL B 1 136 ? -9.883 -12.977 -30.469 1 98.44 136 VAL B O 1
ATOM 5749 N N . PHE B 1 137 ? -11.555 -13.617 -29.094 1 98.81 137 PHE B N 1
ATOM 5750 C CA . PHE B 1 137 ? -11.211 -12.633 -28.078 1 98.81 137 PHE B CA 1
ATOM 5751 C C . PHE B 1 137 ? -10.633 -13.305 -26.844 1 98.81 137 PHE B C 1
ATOM 5753 O O . PHE B 1 137 ? -11.211 -14.266 -26.328 1 98.81 137 PHE B O 1
ATOM 5760 N N . ILE B 1 138 ? -9.484 -12.82 -26.438 1 98.62 138 ILE B N 1
ATOM 5761 C CA . ILE B 1 138 ? -8.82 -13.312 -25.234 1 98.62 138 ILE B CA 1
ATOM 5762 C C . ILE B 1 138 ? -8.672 -12.18 -24.219 1 98.62 138 ILE B C 1
ATOM 5764 O O . ILE B 1 138 ? -7.75 -11.375 -24.312 1 98.62 138 ILE B O 1
ATOM 5768 N N . PHE B 1 139 ? -9.594 -12.125 -23.234 1 98.19 139 PHE B N 1
ATOM 5769 C CA . PHE B 1 139 ? -9.445 -11.234 -22.078 1 98.19 139 PHE B CA 1
ATOM 5770 C C . PHE B 1 139 ? -8.516 -11.844 -21.031 1 98.19 139 PHE B C 1
ATOM 5772 O O . PHE B 1 139 ? -8.875 -12.828 -20.391 1 98.19 139 PHE B O 1
ATOM 5779 N N . GLU B 1 140 ? -7.336 -11.281 -20.891 1 95.5 140 GLU B N 1
ATOM 5780 C CA . GLU B 1 140 ? -6.344 -12.016 -20.109 1 95.5 140 GLU B CA 1
ATOM 5781 C C . GLU B 1 140 ? -5.898 -11.219 -18.891 1 95.5 140 GLU B C 1
ATOM 5783 O O . GLU B 1 140 ? -5.957 -9.984 -18.891 1 95.5 140 GLU B O 1
ATOM 5788 N N . THR B 1 141 ? -5.434 -11.93 -17.891 1 96 141 THR B N 1
ATOM 5789 C CA . THR B 1 141 ? -4.82 -11.445 -16.656 1 96 141 THR B CA 1
ATOM 5790 C C . THR B 1 141 ? -5.809 -10.602 -15.859 1 96 141 THR B C 1
ATOM 5792 O O . THR B 1 141 ? -5.445 -9.539 -15.336 1 96 141 THR B O 1
ATOM 5795 N N . LEU B 1 142 ? -7.055 -11.062 -15.898 1 95 142 LEU B N 1
ATOM 5796 C CA . LEU B 1 142 ? -8.109 -10.359 -15.172 1 95 142 LEU B CA 1
ATOM 5797 C C . LEU B 1 142 ? -8.016 -10.625 -13.672 1 95 142 LEU B C 1
ATOM 5799 O O . LEU B 1 142 ? -7.594 -11.711 -13.258 1 95 142 LEU B O 1
ATOM 5803 N N . SER B 1 143 ? -8.398 -9.602 -12.914 1 91.12 143 SER B N 1
ATOM 5804 C CA . SER B 1 143 ? -8.406 -9.758 -11.461 1 91.12 143 SER B CA 1
ATOM 5805 C C . SER B 1 143 ? -9.828 -9.797 -10.914 1 91.12 143 SER B C 1
ATOM 5807 O O . SER B 1 143 ? -10.031 -10.039 -9.719 1 91.12 143 SER B O 1
ATOM 5809 N N . ASN B 1 144 ? -10.781 -9.531 -11.711 1 89.06 144 ASN B N 1
ATOM 5810 C CA . ASN B 1 144 ? -12.203 -9.586 -11.383 1 89.06 144 ASN B CA 1
ATOM 5811 C C . ASN B 1 144 ? -13.055 -9.781 -12.633 1 89.06 144 ASN B C 1
ATOM 5813 O O . ASN B 1 144 ? -12.523 -10 -13.727 1 89.06 144 ASN B O 1
ATOM 5817 N N . LEU B 1 145 ? -14.305 -9.852 -12.484 1 93.38 145 LEU B N 1
ATOM 5818 C CA . LEU B 1 145 ? -15.188 -10.172 -13.602 1 93.38 145 LEU B CA 1
ATOM 5819 C C . LEU B 1 145 ? -15.906 -8.922 -14.102 1 93.38 145 LEU B C 1
ATOM 5821 O O . LEU B 1 145 ? -16.812 -9.008 -14.93 1 93.38 145 LEU B O 1
ATOM 5825 N N . ASP B 1 146 ? -15.406 -7.812 -13.617 1 86.44 146 ASP B N 1
ATOM 5826 C CA . ASP B 1 146 ? -16.078 -6.57 -13.984 1 86.44 146 ASP B CA 1
ATOM 5827 C C . ASP B 1 146 ? -16.156 -6.414 -15.5 1 86.44 146 ASP B C 1
ATOM 5829 O O . ASP B 1 146 ? -15.203 -6.766 -16.219 1 86.44 146 ASP B O 1
ATOM 5833 N N . TYR B 1 147 ? -17.25 -6.07 -16.125 1 93.62 147 TYR B N 1
ATOM 5834 C CA . TYR B 1 147 ? -17.5 -5.672 -17.516 1 93.62 147 TYR B CA 1
ATOM 5835 C C . TYR B 1 147 ? -17.656 -6.891 -18.406 1 93.62 147 TYR B C 1
ATOM 5837 O O . TYR B 1 147 ? -18.062 -6.762 -19.562 1 93.62 147 TYR B O 1
ATOM 5845 N N . LEU B 1 148 ? -17.281 -8.164 -17.906 1 96.75 148 LEU B N 1
ATOM 5846 C CA . LEU B 1 148 ? -17.219 -9.336 -18.766 1 96.75 148 LEU B CA 1
ATOM 5847 C C . LEU B 1 148 ? -18.594 -9.648 -19.359 1 96.75 148 LEU B C 1
ATOM 5849 O O . LEU B 1 148 ? -18.703 -10.023 -20.531 1 96.75 148 LEU B O 1
ATOM 5853 N N . GLN B 1 149 ? -19.625 -9.523 -18.484 1 96.88 149 GLN B N 1
ATOM 5854 C CA . GLN B 1 149 ? -20.969 -9.789 -18.969 1 96.88 149 GLN B CA 1
ATOM 5855 C C . GLN B 1 149 ? -21.359 -8.82 -20.094 1 96.88 149 GLN B C 1
ATOM 5857 O O . GLN B 1 149 ? -21.844 -9.234 -21.141 1 96.88 149 GLN B O 1
ATOM 5862 N N . GLU B 1 150 ? -21.094 -7.535 -19.844 1 96.75 150 GLU B N 1
ATOM 5863 C CA . GLU B 1 150 ? -21.469 -6.496 -20.797 1 96.75 150 GLU B CA 1
ATOM 5864 C C . GLU B 1 150 ? -20.656 -6.605 -22.078 1 96.75 150 GLU B C 1
ATOM 5866 O O . GLU B 1 150 ? -21.203 -6.535 -23.188 1 96.75 150 GLU B O 1
ATOM 5871 N N . VAL B 1 151 ? -19.406 -6.84 -21.984 1 98.06 151 VAL B N 1
ATOM 5872 C CA . VAL B 1 151 ? -18.516 -6.832 -23.141 1 98.06 151 VAL B CA 1
ATOM 5873 C C . VAL B 1 151 ? -18.75 -8.094 -23.969 1 98.06 151 VAL B C 1
ATOM 5875 O O . VAL B 1 151 ? -18.781 -8.039 -25.203 1 98.06 151 VAL B O 1
ATOM 5878 N N . SER B 1 152 ? -18.875 -9.258 -23.328 1 98.44 152 SER B N 1
ATOM 5879 C CA . SER B 1 152 ? -19.109 -10.5 -24.062 1 98.44 152 SER B CA 1
ATOM 5880 C C . SER B 1 152 ? -20.453 -10.477 -24.766 1 98.44 152 SER B C 1
ATOM 5882 O O . SER B 1 152 ? -20.578 -10.969 -25.891 1 98.44 152 SER B O 1
ATOM 5884 N N . THR B 1 153 ? -21.469 -9.922 -24.141 1 98.31 153 THR B N 1
ATOM 5885 C CA . THR B 1 153 ? -22.766 -9.773 -24.781 1 98.31 153 THR B CA 1
ATOM 5886 C C . THR B 1 153 ? -22.656 -8.875 -26.016 1 98.31 153 THR B C 1
ATOM 5888 O O . THR B 1 153 ? -23.234 -9.172 -27.062 1 98.31 153 THR B O 1
ATOM 5891 N N . TYR B 1 154 ? -21.922 -7.828 -25.828 1 98.31 154 TYR B N 1
ATOM 5892 C CA . TYR B 1 154 ? -21.703 -6.906 -26.938 1 98.31 154 TYR B CA 1
ATOM 5893 C C . TYR B 1 154 ? -21.078 -7.621 -28.125 1 98.31 154 TYR B C 1
ATOM 5895 O O . TYR B 1 154 ? -21.516 -7.445 -29.266 1 98.31 154 TYR B O 1
ATOM 5903 N N . ILE B 1 155 ? -20.109 -8.43 -27.891 1 98.62 155 ILE B N 1
ATOM 5904 C CA . ILE B 1 155 ? -19.391 -9.164 -28.938 1 98.62 155 ILE B CA 1
ATOM 5905 C C . ILE B 1 155 ? -20.344 -10.148 -29.609 1 98.62 155 ILE B C 1
ATOM 5907 O O . ILE B 1 155 ? -20.438 -10.188 -30.844 1 98.62 155 ILE B O 1
ATOM 5911 N N . LYS B 1 156 ? -21.078 -10.938 -28.844 1 98.31 156 LYS B N 1
ATOM 5912 C CA . LYS B 1 156 ? -21.953 -11.977 -29.375 1 98.31 156 LYS B CA 1
ATOM 5913 C C . LYS B 1 156 ? -23.109 -11.367 -30.156 1 98.31 156 LYS B C 1
ATOM 5915 O O . LYS B 1 156 ? -23.562 -11.953 -31.141 1 98.31 156 LYS B O 1
ATOM 5920 N N . ASN B 1 157 ? -23.531 -10.203 -29.766 1 98.06 157 ASN B N 1
ATOM 5921 C CA . ASN B 1 157 ? -24.578 -9.516 -30.5 1 98.06 157 ASN B CA 1
ATOM 5922 C C . ASN B 1 157 ? -24.109 -9.102 -31.891 1 98.06 157 ASN B C 1
ATOM 5924 O O . ASN B 1 157 ? -24.875 -9.133 -32.844 1 98.06 157 ASN B O 1
ATOM 5928 N N . LYS B 1 158 ? -22.922 -8.742 -31.969 1 97.75 158 LYS B N 1
ATOM 5929 C CA . LYS B 1 158 ? -22.359 -8.281 -33.25 1 97.75 158 LYS B CA 1
ATOM 5930 C C . LYS B 1 158 ? -21.906 -9.453 -34.094 1 97.75 158 LYS B C 1
ATOM 5932 O O . LYS B 1 158 ? -22.078 -9.438 -35.312 1 97.75 158 LYS B O 1
ATOM 5937 N N . LYS B 1 159 ? -21.25 -10.391 -33.469 1 97.56 159 LYS B N 1
ATOM 5938 C CA . LYS B 1 159 ? -20.734 -11.57 -34.125 1 97.56 159 LYS B CA 1
ATOM 5939 C C . LYS B 1 159 ? -20.938 -12.82 -33.281 1 97.56 159 LYS B C 1
ATOM 5941 O O . LYS B 1 159 ? -20 -13.289 -32.625 1 97.56 159 LYS B O 1
ATOM 5946 N N . PRO B 1 160 ? -22.016 -13.523 -33.406 1 96.31 160 PRO B N 1
ATOM 5947 C CA . PRO B 1 160 ? -22.406 -14.633 -32.531 1 96.31 160 PRO B CA 1
ATOM 5948 C C . PRO B 1 160 ? -21.406 -15.789 -32.562 1 96.31 160 PRO B C 1
ATOM 5950 O O . PRO B 1 160 ? -21.281 -16.531 -31.578 1 96.31 160 PRO B O 1
ATOM 5953 N N . GLU B 1 161 ? -20.719 -15.883 -33.594 1 95.88 161 GLU B N 1
ATOM 5954 C CA . GLU B 1 161 ? -19.812 -17.016 -33.75 1 95.88 161 GLU B CA 1
ATOM 5955 C C . GLU B 1 161 ? -18.469 -16.75 -33.094 1 95.88 161 GLU B C 1
ATOM 5957 O O . GLU B 1 161 ? -17.594 -17.625 -33.094 1 95.88 161 GLU B O 1
ATOM 5962 N N . SER B 1 162 ? -18.297 -15.578 -32.562 1 97.88 162 SER B N 1
ATOM 5963 C CA . SER B 1 162 ? -17.031 -15.227 -31.906 1 97.88 162 SER B CA 1
ATOM 5964 C C . SER B 1 162 ? -16.719 -16.188 -30.766 1 97.88 162 SER B C 1
ATOM 5966 O O . SER B 1 162 ? -17.625 -16.719 -30.109 1 97.88 162 SER B O 1
ATOM 5968 N N . PHE B 1 163 ? -15.469 -16.5 -30.578 1 98.5 163 PHE B N 1
ATOM 5969 C CA . PHE B 1 163 ? -14.969 -17.281 -29.453 1 98.5 163 PHE B CA 1
ATOM 5970 C C . PHE B 1 163 ? -14.383 -16.359 -28.375 1 98.5 163 PHE B C 1
ATOM 5972 O O . PHE B 1 163 ? -13.5 -15.547 -28.672 1 98.5 163 PHE B O 1
ATOM 5979 N N . ILE B 1 164 ? -14.891 -16.469 -27.156 1 98.69 164 ILE B N 1
ATOM 5980 C CA . ILE B 1 164 ? -14.461 -15.586 -26.094 1 98.69 164 ILE B CA 1
ATOM 5981 C C . ILE B 1 164 ? -13.805 -16.406 -24.969 1 98.69 164 ILE B C 1
ATOM 5983 O O . ILE B 1 164 ? -14.461 -17.219 -24.328 1 98.69 164 ILE B O 1
ATOM 5987 N N . LEU B 1 165 ? -12.5 -16.203 -24.781 1 98.56 165 LEU B N 1
ATOM 5988 C CA . LEU B 1 165 ? -11.719 -16.797 -23.703 1 98.56 165 LEU B CA 1
ATOM 5989 C C . LEU B 1 165 ? -11.391 -15.75 -22.641 1 98.56 165 LEU B C 1
ATOM 5991 O O . LEU B 1 165 ? -10.859 -14.68 -22.953 1 98.56 165 LEU B O 1
ATOM 5995 N N . THR B 1 166 ? -11.781 -15.992 -21.391 1 98.25 166 THR B N 1
ATOM 5996 C CA . THR B 1 166 ? -11.398 -15.141 -20.281 1 98.25 166 THR B CA 1
ATOM 5997 C C . THR B 1 166 ? -10.359 -15.836 -19.391 1 98.25 166 THR B C 1
ATOM 5999 O O . THR B 1 166 ? -10.484 -17.031 -19.109 1 98.25 166 THR B O 1
ATOM 6002 N N . GLN B 1 167 ? -9.297 -15.148 -19.078 1 97.62 167 GLN B N 1
ATOM 6003 C CA . GLN B 1 167 ? -8.234 -15.703 -18.234 1 97.62 167 GLN B CA 1
ATOM 6004 C C . GLN B 1 167 ? -7.984 -14.82 -17.016 1 97.62 167 GLN B C 1
ATOM 6006 O O . GLN B 1 167 ? -7.91 -13.594 -17.141 1 97.62 167 GLN B O 1
ATOM 6011 N N . PHE B 1 168 ? -7.844 -15.438 -15.883 1 96.12 168 PHE B N 1
ATOM 6012 C CA . PHE B 1 168 ? -7.648 -14.727 -14.625 1 96.12 168 PHE B CA 1
ATOM 6013 C C . PHE B 1 168 ? -6.254 -14.992 -14.062 1 96.12 168 PHE B C 1
ATOM 6015 O O . PHE B 1 168 ? -5.75 -16.109 -14.148 1 96.12 168 PHE B O 1
ATOM 6022 N N . ALA B 1 169 ? -5.617 -13.953 -13.555 1 94.19 169 ALA B N 1
ATOM 6023 C CA . ALA B 1 169 ? -4.336 -14.102 -12.875 1 94.19 169 ALA B CA 1
ATOM 6024 C C . ALA B 1 169 ? -4.531 -14.438 -11.398 1 94.19 169 ALA B C 1
ATOM 6026 O O . ALA B 1 169 ? -4.785 -13.547 -10.578 1 94.19 169 ALA B O 1
ATOM 6027 N N . VAL B 1 170 ? -4.363 -15.688 -11.078 1 90.88 170 VAL B N 1
ATOM 6028 C CA . VAL B 1 170 ? -4.547 -16.172 -9.711 1 90.88 170 VAL B CA 1
ATOM 6029 C C . VAL B 1 170 ? -3.193 -16.5 -9.094 1 90.88 170 VAL B C 1
ATOM 6031 O O . VAL B 1 170 ? -2.396 -17.234 -9.688 1 90.88 170 VAL B O 1
ATOM 6034 N N . LYS B 1 171 ? -2.973 -15.977 -7.977 1 88 171 LYS B N 1
ATOM 6035 C CA . LYS B 1 171 ? -1.717 -16.203 -7.266 1 88 171 LYS B CA 1
ATOM 6036 C C . LYS B 1 171 ? -1.701 -17.594 -6.613 1 88 171 LYS B C 1
ATOM 6038 O O . LYS B 1 171 ? -2.727 -18.266 -6.57 1 88 171 LYS B O 1
ATOM 6043 N N . PRO B 1 172 ? -0.515 -17.953 -6.109 1 85.12 172 PRO B N 1
ATOM 6044 C CA . PRO B 1 172 ? -0.382 -19.297 -5.547 1 85.12 172 PRO B CA 1
ATOM 6045 C C . PRO B 1 172 ? -1.33 -19.547 -4.375 1 85.12 172 PRO B C 1
ATOM 6047 O O . PRO B 1 172 ? -1.661 -20.688 -4.078 1 85.12 172 PRO B O 1
ATOM 6050 N N . ASP B 1 173 ? -1.801 -18.516 -3.787 1 82.56 173 ASP B N 1
ATOM 6051 C CA . ASP B 1 173 ? -2.684 -18.688 -2.639 1 82.56 173 ASP B CA 1
ATOM 6052 C C . ASP B 1 173 ? -4.133 -18.875 -3.084 1 82.56 173 ASP B C 1
ATOM 6054 O O . ASP B 1 173 ? -5.02 -19.078 -2.254 1 82.56 173 ASP B O 1
ATOM 6058 N N . GLY B 1 174 ? -4.34 -18.734 -4.359 1 85.94 174 GLY B N 1
ATOM 6059 C CA . GLY B 1 174 ? -5.668 -19 -4.895 1 85.94 174 GLY B CA 1
ATOM 6060 C C . GLY B 1 174 ? -6.52 -17.75 -5.035 1 85.94 174 GLY B C 1
ATOM 6061 O O . GLY B 1 174 ? -7.707 -17.844 -5.355 1 85.94 174 GLY B O 1
ATOM 6062 N N . PHE B 1 175 ? -5.906 -16.562 -4.828 1 84.81 175 PHE B N 1
ATOM 6063 C CA . PHE B 1 175 ? -6.648 -15.305 -4.93 1 84.81 175 PHE B CA 1
ATOM 6064 C C . PHE B 1 175 ? -6.055 -14.414 -6.012 1 84.81 175 PHE B C 1
ATOM 6066 O O . PHE B 1 175 ? -4.852 -14.461 -6.277 1 84.81 175 PHE B O 1
ATOM 6073 N N . THR B 1 176 ? -6.941 -13.672 -6.629 1 89.19 176 THR B N 1
ATOM 6074 C CA . THR B 1 176 ? -6.469 -12.648 -7.555 1 89.19 176 THR B CA 1
ATOM 6075 C C . THR B 1 176 ? -5.992 -11.414 -6.801 1 89.19 176 THR B C 1
ATOM 6077 O O . THR B 1 176 ? -6.133 -11.336 -5.578 1 89.19 176 THR B O 1
ATOM 6080 N N . ARG B 1 177 ? -5.5 -10.508 -7.512 1 81.5 177 ARG B N 1
ATOM 6081 C CA . ARG B 1 177 ? -5.02 -9.258 -6.941 1 81.5 177 ARG B CA 1
ATOM 6082 C C . ARG B 1 177 ? -6.156 -8.5 -6.258 1 81.5 177 ARG B C 1
ATOM 6084 O O . ARG B 1 177 ? -5.941 -7.828 -5.246 1 81.5 177 ARG B O 1
ATOM 6091 N N . ASP B 1 178 ? -7.355 -8.664 -6.805 1 80.94 178 ASP B N 1
ATOM 6092 C CA . ASP B 1 178 ? -8.508 -7.961 -6.262 1 80.94 178 ASP B CA 1
ATOM 6093 C C . ASP B 1 178 ? -9.172 -8.766 -5.145 1 80.94 178 ASP B C 1
ATOM 6095 O O . ASP B 1 178 ? -10.211 -8.367 -4.613 1 80.94 178 ASP B O 1
ATOM 6099 N N . GLY B 1 179 ? -8.562 -9.93 -4.891 1 79.56 179 GLY B N 1
ATOM 6100 C CA . GLY B 1 179 ? -9.039 -10.68 -3.736 1 79.56 179 GLY B CA 1
ATOM 6101 C C . GLY B 1 179 ? -10.141 -11.672 -4.078 1 79.56 179 GLY B C 1
ATOM 6102 O O . GLY B 1 179 ? -10.82 -12.172 -3.186 1 79.56 179 GLY B O 1
ATOM 6103 N N . TYR B 1 180 ? -10.32 -11.945 -5.289 1 86.12 180 TYR B N 1
ATOM 6104 C CA . TYR B 1 180 ? -11.289 -12.961 -5.676 1 86.12 180 TYR B CA 1
ATOM 6105 C C . TYR B 1 180 ? -10.672 -14.359 -5.602 1 86.12 180 TYR B C 1
ATOM 6107 O O . TYR B 1 180 ? -9.594 -14.594 -6.145 1 86.12 180 TYR B O 1
ATOM 6115 N N . SER B 1 181 ? -11.391 -15.203 -4.875 1 85 181 SER B N 1
ATOM 6116 C CA . SER B 1 181 ? -10.922 -16.594 -4.828 1 85 181 SER B CA 1
ATOM 6117 C C . SER B 1 181 ? -11.172 -17.297 -6.152 1 85 181 SER B C 1
ATOM 6119 O O . SER B 1 181 ? -12.086 -16.938 -6.895 1 85 181 SER B O 1
ATOM 6121 N N . VAL B 1 182 ? -10.406 -18.344 -6.387 1 89 182 VAL B N 1
ATOM 6122 C CA . VAL B 1 182 ? -10.547 -19.125 -7.613 1 89 182 VAL B CA 1
ATOM 6123 C C . VAL B 1 182 ? -11.945 -19.734 -7.68 1 89 182 VAL B C 1
ATOM 6125 O O . VAL B 1 182 ? -12.562 -19.766 -8.742 1 89 182 VAL B O 1
ATOM 6128 N N . SER B 1 183 ? -12.445 -20.156 -6.555 1 86.69 183 SER B N 1
ATOM 6129 C CA . SER B 1 183 ? -13.781 -20.75 -6.512 1 86.69 183 SER B CA 1
ATOM 6130 C C . SER B 1 183 ? -14.852 -19.734 -6.902 1 86.69 183 SER B C 1
ATOM 6132 O O . SER B 1 183 ? -15.766 -20.062 -7.668 1 86.69 183 SER B O 1
ATOM 6134 N N . LYS B 1 184 ? -14.719 -18.547 -6.359 1 86.94 184 LYS B N 1
ATOM 6135 C CA . LYS B 1 184 ? -15.664 -17.484 -6.699 1 86.94 184 LYS B CA 1
ATOM 6136 C C . LYS B 1 184 ? -15.586 -17.141 -8.18 1 86.94 184 LYS B C 1
ATOM 6138 O O . LYS B 1 184 ? -16.609 -16.984 -8.844 1 86.94 184 LYS B O 1
ATOM 6143 N N . ILE B 1 185 ? -14.398 -17.047 -8.711 1 92.25 185 ILE B N 1
ATOM 6144 C CA . ILE B 1 185 ? -14.172 -16.688 -10.102 1 92.25 185 ILE B CA 1
ATOM 6145 C C . ILE B 1 185 ? -14.828 -17.719 -11.016 1 92.25 185 ILE B C 1
ATOM 6147 O O . ILE B 1 185 ? -15.594 -17.359 -11.914 1 92.25 185 ILE B O 1
ATOM 6151 N N . VAL B 1 186 ? -14.547 -18.984 -10.766 1 93.56 186 VAL B N 1
ATOM 6152 C CA . VAL B 1 186 ? -15.055 -20.062 -11.609 1 93.56 186 VAL B CA 1
ATOM 6153 C C . VAL B 1 186 ? -16.578 -20.125 -11.516 1 93.56 186 VAL B C 1
ATOM 6155 O O . VAL B 1 186 ? -17.266 -20.266 -12.531 1 93.56 186 VAL B O 1
ATOM 6158 N N . GLY B 1 187 ? -17.094 -20 -10.281 1 91.81 187 GLY B N 1
ATOM 6159 C CA . GLY B 1 187 ? -18.531 -20.016 -10.102 1 91.81 187 GLY B CA 1
ATOM 6160 C C . GLY B 1 187 ? -19.234 -18.891 -10.844 1 91.81 187 GLY B C 1
ATOM 6161 O O . GLY B 1 187 ? -20.281 -19.094 -11.445 1 91.81 187 GLY B O 1
ATOM 6162 N N . GLU B 1 188 ? -18.641 -17.719 -10.805 1 93.12 188 GLU B N 1
ATOM 6163 C CA . GLU B 1 188 ? -19.266 -16.531 -11.391 1 93.12 188 GLU B CA 1
ATOM 6164 C C . GLU B 1 188 ? -19.109 -16.516 -12.906 1 93.12 188 GLU B C 1
ATOM 6166 O O . GLU B 1 188 ? -20.031 -16.125 -13.625 1 93.12 188 GLU B O 1
ATOM 6171 N N . VAL B 1 189 ? -17.938 -16.922 -13.414 1 95.88 189 VAL B N 1
ATOM 6172 C CA . VAL B 1 189 ? -17.703 -16.844 -14.852 1 95.88 189 VAL B CA 1
ATOM 6173 C C . VAL B 1 189 ? -18.578 -17.859 -15.578 1 95.88 189 VAL B C 1
ATOM 6175 O O . VAL B 1 189 ? -19.047 -17.594 -16.688 1 95.88 189 VAL B O 1
ATOM 6178 N N . LYS B 1 190 ? -18.875 -18.953 -14.953 1 94.5 190 LYS B N 1
ATOM 6179 C CA . LYS B 1 190 ? -19.703 -20 -15.547 1 94.5 190 LYS B CA 1
ATOM 6180 C C . LYS B 1 190 ? -21.141 -19.516 -15.727 1 94.5 190 LYS B C 1
ATOM 6182 O O . LYS B 1 190 ? -21.875 -20.062 -16.547 1 94.5 190 LYS B O 1
ATOM 6187 N N . LYS B 1 191 ? -21.5 -18.5 -14.969 1 95.25 191 LYS B N 1
ATOM 6188 C CA . LYS B 1 191 ? -22.859 -17.984 -15.039 1 95.25 191 LYS B CA 1
ATOM 6189 C C . LYS B 1 191 ? -23.031 -17.062 -16.25 1 95.25 191 LYS B C 1
ATOM 6191 O O . LYS B 1 191 ? -24.156 -16.75 -16.641 1 95.25 191 LYS B O 1
ATOM 6196 N N . ILE B 1 192 ? -21.969 -16.703 -16.828 1 97 192 ILE B N 1
ATOM 6197 C CA . ILE B 1 192 ? -22.031 -15.828 -17.984 1 97 192 ILE B CA 1
ATOM 6198 C C . ILE B 1 192 ? -22.078 -16.672 -19.266 1 97 192 ILE B C 1
ATOM 6200 O O . ILE B 1 192 ? -21.047 -17.094 -19.766 1 97 192 ILE B O 1
ATOM 6204 N N . ASN B 1 193 ? -23.156 -16.781 -19.891 1 95.75 193 ASN B N 1
ATOM 6205 C CA . ASN B 1 193 ? -23.406 -17.719 -20.984 1 95.75 193 ASN B CA 1
ATOM 6206 C C . ASN B 1 193 ? -22.734 -17.281 -22.266 1 95.75 193 ASN B C 1
ATOM 6208 O O . ASN B 1 193 ? -22.547 -18.078 -23.188 1 95.75 193 ASN B O 1
ATOM 6212 N N . THR B 1 194 ? -22.359 -16.047 -22.297 1 97.62 194 THR B N 1
ATOM 6213 C CA . THR B 1 194 ? -21.75 -15.508 -23.516 1 97.62 194 THR B CA 1
ATOM 6214 C C . THR B 1 194 ? -20.266 -15.805 -23.562 1 97.62 194 THR B C 1
ATOM 6216 O O . THR B 1 194 ? -19.609 -15.602 -24.578 1 97.62 194 THR B O 1
ATOM 6219 N N . ILE B 1 195 ? -19.688 -16.359 -22.531 1 97.81 195 ILE B N 1
ATOM 6220 C CA . ILE B 1 195 ? -18.281 -16.719 -22.469 1 97.81 195 ILE B CA 1
ATOM 6221 C C . ILE B 1 195 ? -18.094 -18.188 -22.859 1 97.81 195 ILE B C 1
ATOM 6223 O O . ILE B 1 195 ? -18.781 -19.062 -22.344 1 97.81 195 ILE B O 1
ATOM 6227 N N . ASP B 1 196 ? -17.172 -18.406 -23.766 1 97.69 196 ASP B N 1
ATOM 6228 C CA . ASP B 1 196 ? -17 -19.75 -24.312 1 97.69 196 ASP B CA 1
ATOM 6229 C C . ASP B 1 196 ? -16 -20.547 -23.484 1 97.69 196 ASP B C 1
ATOM 6231 O O . ASP B 1 196 ? -16.062 -21.781 -23.453 1 97.69 196 ASP B O 1
ATOM 6235 N N . SER B 1 197 ? -15.078 -19.891 -22.891 1 97.62 197 SER B N 1
ATOM 6236 C CA . SER B 1 197 ? -13.961 -20.531 -22.203 1 97.62 197 SER B CA 1
ATOM 6237 C C . SER B 1 197 ? -13.414 -19.641 -21.094 1 97.62 197 SER B C 1
ATOM 6239 O O . SER B 1 197 ? -13.453 -18.406 -21.188 1 97.62 197 SER B O 1
ATOM 6241 N N . TYR B 1 198 ? -12.953 -20.25 -20.016 1 97.75 198 TYR B N 1
ATOM 6242 C CA . TYR B 1 198 ? -12.258 -19.531 -18.953 1 97.75 198 TYR B CA 1
ATOM 6243 C C . TYR B 1 198 ? -10.953 -20.219 -18.594 1 97.75 198 TYR B C 1
ATOM 6245 O O . TYR B 1 198 ? -10.727 -21.375 -18.969 1 97.75 198 TYR B O 1
ATOM 6253 N N . GLY B 1 199 ? -10.055 -19.5 -17.938 1 97.56 199 GLY B N 1
ATOM 6254 C CA . GLY B 1 199 ? -8.812 -20.125 -17.5 1 97.56 199 GLY B CA 1
ATOM 6255 C C . GLY B 1 199 ? -7.922 -19.172 -16.703 1 97.56 199 GLY B C 1
ATOM 6256 O O . GLY B 1 199 ? -8.414 -18.25 -16.047 1 97.56 199 GLY B O 1
ATOM 6257 N N . PHE B 1 200 ? -6.66 -19.547 -16.719 1 96.62 200 PHE B N 1
ATOM 6258 C CA . PHE B 1 200 ? -5.719 -18.859 -15.844 1 96.62 200 PHE B CA 1
ATOM 6259 C C . PHE B 1 200 ? -4.41 -18.578 -16.578 1 96.62 200 PHE B C 1
ATOM 6261 O O . PHE B 1 200 ? -3.912 -19.438 -17.312 1 96.62 200 PHE B O 1
ATOM 6268 N N . ASN B 1 201 ? -4.012 -17.391 -16.453 1 95.44 201 ASN B N 1
ATOM 6269 C CA . ASN B 1 201 ? -2.693 -17.047 -16.969 1 95.44 201 ASN B CA 1
ATOM 6270 C C . ASN B 1 201 ? -1.946 -16.109 -16.031 1 95.44 201 ASN B C 1
ATOM 6272 O O . ASN B 1 201 ? -2.551 -15.492 -15.141 1 95.44 201 ASN B O 1
ATOM 6276 N N . CYS B 1 202 ? -0.818 -16.141 -16.234 1 90.38 202 CYS B N 1
ATOM 6277 C CA . CYS B 1 202 ? 0.022 -15.258 -15.422 1 90.38 202 CYS B CA 1
ATOM 6278 C C . CYS B 1 202 ? -0.193 -15.508 -13.93 1 90.38 202 CYS B C 1
ATOM 6280 O O . CYS B 1 202 ? -0.778 -16.516 -13.547 1 90.38 202 CYS B O 1
ATOM 6282 N N . GLY B 1 203 ? 0.238 -14.93 -13 1 85.12 203 GLY B N 1
ATOM 6283 C CA . GLY B 1 203 ? 0.062 -14.961 -11.555 1 85.12 203 GLY B CA 1
ATOM 6284 C C . GLY B 1 203 ? 0.866 -16.047 -10.875 1 85.12 203 GLY B C 1
ATOM 6285 O O . GLY B 1 203 ? 1.239 -15.922 -9.711 1 85.12 203 GLY B O 1
ATOM 6286 N N . SER B 1 204 ? 0.97 -17.203 -11.648 1 88.44 204 SER B N 1
ATOM 6287 C CA . SER B 1 204 ? 1.632 -18.359 -11.039 1 88.44 204 SER B CA 1
ATOM 6288 C C . SER B 1 204 ? 2.541 -19.062 -12.047 1 88.44 204 SER B C 1
ATOM 6290 O O . SER B 1 204 ? 2.324 -18.984 -13.25 1 88.44 204 SER B O 1
ATOM 6292 N N . GLY B 1 205 ? 3.504 -19.734 -11.438 1 90.38 205 GLY B N 1
ATOM 6293 C CA . GLY B 1 205 ? 4.266 -20.672 -12.258 1 90.38 205 GLY B CA 1
ATOM 6294 C C . GLY B 1 205 ? 3.529 -21.969 -12.523 1 90.38 205 GLY B C 1
ATOM 6295 O O . GLY B 1 205 ? 2.396 -22.156 -12.07 1 90.38 205 GLY B O 1
ATOM 6296 N N . PRO B 1 206 ? 4.199 -22.844 -13.266 1 93.62 206 PRO B N 1
ATOM 6297 C CA . PRO B 1 206 ? 3.502 -24.047 -13.719 1 93.62 206 PRO B CA 1
ATOM 6298 C C . PRO B 1 206 ? 3.084 -24.953 -12.57 1 93.62 206 PRO B C 1
ATOM 6300 O O . PRO B 1 206 ? 2.016 -25.578 -12.625 1 93.62 206 PRO B O 1
ATOM 6303 N N . THR B 1 207 ? 3.871 -25.047 -11.477 1 91.44 207 THR B N 1
ATOM 6304 C CA . THR B 1 207 ? 3.525 -25.922 -10.359 1 91.44 207 THR B CA 1
ATOM 6305 C C . THR B 1 207 ? 2.256 -25.438 -9.672 1 91.44 207 THR B C 1
ATOM 6307 O O . THR B 1 207 ? 1.349 -26.219 -9.398 1 91.44 207 THR B O 1
ATOM 6310 N N . HIS B 1 208 ? 2.207 -24.203 -9.422 1 90.75 208 HIS B N 1
ATOM 6311 C CA . HIS B 1 208 ? 1.046 -23.656 -8.719 1 90.75 208 HIS B CA 1
ATOM 6312 C C . HIS B 1 208 ? -0.174 -23.609 -9.633 1 90.75 208 HIS B C 1
ATOM 6314 O O . HIS B 1 208 ? -1.308 -23.766 -9.172 1 90.75 208 HIS B O 1
ATOM 6320 N N . ALA B 1 209 ? 0.068 -23.391 -10.914 1 94.12 209 ALA B N 1
ATOM 6321 C CA . ALA B 1 209 ? -1.033 -23.484 -11.867 1 94.12 209 ALA B CA 1
ATOM 6322 C C . ALA B 1 209 ? -1.665 -24.875 -11.844 1 94.12 209 ALA B C 1
ATOM 6324 O O . ALA B 1 209 ? -2.891 -25 -11.859 1 94.12 209 ALA B O 1
ATOM 6325 N N . LEU B 1 210 ? -0.799 -25.875 -11.789 1 94.5 210 LEU B N 1
ATOM 6326 C CA . LEU B 1 210 ? -1.273 -27.266 -11.695 1 94.5 210 LEU B CA 1
ATOM 6327 C C . LEU B 1 210 ? -2.111 -27.469 -10.438 1 94.5 210 LEU B C 1
ATOM 6329 O O . LEU B 1 210 ? -3.199 -28.047 -10.5 1 94.5 210 LEU B O 1
ATOM 6333 N N . GLU B 1 211 ? -1.604 -26.969 -9.328 1 90.94 211 GLU B N 1
ATOM 6334 C CA . GLU B 1 211 ? -2.311 -27.109 -8.055 1 90.94 211 GLU B CA 1
ATOM 6335 C C . GLU B 1 211 ? -3.658 -26.391 -8.094 1 90.94 211 GLU B C 1
ATOM 6337 O O . GLU B 1 211 ? -4.637 -26.875 -7.523 1 90.94 211 GLU B O 1
ATOM 6342 N N . LEU B 1 212 ? -3.676 -25.25 -8.711 1 90.81 212 LEU B N 1
ATOM 6343 C CA . LEU B 1 212 ? -4.902 -24.469 -8.844 1 90.81 212 LEU B CA 1
ATOM 6344 C C . LEU B 1 212 ? -5.945 -25.234 -9.656 1 90.81 212 LEU B C 1
ATOM 6346 O O . LEU B 1 212 ? -7.117 -25.281 -9.281 1 90.81 212 LEU B O 1
ATOM 6350 N N . ILE B 1 213 ? -5.551 -25.859 -10.773 1 93.62 213 ILE B N 1
ATOM 6351 C CA . ILE B 1 213 ? -6.457 -26.562 -11.672 1 93.62 213 ILE B CA 1
ATOM 6352 C C . ILE B 1 213 ? -7.02 -27.797 -10.969 1 93.62 213 ILE B C 1
ATOM 6354 O O . ILE B 1 213 ? -8.188 -28.156 -11.172 1 93.62 213 ILE B O 1
ATOM 6358 N N . LYS B 1 214 ? -6.227 -28.422 -10.102 1 90.44 214 LYS B N 1
ATOM 6359 C CA . LYS B 1 214 ? -6.668 -29.594 -9.367 1 90.44 214 LYS B CA 1
ATOM 6360 C C . LYS B 1 214 ? -7.832 -29.266 -8.438 1 90.44 214 LYS B C 1
ATOM 6362 O O . LYS B 1 214 ? -8.641 -30.141 -8.109 1 90.44 214 LYS B O 1
ATOM 6367 N N . LYS B 1 215 ? -7.91 -28.016 -8.086 1 84.44 215 LYS B N 1
ATOM 6368 C CA . LYS B 1 215 ? -8.883 -27.625 -7.074 1 84.44 215 LYS B CA 1
ATOM 6369 C C . LYS B 1 215 ? -10.195 -27.188 -7.715 1 84.44 215 LYS B C 1
ATOM 6371 O O . LYS B 1 215 ? -11.172 -26.922 -7.016 1 84.44 215 LYS B O 1
ATOM 6376 N N . ILE B 1 216 ? -10.234 -27.125 -9 1 86.75 216 ILE B N 1
ATOM 6377 C CA . ILE B 1 216 ? -11.453 -26.625 -9.617 1 86.75 216 ILE B CA 1
ATOM 6378 C C . ILE B 1 216 ? -12.148 -27.75 -10.375 1 86.75 216 ILE B C 1
ATOM 6380 O O . ILE B 1 216 ? -11.492 -28.672 -10.875 1 86.75 216 ILE B O 1
ATOM 6384 N N . ASP B 1 217 ? -13.508 -27.688 -10.359 1 84.12 217 ASP B N 1
ATOM 6385 C CA . ASP B 1 217 ? -14.297 -28.641 -11.141 1 84.12 217 ASP B CA 1
ATOM 6386 C C . ASP B 1 217 ? -14.461 -28.172 -12.578 1 84.12 217 ASP B C 1
ATOM 6388 O O . ASP B 1 217 ? -15.375 -27.406 -12.891 1 84.12 217 ASP B O 1
ATOM 6392 N N . ILE B 1 218 ? -13.633 -28.688 -13.414 1 85.06 218 ILE B N 1
ATOM 6393 C CA . ILE B 1 218 ? -13.594 -28.281 -14.812 1 85.06 218 ILE B CA 1
ATOM 6394 C C . ILE B 1 218 ? -14.828 -28.828 -15.539 1 85.06 218 ILE B C 1
ATOM 6396 O O . ILE B 1 218 ? -15.43 -28.125 -16.359 1 85.06 218 ILE B O 1
ATOM 6400 N N . GLY B 1 219 ? -15.258 -30.016 -15.203 1 84.06 219 GLY B N 1
ATOM 6401 C CA . GLY B 1 219 ? -16.344 -30.641 -15.938 1 84.06 219 GLY B CA 1
ATOM 6402 C C . GLY B 1 219 ? -16.078 -30.766 -17.422 1 84.06 219 GLY B C 1
ATOM 6403 O O . GLY B 1 219 ? -15.016 -31.25 -17.828 1 84.06 219 GLY B O 1
ATOM 6404 N N . ASP B 1 220 ? -16.984 -30.281 -18.203 1 87.69 220 ASP B N 1
ATOM 6405 C CA . ASP B 1 220 ? -16.859 -30.328 -19.656 1 87.69 220 ASP B CA 1
ATOM 6406 C C . ASP B 1 220 ? -16.516 -28.969 -20.234 1 87.69 220 ASP B C 1
ATOM 6408 O O . ASP B 1 220 ? -16.641 -28.734 -21.438 1 87.69 220 ASP B O 1
ATOM 6412 N N . ASP B 1 221 ? -16.078 -28.156 -19.375 1 93.62 221 ASP B N 1
ATOM 6413 C CA . ASP B 1 221 ? -15.766 -26.797 -19.797 1 93.62 221 ASP B CA 1
ATOM 6414 C C . ASP B 1 221 ? -14.477 -26.734 -20.609 1 93.62 221 ASP B C 1
ATOM 6416 O O . ASP B 1 221 ? -13.625 -27.625 -20.484 1 93.62 221 ASP B O 1
ATOM 6420 N N . ILE B 1 222 ? -14.398 -25.797 -21.516 1 96.12 222 ILE B N 1
ATOM 6421 C CA . ILE B 1 222 ? -13.125 -25.469 -22.156 1 96.12 222 ILE B CA 1
ATOM 6422 C C . ILE B 1 222 ? -12.289 -24.578 -21.234 1 96.12 222 ILE B C 1
ATOM 6424 O O . ILE B 1 222 ? -12.648 -23.438 -20.984 1 96.12 222 ILE B O 1
ATOM 6428 N N . VAL B 1 223 ? -11.18 -25.125 -20.734 1 96.94 223 VAL B N 1
ATOM 6429 C CA . VAL B 1 223 ? -10.367 -24.406 -19.75 1 96.94 223 VAL B CA 1
ATOM 6430 C C . VAL B 1 223 ? -8.961 -24.203 -20.312 1 96.94 223 VAL B C 1
ATOM 6432 O O . VAL B 1 223 ? -8.422 -25.062 -21.016 1 96.94 223 VAL B O 1
ATOM 6435 N N . SER B 1 224 ? -8.406 -23.031 -20.016 1 97.81 224 SER B N 1
ATOM 6436 C CA . SER B 1 224 ? -7.055 -22.703 -20.453 1 97.81 224 SER B CA 1
ATOM 6437 C C . SER B 1 224 ? -6.109 -22.562 -19.266 1 97.81 224 SER B C 1
ATOM 6439 O O . SER B 1 224 ? -6.543 -22.25 -18.156 1 97.81 224 SER B O 1
ATOM 6441 N N . SER B 1 225 ? -4.82 -22.844 -19.422 1 97.56 225 SER B N 1
ATOM 6442 C CA . SER B 1 225 ? -3.75 -22.609 -18.453 1 97.56 225 SER B CA 1
ATOM 6443 C C . SER B 1 225 ? -2.48 -22.109 -19.141 1 97.56 225 SER B C 1
ATOM 6445 O O . SER B 1 225 ? -1.838 -22.875 -19.875 1 97.56 225 SER B O 1
ATOM 6447 N N . LEU B 1 226 ? -2.139 -20.906 -18.969 1 98.06 226 LEU B N 1
ATOM 6448 C CA . LEU B 1 226 ? -0.952 -20.281 -19.531 1 98.06 226 LEU B CA 1
ATOM 6449 C C . LEU B 1 226 ? -0.07 -19.703 -18.438 1 98.06 226 LEU B C 1
ATOM 6451 O O . LEU B 1 226 ? 0.042 -18.469 -18.297 1 98.06 226 LEU B O 1
ATOM 6455 N N . PRO B 1 227 ? 0.654 -20.516 -17.688 1 95.94 227 PRO B N 1
ATOM 6456 C CA . PRO B 1 227 ? 1.427 -20.062 -16.531 1 95.94 227 PRO B CA 1
ATOM 6457 C C . PRO B 1 227 ? 2.688 -19.297 -16.938 1 95.94 227 PRO B C 1
ATOM 6459 O O . PRO B 1 227 ? 3.111 -19.359 -18.094 1 95.94 227 PRO B O 1
ATOM 6462 N N . ASN B 1 228 ? 3.26 -18.578 -16 1 92.56 228 ASN B N 1
ATOM 6463 C CA . ASN B 1 228 ? 4.59 -17.984 -16.141 1 92.56 228 ASN B CA 1
ATOM 6464 C C . ASN B 1 228 ? 5.676 -19.062 -16.172 1 92.56 228 ASN B C 1
ATOM 6466 O O . ASN B 1 228 ? 5.41 -20.234 -15.883 1 92.56 228 ASN B O 1
ATOM 6470 N N . ALA B 1 229 ? 6.836 -18.625 -16.547 1 91.31 229 ALA B N 1
ATOM 6471 C CA . ALA B 1 229 ? 7.969 -19.547 -16.562 1 91.31 229 ALA B CA 1
ATOM 6472 C C . ALA B 1 229 ? 8.312 -20 -15.141 1 91.31 229 ALA B C 1
ATOM 6474 O O . ALA B 1 229 ? 8.867 -21.078 -14.945 1 91.31 229 ALA B O 1
ATOM 6475 N N . GLY B 1 230 ? 8.016 -19.266 -14.242 1 85.62 230 GLY B N 1
ATOM 6476 C CA . GLY B 1 230 ? 8.289 -19.406 -12.82 1 85.62 230 GLY B CA 1
ATOM 6477 C C . GLY B 1 230 ? 8.055 -18.125 -12.031 1 85.62 230 GLY B C 1
ATOM 6478 O O . GLY B 1 230 ? 7.281 -17.266 -12.453 1 85.62 230 GLY B O 1
ATOM 6479 N N . PHE B 1 231 ? 8.641 -18.109 -10.883 1 81.56 231 PHE B N 1
ATOM 6480 C CA . PHE B 1 231 ? 8.508 -16.891 -10.094 1 81.56 231 PHE B CA 1
ATOM 6481 C C . PHE B 1 231 ? 9.539 -15.852 -10.523 1 81.56 231 PHE B C 1
ATOM 6483 O O . PHE B 1 231 ? 10.688 -16.188 -10.812 1 81.56 231 PHE B O 1
ATOM 6490 N N . PRO B 1 232 ? 9.078 -14.602 -10.617 1 78.25 232 PRO B N 1
ATOM 6491 C CA . PRO B 1 232 ? 10.031 -13.547 -10.992 1 78.25 232 PRO B CA 1
ATOM 6492 C C . PRO B 1 232 ? 10.938 -13.125 -9.836 1 78.25 232 PRO B C 1
ATOM 6494 O O . PRO B 1 232 ? 10.578 -13.32 -8.672 1 78.25 232 PRO B O 1
ATOM 6497 N N . GLU B 1 233 ? 12.094 -12.773 -10.164 1 70.25 233 GLU B N 1
ATOM 6498 C CA . GLU B 1 233 ? 13.016 -12.172 -9.211 1 70.25 233 GLU B CA 1
ATOM 6499 C C . GLU B 1 233 ? 13.516 -10.812 -9.703 1 70.25 233 GLU B C 1
ATOM 6501 O O . GLU B 1 233 ? 13.672 -10.609 -10.906 1 70.25 233 GLU B O 1
ATOM 6506 N N . ILE B 1 234 ? 13.594 -9.883 -8.82 1 61.84 234 ILE B N 1
ATOM 6507 C CA . ILE B 1 234 ? 14.18 -8.602 -9.188 1 61.84 234 ILE B CA 1
ATOM 6508 C C . ILE B 1 234 ? 15.695 -8.641 -8.961 1 61.84 234 ILE B C 1
ATOM 6510 O O . ILE B 1 234 ? 16.141 -8.836 -7.828 1 61.84 234 ILE B O 1
ATOM 6514 N N . ILE B 1 235 ? 16.438 -8.719 -10 1 60.09 235 ILE B N 1
ATOM 6515 C CA . ILE B 1 235 ? 17.891 -8.625 -9.914 1 60.09 235 ILE B CA 1
ATOM 6516 C C . ILE B 1 235 ? 18.359 -7.289 -10.477 1 60.09 235 ILE B C 1
ATOM 6518 O O . ILE B 1 235 ? 18.172 -7.012 -11.672 1 60.09 235 ILE B O 1
ATOM 6522 N N . HIS B 1 236 ? 18.969 -6.559 -9.703 1 60.28 236 HIS B N 1
ATOM 6523 C CA . HIS B 1 236 ? 19.453 -5.242 -10.102 1 60.28 236 HIS B CA 1
ATOM 6524 C C . HIS B 1 236 ? 18.359 -4.441 -10.805 1 60.28 236 HIS B C 1
ATOM 6526 O O . HIS B 1 236 ? 18.562 -3.922 -11.898 1 60.28 236 HIS B O 1
ATOM 6532 N N . GLU B 1 237 ? 17.141 -4.527 -10.258 1 55.59 237 GLU B N 1
ATOM 6533 C CA . GLU B 1 237 ? 16 -3.705 -10.625 1 55.59 237 GLU B CA 1
ATOM 6534 C C . GLU B 1 237 ? 15.344 -4.215 -11.906 1 55.59 237 GLU B C 1
ATOM 6536 O O . GLU B 1 237 ? 14.57 -3.496 -12.539 1 55.59 237 GLU B O 1
ATOM 6541 N N . ARG B 1 238 ? 15.875 -5.34 -12.32 1 63.78 238 ARG B N 1
ATOM 6542 C CA . ARG B 1 238 ? 15.258 -5.977 -13.484 1 63.78 238 ARG B CA 1
ATOM 6543 C C . ARG B 1 238 ? 14.531 -7.254 -13.086 1 63.78 238 ARG B C 1
ATOM 6545 O O . ARG B 1 238 ? 15 -8.008 -12.234 1 63.78 238 ARG B O 1
ATOM 6552 N N . THR B 1 239 ? 13.398 -7.402 -13.719 1 68.44 239 THR B N 1
ATOM 6553 C CA . THR B 1 239 ? 12.648 -8.625 -13.469 1 68.44 239 THR B CA 1
ATOM 6554 C C . THR B 1 239 ? 13.188 -9.773 -14.32 1 68.44 239 THR B C 1
ATOM 6556 O O . THR B 1 239 ? 13.297 -9.648 -15.539 1 68.44 239 THR B O 1
ATOM 6559 N N . VAL B 1 240 ? 13.562 -10.859 -13.664 1 74.25 240 VAL B N 1
ATOM 6560 C CA . VAL B 1 240 ? 14.102 -12.023 -14.359 1 74.25 240 VAL B CA 1
ATOM 6561 C C . VAL B 1 240 ? 13.297 -13.266 -13.984 1 74.25 240 VAL B C 1
ATOM 6563 O O . VAL B 1 240 ? 12.82 -13.391 -12.859 1 74.25 240 VAL B O 1
ATOM 6566 N N . TYR B 1 241 ? 13.133 -14.117 -14.992 1 80.88 241 TYR B N 1
ATOM 6567 C CA . TYR B 1 241 ? 12.445 -15.383 -14.789 1 80.88 241 TYR B CA 1
ATOM 6568 C C . TYR B 1 241 ? 13.406 -16.562 -14.953 1 80.88 241 TYR B C 1
ATOM 6570 O O . TYR B 1 241 ? 14.422 -16.453 -15.648 1 80.88 241 TYR B O 1
ATOM 6578 N N . PRO B 1 242 ? 13.078 -17.656 -14.305 1 78.94 242 PRO B N 1
ATOM 6579 C CA . PRO B 1 242 ? 13.891 -18.859 -14.539 1 78.94 242 PRO B CA 1
ATOM 6580 C C . PRO B 1 242 ? 13.734 -19.406 -15.953 1 78.94 242 PRO B C 1
ATOM 6582 O O . PRO B 1 242 ? 12.766 -19.094 -16.641 1 78.94 242 PRO B O 1
ATOM 6585 N N . ASN B 1 243 ? 14.758 -20.109 -16.391 1 81.31 243 ASN B N 1
ATOM 6586 C CA . ASN B 1 243 ? 14.742 -20.781 -17.672 1 81.31 243 ASN B CA 1
ATOM 6587 C C . ASN B 1 243 ? 14.617 -22.297 -17.516 1 81.31 243 ASN B C 1
ATOM 6589 O O . ASN B 1 243 ? 15.617 -22.984 -17.25 1 81.31 243 ASN B O 1
ATOM 6593 N N . ASN B 1 244 ? 13.422 -22.781 -17.688 1 89.56 244 ASN B N 1
ATOM 6594 C CA . ASN B 1 244 ? 13.141 -24.188 -17.391 1 89.56 244 ASN B CA 1
ATOM 6595 C C . ASN B 1 244 ? 12.109 -24.766 -18.359 1 89.56 244 ASN B C 1
ATOM 6597 O O . ASN B 1 244 ? 11.109 -25.344 -17.922 1 89.56 244 ASN B O 1
ATOM 6601 N N . PRO B 1 245 ? 12.383 -24.719 -19.688 1 93.5 245 PRO B N 1
ATOM 6602 C CA . PRO B 1 245 ? 11.383 -25.156 -20.672 1 93.5 245 PRO B CA 1
ATOM 6603 C C . PRO B 1 245 ? 10.977 -26.625 -20.484 1 93.5 245 PRO B C 1
ATOM 6605 O O . PRO B 1 245 ? 9.805 -26.969 -20.656 1 93.5 245 PRO B O 1
ATOM 6608 N N . VAL B 1 246 ? 11.914 -27.469 -20.141 1 93.31 246 VAL B N 1
ATOM 6609 C CA . VAL B 1 246 ? 11.641 -28.891 -20 1 93.31 246 VAL B CA 1
ATOM 6610 C C . VAL B 1 246 ? 10.711 -29.109 -18.812 1 93.31 246 VAL B C 1
ATOM 6612 O O . VAL B 1 246 ? 9.688 -29.797 -18.922 1 93.31 246 VAL B O 1
ATOM 6615 N N . TYR B 1 247 ? 11.094 -28.594 -17.688 1 91.81 247 TYR B N 1
ATOM 6616 C CA . TYR B 1 247 ? 10.258 -28.672 -16.484 1 91.81 247 TYR B CA 1
ATOM 6617 C C . TYR B 1 247 ? 8.875 -28.094 -16.75 1 91.81 247 TYR B C 1
ATOM 6619 O O . TYR B 1 247 ? 7.863 -28.688 -16.344 1 91.81 247 TYR B O 1
ATOM 6627 N N . PHE B 1 248 ? 8.797 -26.984 -17.406 1 95.12 248 PHE B N 1
ATOM 6628 C CA . PHE B 1 248 ? 7.566 -26.297 -17.75 1 95.12 248 PHE B CA 1
ATOM 6629 C C . PHE B 1 248 ? 6.648 -27.203 -18.562 1 95.12 248 PHE B C 1
ATOM 6631 O O . PHE B 1 248 ? 5.469 -27.359 -18.234 1 95.12 248 PHE B O 1
ATOM 6638 N N . ALA B 1 249 ? 7.227 -27.828 -19.562 1 96.19 249 ALA B N 1
ATOM 6639 C CA . ALA B 1 249 ? 6.461 -28.688 -20.453 1 96.19 249 ALA B CA 1
ATOM 6640 C C . ALA B 1 249 ? 5.906 -29.906 -19.703 1 96.19 249 ALA B C 1
ATOM 6642 O O . ALA B 1 249 ? 4.77 -30.328 -19.953 1 96.19 249 ALA B O 1
ATOM 6643 N N . ARG B 1 250 ? 6.68 -30.422 -18.828 1 94.5 250 ARG B N 1
ATOM 6644 C CA . ARG B 1 250 ? 6.238 -31.578 -18.047 1 94.5 250 ARG B CA 1
ATOM 6645 C C . ARG B 1 250 ? 5.051 -31.219 -17.172 1 94.5 250 ARG B C 1
ATOM 6647 O O . ARG B 1 250 ? 4.105 -32 -17.047 1 94.5 250 ARG B O 1
ATOM 6654 N N . LYS B 1 251 ? 5.113 -30.109 -16.562 1 94.88 251 LYS B N 1
ATOM 6655 C CA . LYS B 1 251 ? 4.02 -29.672 -15.703 1 94.88 251 LYS B CA 1
ATOM 6656 C C . LYS B 1 251 ? 2.75 -29.422 -16.516 1 94.88 251 LYS B C 1
ATOM 6658 O O . LYS B 1 251 ? 1.647 -29.75 -16.062 1 94.88 251 LYS B O 1
ATOM 6663 N N . LEU B 1 252 ? 2.865 -28.844 -17.688 1 96.31 252 LEU B N 1
ATOM 6664 C CA . LEU B 1 252 ? 1.7 -28.578 -18.516 1 96.31 252 LEU B CA 1
ATOM 6665 C C . LEU B 1 252 ? 1.098 -29.875 -19.047 1 96.31 252 LEU B C 1
ATOM 6667 O O . LEU B 1 252 ? -0.117 -29.969 -19.234 1 96.31 252 LEU B O 1
ATOM 6671 N N . LYS B 1 253 ? 2.004 -30.859 -19.234 1 95.75 253 LYS B N 1
ATOM 6672 C CA . LYS B 1 253 ? 1.484 -32.188 -19.594 1 95.75 253 LYS B CA 1
ATOM 6673 C C . LYS B 1 253 ? 0.567 -32.719 -18.5 1 95.75 253 LYS B C 1
ATOM 6675 O O . LYS B 1 253 ? -0.485 -33.281 -18.781 1 95.75 253 LYS B O 1
ATOM 6680 N N . GLU B 1 254 ? 0.971 -32.531 -17.281 1 94.62 254 GLU B N 1
ATOM 6681 C CA . GLU B 1 254 ? 0.138 -32.938 -16.141 1 94.62 254 GLU B CA 1
ATOM 6682 C C . GLU B 1 254 ? -1.168 -32.156 -16.109 1 94.62 254 GLU B C 1
ATOM 6684 O O . GLU B 1 254 ? -2.221 -32.688 -15.781 1 94.62 254 GLU B O 1
ATOM 6689 N N . ILE B 1 255 ? -1.133 -30.875 -16.406 1 95.44 255 ILE B N 1
ATOM 6690 C CA . ILE B 1 255 ? -2.305 -30.016 -16.422 1 95.44 255 ILE B CA 1
ATOM 6691 C C . ILE B 1 255 ? -3.279 -30.484 -17.5 1 95.44 255 ILE B C 1
ATOM 6693 O O . ILE B 1 255 ? -4.492 -30.531 -17.281 1 95.44 255 ILE B O 1
ATOM 6697 N N . LYS B 1 256 ? -2.729 -30.859 -18.609 1 94.75 256 LYS B N 1
ATOM 6698 C CA . LYS B 1 256 ? -3.541 -31.391 -19.703 1 94.75 256 LYS B CA 1
ATOM 6699 C C . LYS B 1 256 ? -4.312 -32.625 -19.266 1 94.75 256 LYS B C 1
ATOM 6701 O O . LYS B 1 256 ? -5.484 -32.781 -19.609 1 94.75 256 LYS B O 1
ATOM 6706 N N . LYS B 1 257 ? -3.705 -33.438 -18.5 1 92.62 257 LYS B N 1
ATOM 6707 C CA . LYS B 1 257 ? -4.324 -34.688 -18.031 1 92.62 257 LYS B CA 1
ATOM 6708 C C . LYS B 1 257 ? -5.535 -34.375 -17.156 1 92.62 257 LYS B C 1
ATOM 6710 O O . LYS B 1 257 ? -6.398 -35.25 -16.984 1 92.62 257 LYS B O 1
ATOM 6715 N N . LEU B 1 258 ? -5.609 -33.188 -16.672 1 92.69 258 LEU B N 1
ATOM 6716 C CA . LEU B 1 258 ? -6.727 -32.812 -15.82 1 92.69 258 LEU B CA 1
ATOM 6717 C C . LEU B 1 258 ? -7.898 -32.312 -16.656 1 92.69 258 LEU B C 1
ATOM 6719 O O . LEU B 1 258 ? -8.953 -31.969 -16.109 1 92.69 258 LEU B O 1
ATOM 6723 N N . GLY B 1 259 ? -7.707 -32.219 -17.938 1 92.38 259 GLY B N 1
ATOM 6724 C CA . GLY B 1 259 ? -8.812 -31.844 -18.812 1 92.38 259 GLY B CA 1
ATOM 6725 C C . GLY B 1 259 ? -8.648 -30.484 -19.438 1 92.38 259 GLY B C 1
ATOM 6726 O O . GLY B 1 259 ? -9.539 -30.016 -20.156 1 92.38 259 GLY B O 1
ATOM 6727 N N . VAL B 1 260 ? -7.574 -29.828 -19.219 1 95.25 260 VAL B N 1
ATOM 6728 C CA . VAL B 1 260 ? -7.32 -28.516 -19.812 1 95.25 260 VAL B CA 1
ATOM 6729 C C . VAL B 1 260 ? -7.066 -28.656 -21.312 1 95.25 260 VAL B C 1
ATOM 6731 O O . VAL B 1 260 ? -6.281 -29.516 -21.734 1 95.25 260 VAL B O 1
ATOM 6734 N N . SER B 1 261 ? -7.754 -27.797 -22.109 1 95.31 261 SER B N 1
ATOM 6735 C CA . SER B 1 261 ? -7.711 -28.016 -23.547 1 95.31 261 SER B CA 1
ATOM 6736 C C . SER B 1 261 ? -6.922 -26.906 -24.25 1 95.31 261 SER B C 1
ATOM 6738 O O . SER B 1 261 ? -6.566 -27.031 -25.422 1 95.31 261 SER B O 1
ATOM 6740 N N . ILE B 1 262 ? -6.684 -25.844 -23.594 1 97.38 262 ILE B N 1
ATOM 6741 C CA . ILE B 1 262 ? -5.898 -24.734 -24.141 1 97.38 262 ILE B CA 1
ATOM 6742 C C . ILE B 1 262 ? -4.684 -24.484 -23.25 1 97.38 262 ILE B C 1
ATOM 6744 O O . ILE B 1 262 ? -4.832 -24.156 -22.062 1 97.38 262 ILE B O 1
ATOM 6748 N N . ILE B 1 263 ? -3.447 -24.641 -23.75 1 97.62 263 ILE B N 1
ATOM 6749 C CA . ILE B 1 263 ? -2.238 -24.5 -22.953 1 97.62 263 ILE B CA 1
ATOM 6750 C C . ILE B 1 263 ? -1.245 -23.578 -23.656 1 97.62 263 ILE B C 1
ATOM 6752 O O . ILE B 1 263 ? -1.345 -23.375 -24.875 1 97.62 263 ILE B O 1
ATOM 6756 N N . GLY B 1 264 ? -0.338 -23.031 -23.016 1 97.5 264 GLY B N 1
ATOM 6757 C CA . GLY B 1 264 ? 0.689 -22.125 -23.5 1 97.5 264 GLY B CA 1
ATOM 6758 C C . GLY B 1 264 ? 1.475 -21.453 -22.375 1 97.5 264 GLY B C 1
ATOM 6759 O O . GLY B 1 264 ? 1.641 -22.031 -21.297 1 97.5 264 GLY B O 1
ATOM 6760 N N . GLY B 1 265 ? 2.059 -20.344 -22.703 1 96.56 265 GLY B N 1
ATOM 6761 C CA . GLY B 1 265 ? 2.863 -19.656 -21.703 1 96.56 265 GLY B CA 1
ATOM 6762 C C . GLY B 1 265 ? 2.5 -18.203 -21.547 1 96.56 265 GLY B C 1
ATOM 6763 O O . GLY B 1 265 ? 1.741 -17.641 -22.344 1 96.56 265 GLY B O 1
ATOM 6764 N N . CYS B 1 266 ? 2.963 -17.609 -20.516 1 95.06 266 CYS B N 1
ATOM 6765 C CA . CYS B 1 266 ? 2.83 -16.188 -20.266 1 95.06 266 CYS B CA 1
ATOM 6766 C C . CYS B 1 266 ? 4.18 -15.562 -19.922 1 95.06 266 CYS B C 1
ATOM 6768 O O . CYS B 1 266 ? 5.176 -15.812 -20.594 1 95.06 266 CYS B O 1
ATOM 6770 N N . CYS B 1 267 ? 4.293 -14.727 -18.875 1 91.56 267 CYS B N 1
ATOM 6771 C CA . CYS B 1 267 ? 5.5 -13.961 -18.609 1 91.56 267 CYS B CA 1
ATOM 6772 C C . CYS B 1 267 ? 6.691 -14.875 -18.344 1 91.56 267 CYS B C 1
ATOM 6774 O O . CYS B 1 267 ? 6.566 -15.875 -17.641 1 91.56 267 CYS B O 1
ATOM 6776 N N . GLY B 1 268 ? 7.789 -14.547 -18.938 1 91.38 268 GLY B N 1
ATOM 6777 C CA . GLY B 1 268 ? 9.031 -15.273 -18.734 1 91.38 268 GLY B CA 1
ATOM 6778 C C . GLY B 1 268 ? 9.211 -16.422 -19.719 1 91.38 268 GLY B C 1
ATOM 6779 O O . GLY B 1 268 ? 10.32 -16.953 -19.859 1 91.38 268 GLY B O 1
ATOM 6780 N N . THR B 1 269 ? 8.211 -16.812 -20.438 1 95.44 269 THR B N 1
ATOM 6781 C CA . THR B 1 269 ? 8.32 -17.875 -21.438 1 95.44 269 THR B CA 1
ATOM 6782 C C . THR B 1 269 ? 8.742 -17.297 -22.781 1 95.44 269 THR B C 1
ATOM 6784 O O . THR B 1 269 ? 8.688 -16.078 -22.984 1 95.44 269 THR B O 1
ATOM 6787 N N . ASN B 1 270 ? 9.203 -18.125 -23.625 1 96.62 270 ASN B N 1
ATOM 6788 C CA . ASN B 1 270 ? 9.648 -17.797 -24.984 1 96.62 270 ASN B CA 1
ATOM 6789 C C . ASN B 1 270 ? 9.461 -18.969 -25.938 1 96.62 270 ASN B C 1
ATOM 6791 O O . ASN B 1 270 ? 8.906 -20 -25.562 1 96.62 270 ASN B O 1
ATOM 6795 N N . PRO B 1 271 ? 9.836 -18.828 -27.188 1 97.69 271 PRO B N 1
ATOM 6796 C CA . PRO B 1 271 ? 9.562 -19.875 -28.172 1 97.69 271 PRO B CA 1
ATOM 6797 C C . PRO B 1 271 ? 10.172 -21.219 -27.766 1 97.69 271 PRO B C 1
ATOM 6799 O O . PRO B 1 271 ? 9.625 -22.281 -28.109 1 97.69 271 PRO B O 1
ATOM 6802 N N . SER B 1 272 ? 11.219 -21.203 -27.031 1 97.38 272 SER B N 1
ATOM 6803 C CA . SER B 1 272 ? 11.805 -22.469 -26.578 1 97.38 272 SER B CA 1
ATOM 6804 C C . SER B 1 272 ? 10.844 -23.234 -25.672 1 97.38 272 SER B C 1
ATOM 6806 O O . SER B 1 272 ? 10.797 -24.469 -25.719 1 97.38 272 SER B O 1
ATOM 6808 N N . TYR B 1 273 ? 10.094 -22.547 -24.891 1 97.44 273 TYR B N 1
ATOM 6809 C CA . TYR B 1 273 ? 9.086 -23.156 -24.031 1 97.44 273 TYR B CA 1
ATOM 6810 C C . TYR B 1 273 ? 7.984 -23.812 -24.859 1 97.44 273 TYR B C 1
ATOM 6812 O O . TYR B 1 273 ? 7.559 -24.922 -24.562 1 97.44 273 TYR B O 1
ATOM 6820 N N . ILE B 1 274 ? 7.547 -23.172 -25.891 1 97.94 274 ILE B N 1
ATOM 6821 C CA . ILE B 1 274 ? 6.449 -23.641 -26.719 1 97.94 274 ILE B CA 1
ATOM 6822 C C . ILE B 1 274 ? 6.906 -24.844 -27.547 1 97.94 274 ILE B C 1
ATOM 6824 O O . ILE B 1 274 ? 6.148 -25.797 -27.75 1 97.94 274 ILE B O 1
ATOM 6828 N N . SER B 1 275 ? 8.148 -24.75 -28 1 97.56 275 SER B N 1
ATOM 6829 C CA . SER B 1 275 ? 8.703 -25.875 -28.734 1 97.56 275 SER B CA 1
ATOM 6830 C C . SER B 1 275 ? 8.758 -27.141 -27.875 1 97.56 275 SER B C 1
ATOM 6832 O O . SER B 1 275 ? 8.367 -28.219 -28.328 1 97.56 275 SER B O 1
ATOM 6834 N N . LYS B 1 276 ? 9.234 -26.969 -26.688 1 96.5 276 LYS B N 1
ATOM 6835 C CA . LYS B 1 276 ? 9.305 -28.109 -25.766 1 96.5 276 LYS B CA 1
ATOM 6836 C C . LYS B 1 276 ? 7.91 -28.625 -25.422 1 96.5 276 LYS B C 1
ATOM 6838 O O . LYS B 1 276 ? 7.719 -29.828 -25.219 1 96.5 276 LYS B O 1
ATOM 6843 N N . LEU B 1 277 ? 6.973 -27.75 -25.297 1 96.19 277 LEU B N 1
ATOM 6844 C CA . LEU B 1 277 ? 5.586 -28.109 -25.031 1 96.19 277 LEU B CA 1
ATOM 6845 C C . LEU B 1 277 ? 5.027 -28.969 -26.172 1 96.19 277 LEU B C 1
ATOM 6847 O O . LEU B 1 277 ? 4.406 -30 -25.922 1 96.19 277 LEU B O 1
ATOM 6851 N N . ARG B 1 278 ? 5.266 -28.547 -27.359 1 95.12 278 ARG B N 1
ATOM 6852 C CA . ARG B 1 278 ? 4.82 -29.266 -28.547 1 95.12 278 ARG B CA 1
ATOM 6853 C C . ARG B 1 278 ? 5.414 -30.672 -28.594 1 95.12 278 ARG B C 1
ATOM 6855 O O . ARG B 1 278 ? 4.715 -31.641 -28.906 1 95.12 278 ARG B O 1
ATOM 6862 N N . ASP B 1 279 ? 6.629 -30.734 -28.219 1 95.5 279 ASP B N 1
ATOM 6863 C CA . ASP B 1 279 ? 7.344 -32 -28.266 1 95.5 279 ASP B CA 1
ATOM 6864 C C . ASP B 1 279 ? 6.848 -32.969 -27.188 1 95.5 279 ASP B C 1
ATOM 6866 O O . ASP B 1 279 ? 6.891 -34.188 -27.344 1 95.5 279 ASP B O 1
ATOM 6870 N N . THR B 1 280 ? 6.453 -32.406 -26.109 1 94.38 280 THR B N 1
ATOM 6871 C CA . THR B 1 280 ? 6.156 -33.188 -24.906 1 94.38 280 THR B CA 1
ATOM 6872 C C . THR B 1 280 ? 4.695 -33.625 -24.891 1 94.38 280 THR B C 1
ATOM 6874 O O . THR B 1 280 ? 4.371 -34.688 -24.375 1 94.38 280 THR B O 1
ATOM 6877 N N . ILE B 1 281 ? 3.818 -32.844 -25.438 1 91.06 281 ILE B N 1
ATOM 6878 C CA . ILE B 1 281 ? 2.385 -33.062 -25.281 1 91.06 281 ILE B CA 1
ATOM 6879 C C . ILE B 1 281 ? 1.829 -33.75 -26.531 1 91.06 281 ILE B C 1
ATOM 6881 O O . ILE B 1 281 ? 2.211 -33.406 -27.641 1 91.06 281 ILE B O 1
ATOM 6885 N N . ASP B 1 282 ? 1.081 -34.781 -26.25 1 83.25 282 ASP B N 1
ATOM 6886 C CA . ASP B 1 282 ? 0.328 -35.375 -27.344 1 83.25 282 ASP B CA 1
ATOM 6887 C C . ASP B 1 282 ? -0.874 -34.531 -27.734 1 83.25 282 ASP B C 1
ATOM 6889 O O . ASP B 1 282 ? -1.581 -34 -26.859 1 83.25 282 ASP B O 1
ATOM 6893 N N . ASN B 1 283 ? -1.2 -34.375 -28.938 1 81.81 283 ASN B N 1
ATOM 6894 C CA . ASN B 1 283 ? -2.184 -33.438 -29.469 1 81.81 283 ASN B CA 1
ATOM 6895 C C . ASN B 1 283 ? -3.609 -33.938 -29.234 1 81.81 283 ASN B C 1
ATOM 6897 O O . ASN B 1 283 ? -4.566 -33.188 -29.438 1 81.81 283 ASN B O 1
ATOM 6901 N N . LYS B 1 284 ? -3.809 -35 -28.672 1 81.38 284 LYS B N 1
ATOM 6902 C CA . LYS B 1 284 ? -5.152 -35.562 -28.484 1 81.38 284 LYS B CA 1
ATOM 6903 C C . LYS B 1 284 ? -5.758 -35.062 -27.172 1 81.38 284 LYS B C 1
ATOM 6905 O O . LYS B 1 284 ? -5.078 -35.031 -26.141 1 81.38 284 LYS B O 1
ATOM 6910 N N . PRO B 1 285 ? -7.027 -34.656 -27.312 1 79.88 285 PRO B N 1
ATOM 6911 C CA . PRO B 1 285 ? -7.695 -34.25 -26.078 1 79.88 285 PRO B CA 1
ATOM 6912 C C . PRO B 1 285 ? -7.828 -35.406 -25.078 1 79.88 285 PRO B C 1
ATOM 6914 O O . PRO B 1 285 ? -7.875 -36.562 -25.469 1 79.88 285 PRO B O 1
ATOM 6917 N N . GLU B 1 286 ? -7.664 -35.188 -23.859 1 74.75 286 GLU B N 1
ATOM 6918 C CA . GLU B 1 286 ? -7.859 -36.156 -22.797 1 74.75 286 GLU B CA 1
ATOM 6919 C C . GLU B 1 286 ? -8.977 -35.75 -21.844 1 74.75 286 GLU B C 1
ATOM 6921 O O . GLU B 1 286 ? -9.094 -34.562 -21.5 1 74.75 286 GLU B O 1
ATOM 6926 N N . ALA B 1 287 ? -9.992 -36.656 -21.703 1 66.25 287 ALA B N 1
ATOM 6927 C CA . ALA B 1 287 ? -11.031 -36.375 -20.719 1 66.25 287 ALA B CA 1
ATOM 6928 C C . ALA B 1 287 ? -10.453 -36.312 -19.297 1 66.25 287 ALA B C 1
ATOM 6930 O O . ALA B 1 287 ? -9.57 -37.125 -18.953 1 66.25 287 ALA B O 1
ATOM 6931 N N . GLY B 1 288 ? -10.578 -35.188 -18.672 1 61.72 288 GLY B N 1
ATOM 6932 C CA . GLY B 1 288 ? -10.039 -34.969 -17.344 1 61.72 288 GLY B CA 1
ATOM 6933 C C . GLY B 1 288 ? -10.328 -36.125 -16.391 1 61.72 288 GLY B C 1
ATOM 6934 O O . GLY B 1 288 ? -11.422 -36.688 -16.406 1 61.72 288 GLY B O 1
ATOM 6935 N N . ASP B 1 289 ? -9.398 -36.719 -15.82 1 58.03 289 ASP B N 1
ATOM 6936 C CA . ASP B 1 289 ? -9.617 -37.688 -14.727 1 58.03 289 ASP B CA 1
ATOM 6937 C C . ASP B 1 289 ? -10.477 -37.062 -13.625 1 58.03 289 ASP B C 1
ATOM 6939 O O . ASP B 1 289 ? -10.25 -35.938 -13.227 1 58.03 289 ASP B O 1
ATOM 6943 N N . LYS B 1 290 ? -11.828 -37.406 -13.547 1 49.72 290 LYS B N 1
ATOM 6944 C CA . LYS B 1 290 ? -12.656 -36.969 -12.43 1 49.72 290 LYS B CA 1
ATOM 6945 C C . LYS B 1 290 ? -11.859 -36.938 -11.133 1 49.72 290 LYS B C 1
ATOM 6947 O O . LYS B 1 290 ? -11.68 -38 -10.492 1 49.72 290 LYS B O 1
ATOM 6952 N N . ILE B 1 291 ? -10.875 -36.188 -11.047 1 49.25 291 ILE B N 1
ATOM 6953 C CA . ILE B 1 291 ? -10.188 -36.219 -9.766 1 49.25 291 ILE B CA 1
ATOM 6954 C C . ILE B 1 291 ? -11.109 -35.688 -8.672 1 49.25 291 ILE B C 1
ATOM 6956 O O . ILE B 1 291 ? -11.781 -34.656 -8.859 1 49.25 291 ILE B O 1
ATOM 6960 N N . LYS B 1 292 ? -11.359 -36.625 -7.695 1 45.38 292 LYS B N 1
ATOM 6961 C CA . LYS B 1 292 ? -12.102 -36.375 -6.457 1 45.38 292 LYS B CA 1
ATOM 6962 C C . LYS B 1 292 ? -11.742 -35 -5.867 1 45.38 292 LYS B C 1
ATOM 6964 O O . LYS B 1 292 ? -10.57 -34.625 -5.852 1 45.38 292 LYS B O 1
ATOM 6969 N N . ARG B 1 293 ? -12.656 -34.25 -5.672 1 44.78 293 ARG B N 1
ATOM 6970 C CA . ARG B 1 293 ? -12.758 -32.969 -4.988 1 44.78 293 ARG B CA 1
ATOM 6971 C C . ARG B 1 293 ? -11.906 -32.938 -3.721 1 44.78 293 ARG B C 1
ATOM 6973 O O . ARG B 1 293 ? -12.047 -33.812 -2.863 1 44.78 293 ARG B O 1
ATOM 6980 N N . TYR B 1 294 ? -10.797 -32.594 -3.824 1 40.5 294 TYR B N 1
ATOM 6981 C CA . TYR B 1 294 ? -10.203 -32.406 -2.502 1 40.5 294 TYR B CA 1
ATOM 6982 C C . TYR B 1 294 ? -11.094 -31.547 -1.616 1 40.5 294 TYR B C 1
ATOM 6984 O O . TYR B 1 294 ? -11.445 -30.422 -1.984 1 40.5 294 TYR B O 1
ATOM 6992 N N . GLU B 1 295 ? -12.164 -32.188 -1.157 1 40.06 295 GLU B N 1
ATOM 6993 C CA . GLU B 1 295 ? -12.914 -31.484 -0.118 1 40.06 295 GLU B CA 1
ATOM 6994 C C . GLU B 1 295 ? -11.977 -30.734 0.836 1 40.06 295 GLU B C 1
ATOM 6996 O O . GLU B 1 295 ? -10.984 -31.297 1.3 1 40.06 295 GLU B O 1
ATOM 7001 N N . HIS B 1 296 ? -11.844 -29.547 0.639 1 42.69 296 HIS B N 1
ATOM 7002 C CA . HIS B 1 296 ? -11.18 -28.812 1.713 1 42.69 296 HIS B CA 1
ATOM 7003 C C . HIS B 1 296 ? -11.516 -29.406 3.074 1 42.69 296 HIS B C 1
ATOM 7005 O O . HIS B 1 296 ? -12.68 -29.703 3.363 1 42.69 296 HIS B O 1
ATOM 7011 N N . GLU B 1 297 ? -10.773 -30.344 3.494 1 39.25 297 GLU B N 1
ATOM 7012 C CA . GLU B 1 297 ? -10.984 -30.797 4.867 1 39.25 297 GLU B CA 1
ATOM 7013 C C . GLU B 1 297 ? -11.555 -29.672 5.734 1 39.25 297 GLU B C 1
ATOM 7015 O O . GLU B 1 297 ? -11.008 -28.578 5.777 1 39.25 297 GLU B O 1
ATOM 7020 N N . THR B 1 298 ? -12.883 -29.672 5.738 1 40.12 298 THR B N 1
ATOM 7021 C CA . THR B 1 298 ? -13.562 -28.859 6.75 1 40.12 298 THR B CA 1
ATOM 7022 C C . THR B 1 298 ? -12.742 -28.797 8.031 1 40.12 298 THR B C 1
ATOM 7024 O O . THR B 1 298 ? -12.391 -29.828 8.602 1 40.12 298 THR B O 1
ATOM 7027 N N . TYR B 1 299 ? -11.852 -27.922 8.102 1 40.12 299 TYR B N 1
ATOM 7028 C CA . TYR B 1 299 ? -11.148 -27.688 9.359 1 40.12 299 TYR B CA 1
ATOM 7029 C C . TYR B 1 299 ? -12.055 -27.969 10.547 1 40.12 299 TYR B C 1
ATOM 7031 O O . TYR B 1 299 ? -13.281 -27.844 10.445 1 40.12 299 TYR B O 1
ATOM 7039 N N . ASN B 1 300 ? -11.617 -28.875 11.398 1 43.25 300 ASN B N 1
ATOM 7040 C CA . ASN B 1 300 ? -12.117 -29.281 12.703 1 43.25 300 ASN B CA 1
ATOM 7041 C C . ASN B 1 300 ? -12.883 -28.156 13.391 1 43.25 300 ASN B C 1
ATOM 7043 O O . ASN B 1 300 ? -12.547 -26.984 13.227 1 43.25 300 ASN B O 1
ATOM 7047 N N . GLU B 1 301 ? -14.086 -28.516 13.703 1 46.25 301 GLU B N 1
ATOM 7048 C CA . GLU B 1 301 ? -14.969 -27.812 14.625 1 46.25 301 GLU B CA 1
ATOM 7049 C C . GLU B 1 301 ? -14.172 -27.031 15.672 1 46.25 301 GLU B C 1
ATOM 7051 O O . GLU B 1 301 ? -13.875 -27.547 16.75 1 46.25 301 GLU B O 1
ATOM 7056 N N . LYS B 1 302 ? -13.164 -26.391 15.258 1 52.16 302 LYS B N 1
ATOM 7057 C CA . LYS B 1 302 ? -12.406 -25.594 16.219 1 52.16 302 LYS B CA 1
ATOM 7058 C C . LYS B 1 302 ? -13.328 -24.719 17.062 1 52.16 302 LYS B C 1
ATOM 7060 O O . LYS B 1 302 ? -14.477 -24.484 16.703 1 52.16 302 LYS B O 1
ATOM 7065 N N . ASN B 1 303 ? -12.922 -24.406 18.25 1 60.19 303 ASN B N 1
ATOM 7066 C CA . ASN B 1 303 ? -13.508 -23.609 19.328 1 60.19 303 ASN B CA 1
ATOM 7067 C C . ASN B 1 303 ? -13.977 -22.25 18.828 1 60.19 303 ASN B C 1
ATOM 7069 O O . ASN B 1 303 ? -13.156 -21.375 18.5 1 60.19 303 ASN B O 1
ATOM 7073 N N . ILE B 1 304 ? -15.156 -22.234 18.25 1 76.06 304 ILE B N 1
ATOM 7074 C CA . ILE B 1 304 ? -15.828 -20.984 17.906 1 76.06 304 ILE B CA 1
ATOM 7075 C C . ILE B 1 304 ? -15.836 -20.062 19.125 1 76.06 304 ILE B C 1
ATOM 7077 O O . ILE B 1 304 ? -16.25 -20.469 20.219 1 76.06 304 ILE B O 1
ATOM 7081 N N . ILE B 1 305 ? -15.172 -18.938 18.984 1 82.19 305 ILE B N 1
ATOM 7082 C CA . ILE B 1 305 ? -15.156 -17.938 20.047 1 82.19 305 ILE B CA 1
ATOM 7083 C C . ILE B 1 305 ? -16.469 -17.156 20.031 1 82.19 305 ILE B C 1
ATOM 7085 O O . ILE B 1 305 ? -16.938 -16.75 18.984 1 82.19 305 ILE B O 1
ATOM 7089 N N . LYS B 1 306 ? -17 -17.047 21.156 1 89.69 306 LYS B N 1
ATOM 7090 C CA . LYS B 1 306 ? -18.234 -16.281 21.312 1 89.69 306 LYS B CA 1
ATOM 7091 C C . LYS B 1 306 ? -18 -14.797 21.062 1 89.69 306 LYS B C 1
ATOM 7093 O O . LYS B 1 306 ? -17.062 -14.219 21.609 1 89.69 306 LYS B O 1
ATOM 7098 N N . ASN B 1 307 ? -18.75 -14.219 20.172 1 95.62 307 ASN B N 1
ATOM 7099 C CA . ASN B 1 307 ? -18.781 -12.781 19.906 1 95.62 307 ASN B CA 1
ATOM 7100 C C . ASN B 1 307 ? -20 -12.125 20.547 1 95.62 307 ASN B C 1
ATOM 7102 O O . ASN B 1 307 ? -21.078 -12.078 19.953 1 95.62 307 ASN B O 1
ATOM 7106 N N . THR B 1 308 ? -19.828 -11.617 21.75 1 96.25 308 THR B N 1
ATOM 7107 C CA . THR B 1 308 ? -20.922 -11.102 22.547 1 96.25 308 THR B CA 1
ATOM 7108 C C . THR B 1 308 ? -21.516 -9.852 21.906 1 96.25 308 THR B C 1
ATOM 7110 O O . THR B 1 308 ? -22.734 -9.609 22 1 96.25 308 THR B O 1
ATOM 7113 N N . PHE B 1 309 ? -20.734 -9.086 21.297 1 97.62 309 PHE B N 1
ATOM 7114 C CA . PHE B 1 309 ? -21.234 -7.891 20.625 1 97.62 309 PHE B CA 1
ATOM 7115 C C . PHE B 1 309 ? -22.156 -8.266 19.469 1 97.62 309 PHE B C 1
ATOM 7117 O O . PHE B 1 309 ? -23.266 -7.73 19.359 1 97.62 309 PHE B O 1
ATOM 7124 N N . LYS B 1 310 ? -21.656 -9.164 18.609 1 97.06 310 LYS B N 1
ATOM 7125 C CA . LYS B 1 310 ? -22.453 -9.664 17.484 1 97.06 310 LYS B CA 1
ATOM 7126 C C . LYS B 1 310 ? -23.797 -10.227 17.984 1 97.06 310 LYS B C 1
ATOM 7128 O O . LYS B 1 310 ? -24.844 -9.938 17.406 1 97.06 310 LYS B O 1
ATOM 7133 N N . GLU B 1 311 ? -23.797 -10.961 19.062 1 97 311 GLU B N 1
ATOM 7134 C CA . GLU B 1 311 ? -25.016 -11.562 19.609 1 97 311 GLU B CA 1
ATOM 7135 C C . GLU B 1 311 ? -25.984 -10.492 20.094 1 97 311 GLU B C 1
ATOM 7137 O O . GLU B 1 311 ? -27.188 -10.57 19.797 1 97 311 GLU B O 1
ATOM 7142 N N . LYS B 1 312 ? -25.469 -9.531 20.734 1 97.56 312 LYS B N 1
ATOM 7143 C CA . LYS B 1 312 ? -26.328 -8.461 21.25 1 97.56 312 LYS B CA 1
ATOM 7144 C C . LYS B 1 312 ? -26.938 -7.66 20.109 1 97.56 312 LYS B C 1
ATOM 7146 O O . LYS B 1 312 ? -28.141 -7.355 20.141 1 97.56 312 LYS B O 1
ATOM 7151 N N . VAL B 1 313 ? -26.141 -7.348 19.141 1 96.94 313 VAL B N 1
ATOM 7152 C CA . VAL B 1 313 ? -26.625 -6.57 18 1 96.94 313 VAL B CA 1
ATOM 7153 C C . VAL B 1 313 ? -27.703 -7.355 17.266 1 96.94 313 VAL B C 1
ATOM 7155 O O . VAL B 1 313 ? -28.766 -6.812 16.938 1 96.94 313 VAL B O 1
ATOM 7158 N N . LYS B 1 314 ? -27.469 -8.617 17.047 1 95.06 314 LYS B N 1
ATOM 7159 C CA . LYS B 1 314 ? -28.406 -9.461 16.297 1 95.06 314 LYS B CA 1
ATOM 7160 C C . LYS B 1 314 ? -29.703 -9.656 17.078 1 95.06 314 LYS B C 1
ATOM 7162 O O . LYS B 1 314 ? -30.781 -9.766 16.484 1 95.06 314 LYS B O 1
ATOM 7167 N N . ASN B 1 315 ? -29.578 -9.695 18.406 1 95.19 315 ASN B N 1
ATOM 7168 C CA . ASN B 1 315 ? -30.75 -9.898 19.266 1 95.19 315 ASN B CA 1
ATOM 7169 C C . ASN B 1 315 ? -31.547 -8.609 19.438 1 95.19 315 ASN B C 1
ATOM 7171 O O . ASN B 1 315 ? -32.625 -8.617 20.031 1 95.19 315 ASN B O 1
ATOM 7175 N N . GLY B 1 316 ? -31.016 -7.543 19 1 94.19 316 GLY B N 1
ATOM 7176 C CA . GLY B 1 316 ? -31.719 -6.27 19.094 1 94.19 316 GLY B CA 1
ATOM 7177 C C . GLY B 1 316 ? -31.453 -5.523 20.375 1 94.19 316 GLY B C 1
ATOM 7178 O O . GLY B 1 316 ? -32.156 -4.574 20.719 1 94.19 316 GLY B O 1
ATOM 7179 N N . ASP B 1 317 ? -30.438 -5.949 21.156 1 96.19 317 ASP B N 1
ATOM 7180 C CA . ASP B 1 317 ? -30.047 -5.223 22.359 1 96.19 317 ASP B CA 1
ATOM 7181 C C . ASP B 1 317 ? -29.422 -3.879 22.016 1 96.19 317 ASP B C 1
ATOM 7183 O O . ASP B 1 317 ? -28.75 -3.746 20.984 1 96.19 317 ASP B O 1
ATOM 7187 N N . PHE B 1 318 ? -29.688 -2.943 22.906 1 96.94 318 PHE B N 1
ATOM 7188 C CA . PHE B 1 318 ? -29.031 -1.647 22.766 1 96.94 318 PHE B CA 1
ATOM 7189 C C . PHE B 1 318 ? -27.578 -1.729 23.188 1 96.94 318 PHE B C 1
ATOM 7191 O O . PHE B 1 318 ? -27.281 -2.047 24.344 1 96.94 318 PHE B O 1
ATOM 7198 N N . VAL B 1 319 ? -26.672 -1.45 22.297 1 98.06 319 VAL B N 1
ATOM 7199 C CA . VAL B 1 319 ? -25.266 -1.684 22.578 1 98.06 319 VAL B CA 1
ATOM 7200 C C . VAL B 1 319 ? -24.516 -0.35 22.625 1 98.06 319 VAL B C 1
ATOM 7202 O O . VAL B 1 319 ? -24.953 0.631 22.016 1 98.06 319 VAL B O 1
ATOM 7205 N N . ILE B 1 320 ? -23.406 -0.296 23.359 1 98.38 320 ILE B N 1
ATOM 7206 C CA . ILE B 1 320 ? -22.547 0.879 23.484 1 98.38 320 ILE B CA 1
ATOM 7207 C C . ILE B 1 320 ? -21.141 0.543 23 1 98.38 320 ILE B C 1
ATOM 7209 O O . ILE B 1 320 ? -20.531 -0.426 23.469 1 98.38 320 ILE B O 1
ATOM 7213 N N . ALA B 1 321 ? -20.641 1.27 22.031 1 98.62 321 ALA B N 1
ATOM 7214 C CA . ALA B 1 321 ? -19.266 1.171 21.547 1 98.62 321 ALA B CA 1
ATOM 7215 C C . ALA B 1 321 ? -18.469 2.42 21.891 1 98.62 321 ALA B C 1
ATOM 7217 O O . ALA B 1 321 ? -18.984 3.537 21.828 1 98.62 321 ALA B O 1
ATOM 7218 N N . VAL B 1 322 ? -17.188 2.238 22.297 1 98.62 322 VAL B N 1
ATOM 7219 C CA . VAL B 1 322 ? -16.328 3.359 22.656 1 98.62 322 VAL B CA 1
ATOM 7220 C C . VAL B 1 322 ? -15.023 3.279 21.859 1 98.62 322 VAL B C 1
ATOM 7222 O O . VAL B 1 322 ? -14.391 2.223 21.812 1 98.62 322 VAL B O 1
ATOM 7225 N N . GLU B 1 323 ? -14.656 4.34 21.266 1 98.19 323 GLU B N 1
ATOM 7226 C CA . GLU B 1 323 ? -13.414 4.406 20.5 1 98.19 323 GLU B CA 1
ATOM 7227 C C . GLU B 1 323 ? -12.242 4.816 21.406 1 98.19 323 GLU B C 1
ATOM 7229 O O . GLU B 1 323 ? -12.328 5.809 22.125 1 98.19 323 GLU B O 1
ATOM 7234 N N . LEU B 1 324 ? -11.242 4.07 21.406 1 97.75 324 LEU B N 1
ATOM 7235 C CA . LEU B 1 324 ? -9.992 4.367 22.094 1 97.75 324 LEU B CA 1
ATOM 7236 C C . LEU B 1 324 ? -8.844 4.504 21.109 1 97.75 324 LEU B C 1
ATOM 7238 O O . LEU B 1 324 ? -8.68 3.66 20.219 1 97.75 324 LEU B O 1
ATOM 7242 N N . SER B 1 325 ? -8.055 5.52 21.234 1 95.19 325 SER B N 1
ATOM 7243 C CA . SER B 1 325 ? -6.961 5.77 20.297 1 95.19 325 SER B CA 1
ATOM 7244 C C . SER B 1 325 ? -5.719 4.973 20.672 1 95.19 325 SER B C 1
ATOM 7246 O O . SER B 1 325 ? -5.32 4.949 21.844 1 95.19 325 SER B O 1
ATOM 7248 N N . ALA B 1 326 ? -5.145 4.355 19.672 1 95.56 326 ALA B N 1
ATOM 7249 C CA . ALA B 1 326 ? -3.846 3.717 19.875 1 95.56 326 ALA B CA 1
ATOM 7250 C C . ALA B 1 326 ? -2.75 4.758 20.078 1 95.56 326 ALA B C 1
ATOM 7252 O O . ALA B 1 326 ? -2.91 5.922 19.719 1 95.56 326 ALA B O 1
ATOM 7253 N N . PRO B 1 327 ? -1.69 4.387 20.719 1 93.5 327 PRO B N 1
ATOM 7254 C CA . PRO B 1 327 ? -0.625 5.352 20.984 1 93.5 327 PRO B CA 1
ATOM 7255 C C . PRO B 1 327 ? 0.194 5.695 19.75 1 93.5 327 PRO B C 1
ATOM 7257 O O . PRO B 1 327 ? 0.27 4.895 18.812 1 93.5 327 PRO B O 1
ATOM 7260 N N . VAL B 1 328 ? 0.793 6.867 19.688 1 88.5 328 VAL B N 1
ATOM 7261 C CA . VAL B 1 328 ? 1.705 7.285 18.641 1 88.5 328 VAL B CA 1
ATOM 7262 C C . VAL B 1 328 ? 3.086 6.676 18.875 1 88.5 328 VAL B C 1
ATOM 7264 O O . VAL B 1 328 ? 3.887 6.566 17.938 1 88.5 328 VAL B O 1
ATOM 7267 N N . ASP B 1 329 ? 3.322 6.363 20.109 1 88.88 329 ASP B N 1
ATOM 7268 C CA . ASP B 1 329 ? 4.559 5.695 20.516 1 88.88 329 ASP B CA 1
ATOM 7269 C C . ASP B 1 329 ? 4.27 4.336 21.141 1 88.88 329 ASP B C 1
ATOM 7271 O O . ASP B 1 329 ? 3.322 3.648 20.75 1 88.88 329 ASP B O 1
ATOM 7275 N N . THR B 1 330 ? 5.07 3.939 22.141 1 91.62 330 THR B N 1
ATOM 7276 C CA . THR B 1 330 ? 4.93 2.584 22.672 1 91.62 330 THR B CA 1
ATOM 7277 C C . THR B 1 330 ? 4.25 2.594 24.031 1 91.62 330 THR B C 1
ATOM 7279 O O . THR B 1 330 ? 4.113 1.549 24.672 1 91.62 330 THR B O 1
ATOM 7282 N N . ASP B 1 331 ? 3.801 3.752 24.5 1 92.19 331 ASP B N 1
ATOM 7283 C CA . ASP B 1 331 ? 3.115 3.85 25.781 1 92.19 331 ASP B CA 1
ATOM 7284 C C . ASP B 1 331 ? 1.642 3.475 25.656 1 92.19 331 ASP B C 1
ATOM 7286 O O . ASP B 1 331 ? 0.84 4.262 25.141 1 92.19 331 ASP B O 1
ATOM 7290 N N . ILE B 1 332 ? 1.277 2.381 26.234 1 95.31 332 ILE B N 1
ATOM 7291 C CA . ILE B 1 332 ? -0.067 1.858 26.016 1 95.31 332 ILE B CA 1
ATOM 7292 C C . ILE B 1 332 ? -0.916 2.084 27.266 1 95.31 332 ILE B C 1
ATOM 7294 O O . ILE B 1 332 ? -2.051 1.606 27.359 1 95.31 332 ILE B O 1
ATOM 7298 N N . ASN B 1 333 ? -0.462 2.789 28.266 1 94.06 333 ASN B N 1
ATOM 7299 C CA . ASN B 1 333 ? -1.156 2.934 29.531 1 94.06 333 ASN B CA 1
ATOM 7300 C C . ASN B 1 333 ? -2.547 3.533 29.344 1 94.06 333 ASN B C 1
ATOM 7302 O O . ASN B 1 333 ? -3.527 3.016 29.891 1 94.06 333 ASN B O 1
ATOM 7306 N N . LYS B 1 334 ? -2.646 4.535 28.625 1 95 334 LYS B N 1
ATOM 7307 C CA . LYS B 1 334 ? -3.912 5.246 28.453 1 95 334 LYS B CA 1
ATOM 7308 C C . LYS B 1 334 ? -4.953 4.352 27.781 1 95 334 LYS B C 1
ATOM 7310 O O . LYS B 1 334 ? -6.094 4.266 28.25 1 95 334 LYS B O 1
ATOM 7315 N N . ILE B 1 335 ? -4.59 3.676 26.734 1 96.81 335 ILE B N 1
ATOM 7316 C CA . ILE B 1 335 ? -5.559 2.887 25.984 1 96.81 335 ILE B CA 1
ATOM 7317 C C . ILE B 1 335 ? -5.945 1.645 26.781 1 96.81 335 ILE B C 1
ATOM 7319 O O . ILE B 1 335 ? -7.113 1.251 26.797 1 96.81 335 ILE B O 1
ATOM 7323 N N . MET B 1 336 ? -5.016 1.032 27.5 1 97.5 336 MET B N 1
ATOM 7324 C CA . MET B 1 336 ? -5.305 -0.165 28.281 1 97.5 336 MET B CA 1
ATOM 7325 C C . MET B 1 336 ? -6.16 0.173 29.5 1 97.5 336 MET B C 1
ATOM 7327 O O . MET B 1 336 ? -7.109 -0.547 29.812 1 97.5 336 MET B O 1
ATOM 7331 N N . THR B 1 337 ? -5.82 1.254 30.156 1 97.12 337 THR B N 1
ATOM 7332 C CA . THR B 1 337 ? -6.637 1.699 31.281 1 97.12 337 THR B CA 1
ATOM 7333 C C . THR B 1 337 ? -8.039 2.072 30.812 1 97.12 337 THR B C 1
ATOM 7335 O O . THR B 1 337 ? -9.023 1.753 31.484 1 97.12 337 THR B O 1
ATOM 7338 N N . GLY B 1 338 ? -8.109 2.789 29.688 1 98 338 GLY B N 1
ATOM 7339 C CA . GLY B 1 338 ? -9.406 3.121 29.125 1 98 338 GLY B CA 1
ATOM 7340 C C . GLY B 1 338 ? -10.25 1.903 28.812 1 98 338 GLY B C 1
ATOM 7341 O O . GLY B 1 338 ? -11.453 1.884 29.109 1 98 338 GLY B O 1
ATOM 7342 N N . ALA B 1 339 ? -9.648 0.888 28.266 1 98.38 339 ALA B N 1
ATOM 7343 C CA . ALA B 1 339 ? -10.352 -0.351 27.953 1 98.38 339 ALA B CA 1
ATOM 7344 C C . ALA B 1 339 ? -10.859 -1.027 29.234 1 98.38 339 ALA B C 1
ATOM 7346 O O . ALA B 1 339 ? -11.969 -1.563 29.25 1 98.38 339 ALA B O 1
ATOM 7347 N N . LYS B 1 340 ? -10.047 -1.041 30.234 1 98.19 340 LYS B N 1
ATOM 7348 C CA . LYS B 1 340 ? -10.445 -1.632 31.516 1 98.19 340 LYS B CA 1
ATOM 7349 C C . LYS B 1 340 ? -11.648 -0.897 32.125 1 98.19 340 LYS B C 1
ATOM 7351 O O . LYS B 1 340 ? -12.586 -1.525 32.594 1 98.19 340 LYS B O 1
ATOM 7356 N N . VAL B 1 341 ? -11.594 0.408 32.062 1 98.12 341 VAL B N 1
ATOM 7357 C CA . VAL B 1 341 ? -12.695 1.223 32.562 1 98.12 341 VAL B CA 1
ATOM 7358 C C . VAL B 1 341 ? -13.969 0.892 31.781 1 98.12 341 VAL B C 1
ATOM 7360 O O . VAL B 1 341 ? -15.047 0.768 32.375 1 98.12 341 VAL B O 1
ATOM 7363 N N . CYS B 1 342 ? -13.875 0.761 30.484 1 98.31 342 CYS B N 1
ATOM 7364 C CA . CYS B 1 342 ? -15.016 0.411 29.656 1 98.31 342 CYS B CA 1
ATOM 7365 C C . CYS B 1 342 ? -15.594 -0.939 30.062 1 98.31 342 CYS B C 1
ATOM 7367 O O . CYS B 1 342 ? -16.812 -1.073 30.219 1 98.31 342 CYS B O 1
ATOM 7369 N N . LYS B 1 343 ? -14.703 -1.91 30.219 1 98 343 LYS B N 1
ATOM 7370 C CA . LYS B 1 343 ? -15.156 -3.238 30.625 1 98 343 LYS B CA 1
ATOM 7371 C C . LYS B 1 343 ? -15.883 -3.188 31.969 1 98 343 LYS B C 1
ATOM 7373 O O . LYS B 1 343 ? -16.969 -3.742 32.094 1 98 343 LYS B O 1
ATOM 7378 N N . ASP B 1 344 ? -15.281 -2.479 32.938 1 97.56 344 ASP B N 1
ATOM 7379 C CA . ASP B 1 344 ? -15.805 -2.406 34.281 1 97.56 344 ASP B CA 1
ATOM 7380 C C . ASP B 1 344 ? -17.141 -1.676 34.312 1 97.56 344 ASP B C 1
ATOM 7382 O O . ASP B 1 344 ? -17.906 -1.816 35.281 1 97.56 344 ASP B O 1
ATOM 7386 N N . ASN B 1 345 ? -17.453 -0.923 33.281 1 97.19 345 ASN B N 1
ATOM 7387 C CA . ASN B 1 345 ? -18.703 -0.171 33.25 1 97.19 345 ASN B CA 1
ATOM 7388 C C . ASN B 1 345 ? -19.656 -0.737 32.188 1 97.19 345 ASN B C 1
ATOM 7390 O O . ASN B 1 345 ? -20.531 -0.024 31.688 1 97.19 345 ASN B O 1
ATOM 7394 N N . ASN B 1 346 ? -19.422 -1.961 31.703 1 96.12 346 ASN B N 1
ATOM 7395 C CA . ASN B 1 346 ? -20.312 -2.771 30.875 1 96.12 346 ASN B CA 1
ATOM 7396 C C . ASN B 1 346 ? -20.5 -2.16 29.484 1 96.12 346 ASN B C 1
ATOM 7398 O O . ASN B 1 346 ? -21.609 -2.146 28.953 1 96.12 346 ASN B O 1
ATOM 7402 N N . ILE B 1 347 ? -19.469 -1.482 29.047 1 98 347 ILE B N 1
ATOM 7403 C CA . ILE B 1 347 ? -19.438 -1.129 27.641 1 98 347 ILE B CA 1
ATOM 7404 C C . ILE B 1 347 ? -19.328 -2.395 26.797 1 98 347 ILE B C 1
ATOM 7406 O O . ILE B 1 347 ? -18.625 -3.332 27.156 1 98 347 ILE B O 1
ATOM 7410 N N . ASP B 1 348 ? -20 -2.438 25.688 1 98.31 348 ASP B N 1
ATOM 7411 C CA . ASP B 1 348 ? -20.156 -3.686 24.938 1 98.31 348 ASP B CA 1
ATOM 7412 C C . ASP B 1 348 ? -18.922 -3.971 24.094 1 98.31 348 ASP B C 1
ATOM 7414 O O . ASP B 1 348 ? -18.578 -5.129 23.859 1 98.31 348 ASP B O 1
ATOM 7418 N N . ILE B 1 349 ? -18.328 -2.889 23.547 1 98.69 349 ILE B N 1
ATOM 7419 C CA . ILE B 1 349 ? -17.188 -3.092 22.656 1 98.69 349 ILE B CA 1
ATOM 7420 C C . ILE B 1 349 ? -16.344 -1.818 22.594 1 98.69 349 ILE B C 1
ATOM 7422 O O . ILE B 1 349 ? -16.875 -0.711 22.703 1 98.69 349 ILE B O 1
ATOM 7426 N N . VAL B 1 350 ? -15.008 -1.979 22.516 1 98.69 350 VAL B N 1
ATOM 7427 C CA . VAL B 1 350 ? -14.125 -0.852 22.25 1 98.69 350 VAL B CA 1
ATOM 7428 C C . VAL B 1 350 ? -13.625 -0.924 20.812 1 98.69 350 VAL B C 1
ATOM 7430 O O . VAL B 1 350 ? -13.367 -2.012 20.297 1 98.69 350 VAL B O 1
ATOM 7433 N N . THR B 1 351 ? -13.555 0.186 20.141 1 98.31 351 THR B N 1
ATOM 7434 C CA . THR B 1 351 ? -13.023 0.232 18.781 1 98.31 351 THR B CA 1
ATOM 7435 C C . THR B 1 351 ? -11.703 1.002 18.75 1 98.31 351 THR B C 1
ATOM 7437 O O . THR B 1 351 ? -11.469 1.885 19.578 1 98.31 351 THR B O 1
ATOM 7440 N N . VAL B 1 352 ? -10.797 0.624 17.875 1 98.12 352 VAL B N 1
ATOM 7441 C CA . VAL B 1 352 ? -9.484 1.246 17.75 1 98.12 352 VAL B CA 1
ATOM 7442 C C . VAL B 1 352 ? -9.289 1.748 16.328 1 98.12 352 VAL B C 1
ATOM 7444 O O . VAL B 1 352 ? -9.172 0.952 15.391 1 98.12 352 VAL B O 1
ATOM 7447 N N . PRO B 1 353 ? -9.234 3.045 16.141 1 95.12 353 PRO B N 1
ATOM 7448 C CA . PRO B 1 353 ? -9.062 3.582 14.789 1 95.12 353 PRO B CA 1
ATOM 7449 C C . PRO B 1 353 ? -7.68 3.279 14.211 1 95.12 353 PRO B C 1
ATOM 7451 O O . PRO B 1 353 ? -6.719 3.088 14.961 1 95.12 353 PRO B O 1
ATOM 7454 N N . ASP B 1 354 ? -7.594 3.223 12.875 1 91.19 354 ASP B N 1
ATOM 7455 C CA . ASP B 1 354 ? -6.359 2.982 12.141 1 91.19 354 ASP B CA 1
ATOM 7456 C C . ASP B 1 354 ? -5.734 4.297 11.672 1 91.19 354 ASP B C 1
ATOM 7458 O O . ASP B 1 354 ? -5.895 4.691 10.516 1 91.19 354 ASP B O 1
ATOM 7462 N N . SER B 1 355 ? -4.969 4.895 12.516 1 82.56 355 SER B N 1
ATOM 7463 C CA . SER B 1 355 ? -4.188 6.09 12.219 1 82.56 355 SER B CA 1
ATOM 7464 C C . SER B 1 355 ? -5.051 7.176 11.586 1 82.56 355 SER B C 1
ATOM 7466 O O . SER B 1 355 ? -4.797 7.598 10.453 1 82.56 355 SER B O 1
ATOM 7468 N N . PRO B 1 356 ? -5.973 7.723 12.367 1 76.75 356 PRO B N 1
ATOM 7469 C CA . PRO B 1 356 ? -6.848 8.773 11.836 1 76.75 356 PRO B CA 1
ATOM 7470 C C . PRO B 1 356 ? -6.094 10.055 11.492 1 76.75 356 PRO B C 1
ATOM 7472 O O . PRO B 1 356 ? -5.098 10.375 12.148 1 76.75 356 PRO B O 1
ATOM 7475 N N . MET B 1 357 ? -6.562 10.789 10.484 1 71.12 357 MET B N 1
ATOM 7476 C CA . MET B 1 357 ? -6.039 12.086 10.07 1 71.12 357 MET B CA 1
ATOM 7477 C C . MET B 1 357 ? -4.582 11.977 9.633 1 71.12 357 MET B C 1
ATOM 7479 O O . MET B 1 357 ? -3.803 12.914 9.82 1 71.12 357 MET B O 1
ATOM 7483 N N . SER B 1 358 ? -4.168 10.75 9.289 1 70.31 358 SER B N 1
ATOM 7484 C CA . SER B 1 358 ? -2.828 10.445 8.789 1 70.31 358 SER B CA 1
ATOM 7485 C C . SER B 1 358 ? -1.784 10.586 9.891 1 70.31 358 SER B C 1
ATOM 7487 O O . SER B 1 358 ? -0.62 10.883 9.617 1 70.31 358 SER B O 1
ATOM 7489 N N . LYS B 1 359 ? -2.219 10.602 11.031 1 83.69 359 LYS B N 1
ATOM 7490 C CA . LYS B 1 359 ? -1.325 10.5 12.188 1 83.69 359 LYS B CA 1
ATOM 7491 C C . LYS B 1 359 ? -1.053 9.047 12.547 1 83.69 359 LYS B C 1
ATOM 7493 O O . LYS B 1 359 ? -1.911 8.375 13.117 1 83.69 359 LYS B O 1
ATOM 7498 N N . VAL B 1 360 ? 0.117 8.625 12.289 1 88.56 360 VAL B N 1
ATOM 7499 C CA . VAL B 1 360 ? 0.445 7.207 12.438 1 88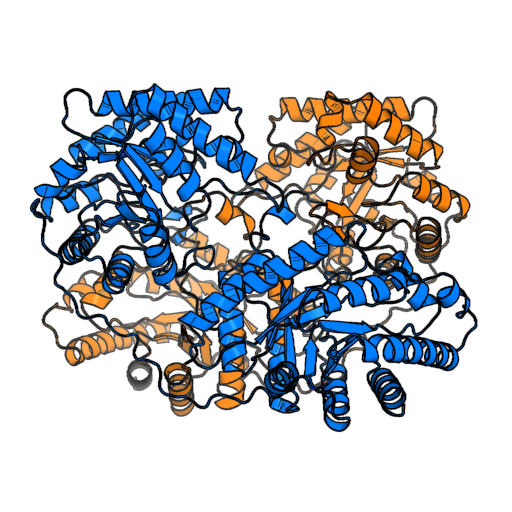.56 360 VAL B CA 1
ATOM 7500 C C . VAL B 1 360 ? 0.395 6.82 13.914 1 88.56 360 VAL B C 1
ATOM 7502 O O . VAL B 1 360 ? 0.953 7.516 14.766 1 88.56 360 VAL B O 1
ATOM 7505 N N . ARG B 1 361 ? -0.326 5.852 14.211 1 93.62 361 ARG B N 1
ATOM 7506 C CA . ARG B 1 361 ? -0.44 5.234 15.523 1 93.62 361 ARG B CA 1
ATOM 7507 C C . ARG B 1 361 ? -0.142 3.738 15.453 1 93.62 361 ARG B C 1
ATOM 7509 O O . ARG B 1 361 ? 0.054 3.188 14.375 1 93.62 361 ARG B O 1
ATOM 7516 N N . ALA B 1 362 ? -0.026 3.137 16.672 1 95.94 362 ALA B N 1
ATOM 7517 C CA . ALA B 1 362 ? 0.156 1.687 16.703 1 95.94 362 ALA B CA 1
ATOM 7518 C C . ALA B 1 362 ? -0.937 0.979 15.906 1 95.94 362 ALA B C 1
ATOM 7520 O O . ALA B 1 362 ? -2.092 1.41 15.906 1 95.94 362 ALA B O 1
ATOM 7521 N N . ASP B 1 363 ? -0.561 -0.125 15.281 1 96.62 363 ASP B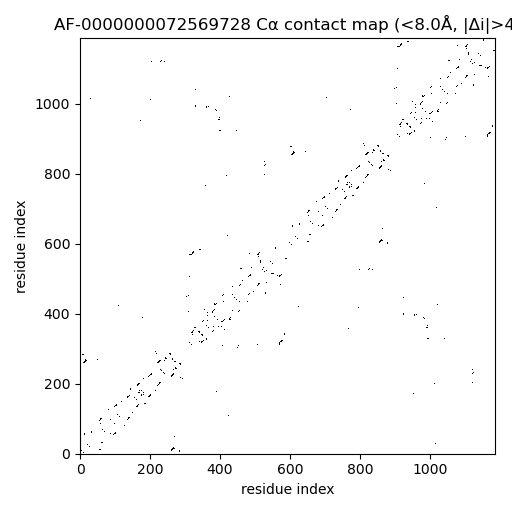 N 1
ATOM 7522 C CA . ASP B 1 363 ? -1.455 -0.888 14.422 1 96.62 363 ASP B CA 1
ATOM 7523 C C . ASP B 1 363 ? -2.756 -1.232 15.141 1 96.62 363 ASP B C 1
ATOM 7525 O O . ASP B 1 363 ? -2.732 -1.758 16.25 1 96.62 363 ASP B O 1
ATOM 7529 N N . SER B 1 364 ? -3.855 -0.969 14.516 1 97.69 364 SER B N 1
ATOM 7530 C CA . SER B 1 364 ? -5.16 -1.102 15.156 1 97.69 364 SER B CA 1
ATOM 7531 C C . SER B 1 364 ? -5.477 -2.561 15.461 1 97.69 364 SER B C 1
ATOM 7533 O O . SER B 1 364 ? -6.094 -2.863 16.484 1 97.69 364 SER B O 1
ATOM 7535 N N . VAL B 1 365 ? -5.043 -3.508 14.578 1 97.94 365 VAL B N 1
ATOM 7536 C CA . VAL B 1 365 ? -5.324 -4.926 14.781 1 97.94 365 VAL B CA 1
ATOM 7537 C C . VAL B 1 365 ? -4.5 -5.453 15.953 1 97.94 365 VAL B C 1
ATOM 7539 O O . VAL B 1 365 ? -5.02 -6.164 16.812 1 97.94 365 VAL B O 1
ATOM 7542 N N . VAL B 1 366 ? -3.264 -5.047 16.016 1 97.81 366 VAL B N 1
ATOM 7543 C CA . VAL B 1 366 ? -2.385 -5.473 17.109 1 97.81 366 VAL B CA 1
ATOM 7544 C C . VAL B 1 366 ? -2.916 -4.949 18.438 1 97.81 366 VAL B C 1
ATOM 7546 O O . VAL B 1 366 ? -3.014 -5.699 19.406 1 97.81 366 VAL B O 1
ATOM 7549 N N . MET B 1 367 ? -3.312 -3.676 18.484 1 98.06 367 MET B N 1
ATOM 7550 C CA . MET B 1 367 ? -3.785 -3.068 19.734 1 98.06 367 MET B CA 1
ATOM 7551 C C . MET B 1 367 ? -5.117 -3.676 20.156 1 98.06 367 MET B C 1
ATOM 7553 O O . MET B 1 367 ? -5.328 -3.947 21.344 1 98.06 367 MET B O 1
ATOM 7557 N N . SER B 1 368 ? -6.012 -3.842 19.188 1 98.56 368 SER B N 1
ATOM 7558 C CA . SER B 1 368 ? -7.289 -4.473 19.5 1 98.56 368 SER B CA 1
ATOM 7559 C C . SER B 1 368 ? -7.09 -5.883 20.047 1 98.56 368 SER B C 1
ATOM 7561 O O . SER B 1 368 ? -7.781 -6.297 20.984 1 98.56 368 SER B O 1
ATOM 7563 N N . SER B 1 369 ? -6.16 -6.645 19.406 1 98.06 369 SER B N 1
ATOM 7564 C CA . SER B 1 369 ? -5.859 -8 19.859 1 98.06 369 SER B CA 1
ATOM 7565 C C . SER B 1 369 ? -5.344 -8 21.297 1 98.06 369 SER B C 1
ATOM 7567 O O . SER B 1 369 ? -5.719 -8.859 22.094 1 98.06 369 SER B O 1
ATOM 7569 N N . LYS B 1 370 ? -4.469 -7.062 21.594 1 97.81 370 LYS B N 1
ATOM 7570 C CA . LYS B 1 370 ? -3.914 -6.953 22.938 1 97.81 370 LYS B CA 1
ATOM 7571 C C . LYS B 1 370 ? -5 -6.633 23.953 1 97.81 370 LYS B C 1
ATOM 7573 O O . LYS B 1 370 ? -5.043 -7.223 25.047 1 97.81 370 LYS B O 1
ATOM 7578 N N . ILE B 1 371 ? -5.918 -5.707 23.625 1 98.38 371 ILE B N 1
ATOM 7579 C CA . ILE B 1 371 ? -7.027 -5.332 24.5 1 98.38 371 ILE B CA 1
ATOM 7580 C C . ILE B 1 371 ? -7.906 -6.551 24.781 1 98.38 371 ILE B C 1
ATOM 7582 O O . ILE B 1 371 ? -8.227 -6.844 25.922 1 98.38 371 ILE B O 1
ATOM 7586 N N . LYS B 1 372 ? -8.273 -7.25 23.703 1 97.88 372 LYS B N 1
ATOM 7587 C CA . LYS B 1 372 ? -9.125 -8.438 23.828 1 97.88 372 LYS B CA 1
ATOM 7588 C C . LYS B 1 372 ? -8.453 -9.484 24.719 1 97.88 372 LYS B C 1
ATOM 7590 O O . LYS B 1 372 ? -9.094 -10.062 25.594 1 97.88 372 LYS B O 1
ATOM 7595 N N . ARG B 1 373 ? -7.227 -9.703 24.5 1 96.5 373 ARG B N 1
ATOM 7596 C CA . ARG B 1 373 ? -6.48 -10.758 25.188 1 96.5 373 ARG B CA 1
ATOM 7597 C C . ARG B 1 373 ? -6.262 -10.398 26.656 1 96.5 373 ARG B C 1
ATOM 7599 O O . ARG B 1 373 ? -6.43 -11.25 27.531 1 96.5 373 ARG B O 1
ATOM 7606 N N . GLU B 1 374 ? -5.883 -9.164 26.969 1 97.31 374 GLU B N 1
ATOM 7607 C CA . GLU B 1 374 ? -5.422 -8.812 28.312 1 97.31 374 GLU B CA 1
ATOM 7608 C C . GLU B 1 374 ? -6.562 -8.258 29.156 1 97.31 374 GLU B C 1
ATOM 7610 O O . GLU B 1 374 ? -6.578 -8.438 30.375 1 97.31 374 GLU B O 1
ATOM 7615 N N . ILE B 1 375 ? -7.508 -7.535 28.547 1 97.62 375 ILE B N 1
ATOM 7616 C CA . ILE B 1 375 ? -8.594 -6.922 29.297 1 97.62 375 ILE B CA 1
ATOM 7617 C C . ILE B 1 375 ? -9.852 -7.785 29.188 1 97.62 375 ILE B C 1
ATOM 7619 O O . ILE B 1 375 ? -10.656 -7.844 30.125 1 97.62 375 ILE B O 1
ATOM 7623 N N . GLY B 1 376 ? -10.086 -8.398 28.031 1 96.69 376 GLY B N 1
ATOM 7624 C CA . GLY B 1 376 ? -11.18 -9.344 27.875 1 96.69 376 GLY B CA 1
ATOM 7625 C C . GLY B 1 376 ? -12.438 -8.711 27.312 1 96.69 376 GLY B C 1
ATOM 7626 O O . GLY B 1 376 ? -13.453 -9.383 27.125 1 96.69 376 GLY B O 1
ATOM 7627 N N . ILE B 1 377 ? -12.453 -7.445 27.047 1 97.75 377 ILE B N 1
ATOM 7628 C CA . ILE B 1 377 ? -13.578 -6.777 26.422 1 97.75 377 ILE B CA 1
ATOM 7629 C C . ILE B 1 377 ? -13.516 -6.988 24.906 1 97.75 377 ILE B C 1
ATOM 7631 O O . ILE B 1 377 ? -12.438 -7.137 24.344 1 97.75 377 ILE B O 1
ATOM 7635 N N . GLU B 1 378 ? -14.688 -7.043 24.188 1 98.12 378 GLU B N 1
ATOM 7636 C CA . GLU B 1 378 ? -14.695 -7.113 22.719 1 98.12 378 GLU B CA 1
ATOM 7637 C C . GLU B 1 378 ? -13.992 -5.91 22.109 1 98.12 378 GLU B C 1
ATOM 7639 O O . GLU B 1 378 ? -14.109 -4.789 22.609 1 98.12 378 GLU B O 1
ATOM 7644 N N . ALA B 1 379 ? -13.219 -6.176 21.141 1 98.44 379 ALA B N 1
ATOM 7645 C CA . ALA B 1 379 ? -12.461 -5.117 20.469 1 98.44 379 ALA B CA 1
ATOM 7646 C C . ALA B 1 379 ? -12.68 -5.156 18.953 1 98.44 379 ALA B C 1
ATOM 7648 O O . ALA B 1 379 ? -12.852 -6.23 18.375 1 98.44 379 ALA B O 1
ATOM 7649 N N . MET B 1 380 ? -12.711 -3.971 18.344 1 98.69 380 MET B N 1
ATOM 7650 C CA . MET B 1 380 ? -12.961 -3.822 16.906 1 98.69 380 MET B CA 1
ATOM 7651 C C . MET B 1 380 ? -11.953 -2.859 16.281 1 98.69 380 MET B C 1
ATOM 7653 O O . MET B 1 380 ? -12.07 -1.644 16.438 1 98.69 380 MET B O 1
ATOM 7657 N N . PRO B 1 381 ? -10.953 -3.404 15.578 1 98.56 381 PRO B N 1
ATOM 7658 C CA . PRO B 1 381 ? -10.078 -2.498 14.836 1 98.56 381 PRO B CA 1
ATOM 7659 C C . PRO B 1 381 ? -10.758 -1.888 13.617 1 98.56 381 PRO B C 1
ATOM 7661 O O . PRO B 1 381 ? -11.547 -2.559 12.945 1 98.56 381 PRO B O 1
ATOM 7664 N N . HIS B 1 382 ? -10.531 -0.584 13.438 1 97.12 382 HIS B N 1
ATOM 7665 C CA . HIS B 1 382 ? -10.805 -0.026 12.117 1 97.12 382 HIS B CA 1
ATOM 7666 C C . HIS B 1 382 ? -9.758 -0.483 11.102 1 97.12 382 HIS B C 1
ATOM 7668 O O . HIS B 1 382 ? -8.562 -0.52 11.406 1 97.12 382 HIS B O 1
ATOM 7674 N N . MET B 1 383 ? -10.18 -0.945 10.023 1 93.94 383 MET B N 1
ATOM 7675 C CA . MET B 1 383 ? -9.273 -1.322 8.938 1 93.94 383 MET B CA 1
ATOM 7676 C C . MET B 1 383 ? -9.508 -0.451 7.707 1 93.94 383 MET B C 1
ATOM 7678 O O . MET B 1 383 ? -10.641 -0.32 7.238 1 93.94 383 MET B O 1
ATOM 7682 N N . CYS B 1 384 ? -8.43 0.14 7.234 1 87.19 384 CYS B N 1
ATOM 7683 C CA . CYS B 1 384 ? -8.562 1.051 6.102 1 87.19 384 CYS B CA 1
ATOM 7684 C C . CYS B 1 384 ? -7.773 0.543 4.898 1 87.19 384 CYS B C 1
ATOM 7686 O O . CYS B 1 384 ? -6.844 -0.248 5.051 1 87.19 384 CYS B O 1
ATOM 7688 N N . CYS B 1 385 ? -8.133 1.04 3.742 1 79.5 385 CYS B N 1
ATOM 7689 C CA . CYS B 1 385 ? -7.531 0.615 2.482 1 79.5 385 CYS B CA 1
ATOM 7690 C C . CYS B 1 385 ? -6.434 1.58 2.047 1 79.5 385 CYS B C 1
ATOM 7692 O O . CYS B 1 385 ? -5.762 1.349 1.041 1 79.5 385 CYS B O 1
ATOM 7694 N N . ARG B 1 386 ? -6.254 2.525 2.723 1 74.56 386 ARG B N 1
ATOM 7695 C CA . ARG B 1 386 ? -5.383 3.617 2.301 1 74.56 386 ARG B CA 1
ATOM 7696 C C . ARG B 1 386 ? -3.918 3.188 2.322 1 74.56 386 ARG B C 1
ATOM 7698 O O . ARG B 1 386 ? -3.154 3.521 1.413 1 74.56 386 ARG B O 1
ATOM 7705 N N . ASP B 1 387 ? -3.57 2.406 3.281 1 79.19 387 ASP B N 1
ATOM 7706 C CA . ASP B 1 387 ? -2.146 2.232 3.551 1 79.19 387 ASP B CA 1
ATOM 7707 C C . ASP B 1 387 ? -1.698 0.805 3.244 1 79.19 387 ASP B C 1
ATOM 7709 O O . ASP B 1 387 ? -0.514 0.483 3.354 1 79.19 387 ASP B O 1
ATOM 7713 N N . LYS B 1 388 ? -2.596 -0.002 2.883 1 86 388 LYS B N 1
ATOM 7714 C CA . LYS B 1 388 ? -2.32 -1.417 2.648 1 86 388 LYS B CA 1
ATOM 7715 C C . LYS B 1 388 ? -2.971 -1.897 1.355 1 86 388 LYS B C 1
ATOM 7717 O O . LYS B 1 388 ? -4.094 -1.504 1.035 1 86 388 LYS B O 1
ATOM 7722 N N . ASN B 1 389 ? -2.246 -2.762 0.682 1 83.5 389 ASN B N 1
ATOM 7723 C CA . ASN B 1 389 ? -2.904 -3.395 -0.456 1 83.5 389 ASN B CA 1
ATOM 7724 C C . ASN B 1 389 ? -3.695 -4.629 -0.031 1 83.5 389 ASN B C 1
ATOM 7726 O O . ASN B 1 389 ? -3.754 -4.957 1.155 1 83.5 389 ASN B O 1
ATOM 7730 N N . THR B 1 390 ? -4.246 -5.32 -0.929 1 84.56 390 THR B N 1
ATOM 7731 C CA . THR B 1 390 ? -5.145 -6.438 -0.656 1 84.56 390 THR B CA 1
ATOM 7732 C C . THR B 1 390 ? -4.41 -7.555 0.076 1 84.56 390 THR B C 1
ATOM 7734 O O . THR B 1 390 ? -4.953 -8.156 1.004 1 84.56 390 THR B O 1
ATOM 7737 N N . ASN B 1 391 ? -3.176 -7.859 -0.35 1 86.44 391 ASN B N 1
ATOM 7738 C CA . ASN B 1 391 ? -2.404 -8.922 0.292 1 86.44 391 ASN B CA 1
ATOM 7739 C C . ASN B 1 391 ? -2.158 -8.617 1.768 1 86.44 391 ASN B C 1
ATOM 7741 O O . ASN B 1 391 ? -2.338 -9.492 2.621 1 86.44 391 ASN B O 1
ATOM 7745 N N . ALA B 1 392 ? -1.715 -7.391 2.02 1 90.25 392 ALA B N 1
ATOM 7746 C CA . ALA B 1 392 ? -1.439 -6.98 3.395 1 90.25 392 ALA B CA 1
ATOM 7747 C C . ALA B 1 392 ? -2.709 -7.012 4.242 1 90.25 392 ALA B C 1
ATOM 7749 O O . ALA B 1 392 ? -2.668 -7.375 5.418 1 90.25 392 ALA B O 1
ATOM 7750 N N . ILE B 1 393 ? -3.799 -6.602 3.668 1 92.75 393 ILE B N 1
ATOM 7751 C CA . ILE B 1 393 ? -5.074 -6.59 4.379 1 92.75 393 ILE B CA 1
ATOM 7752 C C . ILE B 1 393 ? -5.477 -8.023 4.734 1 92.75 393 ILE B C 1
ATOM 7754 O O . ILE B 1 393 ? -5.84 -8.305 5.879 1 92.75 393 ILE B O 1
ATOM 7758 N N . ARG B 1 394 ? -5.414 -8.891 3.744 1 92.38 394 ARG B N 1
ATOM 7759 C CA . ARG B 1 394 ? -5.758 -10.281 3.99 1 92.38 394 ARG B CA 1
ATOM 7760 C C . ARG B 1 394 ? -4.867 -10.891 5.07 1 92.38 394 ARG B C 1
ATOM 7762 O O . ARG B 1 394 ? -5.344 -11.602 5.953 1 92.38 394 ARG B O 1
ATOM 7769 N N . SER B 1 395 ? -3.561 -10.617 4.961 1 94.31 395 SER B N 1
ATOM 7770 C CA . SER B 1 395 ? -2.602 -11.102 5.953 1 94.31 395 SER B CA 1
ATOM 7771 C C . SER B 1 395 ? -2.971 -10.625 7.355 1 94.31 395 SER B C 1
ATOM 7773 O O . SER B 1 395 ? -2.93 -11.406 8.312 1 94.31 395 SER B O 1
ATOM 7775 N N . SER B 1 396 ? -3.352 -9.359 7.461 1 96.25 396 SER B N 1
ATOM 7776 C CA . SER B 1 396 ? -3.744 -8.758 8.734 1 96.25 396 SER B CA 1
ATOM 7777 C C . SER B 1 396 ? -5.031 -9.383 9.266 1 96.25 396 SER B C 1
ATOM 7779 O O . SER B 1 396 ? -5.168 -9.594 10.469 1 96.25 396 SER B O 1
ATOM 7781 N N . LEU B 1 397 ? -5.973 -9.656 8.398 1 96.38 397 LEU B N 1
ATOM 7782 C CA . LEU B 1 397 ? -7.242 -10.266 8.781 1 96.38 397 LEU B CA 1
ATOM 7783 C C . LEU B 1 397 ? -7.02 -11.656 9.359 1 96.38 397 LEU B C 1
ATOM 7785 O O . LEU B 1 397 ? -7.605 -12.016 10.383 1 96.38 397 LEU B O 1
ATOM 7789 N N . ILE B 1 398 ? -6.156 -12.438 8.703 1 95.81 398 ILE B N 1
ATOM 7790 C CA . ILE B 1 398 ? -5.855 -13.781 9.188 1 95.81 398 ILE B CA 1
ATOM 7791 C C . ILE B 1 398 ? -5.184 -13.695 10.555 1 95.81 398 ILE B C 1
ATOM 7793 O O . ILE B 1 398 ? -5.578 -14.398 11.492 1 95.81 398 ILE B O 1
ATOM 7797 N N . GLY B 1 399 ? -4.168 -12.828 10.648 1 97.31 399 GLY B N 1
ATOM 7798 C CA . GLY B 1 399 ? -3.496 -12.641 11.922 1 97.31 399 GLY B CA 1
ATOM 7799 C C . GLY B 1 399 ? -4.43 -12.188 13.031 1 97.31 399 GLY B C 1
ATOM 7800 O O . GLY B 1 399 ? -4.367 -12.711 14.148 1 97.31 399 GLY B O 1
ATOM 7801 N N . GLY B 1 400 ? -5.293 -11.18 12.734 1 97.56 400 GLY B N 1
ATOM 7802 C CA . GLY B 1 400 ? -6.273 -10.711 13.703 1 97.56 400 GLY B CA 1
ATOM 7803 C C . GLY B 1 400 ? -7.234 -11.797 14.148 1 97.56 400 GLY B C 1
ATOM 7804 O O . GLY B 1 400 ? -7.562 -11.898 15.336 1 97.56 400 GLY B O 1
ATOM 7805 N N . HIS B 1 401 ? -7.707 -12.602 13.211 1 97.25 401 HIS B N 1
ATOM 7806 C CA . HIS B 1 401 ? -8.602 -13.711 13.523 1 97.25 401 HIS B CA 1
ATOM 7807 C C . HIS B 1 401 ? -7.945 -14.703 14.477 1 97.25 401 HIS B C 1
ATOM 7809 O O . HIS B 1 401 ? -8.57 -15.148 15.438 1 97.25 401 HIS B O 1
ATOM 7815 N N . ILE B 1 402 ? -6.684 -15.031 14.188 1 96.44 402 ILE B N 1
ATOM 7816 C CA . ILE B 1 402 ? -5.906 -15.93 15.031 1 96.44 402 ILE B CA 1
ATOM 7817 C C . ILE B 1 402 ? -5.84 -15.367 16.453 1 96.44 402 ILE B C 1
ATOM 7819 O O . ILE B 1 402 ? -5.895 -16.125 17.422 1 96.44 402 ILE B O 1
ATOM 7823 N N . GLU B 1 403 ? -5.797 -14 16.562 1 97 403 GLU B N 1
ATOM 7824 C CA . GLU B 1 403 ? -5.727 -13.336 17.859 1 97 403 GLU B CA 1
ATOM 7825 C C . GLU B 1 403 ? -7.121 -13.016 18.391 1 97 403 GLU B C 1
ATOM 7827 O O . GLU B 1 403 ? -7.285 -12.109 19.219 1 97 403 GLU B O 1
ATOM 7832 N N . GLU B 1 404 ? -8.133 -13.57 17.781 1 95.69 404 GLU B N 1
ATOM 7833 C CA . GLU B 1 404 ? -9.5 -13.641 18.297 1 95.69 404 GLU B CA 1
ATOM 7834 C C . GLU B 1 404 ? -10.273 -12.359 17.984 1 95.69 404 GLU B C 1
ATOM 7836 O O . GLU B 1 404 ? -11.234 -12.031 18.688 1 95.69 404 GLU B O 1
ATOM 7841 N N . ILE B 1 405 ? -9.836 -11.609 17.078 1 97.56 405 ILE B N 1
ATOM 7842 C CA . ILE B 1 405 ? -10.633 -10.492 16.594 1 97.56 405 ILE B CA 1
ATOM 7843 C C . ILE B 1 405 ? -11.75 -11.008 15.688 1 97.56 405 ILE B C 1
ATOM 7845 O O . ILE B 1 405 ? -11.508 -11.766 14.75 1 97.56 405 ILE B O 1
ATOM 7849 N N . ARG B 1 406 ? -13 -10.656 16.016 1 98.06 406 ARG B N 1
ATOM 7850 C CA . ARG B 1 406 ? -14.141 -11.141 15.25 1 98.06 406 ARG B CA 1
ATOM 7851 C C . ARG B 1 406 ? -15.016 -9.984 14.781 1 98.06 406 ARG B C 1
ATOM 7853 O O . ARG B 1 406 ? -16.094 -10.195 14.219 1 98.06 406 ARG B O 1
ATOM 7860 N N . ASN B 1 407 ? -14.664 -8.766 15.125 1 98.5 407 ASN B N 1
ATOM 7861 C CA . ASN B 1 407 ? -15.352 -7.547 14.703 1 98.5 407 ASN B CA 1
ATOM 7862 C C . ASN B 1 407 ? -14.414 -6.602 13.961 1 98.5 407 ASN B C 1
ATOM 7864 O O . ASN B 1 407 ? -13.312 -6.305 14.438 1 98.5 407 ASN B O 1
ATOM 7868 N N . ILE B 1 408 ? -14.828 -6.172 12.773 1 98.5 408 ILE B N 1
ATOM 7869 C CA . ILE B 1 408 ? -13.992 -5.258 12.008 1 98.5 408 ILE B CA 1
ATOM 7870 C C . ILE B 1 408 ? -14.844 -4.109 11.469 1 98.5 408 ILE B C 1
ATOM 7872 O O . ILE B 1 408 ? -15.945 -4.332 10.961 1 98.5 408 ILE B O 1
ATOM 7876 N N . LEU B 1 409 ? -14.414 -2.914 11.68 1 98.19 409 LEU B N 1
ATOM 7877 C CA . LEU B 1 409 ? -14.992 -1.776 10.977 1 98.19 409 LEU B CA 1
ATOM 7878 C C . LEU B 1 409 ? -14.219 -1.479 9.695 1 98.19 409 LEU B C 1
ATOM 7880 O O . LEU B 1 409 ? -13.055 -1.084 9.75 1 98.19 409 LEU B O 1
ATOM 7884 N N . ALA B 1 410 ? -14.789 -1.708 8.547 1 95.5 410 ALA B N 1
ATOM 7885 C CA . ALA B 1 410 ? -14.156 -1.509 7.25 1 95.5 410 ALA B CA 1
ATOM 7886 C C . ALA B 1 410 ? -14.398 -0.094 6.73 1 95.5 410 ALA B C 1
ATOM 7888 O O . ALA B 1 410 ? -15.547 0.293 6.477 1 95.5 410 ALA B O 1
ATOM 7889 N N . ILE B 1 411 ? -13.352 0.629 6.559 1 90.44 411 ILE B N 1
ATOM 7890 C CA . ILE B 1 411 ? -13.492 2.014 6.121 1 90.44 411 ILE B CA 1
ATOM 7891 C C . ILE B 1 411 ? -12.5 2.305 5 1 90.44 411 ILE B C 1
ATOM 7893 O O . ILE B 1 411 ? -11.531 1.559 4.812 1 90.44 411 ILE B O 1
ATOM 7897 N N . THR B 1 412 ? -12.68 3.275 4.207 1 77.88 412 THR B N 1
ATOM 7898 C CA . THR B 1 412 ? -11.781 3.645 3.119 1 77.88 412 THR B CA 1
ATOM 7899 C C . THR B 1 412 ? -10.508 4.285 3.66 1 77.88 412 THR B C 1
ATOM 7901 O O . THR B 1 412 ? -9.406 3.92 3.262 1 77.88 412 THR B O 1
ATOM 7904 N N . GLY B 1 413 ? -10.602 5.066 4.562 1 73.12 413 GLY B N 1
ATOM 7905 C CA . GLY B 1 413 ? -9.484 5.82 5.117 1 73.12 413 GLY B CA 1
ATOM 7906 C C . GLY B 1 413 ? -9.438 7.258 4.637 1 73.12 413 GLY B C 1
ATOM 7907 O O . GLY B 1 413 ? -10.008 7.59 3.594 1 73.12 413 GLY B O 1
ATOM 7908 N N . ASP B 1 414 ? -8.836 8.141 5.449 1 67.19 414 ASP B N 1
ATOM 7909 C CA . ASP B 1 414 ? -8.695 9.555 5.125 1 67.19 414 ASP B CA 1
ATOM 7910 C C . ASP B 1 414 ? -7.695 9.766 3.99 1 67.19 414 ASP B C 1
ATOM 7912 O O . ASP B 1 414 ? -6.672 9.086 3.926 1 67.19 414 ASP B O 1
ATOM 7916 N N . PRO B 1 415 ? -8.133 10.609 3.047 1 62.53 415 PRO B N 1
ATOM 7917 C CA . PRO B 1 415 ? -7.18 10.867 1.967 1 62.53 415 PRO B CA 1
ATOM 7918 C C . PRO B 1 415 ? -5.863 11.445 2.471 1 62.53 415 PRO B C 1
ATOM 7920 O O . PRO B 1 415 ? -5.828 12.094 3.521 1 62.53 415 PRO B O 1
ATOM 7923 N N . ILE B 1 416 ? -4.766 11.023 1.905 1 55.09 416 ILE B N 1
ATOM 7924 C CA . ILE B 1 416 ? -3.467 11.57 2.279 1 55.09 416 ILE B CA 1
ATOM 7925 C C . ILE B 1 416 ? -3.326 12.984 1.724 1 55.09 416 ILE B C 1
ATOM 7927 O O . ILE B 1 416 ? -3.732 13.258 0.591 1 55.09 416 ILE B O 1
ATOM 7931 N N . SER B 1 417 ? -3.25 14.016 2.611 1 48.62 417 SER B N 1
ATOM 7932 C CA . SER B 1 417 ? -3.117 15.422 2.254 1 48.62 417 SER B CA 1
ATOM 7933 C C . SER B 1 417 ? -2.01 15.633 1.226 1 48.62 417 SER B C 1
ATOM 7935 O O . SER B 1 417 ? -1.751 16.766 0.806 1 48.62 417 SER B O 1
ATOM 7937 N N . ASP B 1 418 ? -1.196 14.562 0.91 1 46.12 418 ASP B N 1
ATOM 7938 C CA . ASP B 1 418 ? -0.082 14.969 0.057 1 46.12 418 ASP B CA 1
ATOM 7939 C C . ASP B 1 418 ? -0.555 15.25 -1.366 1 46.12 418 ASP B C 1
ATOM 7941 O O . ASP B 1 418 ? -1.467 14.586 -1.868 1 46.12 418 ASP B O 1
ATOM 7945 N N . ALA B 1 419 ? -0.346 16.469 -1.729 1 44.41 419 ALA B N 1
ATOM 7946 C CA . ALA B 1 419 ? -0.654 17.172 -2.971 1 44.41 419 ALA B CA 1
ATOM 7947 C C . ALA B 1 419 ? -0.504 16.25 -4.176 1 44.41 419 ALA B C 1
ATOM 7949 O O . ALA B 1 419 ? -0.842 16.625 -5.301 1 44.41 419 ALA B O 1
ATOM 7950 N N . SER B 1 420 ? 0.291 15.211 -3.912 1 40.66 420 SER B N 1
ATOM 7951 C CA . SER B 1 420 ? 0.533 14.633 -5.23 1 40.66 420 SER B CA 1
ATOM 7952 C C . SER B 1 420 ? -0.702 13.906 -5.75 1 40.66 420 SER B C 1
ATOM 7954 O O . SER B 1 420 ? -1.155 12.93 -5.148 1 40.66 420 SER B O 1
ATOM 7956 N N . ARG B 1 421 ? -1.52 14.562 -6.285 1 41.62 421 ARG B N 1
ATOM 7957 C CA . ARG B 1 421 ? -2.703 14.109 -7.008 1 41.62 421 ARG B CA 1
ATOM 7958 C C . ARG B 1 421 ? -2.51 12.688 -7.535 1 41.62 421 ARG B C 1
ATOM 7960 O O . ARG B 1 421 ? -3.484 11.984 -7.816 1 41.62 421 ARG B O 1
ATOM 7967 N N . ILE B 1 422 ? -1.315 12.406 -7.836 1 39.66 422 ILE B N 1
ATOM 7968 C CA . ILE B 1 422 ? -1.027 11.164 -8.531 1 39.66 422 ILE B CA 1
ATOM 7969 C C . ILE B 1 422 ? -1.128 9.992 -7.555 1 39.66 422 ILE B C 1
ATOM 7971 O O . ILE B 1 422 ? -1.63 8.922 -7.906 1 39.66 422 ILE B O 1
ATOM 7975 N N . GLU B 1 423 ? -0.582 10.227 -6.352 1 42.72 423 GLU B N 1
ATOM 7976 C CA . GLU B 1 423 ? -0.453 9.039 -5.516 1 42.72 423 GLU B CA 1
ATOM 7977 C C . GLU B 1 423 ? -1.806 8.609 -4.957 1 42.72 423 GLU B C 1
ATOM 7979 O O . GLU B 1 423 ? -1.986 7.449 -4.574 1 42.72 423 GLU B O 1
ATOM 7984 N N . THR B 1 424 ? -2.615 9.578 -4.75 1 39.62 424 THR B N 1
ATOM 7985 C CA . THR B 1 424 ? -3.871 9.117 -4.172 1 39.62 424 THR B CA 1
ATOM 7986 C C . THR B 1 424 ? -4.535 8.086 -5.078 1 39.62 424 THR B C 1
ATOM 7988 O O . THR B 1 424 ? -5.359 7.289 -4.625 1 39.62 424 THR B O 1
ATOM 7991 N N . LYS B 1 425 ? -4.113 8.125 -6.27 1 40 425 LYS B N 1
ATOM 7992 C CA . LYS B 1 425 ? -4.785 7.176 -7.152 1 40 425 LYS B CA 1
ATOM 7993 C C . LYS B 1 425 ? -4.277 5.758 -6.918 1 40 425 LYS B C 1
ATOM 7995 O O . LYS B 1 425 ? -4.879 4.793 -7.398 1 40 425 LYS B O 1
ATOM 8000 N N . SER B 1 426 ? -3.01 5.648 -6.555 1 38.62 426 SER B N 1
ATOM 8001 C CA . SER B 1 426 ? -2.43 4.312 -6.648 1 38.62 426 SER B CA 1
ATOM 8002 C C . SER B 1 426 ? -3.119 3.342 -5.691 1 38.62 426 SER B C 1
ATOM 8004 O O . SER B 1 426 ? -3.352 2.182 -6.035 1 38.62 426 SER B O 1
ATOM 8006 N N . VAL B 1 427 ? -2.971 3.648 -4.375 1 40.62 427 VAL B N 1
ATOM 8007 C CA . VAL B 1 427 ? -3.271 2.479 -3.553 1 40.62 427 VAL B CA 1
ATOM 8008 C C . VAL B 1 427 ? -4.762 2.156 -3.641 1 40.62 427 VAL B C 1
ATOM 8010 O O . VAL B 1 427 ? -5.262 1.304 -2.904 1 40.62 427 VAL B O 1
ATOM 8013 N N . PHE B 1 428 ? -5.574 3.1 -4.148 1 41.78 428 PHE B N 1
ATOM 8014 C CA . PHE B 1 428 ? -6.996 2.998 -3.846 1 41.78 428 PHE B CA 1
ATOM 8015 C C . PHE B 1 428 ? -7.605 1.77 -4.512 1 41.78 428 PHE B C 1
ATOM 8017 O O . PHE B 1 428 ? -8.773 1.784 -4.902 1 41.78 428 PHE B O 1
ATOM 8024 N N . ASN B 1 429 ? -6.828 0.843 -4.887 1 49.62 429 ASN B N 1
ATOM 8025 C CA . ASN B 1 429 ? -7.777 -0.067 -5.52 1 49.62 429 ASN B CA 1
ATOM 8026 C C . ASN B 1 429 ? -8.836 -0.544 -4.531 1 49.62 429 ASN B C 1
ATOM 8028 O O . ASN B 1 429 ? -9.734 -1.311 -4.898 1 49.62 429 ASN B O 1
ATOM 8032 N N . LEU B 1 430 ? -8.625 -0.171 -3.25 1 60.75 430 LEU B N 1
ATOM 8033 C CA . LEU B 1 430 ? -9.648 -0.722 -2.371 1 60.75 430 LEU B CA 1
ATOM 8034 C C . LEU B 1 430 ? -10.422 0.392 -1.669 1 60.75 430 LEU B C 1
ATOM 8036 O O . LEU B 1 430 ? -9.82 1.337 -1.152 1 60.75 430 LEU B O 1
ATOM 8040 N N . ASN B 1 431 ? -11.633 0.568 -1.953 1 77.5 431 ASN B N 1
ATOM 8041 C CA . ASN B 1 431 ? -12.508 1.373 -1.111 1 77.5 431 ASN B CA 1
ATOM 8042 C C . ASN B 1 431 ? -13.266 0.509 -0.108 1 77.5 431 ASN B C 1
ATOM 8044 O O . ASN B 1 431 ? -13.055 -0.702 -0.036 1 77.5 431 ASN B O 1
ATOM 8048 N N . SER B 1 432 ? -14.016 1.149 0.714 1 86.81 432 SER B N 1
ATOM 8049 C CA . SER B 1 432 ? -14.703 0.428 1.781 1 86.81 432 SER B CA 1
ATOM 8050 C C . SER B 1 432 ? -15.625 -0.646 1.218 1 86.81 432 SER B C 1
ATOM 8052 O O . SER B 1 432 ? -15.828 -1.688 1.846 1 86.81 432 SER B O 1
ATOM 8054 N N . PHE B 1 433 ? -16.156 -0.457 -0.035 1 85.81 433 PHE B N 1
ATOM 8055 C CA . PHE B 1 433 ? -17 -1.454 -0.672 1 85.81 433 PHE B CA 1
ATOM 8056 C C . PHE B 1 433 ? -16.234 -2.738 -0.937 1 85.81 433 PHE B C 1
ATOM 8058 O O . PHE B 1 433 ? -16.672 -3.824 -0.546 1 85.81 433 PHE B O 1
ATOM 8065 N N . LYS B 1 434 ? -15.102 -2.584 -1.505 1 83.69 434 LYS B N 1
ATOM 8066 C CA . LYS B 1 434 ? -14.266 -3.727 -1.867 1 83.69 434 LYS B CA 1
ATOM 8067 C C . LYS B 1 434 ? -13.703 -4.414 -0.626 1 83.69 434 LYS B C 1
ATOM 8069 O O . LYS B 1 434 ? -13.539 -5.637 -0.605 1 83.69 434 LYS B O 1
ATOM 8074 N N . LEU B 1 435 ? -13.383 -3.613 0.327 1 90.56 435 LEU B N 1
ATOM 8075 C CA . LEU B 1 435 ? -12.867 -4.18 1.57 1 90.56 435 LEU B CA 1
ATOM 8076 C C . LEU B 1 435 ? -13.93 -5.039 2.25 1 90.56 435 LEU B C 1
ATOM 8078 O O . LEU B 1 435 ? -13.633 -6.145 2.715 1 90.56 435 LEU B O 1
ATOM 8082 N N . ILE B 1 436 ? -15.164 -4.57 2.322 1 93.5 436 ILE B N 1
ATOM 8083 C CA . ILE B 1 436 ? -16.266 -5.32 2.914 1 93.5 436 ILE B CA 1
ATOM 8084 C C . ILE B 1 436 ? -16.484 -6.621 2.143 1 93.5 436 ILE B C 1
ATOM 8086 O O . ILE B 1 436 ? -16.625 -7.688 2.744 1 93.5 436 ILE B O 1
ATOM 8090 N N . GLU B 1 437 ? -16.422 -6.461 0.87 1 88.62 437 GLU B N 1
ATOM 8091 C CA . GLU B 1 437 ? -16.594 -7.641 0.025 1 88.62 437 GLU B CA 1
ATOM 8092 C C . GLU B 1 437 ? -15.469 -8.648 0.259 1 88.62 437 GLU B C 1
ATOM 8094 O O . GLU B 1 437 ? -15.711 -9.852 0.317 1 88.62 437 GLU B O 1
ATOM 8099 N N . LEU B 1 438 ? -14.297 -8.133 0.329 1 88.81 438 LEU B N 1
ATOM 8100 C CA . LEU B 1 438 ? -13.133 -8.977 0.583 1 88.81 438 LEU B CA 1
ATOM 8101 C C . LEU B 1 438 ? -13.289 -9.742 1.893 1 88.81 438 LEU B C 1
ATOM 8103 O O . LEU B 1 438 ? -13.055 -10.953 1.943 1 88.81 438 LEU B O 1
ATOM 8107 N N . ILE B 1 439 ? -13.641 -9.078 2.961 1 94.38 439 ILE B N 1
ATOM 8108 C CA . ILE B 1 439 ? -13.805 -9.719 4.262 1 94.38 439 ILE B CA 1
ATOM 8109 C C . ILE B 1 439 ? -14.922 -10.758 4.188 1 94.38 439 ILE B C 1
ATOM 8111 O O . ILE B 1 439 ? -14.797 -11.859 4.73 1 94.38 439 ILE B O 1
ATOM 8115 N N . ASN B 1 440 ? -15.969 -10.383 3.523 1 92.44 440 ASN B N 1
ATOM 8116 C CA . ASN B 1 440 ? -17.078 -11.312 3.363 1 92.44 440 ASN B CA 1
ATOM 8117 C C . ASN B 1 440 ? -16.656 -12.578 2.623 1 92.44 440 ASN B C 1
ATOM 8119 O O . ASN B 1 440 ? -17.047 -13.688 2.992 1 92.44 440 ASN B O 1
ATOM 8123 N N . ASP B 1 441 ? -15.875 -12.414 1.582 1 85.5 441 ASP B N 1
ATOM 8124 C CA . ASP B 1 441 ? -15.352 -13.562 0.845 1 85.5 441 ASP B CA 1
ATOM 8125 C C . ASP B 1 441 ? -14.453 -14.414 1.732 1 85.5 441 ASP B C 1
ATOM 8127 O O . ASP B 1 441 ? -14.492 -15.648 1.664 1 85.5 441 ASP B O 1
ATOM 8131 N N . MET B 1 442 ? -13.641 -13.781 2.494 1 90.31 442 MET B N 1
ATOM 8132 C CA . MET B 1 442 ? -12.766 -14.523 3.395 1 90.31 442 MET B CA 1
ATOM 8133 C C . MET B 1 442 ? -13.57 -15.266 4.453 1 90.31 442 MET B C 1
ATOM 8135 O O . MET B 1 442 ? -13.172 -16.344 4.898 1 90.31 442 MET B O 1
ATOM 8139 N N . ASN B 1 443 ? -14.711 -14.664 4.949 1 92.38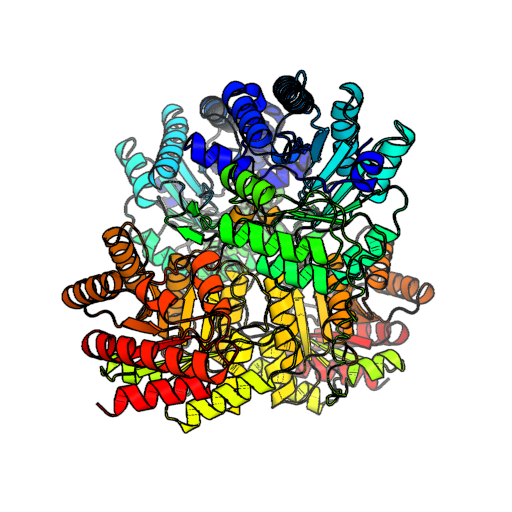 443 ASN B N 1
ATOM 8140 C CA . ASN B 1 443 ? -15.617 -15.359 5.855 1 92.38 443 ASN B CA 1
ATOM 8141 C C . ASN B 1 443 ? -16.078 -16.688 5.262 1 92.38 443 ASN B C 1
ATOM 8143 O O . ASN B 1 443 ? -16.25 -17.672 5.988 1 92.38 443 ASN B O 1
ATOM 8147 N N . ASN B 1 444 ? -16.219 -16.703 3.988 1 85.38 444 ASN B N 1
ATOM 8148 C CA . ASN B 1 444 ? -16.719 -17.906 3.307 1 85.38 444 ASN B CA 1
ATOM 8149 C C . ASN B 1 444 ? -15.586 -18.891 3.02 1 85.38 444 ASN B C 1
ATOM 8151 O O . ASN B 1 444 ? -15.797 -20.109 3.037 1 85.38 444 ASN B O 1
ATOM 8155 N N . GLU B 1 445 ? -14.352 -18.359 2.781 1 81.81 445 GLU B N 1
ATOM 8156 C CA . GLU B 1 445 ? -13.281 -19.203 2.254 1 81.81 445 GLU B CA 1
ATOM 8157 C C . GLU B 1 445 ? -12.281 -19.578 3.346 1 81.81 445 GLU B C 1
ATOM 8159 O O . GLU B 1 445 ? -11.664 -20.641 3.297 1 81.81 445 GLU B O 1
ATOM 8164 N N . VAL B 1 446 ? -12.055 -18.672 4.23 1 87.31 446 VAL B N 1
ATOM 8165 C CA . VAL B 1 446 ? -10.953 -18.828 5.168 1 87.31 446 VAL B CA 1
ATOM 8166 C C . VAL B 1 446 ? -11.492 -18.984 6.59 1 87.31 446 VAL B C 1
ATOM 8168 O O . VAL B 1 446 ? -11.078 -19.875 7.328 1 87.31 446 VAL B O 1
ATOM 8171 N N . PHE B 1 447 ? -12.477 -18.094 6.973 1 91.81 447 PHE B N 1
ATOM 8172 C CA . PHE B 1 447 ? -12.984 -18.047 8.344 1 91.81 447 PHE B CA 1
ATOM 8173 C C . PHE B 1 447 ? -14.273 -18.859 8.469 1 91.81 447 PHE B C 1
ATOM 8175 O O . PHE B 1 447 ? -15.141 -18.516 9.273 1 91.81 447 PHE B O 1
ATOM 8182 N N . THR B 1 448 ? -14.344 -19.938 7.77 1 85.25 448 THR B N 1
ATOM 8183 C CA . THR B 1 448 ? -15.57 -20.719 7.707 1 85.25 448 THR B CA 1
ATOM 8184 C C . THR B 1 448 ? -16.031 -21.094 9.109 1 85.25 448 THR B C 1
ATOM 8186 O O . THR B 1 448 ? -15.25 -21.609 9.914 1 85.25 448 THR B O 1
ATOM 8189 N N . SER B 1 449 ? -17.281 -20.844 9.555 1 83.25 449 SER B N 1
ATOM 8190 C CA . SER B 1 449 ? -17.984 -21.188 10.789 1 83.25 449 SER B CA 1
ATOM 8191 C C . SER B 1 449 ? -17.578 -20.25 11.922 1 83.25 449 SER B C 1
ATOM 8193 O O . SER B 1 449 ? -17.984 -20.438 13.07 1 83.25 449 SER B O 1
ATOM 8195 N N . ASP B 1 450 ? -16.672 -19.328 11.719 1 92.06 450 ASP B N 1
ATOM 8196 C CA . ASP B 1 450 ? -16.25 -18.328 12.68 1 92.06 450 ASP B CA 1
ATOM 8197 C C . ASP B 1 450 ? -16.016 -16.984 12 1 92.06 450 ASP B C 1
ATOM 8199 O O . ASP B 1 450 ? -14.883 -16.484 11.984 1 92.06 450 ASP B O 1
ATOM 8203 N N . ASP B 1 451 ? -17.047 -16.438 11.516 1 94.62 451 ASP B N 1
ATOM 8204 C CA . ASP B 1 451 ? -16.969 -15.312 10.594 1 94.62 451 ASP B CA 1
ATOM 8205 C C . ASP B 1 451 ? -16.688 -14.016 11.336 1 94.62 451 ASP B C 1
ATOM 8207 O O . ASP B 1 451 ? -17.031 -13.875 12.508 1 94.62 451 ASP B O 1
ATOM 8211 N N . ILE B 1 452 ? -16.109 -13.117 10.711 1 97.38 452 ILE B N 1
ATOM 8212 C CA . ILE B 1 452 ? -15.898 -11.75 11.172 1 97.38 452 ILE B CA 1
ATOM 8213 C C . ILE B 1 452 ? -17.188 -10.938 10.984 1 97.38 452 ILE B C 1
ATOM 8215 O O . ILE B 1 452 ? -17.828 -11.016 9.938 1 97.38 452 ILE B O 1
ATOM 8219 N N . PHE B 1 453 ? -17.656 -10.297 12.086 1 98.31 453 PHE B N 1
ATOM 8220 C CA . PHE B 1 453 ? -18.781 -9.375 12.023 1 98.31 453 PHE B CA 1
ATOM 8221 C C . PHE B 1 453 ? -18.344 -8.031 11.438 1 98.31 453 PHE B C 1
ATOM 8223 O O . PHE B 1 453 ? -17.562 -7.309 12.047 1 98.31 453 PHE B O 1
ATOM 8230 N N . ILE B 1 454 ? -18.875 -7.664 10.195 1 98.31 454 ILE B N 1
ATOM 8231 C CA . ILE B 1 454 ? -18.328 -6.57 9.398 1 98.31 454 ILE B CA 1
ATOM 8232 C C . ILE B 1 454 ? -19.172 -5.316 9.602 1 98.31 454 ILE B C 1
ATOM 8234 O O . ILE B 1 454 ? -20.391 -5.332 9.367 1 98.31 454 ILE B O 1
ATOM 8238 N N . GLY B 1 455 ? -18.562 -4.262 10.031 1 98.31 455 GLY B N 1
ATOM 8239 C CA . GLY B 1 455 ? -19.219 -2.967 10.125 1 98.31 455 GLY B CA 1
ATOM 8240 C C . GLY B 1 455 ? -18.75 -1.984 9.07 1 98.31 455 GLY B C 1
ATOM 8241 O O . GLY B 1 455 ? -17.688 -2.16 8.477 1 98.31 455 GLY B O 1
ATOM 8242 N N . GLY B 1 456 ? -19.531 -1.006 8.781 1 96.56 456 GLY B N 1
ATOM 8243 C CA . GLY B 1 456 ? -19.203 0.108 7.906 1 96.56 456 GLY B CA 1
ATOM 8244 C C . GLY B 1 456 ? -19.438 1.462 8.547 1 96.56 456 GLY B C 1
ATOM 8245 O O . GLY B 1 456 ? -20.016 1.547 9.633 1 96.56 456 GLY B O 1
ATOM 8246 N N . ALA B 1 457 ? -18.953 2.459 7.902 1 93.25 457 ALA B N 1
ATOM 8247 C CA . ALA B 1 457 ? -19.172 3.834 8.352 1 93.25 457 ALA B CA 1
ATOM 8248 C C . ALA B 1 457 ? -20.344 4.477 7.594 1 93.25 457 ALA B C 1
ATOM 8250 O O . ALA B 1 457 ? -20.594 4.141 6.438 1 93.25 457 ALA B O 1
ATOM 8251 N N . LEU B 1 458 ? -21.016 5.309 8.281 1 93.19 458 LEU B N 1
ATOM 8252 C CA . LEU B 1 458 ? -22.125 6.062 7.703 1 93.19 458 LEU B CA 1
ATOM 8253 C C . LEU B 1 458 ? -21.984 7.555 7.984 1 93.19 458 LEU B C 1
ATOM 8255 O O . LEU B 1 458 ? -21.938 7.969 9.148 1 93.19 458 LEU B O 1
ATOM 8259 N N . ASN B 1 459 ? -21.891 8.344 6.965 1 87.38 459 ASN B N 1
ATOM 8260 C CA . ASN B 1 459 ? -21.75 9.789 7.098 1 87.38 459 ASN B CA 1
ATOM 8261 C C . ASN B 1 459 ? -23.094 10.492 6.902 1 87.38 459 ASN B C 1
ATOM 8263 O O . ASN B 1 459 ? -23.641 10.523 5.793 1 87.38 459 ASN B O 1
ATOM 8267 N N . LEU B 1 460 ? -23.531 11.094 7.914 1 88.25 460 LEU B N 1
ATOM 8268 C CA . LEU B 1 460 ? -24.844 11.727 7.871 1 88.25 460 LEU B CA 1
ATOM 8269 C C . LEU B 1 460 ? -24.734 13.203 7.512 1 88.25 460 LEU B C 1
ATOM 8271 O O . LEU B 1 460 ? -25.734 13.875 7.312 1 88.25 460 LEU B O 1
ATOM 8275 N N . ASN B 1 461 ? -23.469 13.617 7.52 1 79.5 461 ASN B N 1
ATOM 8276 C CA . ASN B 1 461 ? -23.234 15.039 7.285 1 79.5 461 ASN B CA 1
ATOM 8277 C C . ASN B 1 461 ? -22.922 15.32 5.82 1 79.5 461 ASN B C 1
ATOM 8279 O O . ASN B 1 461 ? -21.922 15.961 5.508 1 79.5 461 ASN B O 1
ATOM 8283 N N . VAL B 1 462 ? -23.703 14.773 4.922 1 77.31 462 VAL B N 1
ATOM 8284 C CA . VAL B 1 462 ? -23.484 14.93 3.486 1 77.31 462 VAL B CA 1
ATOM 8285 C C . VAL B 1 462 ? -24.609 15.766 2.883 1 77.31 462 VAL B C 1
ATOM 8287 O O . VAL B 1 462 ? -25.688 15.875 3.461 1 77.31 462 VAL B O 1
ATOM 8290 N N . LEU B 1 463 ? -24.281 16.328 1.791 1 75 463 LEU B N 1
ATOM 8291 C CA . LEU B 1 463 ? -25.281 17.141 1.107 1 75 463 LEU B CA 1
ATOM 8292 C C . LEU B 1 463 ? -26.375 16.266 0.503 1 75 463 LEU B C 1
ATOM 8294 O O . LEU B 1 463 ? -27.562 16.547 0.689 1 75 463 LEU B O 1
ATOM 8298 N N . ASN B 1 464 ? -26 15.242 -0.149 1 82.31 464 ASN B N 1
ATOM 8299 C CA . ASN B 1 464 ? -26.969 14.352 -0.785 1 82.31 464 ASN B CA 1
ATOM 8300 C C . ASN B 1 464 ? -27.234 13.117 0.066 1 82.31 464 ASN B C 1
ATOM 8302 O O . ASN B 1 464 ? -26.594 12.078 -0.116 1 82.31 464 ASN B O 1
ATOM 8306 N N . LYS B 1 465 ? -28.281 13.156 0.8 1 87.94 465 LYS B N 1
ATOM 8307 C CA . LYS B 1 465 ? -28.625 12.125 1.78 1 87.94 465 LYS B CA 1
ATOM 8308 C C . LYS B 1 465 ? -29.031 10.828 1.096 1 87.94 465 LYS B C 1
ATOM 8310 O O . LYS B 1 465 ? -28.688 9.742 1.563 1 87.94 465 LYS B O 1
ATOM 8315 N N . GLU B 1 466 ? -29.656 10.953 0.018 1 89.75 466 GLU B N 1
ATOM 8316 C CA . GLU B 1 466 ? -30.141 9.766 -0.679 1 89.75 466 GLU B CA 1
ATOM 8317 C C . GLU B 1 466 ? -28.969 8.977 -1.273 1 89.75 466 GLU B C 1
ATOM 8319 O O . GLU B 1 466 ? -29 7.742 -1.308 1 89.75 466 GLU B O 1
ATOM 8324 N N . VAL B 1 467 ? -28.062 9.727 -1.734 1 85.88 467 VAL B N 1
ATOM 8325 C CA . VAL B 1 467 ? -26.875 9.07 -2.266 1 85.88 467 VAL B CA 1
ATOM 8326 C C . VAL B 1 467 ? -26.172 8.305 -1.15 1 85.88 467 VAL B C 1
ATOM 8328 O O . VAL B 1 467 ? -25.719 7.172 -1.357 1 85.88 467 VAL B O 1
ATOM 8331 N N . GLU B 1 468 ? -26.094 8.867 -0.036 1 89.44 468 GLU B N 1
ATOM 8332 C CA . GLU B 1 468 ? -25.453 8.211 1.1 1 89.44 468 GLU B CA 1
ATOM 8333 C C . GLU B 1 468 ? -26.234 6.961 1.521 1 89.44 468 GLU B C 1
ATOM 8335 O O . GLU B 1 468 ? -25.625 5.945 1.874 1 89.44 468 GLU B O 1
ATOM 8340 N N . TYR B 1 469 ? -27.547 7.09 1.514 1 93.69 469 TYR B N 1
ATOM 8341 C CA . TYR B 1 469 ? -28.391 5.93 1.805 1 93.69 469 TYR B CA 1
ATOM 8342 C C . TYR B 1 469 ? -28.109 4.801 0.817 1 93.69 469 TYR B C 1
ATOM 8344 O O . TYR B 1 469 ? -27.984 3.639 1.213 1 93.69 469 TYR B O 1
ATOM 8352 N N . GLY B 1 470 ? -28.094 5.184 -0.425 1 92.19 470 GLY B N 1
ATOM 8353 C CA . GLY B 1 470 ? -27.781 4.199 -1.447 1 92.19 470 GLY B CA 1
ATOM 8354 C C . GLY B 1 470 ? -26.438 3.525 -1.235 1 92.19 470 GLY B C 1
ATOM 8355 O O . GLY B 1 470 ? -26.312 2.316 -1.433 1 92.19 470 GLY B O 1
ATOM 8356 N N . ARG B 1 471 ? -25.469 4.266 -0.843 1 89.56 471 ARG B N 1
ATOM 8357 C CA . ARG B 1 471 ? -24.141 3.736 -0.571 1 89.56 471 ARG B CA 1
ATOM 8358 C C . ARG B 1 471 ? -24.172 2.773 0.611 1 89.56 471 ARG B C 1
ATOM 8360 O O . ARG B 1 471 ? -23.5 1.735 0.588 1 89.56 471 ARG B O 1
ATOM 8367 N N . MET B 1 472 ? -24.875 3.135 1.622 1 94.19 472 MET B N 1
ATOM 8368 C CA . MET B 1 472 ? -25.016 2.258 2.781 1 94.19 472 MET B CA 1
ATOM 8369 C C . MET B 1 472 ? -25.609 0.912 2.377 1 94.19 472 MET B C 1
ATOM 8371 O O . MET B 1 472 ? -25.109 -0.138 2.781 1 94.19 472 MET B O 1
ATOM 8375 N N . MET B 1 473 ? -26.609 0.979 1.569 1 95.62 473 MET B N 1
ATOM 8376 C CA . MET B 1 473 ? -27.281 -0.248 1.148 1 95.62 473 MET B CA 1
ATOM 8377 C C . MET B 1 473 ? -26.375 -1.101 0.281 1 95.62 473 MET B C 1
ATOM 8379 O O . MET B 1 473 ? -26.406 -2.33 0.345 1 95.62 473 MET B O 1
ATOM 8383 N N . LYS B 1 474 ? -25.562 -0.422 -0.51 1 91.94 474 LYS B N 1
ATOM 8384 C CA . LYS B 1 474 ? -24.578 -1.146 -1.307 1 91.94 474 LYS B CA 1
ATOM 8385 C C . LYS B 1 474 ? -23.578 -1.879 -0.414 1 91.94 474 LYS B C 1
ATOM 8387 O O . LYS B 1 474 ? -23.156 -2.99 -0.733 1 91.94 474 LYS B O 1
ATOM 8392 N N . LYS B 1 475 ? -23.172 -1.263 0.623 1 94 475 LYS B N 1
ATOM 8393 C CA . LYS B 1 475 ? -22.281 -1.902 1.582 1 94 475 LYS B CA 1
ATOM 8394 C C . LYS B 1 475 ? -22.938 -3.115 2.229 1 94 475 LYS B C 1
ATOM 8396 O O . LYS B 1 475 ? -22.297 -4.141 2.451 1 94 475 LYS B O 1
ATOM 8401 N N . VAL B 1 476 ? -24.234 -3.01 2.506 1 96.75 476 VAL B N 1
ATOM 8402 C CA . VAL B 1 476 ? -25 -4.109 3.088 1 96.75 476 VAL B CA 1
ATOM 8403 C C . VAL B 1 476 ? -25.016 -5.293 2.121 1 96.75 476 VAL B C 1
ATOM 8405 O O . VAL B 1 476 ? -24.797 -6.438 2.529 1 96.75 476 VAL B O 1
ATOM 8408 N N . GLU B 1 477 ? -25.203 -4.996 0.915 1 94 477 GLU B N 1
ATOM 8409 C CA . GLU B 1 477 ? -25.234 -6.039 -0.108 1 94 477 GLU B CA 1
ATOM 8410 C C . GLU B 1 477 ? -23.906 -6.766 -0.202 1 94 477 GLU B C 1
ATOM 8412 O O . GLU B 1 477 ? -23.859 -7.949 -0.543 1 94 477 GLU B O 1
ATOM 8417 N N . ARG B 1 478 ? -22.922 -6.074 0.144 1 91 478 ARG B N 1
ATOM 8418 C CA . ARG B 1 478 ? -21.578 -6.629 0.016 1 91 478 ARG B CA 1
ATOM 8419 C C . ARG B 1 478 ? -21.156 -7.363 1.288 1 91 478 ARG B C 1
ATOM 8421 O O . ARG B 1 478 ? -20.125 -8.023 1.321 1 91 478 ARG B O 1
ATOM 8428 N N . GLY B 1 479 ? -21.906 -7.176 2.369 1 95.31 479 GLY B N 1
ATOM 8429 C CA . GLY B 1 479 ? -21.641 -8.023 3.518 1 95.31 479 GLY B CA 1
ATOM 8430 C C . GLY B 1 479 ? -21.625 -7.266 4.832 1 95.31 479 GLY B C 1
ATOM 8431 O O . GLY B 1 479 ? -21.516 -7.867 5.902 1 95.31 479 GLY B O 1
ATOM 8432 N N . ALA B 1 480 ? -21.766 -5.922 4.828 1 97.44 480 ALA B N 1
ATOM 8433 C CA . ALA B 1 480 ? -21.797 -5.152 6.07 1 97.44 480 ALA B CA 1
ATOM 8434 C C . ALA B 1 480 ? -23.047 -5.496 6.895 1 97.44 480 ALA B C 1
ATOM 8436 O O . ALA B 1 480 ? -24.141 -5.656 6.344 1 97.44 480 ALA B O 1
ATOM 8437 N N . LYS B 1 481 ? -22.844 -5.586 8.203 1 97.75 481 LYS B N 1
ATOM 8438 C CA . LYS B 1 481 ? -23.938 -6.027 9.062 1 97.75 481 LYS B CA 1
ATOM 8439 C C . LYS B 1 481 ? -24.406 -4.898 9.977 1 97.75 481 LYS B C 1
ATOM 8441 O O . LYS B 1 481 ? -25.5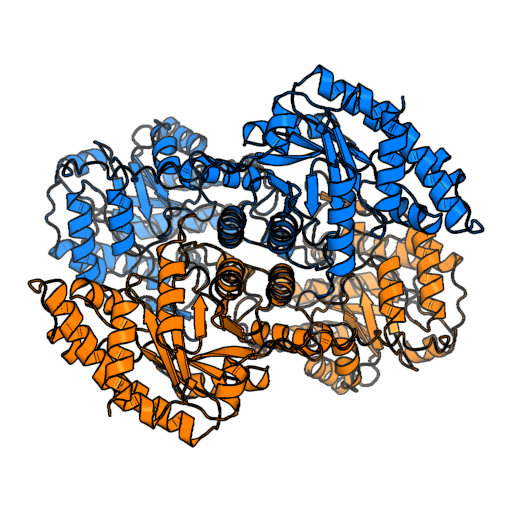16 -4.941 10.508 1 97.75 481 LYS B O 1
ATOM 8446 N N . PHE B 1 482 ? -23.625 -3.922 10.203 1 98.25 482 PHE B N 1
ATOM 8447 C CA . PHE B 1 482 ? -23.969 -2.77 11.023 1 98.25 482 PHE B CA 1
ATOM 8448 C C . PHE B 1 482 ? -23.156 -1.547 10.617 1 98.25 482 PHE B C 1
ATOM 8450 O O . PHE B 1 482 ? -22.219 -1.656 9.828 1 98.25 482 PHE B O 1
ATOM 8457 N N . PHE B 1 483 ? -23.547 -0.378 11.125 1 98.38 483 PHE B N 1
ATOM 8458 C CA . PHE B 1 483 ? -22.891 0.858 10.734 1 98.38 483 PHE B CA 1
ATOM 8459 C C . PHE B 1 483 ? -22.641 1.749 11.945 1 98.38 483 PHE B C 1
ATOM 8461 O O . PHE B 1 483 ? -23.469 1.797 12.859 1 98.38 483 PHE B O 1
ATOM 8468 N N . LEU B 1 484 ? -21.516 2.41 12.008 1 97.88 484 LEU B N 1
ATOM 8469 C CA . LEU B 1 484 ? -21.219 3.506 12.922 1 97.88 484 LEU B CA 1
ATOM 8470 C C . LEU B 1 484 ? -21.312 4.852 12.211 1 97.88 484 LEU B C 1
ATOM 8472 O O . LEU B 1 484 ? -20.703 5.047 11.156 1 97.88 484 LEU B O 1
ATOM 8476 N N . THR B 1 485 ? -22.016 5.77 12.789 1 95.44 485 THR B N 1
ATOM 8477 C CA . THR B 1 485 ? -22.141 7.074 12.148 1 95.44 485 THR B CA 1
ATOM 8478 C C . THR B 1 485 ? -21 7.992 12.578 1 95.44 485 THR B C 1
ATOM 8480 O O . THR B 1 485 ? -20.375 7.773 13.625 1 95.44 485 THR B O 1
ATOM 8483 N N . GLN B 1 486 ? -20.75 8.977 11.766 1 90.69 486 GLN B N 1
ATOM 8484 C CA . GLN B 1 486 ? -19.938 10.094 12.234 1 90.69 486 GLN B CA 1
ATOM 8485 C C . GLN B 1 486 ? -20.625 10.844 13.367 1 90.69 486 GLN B C 1
ATOM 8487 O O . GLN B 1 486 ? -21.828 10.664 13.586 1 90.69 486 GLN B O 1
ATOM 8492 N N . PRO B 1 487 ? -19.938 11.648 14.078 1 93.12 487 PRO B N 1
ATOM 8493 C CA . PRO B 1 487 ? -20.562 12.383 15.172 1 93.12 487 PRO B CA 1
ATOM 8494 C C . PRO B 1 487 ? -21.75 13.234 14.711 1 93.12 487 PRO B C 1
ATOM 8496 O O . PRO B 1 487 ? -21.672 13.883 13.672 1 93.12 487 PRO B O 1
ATOM 8499 N N . ILE B 1 488 ? -22.734 13.148 15.516 1 93.19 488 ILE B N 1
ATOM 8500 C CA . ILE B 1 488 ? -23.984 13.859 15.219 1 93.19 488 ILE B CA 1
ATOM 8501 C C . ILE B 1 488 ? -24.141 15.031 16.188 1 93.19 488 ILE B C 1
ATOM 8503 O O . ILE B 1 488 ? -24.156 14.836 17.406 1 93.19 488 ILE B O 1
ATOM 8507 N N . TYR B 1 489 ? -24.328 16.219 15.602 1 90.31 489 TYR B N 1
ATOM 8508 C CA . TYR B 1 489 ? -24.5 17.391 16.438 1 90.31 489 TYR B CA 1
ATOM 8509 C C . TYR B 1 489 ? -25.797 18.109 16.109 1 90.31 489 TYR B C 1
ATOM 8511 O O . TYR B 1 489 ? -26.266 18.953 16.891 1 90.31 489 TYR B O 1
ATOM 8519 N N . ASP B 1 490 ? -26.391 17.797 14.992 1 87.56 490 ASP B N 1
ATOM 8520 C CA . ASP B 1 490 ? -27.516 18.625 14.562 1 87.56 490 ASP B CA 1
ATOM 8521 C C . ASP B 1 490 ? -28.766 17.766 14.336 1 87.56 490 ASP B C 1
ATOM 8523 O O . ASP B 1 490 ? -28.672 16.547 14.156 1 87.56 490 ASP B O 1
ATOM 8527 N N . ASP B 1 491 ? -29.891 18.422 14.258 1 89.31 491 ASP B N 1
ATOM 8528 C CA . ASP B 1 491 ? -31.188 17.766 14.156 1 89.31 491 ASP B CA 1
ATOM 8529 C C . ASP B 1 491 ? -31.406 17.203 12.75 1 89.31 491 ASP B C 1
ATOM 8531 O O . ASP B 1 491 ? -32.125 16.234 12.578 1 89.31 491 ASP B O 1
ATOM 8535 N N . SER B 1 492 ? -30.828 17.844 11.836 1 90.25 492 SER B N 1
ATOM 8536 C CA . SER B 1 492 ? -30.984 17.375 10.469 1 90.25 492 SER B CA 1
ATOM 8537 C C . SER B 1 492 ? -30.453 15.953 10.305 1 90.25 492 SER B C 1
ATOM 8539 O O . SER B 1 492 ? -31.062 15.125 9.625 1 90.25 492 SER B O 1
ATOM 8541 N N . ALA B 1 493 ? -29.328 15.719 10.93 1 92.12 493 ALA B N 1
ATOM 8542 C CA . ALA B 1 493 ? -28.75 14.375 10.891 1 92.12 493 ALA B CA 1
ATOM 8543 C C . ALA B 1 493 ? -29.641 13.375 11.617 1 92.12 493 ALA B C 1
ATOM 8545 O O . ALA B 1 493 ? -29.781 12.234 11.18 1 92.12 493 ALA B O 1
ATOM 8546 N N . VAL B 1 494 ? -30.234 13.789 12.703 1 94 494 VAL B N 1
ATOM 8547 C CA . VAL B 1 494 ? -31.125 12.938 13.484 1 94 494 VAL B CA 1
ATOM 8548 C C . VAL B 1 494 ? -32.344 12.57 12.648 1 94 494 VAL B C 1
ATOM 8550 O O . VAL B 1 494 ? -32.781 11.414 12.641 1 94 494 VAL B O 1
ATOM 8553 N N . GLU B 1 495 ? -32.875 13.523 11.953 1 94.06 495 GLU B N 1
ATOM 8554 C CA . GLU B 1 495 ? -34.031 13.289 11.109 1 94.06 495 GLU B CA 1
ATOM 8555 C C . GLU B 1 495 ? -33.688 12.328 9.969 1 94.06 495 GLU B C 1
ATOM 8557 O O . GLU B 1 495 ? -34.5 11.484 9.602 1 94.06 495 GLU B O 1
ATOM 8562 N N . PHE B 1 496 ? -32.562 12.555 9.406 1 94.19 496 PHE B N 1
ATOM 8563 C CA . PHE B 1 496 ? -32.125 11.656 8.344 1 94.19 496 PHE B CA 1
ATOM 8564 C C . PHE B 1 496 ? -31.984 10.234 8.867 1 94.19 496 PHE B C 1
ATOM 8566 O O . PHE B 1 496 ? -32.406 9.281 8.211 1 94.19 496 PHE B O 1
ATOM 8573 N N . LEU B 1 497 ? -31.453 10.078 10.008 1 95.44 497 LEU B N 1
ATOM 8574 C CA . LEU B 1 497 ? -31.297 8.773 10.648 1 95.44 497 LEU B CA 1
ATOM 8575 C C . LEU B 1 497 ? -32.656 8.109 10.867 1 95.44 497 LEU B C 1
ATOM 8577 O O . LEU B 1 497 ? -32.781 6.906 10.641 1 95.44 497 LEU B O 1
ATOM 8581 N N . LYS B 1 498 ? -33.562 8.852 11.312 1 95.5 498 LYS B N 1
ATOM 8582 C CA . LYS B 1 498 ? -34.906 8.344 11.492 1 95.5 498 LYS B CA 1
ATOM 8583 C C . LYS B 1 498 ? -35.5 7.816 10.18 1 95.5 498 LYS B C 1
ATOM 8585 O O . LYS B 1 498 ? -36.125 6.754 10.148 1 95.5 498 LYS B O 1
ATOM 8590 N N . SER B 1 499 ? -35.25 8.617 9.188 1 95.88 499 SER B N 1
ATOM 8591 C CA . SER B 1 499 ? -35.75 8.219 7.875 1 95.88 499 SER B CA 1
ATOM 8592 C C . SER B 1 499 ? -35.125 6.914 7.414 1 95.88 499 SER B C 1
ATOM 8594 O O . SER B 1 499 ? -35.781 6.078 6.797 1 95.88 499 SER B O 1
ATOM 8596 N N . ILE B 1 500 ? -33.875 6.742 7.672 1 96.25 500 ILE B N 1
ATOM 8597 C CA . ILE B 1 500 ? -33.156 5.52 7.309 1 96.25 500 ILE B CA 1
ATOM 8598 C C . ILE B 1 500 ? -33.75 4.332 8.062 1 96.25 500 ILE B C 1
ATOM 8600 O O . ILE B 1 500 ? -34.062 3.293 7.465 1 96.25 500 ILE B O 1
ATOM 8604 N N . LYS B 1 501 ? -34.031 4.508 9.328 1 95.69 501 LYS B N 1
ATOM 8605 C CA . LYS B 1 501 ? -34.5 3.434 10.195 1 95.69 501 LYS B CA 1
ATOM 8606 C C . LYS B 1 501 ? -35.938 3.02 9.836 1 95.69 501 LYS B C 1
ATOM 8608 O O . LYS B 1 501 ? -36.344 1.876 10.062 1 95.69 501 LYS B O 1
ATOM 8613 N N . GLU B 1 502 ? -36.625 3.873 9.234 1 95.5 502 GLU B N 1
ATOM 8614 C CA . GLU B 1 502 ? -37.969 3.561 8.766 1 95.5 502 GLU B CA 1
ATOM 8615 C C . GLU B 1 502 ? -37.938 2.721 7.492 1 95.5 502 GLU B C 1
ATOM 8617 O O . GLU B 1 502 ? -38.875 1.967 7.207 1 95.5 502 GLU B O 1
ATOM 8622 N N . ARG B 1 503 ? -36.812 2.832 6.797 1 95.38 503 ARG B N 1
ATOM 8623 C CA . ARG B 1 503 ? -36.719 2.23 5.469 1 95.38 503 ARG B CA 1
ATOM 8624 C C . ARG B 1 503 ? -36 0.895 5.523 1 95.38 503 ARG B C 1
ATOM 8626 O O . ARG B 1 503 ? -36.094 0.091 4.594 1 95.38 503 ARG B O 1
ATOM 8633 N N . THR B 1 504 ? -35.25 0.681 6.57 1 95 504 THR B N 1
ATOM 8634 C CA . THR B 1 504 ? -34.406 -0.512 6.598 1 95 504 THR B CA 1
ATOM 8635 C C . THR B 1 504 ? -34.219 -1.022 8.023 1 95 504 THR B C 1
ATOM 8637 O O . THR B 1 504 ? -34.469 -0.282 8.984 1 95 504 THR B O 1
ATOM 8640 N N . ASP B 1 505 ? -33.844 -2.262 8.156 1 94.19 505 ASP B N 1
ATOM 8641 C CA . ASP B 1 505 ? -33.594 -2.879 9.461 1 94.19 505 ASP B CA 1
ATOM 8642 C C . ASP B 1 505 ? -32.094 -2.945 9.758 1 94.19 505 ASP B C 1
ATOM 8644 O O . ASP B 1 505 ? -31.672 -3.611 10.711 1 94.19 505 ASP B O 1
ATOM 8648 N N . VAL B 1 506 ? -31.344 -2.268 8.977 1 95.44 506 VAL B N 1
ATOM 8649 C CA . VAL B 1 506 ? -29.891 -2.262 9.18 1 95.44 506 VAL B CA 1
ATOM 8650 C C . VAL B 1 506 ? -29.562 -1.694 10.562 1 95.44 506 VAL B C 1
ATOM 8652 O O . VAL B 1 506 ? -30.203 -0.732 11.008 1 95.44 506 VAL B O 1
ATOM 8655 N N . LYS B 1 507 ? -28.656 -2.33 11.281 1 98.19 507 LYS B N 1
ATOM 8656 C CA . LYS B 1 507 ? -28.266 -1.894 12.617 1 98.19 507 LYS B CA 1
ATOM 8657 C C . LYS B 1 507 ? -27.328 -0.693 12.547 1 98.19 507 LYS B C 1
ATOM 8659 O O . LYS B 1 507 ? -26.359 -0.698 11.781 1 98.19 507 LYS B O 1
ATOM 8664 N N . ILE B 1 508 ? -27.672 0.34 13.305 1 98.44 508 ILE B N 1
ATOM 8665 C CA . ILE B 1 508 ? -26.891 1.572 13.258 1 98.44 508 ILE B CA 1
ATOM 8666 C C . ILE B 1 508 ? -26.594 2.047 14.68 1 98.44 508 ILE B C 1
ATOM 8668 O O . ILE B 1 508 ? -27.5 2.09 15.531 1 98.44 508 ILE B O 1
ATOM 8672 N N . LEU B 1 509 ? -25.375 2.305 14.953 1 98.56 509 LEU B N 1
ATOM 8673 C CA . LEU B 1 509 ? -24.969 2.957 16.188 1 98.56 509 LEU B CA 1
ATOM 8674 C C . LEU B 1 509 ? -24.688 4.441 15.961 1 98.56 509 LEU B C 1
ATOM 8676 O O . LEU B 1 509 ? -23.859 4.797 15.125 1 98.56 509 LEU B O 1
ATOM 8680 N N . GLY B 1 510 ? -25.406 5.285 16.703 1 97.69 510 GLY B N 1
ATOM 8681 C CA . GLY B 1 510 ? -25.25 6.727 16.547 1 97.69 510 GLY B CA 1
ATOM 8682 C C . GLY B 1 510 ? -23.984 7.262 17.172 1 97.69 510 GLY B C 1
ATOM 8683 O O . GLY B 1 510 ? -23.703 6.988 18.344 1 97.69 510 GLY B O 1
ATOM 8684 N N . GLY B 1 511 ? -23.219 8.039 16.406 1 96.94 511 GLY B N 1
ATOM 8685 C CA . GLY B 1 511 ? -21.938 8.539 16.844 1 96.94 511 GLY B CA 1
ATOM 8686 C C . GLY B 1 511 ? -22.031 9.836 17.625 1 96.94 511 GLY B C 1
ATOM 8687 O O . GLY B 1 511 ? -22.766 10.75 17.25 1 96.94 511 GLY B O 1
ATOM 8688 N N . ILE B 1 512 ? -21.328 9.875 18.766 1 96.69 512 ILE B N 1
ATOM 8689 C CA . ILE B 1 512 ? -21.266 11.062 19.609 1 96.69 512 ILE B CA 1
ATOM 8690 C C . ILE B 1 512 ? -19.812 11.352 19.969 1 96.69 512 ILE B C 1
ATOM 8692 O O . ILE B 1 512 ? -19.094 10.469 20.438 1 96.69 512 ILE B O 1
ATOM 8696 N N . LEU B 1 513 ? -19.312 12.516 19.688 1 96.06 513 LEU B N 1
ATOM 8697 C CA . LEU B 1 513 ? -18.031 13.047 20.125 1 96.06 513 LEU B CA 1
ATOM 8698 C C . LEU B 1 513 ? -18.219 14.25 21.031 1 96.06 513 LEU B C 1
ATOM 8700 O O . LEU B 1 513 ? -18.484 15.359 20.562 1 96.06 513 LEU B O 1
ATOM 8704 N N . PRO B 1 514 ? -18.047 14.055 22.312 1 96.12 514 PRO B N 1
ATOM 8705 C CA . PRO B 1 514 ? -18.25 15.188 23.219 1 96.12 514 PRO B CA 1
ATOM 8706 C C . PRO B 1 514 ? -17.234 16.312 23 1 96.12 514 PRO B C 1
ATOM 8708 O O . PRO B 1 514 ? -16.047 16.031 22.781 1 96.12 514 PRO B O 1
ATOM 8711 N N . VAL B 1 515 ? -17.766 17.5 22.984 1 94.25 515 VAL B N 1
ATOM 8712 C CA . VAL B 1 515 ? -16.906 18.672 22.969 1 94.25 515 VAL B CA 1
ATOM 8713 C C . VAL B 1 515 ? -16.406 18.969 24.391 1 94.25 515 VAL B C 1
ATOM 8715 O O . VAL B 1 515 ? -17.172 18.859 25.359 1 94.25 515 VAL B O 1
ATOM 8718 N N . VAL B 1 516 ? -15.125 19.422 24.5 1 93.56 516 VAL B N 1
ATOM 8719 C CA . VAL B 1 516 ? -14.602 19.5 25.859 1 93.56 516 VAL B CA 1
ATOM 8720 C C . VAL B 1 516 ? -14.18 20.938 26.172 1 93.56 516 VAL B C 1
ATOM 8722 O O . VAL B 1 516 ? -14.016 21.312 27.328 1 93.56 516 VAL B O 1
ATOM 8725 N N . SER B 1 517 ? -13.961 21.766 25.156 1 92.56 517 SER B N 1
ATOM 8726 C CA . SER B 1 517 ? -13.531 23.141 25.344 1 92.56 517 SER B CA 1
ATOM 8727 C C . SER B 1 517 ? -13.836 23.984 24.109 1 92.56 517 SER B C 1
ATOM 8729 O O . SER B 1 517 ? -14.219 23.453 23.062 1 92.56 517 SER B O 1
ATOM 8731 N N . TYR B 1 518 ? -13.711 25.266 24.328 1 90.88 518 TYR B N 1
ATOM 8732 C CA . TYR B 1 518 ? -13.891 26.172 23.203 1 90.88 518 TYR B CA 1
ATOM 8733 C C . TYR B 1 518 ? -12.891 25.875 22.094 1 90.88 518 TYR B C 1
ATOM 8735 O O . TYR B 1 518 ? -13.258 25.781 20.922 1 90.88 518 TYR B O 1
ATOM 8743 N N . ARG B 1 519 ? -11.688 25.703 22.469 1 86.88 519 ARG B N 1
ATOM 8744 C CA . ARG B 1 519 ? -10.633 25.406 21.5 1 86.88 519 ARG B CA 1
ATOM 8745 C C . ARG B 1 519 ? -10.938 24.109 20.75 1 86.88 519 ARG B C 1
ATOM 8747 O O . ARG B 1 519 ? -10.75 24.016 19.547 1 86.88 519 ARG B O 1
ATOM 8754 N N . ASN B 1 520 ? -11.383 23.156 21.484 1 90.5 520 ASN B N 1
ATOM 8755 C CA . ASN B 1 520 ? -11.766 21.875 20.891 1 90.5 520 ASN B CA 1
ATOM 8756 C C . ASN B 1 520 ? -12.938 22.031 19.922 1 90.5 520 ASN B C 1
ATOM 8758 O O . ASN B 1 520 ? -12.93 21.453 18.828 1 90.5 520 ASN B O 1
ATOM 8762 N N . ALA B 1 521 ? -13.875 22.781 20.344 1 90.19 521 ALA B N 1
ATOM 8763 C CA . ALA B 1 521 ? -15.047 23.031 19.5 1 90.19 521 ALA B CA 1
ATOM 8764 C C . ALA B 1 521 ? -14.648 23.703 18.188 1 90.19 521 ALA B C 1
ATOM 8766 O O . ALA B 1 521 ? -15.133 23.328 17.125 1 90.19 521 ALA B O 1
ATOM 8767 N N . MET B 1 522 ? -13.773 24.594 18.312 1 86.25 522 MET B N 1
ATOM 8768 C CA . MET B 1 522 ? -13.328 25.344 17.141 1 86.25 522 MET B CA 1
ATOM 8769 C C . MET B 1 522 ? -12.539 24.438 16.188 1 86.25 522 MET B C 1
ATOM 8771 O O . MET B 1 522 ? -12.695 24.516 14.977 1 86.25 522 MET B O 1
ATOM 8775 N N . PHE B 1 523 ? -11.836 23.625 16.75 1 85.38 523 PHE B N 1
ATOM 8776 C CA . PHE B 1 523 ? -11.07 22.703 15.945 1 85.38 523 PHE B CA 1
ATOM 8777 C C . PHE B 1 523 ? -11.992 21.75 15.18 1 85.38 523 PHE B C 1
ATOM 8779 O O . PHE B 1 523 ? -11.852 21.594 13.961 1 85.38 523 PHE B O 1
ATOM 8786 N N . LEU B 1 524 ? -12.844 21.109 15.883 1 85.75 524 LEU B N 1
ATOM 8787 C CA . LEU B 1 524 ? -13.766 20.156 15.289 1 85.75 524 LEU B CA 1
ATOM 8788 C C . LEU B 1 524 ? -14.586 20.797 14.18 1 85.75 524 LEU B C 1
ATOM 8790 O O . LEU B 1 524 ? -14.75 20.219 13.102 1 85.75 524 LEU B O 1
ATOM 8794 N N . ASN B 1 525 ? -14.961 21.969 14.484 1 84.44 525 ASN B N 1
ATOM 8795 C CA . ASN B 1 525 ? -15.852 22.672 13.562 1 84.44 525 ASN B CA 1
ATOM 8796 C C . ASN B 1 525 ? -15.109 23.172 12.328 1 84.44 525 ASN B C 1
ATOM 8798 O O . ASN B 1 525 ? -15.695 23.266 11.242 1 84.44 525 ASN B O 1
ATOM 8802 N N . ASN B 1 526 ? -13.828 23.391 12.492 1 79.81 526 ASN B N 1
ATOM 8803 C CA . ASN B 1 526 ? -13.133 24.125 11.43 1 79.81 526 ASN B CA 1
ATOM 8804 C C . ASN B 1 526 ? -12.141 23.234 10.695 1 79.81 526 ASN B C 1
ATOM 8806 O O . ASN B 1 526 ? -11.758 23.516 9.562 1 79.81 526 ASN B O 1
ATOM 8810 N N . GLU B 1 527 ? -11.688 22.219 11.367 1 79.12 527 GLU B N 1
ATOM 8811 C CA . GLU B 1 527 ? -10.602 21.484 10.742 1 79.12 527 GLU B CA 1
ATOM 8812 C C . GLU B 1 527 ? -11.008 20.031 10.469 1 79.12 527 GLU B C 1
ATOM 8814 O O . GLU B 1 527 ? -10.391 19.344 9.648 1 79.12 527 GLU B O 1
ATOM 8819 N N . LEU B 1 528 ? -11.945 19.469 11.219 1 74.31 528 LEU B N 1
ATOM 8820 C CA . LEU B 1 528 ? -12.328 18.078 11.031 1 74.31 528 LEU B CA 1
ATOM 8821 C C . LEU B 1 528 ? -13.344 17.953 9.898 1 74.31 528 LEU B C 1
ATOM 8823 O O . LEU B 1 528 ? -14.414 18.547 9.945 1 74.31 528 LEU B O 1
ATOM 8827 N N . PRO B 1 529 ? -12.984 17.125 9.008 1 68.75 529 PRO B N 1
ATOM 8828 C CA . PRO B 1 529 ? -13.906 16.984 7.871 1 68.75 529 PRO B CA 1
ATOM 8829 C C . PRO B 1 529 ? -15.227 16.328 8.266 1 68.75 529 PRO B C 1
ATOM 8831 O O . PRO B 1 529 ? -15.25 15.414 9.086 1 68.75 529 PRO B O 1
ATOM 8834 N N . GLY B 1 530 ? -16.328 16.844 7.734 1 68.69 530 GLY B N 1
ATOM 8835 C CA . GLY B 1 530 ? -17.641 16.234 7.902 1 68.69 530 GLY B CA 1
ATOM 8836 C C . GLY B 1 530 ? -18.312 16.625 9.203 1 68.69 530 GLY B C 1
ATOM 8837 O O . GLY B 1 530 ? -19.453 16.234 9.453 1 68.69 530 GLY B O 1
ATOM 8838 N N . VAL B 1 531 ? -17.578 17.375 10 1 76.06 531 VAL B N 1
ATOM 8839 C CA . VAL B 1 531 ? -18.172 17.75 11.289 1 76.06 531 VAL B CA 1
ATOM 8840 C C . VAL B 1 531 ? -18.594 19.219 11.258 1 76.06 531 VAL B C 1
ATOM 8842 O O . VAL B 1 531 ? -17.812 20.094 10.891 1 76.06 531 VAL B O 1
ATOM 8845 N N . THR B 1 532 ? -19.828 19.438 11.5 1 80.06 532 THR B N 1
ATOM 8846 C CA . THR B 1 532 ? -20.344 20.781 11.68 1 80.06 532 THR B CA 1
ATOM 8847 C C . THR B 1 532 ? -21.078 20.906 13.016 1 80.06 532 THR B C 1
ATOM 8849 O O . THR B 1 532 ? -22.016 20.172 13.289 1 80.06 532 THR B O 1
ATOM 8852 N N . ILE B 1 533 ? -20.656 21.828 13.742 1 88.19 533 ILE B N 1
ATOM 8853 C CA . ILE B 1 533 ? -21.266 22.078 15.047 1 88.19 533 ILE B CA 1
ATOM 8854 C C . ILE B 1 533 ? -22.188 23.281 14.961 1 88.19 533 ILE B C 1
ATOM 8856 O O . ILE B 1 533 ? -21.766 24.375 14.57 1 88.19 533 ILE B O 1
ATOM 8860 N N . PRO B 1 534 ? -23.422 23.141 15.328 1 90.88 534 PRO B N 1
ATOM 8861 C CA . PRO B 1 534 ? -24.359 24.25 15.305 1 90.88 534 PRO B CA 1
ATOM 8862 C C . PRO B 1 534 ? -23.922 25.422 16.172 1 90.88 534 PRO B C 1
ATOM 8864 O O . PRO B 1 534 ? -23.359 25.219 17.25 1 90.88 534 PRO B O 1
ATOM 8867 N N . GLN B 1 535 ? -24.281 26.578 15.734 1 91 535 GLN B N 1
ATOM 8868 C CA . GLN B 1 535 ? -23.875 27.812 16.422 1 91 535 GLN B CA 1
ATOM 8869 C C . GLN B 1 535 ? -24.391 27.828 17.859 1 91 535 GLN B C 1
ATOM 8871 O O . GLN B 1 535 ? -23.719 28.344 18.75 1 91 535 GLN B O 1
ATOM 8876 N N . GLU B 1 536 ? -25.547 27.312 18.078 1 91.5 536 GLU B N 1
ATOM 8877 C CA . GLU B 1 536 ? -26.141 27.266 19.406 1 91.5 536 GLU B CA 1
ATOM 8878 C C . GLU B 1 536 ? -25.25 26.5 20.375 1 91.5 536 GLU B C 1
ATOM 8880 O O . GLU B 1 536 ? -25.172 26.844 21.562 1 91.5 536 GLU B O 1
ATOM 8885 N N . ILE B 1 537 ? -24.578 25.484 19.906 1 92.25 537 ILE B N 1
ATOM 8886 C CA . ILE B 1 537 ? -23.688 24.688 20.719 1 92.25 537 ILE B CA 1
ATOM 8887 C C . ILE B 1 537 ? -22.359 25.438 20.922 1 92.25 537 ILE B C 1
ATOM 8889 O O . ILE B 1 537 ? -21.844 25.5 22.047 1 92.25 537 ILE B O 1
ATOM 8893 N N . LEU B 1 538 ? -21.875 26.047 19.875 1 92.31 538 LEU B N 1
ATOM 8894 C CA . LEU B 1 538 ? -20.625 26.781 19.953 1 92.31 538 LEU B CA 1
ATOM 8895 C C . LEU B 1 538 ? -20.719 27.922 20.953 1 92.31 538 LEU B C 1
ATOM 8897 O O . LEU B 1 538 ? -19.766 28.203 21.688 1 92.31 538 LEU B O 1
ATOM 8901 N N . ASN B 1 539 ? -21.906 28.5 21 1 93.38 539 ASN B N 1
ATOM 8902 C CA . ASN B 1 539 ? -22.141 29.656 21.859 1 93.38 539 ASN B CA 1
ATOM 8903 C C . ASN B 1 539 ? -22.109 29.266 23.328 1 93.38 539 ASN B C 1
ATOM 8905 O O . ASN B 1 539 ? -21.969 30.125 24.203 1 93.38 539 ASN B O 1
ATOM 8909 N N . ARG B 1 540 ? -22.203 28.031 23.578 1 93.94 540 ARG B N 1
ATOM 8910 C CA . ARG B 1 540 ? -22.219 27.562 24.969 1 93.94 540 ARG B CA 1
ATOM 8911 C C . ARG B 1 540 ? -20.797 27.516 25.531 1 93.94 540 ARG B C 1
ATOM 8913 O O . ARG B 1 540 ? -20.609 27.375 26.75 1 93.94 540 ARG B O 1
ATOM 8920 N N . PHE B 1 541 ? -19.828 27.625 24.656 1 94.06 541 PHE B N 1
ATOM 8921 C CA . PHE B 1 541 ? -18.438 27.578 25.094 1 94.06 541 PHE B CA 1
ATOM 8922 C C . PHE B 1 541 ? -17.797 28.953 25.016 1 94.06 541 PHE B C 1
ATOM 8924 O O . PHE B 1 541 ? -18.188 29.766 24.172 1 94.06 541 PHE B O 1
ATOM 8931 N N . SER B 1 542 ? -16.906 29.203 25.906 1 92.56 542 SER B N 1
ATOM 8932 C CA . SER B 1 542 ? -16.125 30.438 25.891 1 92.56 542 SER B CA 1
ATOM 8933 C C . SER B 1 542 ? -14.656 30.172 26.172 1 92.56 542 SER B C 1
ATOM 8935 O O . SER B 1 542 ? -14.32 29.188 26.828 1 92.56 542 SER B O 1
ATOM 8937 N N . GLU B 1 543 ? -13.797 31.062 25.672 1 88.31 543 GLU B N 1
ATOM 8938 C CA . GLU B 1 543 ? -12.359 30.922 25.844 1 88.31 543 GLU B CA 1
ATOM 8939 C C . GLU B 1 543 ? -11.969 30.984 27.312 1 88.31 543 GLU B C 1
ATOM 8941 O O . GLU B 1 543 ? -10.961 30.406 27.734 1 88.31 543 GLU B O 1
ATOM 8946 N N . ASP B 1 544 ? -12.789 31.562 28.109 1 91.06 544 ASP B N 1
ATOM 8947 C CA . ASP B 1 544 ? -12.445 31.828 29.5 1 91.06 544 ASP B CA 1
ATOM 8948 C C . ASP B 1 544 ? -12.93 30.703 30.406 1 91.06 544 ASP B C 1
ATOM 8950 O O . ASP B 1 544 ? -12.656 30.719 31.609 1 91.06 544 ASP B O 1
ATOM 8954 N N . MET B 1 545 ? -13.5 29.75 29.844 1 92.06 545 MET B N 1
ATOM 8955 C CA . MET B 1 545 ? -14.031 28.656 30.641 1 92.06 545 MET B CA 1
ATOM 8956 C C . MET B 1 545 ? -12.906 27.75 31.141 1 92.06 545 MET B C 1
ATOM 8958 O O . MET B 1 545 ? -11.93 27.516 30.438 1 92.06 545 MET B O 1
ATOM 8962 N N . SER B 1 546 ? -13.07 27.312 32.406 1 92.75 546 SER B N 1
ATOM 8963 C CA . SER B 1 546 ? -12.148 26.312 32.938 1 92.75 546 SER B CA 1
ATOM 8964 C C . SER B 1 546 ? -12.336 24.969 32.25 1 92.75 546 SER B C 1
ATOM 8966 O O . SER B 1 546 ? -13.336 24.734 31.562 1 92.75 546 SER B O 1
ATOM 8968 N N . ARG B 1 547 ? -11.359 24.109 32.438 1 91.25 547 ARG B N 1
ATOM 8969 C CA . ARG B 1 547 ? -11.422 22.75 31.906 1 91.25 547 ARG B CA 1
ATOM 8970 C C . ARG B 1 547 ? -12.664 22.016 32.406 1 91.25 547 ARG B C 1
ATOM 8972 O O . ARG B 1 547 ? -13.336 21.328 31.641 1 91.25 547 ARG B O 1
ATOM 8979 N N . GLU B 1 548 ? -12.945 22.188 33.656 1 92.75 548 GLU B N 1
ATOM 8980 C CA . GLU B 1 548 ? -14.078 21.516 34.281 1 92.75 548 GLU B CA 1
ATOM 8981 C C . GLU B 1 548 ? -15.406 22.047 33.75 1 92.75 548 GLU B C 1
ATOM 8983 O O . GLU B 1 548 ? -16.328 21.266 33.469 1 92.75 548 GLU B O 1
ATOM 8988 N N . GLU B 1 549 ? -15.484 23.312 33.562 1 93.88 549 GLU B N 1
ATOM 8989 C CA . GLU B 1 549 ? -16.703 23.922 33.031 1 93.88 549 GLU B CA 1
ATOM 8990 C C . GLU B 1 549 ? -16.969 23.453 31.609 1 93.88 549 GLU B C 1
ATOM 8992 O O . GLU B 1 549 ? -18.094 23.094 31.281 1 93.88 549 GLU B O 1
ATOM 8997 N N . GLY B 1 550 ? -15.953 23.516 30.844 1 93.94 550 GLY B N 1
ATOM 8998 C CA . GLY B 1 550 ? -16.078 23.062 29.469 1 93.94 550 GLY B CA 1
ATOM 8999 C C . GLY B 1 550 ? -16.531 21.609 29.375 1 93.94 550 GLY B C 1
ATOM 9000 O O . GLY B 1 550 ? -17.422 21.297 28.578 1 93.94 550 GLY B O 1
ATOM 9001 N N . GLN B 1 551 ? -15.961 20.781 30.188 1 93.81 551 GLN B N 1
ATOM 9002 C CA . GLN B 1 551 ? -16.297 19.359 30.203 1 93.81 551 GLN B CA 1
ATOM 9003 C C . GLN B 1 551 ? -17.75 19.141 30.609 1 93.81 551 GLN B C 1
ATOM 9005 O O . GLN B 1 551 ? -18.438 18.297 30.031 1 93.81 551 GLN B O 1
ATOM 9010 N N . ASN B 1 552 ? -18.172 19.875 31.594 1 94.88 552 ASN B N 1
ATOM 9011 C CA . ASN B 1 552 ? -19.547 19.719 32.062 1 94.88 552 ASN B CA 1
ATOM 9012 C C . ASN B 1 552 ? -20.547 20.109 30.984 1 94.88 552 ASN B C 1
ATOM 9014 O O . ASN B 1 552 ? -21.562 19.438 30.797 1 94.88 552 ASN B O 1
ATOM 9018 N N . ILE B 1 553 ? -20.281 21.188 30.312 1 95.38 553 ILE B N 1
ATOM 9019 C CA . ILE B 1 553 ? -21.141 21.609 29.203 1 95.38 553 ILE B CA 1
ATOM 9020 C C . ILE B 1 553 ? -21.125 20.531 28.125 1 95.38 553 ILE B C 1
ATOM 9022 O O . ILE B 1 553 ? -22.188 20.188 27.578 1 95.38 553 ILE B O 1
ATOM 9026 N N . GLY B 1 554 ? -19.953 20.047 27.844 1 95.81 554 GLY B N 1
ATOM 9027 C CA . GLY B 1 554 ? -19.828 18.984 26.859 1 95.81 554 GLY B CA 1
ATOM 9028 C C . GLY B 1 554 ? -20.625 17.75 27.219 1 95.81 554 GLY B C 1
ATOM 9029 O O . GLY B 1 554 ? -21.266 17.141 26.359 1 95.81 554 GLY B O 1
ATOM 9030 N N . ILE B 1 555 ? -20.594 17.375 28.469 1 96.81 555 ILE B N 1
ATOM 9031 C CA . ILE B 1 555 ? -21.344 16.219 28.953 1 96.81 555 ILE B CA 1
ATOM 9032 C C . ILE B 1 555 ? -22.844 16.469 28.781 1 96.81 555 ILE B C 1
ATOM 9034 O O . ILE B 1 555 ? -23.562 15.594 28.281 1 96.81 555 ILE B O 1
ATOM 9038 N N . ASP B 1 556 ? -23.266 17.641 29.109 1 96.19 556 ASP B N 1
ATOM 9039 C CA . ASP B 1 556 ? -24.672 17.969 28.984 1 96.19 556 ASP B CA 1
ATOM 9040 C C . ASP B 1 556 ? -25.141 17.859 27.531 1 96.19 556 ASP B C 1
ATOM 9042 O O . ASP B 1 556 ? -26.203 17.328 27.266 1 96.19 556 ASP B O 1
ATOM 9046 N N . ILE B 1 557 ? -24.391 18.375 26.688 1 95.69 557 ILE B N 1
ATOM 9047 C CA . ILE B 1 557 ? -24.719 18.359 25.266 1 95.69 557 ILE B CA 1
ATOM 9048 C C . ILE B 1 557 ? -24.781 16.922 24.766 1 95.69 557 ILE B C 1
ATOM 9050 O O . ILE B 1 557 ? -25.719 16.531 24.078 1 95.69 557 ILE B O 1
ATOM 9054 N N . ALA B 1 558 ? -23.797 16.109 25.141 1 96.94 558 ALA B N 1
ATOM 9055 C CA . ALA B 1 558 ? -23.703 14.727 24.703 1 96.94 558 ALA B CA 1
ATOM 9056 C C . ALA B 1 558 ? -24.844 13.891 25.25 1 96.94 558 ALA B C 1
ATOM 9058 O O . ALA B 1 558 ? -25.406 13.047 24.547 1 96.94 558 ALA B O 1
ATOM 9059 N N . VAL B 1 559 ? -25.203 14.141 26.516 1 97.19 559 VAL B N 1
ATOM 9060 C CA . VAL B 1 559 ? -26.312 13.414 27.125 1 97.19 559 VAL B CA 1
ATOM 9061 C C . VAL B 1 559 ? -27.609 13.742 26.391 1 97.19 559 VAL B C 1
ATOM 9063 O O . VAL B 1 559 ? -28.422 12.844 26.109 1 97.19 559 VAL B O 1
ATOM 9066 N N . SER B 1 560 ? -27.812 14.984 26.109 1 95.06 560 SER B N 1
ATOM 9067 C CA . SER B 1 560 ? -29 15.398 25.391 1 95.06 560 SER B CA 1
ATOM 9068 C C . SER B 1 560 ? -29.078 14.719 24.031 1 95.06 560 SER B C 1
ATOM 9070 O O . SER B 1 560 ? -30.141 14.203 23.641 1 95.06 560 SER B O 1
ATOM 9072 N N . MET B 1 561 ? -28.031 14.719 23.312 1 94.94 561 MET B N 1
ATOM 9073 C CA . MET B 1 561 ? -27.984 14.078 22 1 94.94 561 MET B CA 1
ATOM 9074 C C . MET B 1 561 ? -28.188 12.57 22.125 1 94.94 561 MET B C 1
ATOM 9076 O O . MET B 1 561 ? -28.906 11.969 21.328 1 94.94 561 MET B O 1
ATOM 9080 N N . GLY B 1 562 ? -27.547 11.977 23.125 1 96.75 562 GLY B N 1
ATOM 9081 C CA . GLY B 1 562 ? -27.672 10.547 23.359 1 96.75 562 GLY B CA 1
ATOM 9082 C C . GLY B 1 562 ? -29.109 10.117 23.609 1 96.75 562 GLY B C 1
ATOM 9083 O O . GLY B 1 562 ? -29.547 9.078 23.109 1 96.75 562 GLY B O 1
ATOM 9084 N N . LYS B 1 563 ? -29.781 10.875 24.359 1 95.56 563 LYS B N 1
ATOM 9085 C CA . LYS B 1 563 ? -31.172 10.57 24.656 1 95.56 563 LYS B CA 1
ATOM 9086 C C . LYS B 1 563 ? -32.031 10.633 23.391 1 95.56 563 LYS B C 1
ATOM 9088 O O . LYS B 1 563 ? -32.938 9.812 23.203 1 95.56 563 LYS B O 1
ATOM 9093 N N . LYS B 1 564 ? -31.734 11.57 22.562 1 94.19 564 LYS B N 1
ATOM 9094 C CA . LYS B 1 564 ? -32.438 11.68 21.297 1 94.19 564 LYS B CA 1
ATOM 9095 C C . LYS B 1 564 ? -32.188 10.469 20.406 1 94.19 564 LYS B C 1
ATOM 9097 O O . LYS B 1 564 ? -33.094 9.945 19.766 1 94.19 564 LYS B O 1
ATOM 9102 N N . LEU B 1 565 ? -30.969 10.016 20.406 1 96 565 LEU B N 1
ATOM 9103 C CA . LEU B 1 565 ? -30.531 8.938 19.516 1 96 565 LEU B CA 1
ATOM 9104 C C . LEU B 1 565 ? -30.984 7.586 20.047 1 96 565 LEU B C 1
ATOM 9106 O O . LEU B 1 565 ? -31.188 6.648 19.266 1 96 565 LEU B O 1
ATOM 9110 N N . LYS B 1 566 ? -31.062 7.43 21.344 1 94.75 566 LYS B N 1
ATOM 9111 C CA . LYS B 1 566 ? -31.438 6.168 21.969 1 94.75 566 LYS B CA 1
ATOM 9112 C C . LYS B 1 566 ? -32.781 5.676 21.438 1 94.75 566 LYS B C 1
ATOM 9114 O O . LYS B 1 566 ? -33 4.473 21.297 1 94.75 566 LYS B O 1
ATOM 9119 N N . GLY B 1 567 ? -33.688 6.566 21.031 1 90.19 567 GLY B N 1
ATOM 9120 C CA . GLY B 1 567 ? -35 6.191 20.516 1 90.19 567 GLY B CA 1
ATOM 9121 C C . GLY B 1 567 ? -34.969 5.836 19.031 1 90.19 567 GLY B C 1
ATOM 9122 O O . GLY B 1 567 ? -35.938 5.32 18.5 1 90.19 567 GLY B O 1
ATOM 9123 N N . ILE B 1 568 ? -33.875 5.988 18.438 1 95.5 568 ILE B N 1
ATOM 9124 C CA . ILE B 1 568 ? -33.812 5.848 16.984 1 95.5 568 ILE B CA 1
ATOM 9125 C C . ILE B 1 568 ? -32.781 4.77 16.609 1 95.5 568 ILE B C 1
ATOM 9127 O O . ILE B 1 568 ? -33.094 3.9 15.789 1 95.5 568 ILE B O 1
ATOM 9131 N N . CYS B 1 569 ? -31.641 4.738 17.266 1 96.88 569 CYS B N 1
ATOM 9132 C CA . CYS B 1 569 ? -30.516 3.883 16.906 1 96.88 569 CYS B CA 1
ATOM 9133 C C . CYS B 1 569 ? -30.562 2.564 17.672 1 96.88 569 CYS B C 1
ATOM 9135 O O . CYS B 1 569 ? -31.344 2.424 18.609 1 96.88 569 CYS B O 1
ATOM 9137 N N . ASP B 1 570 ? -29.797 1.598 17.203 1 97.62 570 ASP B N 1
ATOM 9138 C CA . ASP B 1 570 ? -29.672 0.292 17.844 1 97.62 570 ASP B CA 1
ATOM 9139 C C . ASP B 1 570 ? -28.594 0.315 18.938 1 97.62 570 ASP B C 1
ATOM 9141 O O . ASP B 1 570 ? -28.484 -0.628 19.719 1 97.62 570 ASP B O 1
ATOM 9145 N N . GLY B 1 571 ? -27.891 1.34 19.016 1 97.94 571 GLY B N 1
ATOM 9146 C CA . GLY B 1 571 ? -26.844 1.585 20 1 97.94 571 GLY B CA 1
ATOM 9147 C C . GLY B 1 571 ? -26.172 2.939 19.828 1 97.94 571 GLY B C 1
ATOM 9148 O O . GLY B 1 571 ? -26.594 3.746 19 1 97.94 571 GLY B O 1
ATOM 9149 N N . LEU B 1 572 ? -25.203 3.244 20.672 1 98.31 572 LEU B N 1
ATOM 9150 C CA . LEU B 1 572 ? -24.438 4.488 20.609 1 98.31 572 LEU B CA 1
ATOM 9151 C C . LEU B 1 572 ? -22.953 4.207 20.438 1 98.31 572 LEU B C 1
ATOM 9153 O O . LEU B 1 572 ? -22.453 3.193 20.922 1 98.31 572 LEU B O 1
ATOM 9157 N N . TYR B 1 573 ? -22.312 5.016 19.672 1 98.44 573 TYR B N 1
ATOM 9158 C CA . TYR B 1 573 ? -20.891 4.98 19.391 1 98.44 573 TYR B CA 1
ATOM 9159 C C . TYR B 1 573 ? -20.203 6.266 19.859 1 98.44 573 TYR B C 1
ATOM 9161 O O . TYR B 1 573 ? -20.5 7.348 19.344 1 98.44 573 TYR B O 1
ATOM 9169 N N . PHE B 1 574 ? -19.297 6.121 20.844 1 98.19 574 PHE B N 1
ATOM 9170 C CA . PHE B 1 574 ? -18.656 7.301 21.422 1 98.19 574 PHE B CA 1
ATOM 9171 C C . PHE B 1 574 ? -17.203 7.398 20.984 1 98.19 574 PHE B C 1
ATOM 9173 O O . PHE B 1 574 ? -16.453 6.434 21.078 1 98.19 574 PHE B O 1
ATOM 9180 N N . ILE B 1 575 ? -16.844 8.531 20.469 1 95.75 575 ILE B N 1
ATOM 9181 C CA . ILE B 1 575 ? -15.438 8.867 20.234 1 95.75 575 ILE B CA 1
ATOM 9182 C C . ILE B 1 575 ? -14.867 9.602 21.438 1 95.75 575 ILE B C 1
ATOM 9184 O O . ILE B 1 575 ? -15.422 10.625 21.875 1 95.75 575 ILE B O 1
ATOM 9188 N N . THR B 1 576 ? -13.781 9.141 21.953 1 94.75 576 THR B N 1
ATOM 9189 C CA . THR B 1 576 ? -13.258 9.648 23.219 1 94.75 576 THR B CA 1
ATOM 9190 C C . THR B 1 576 ? -12.328 10.836 22.969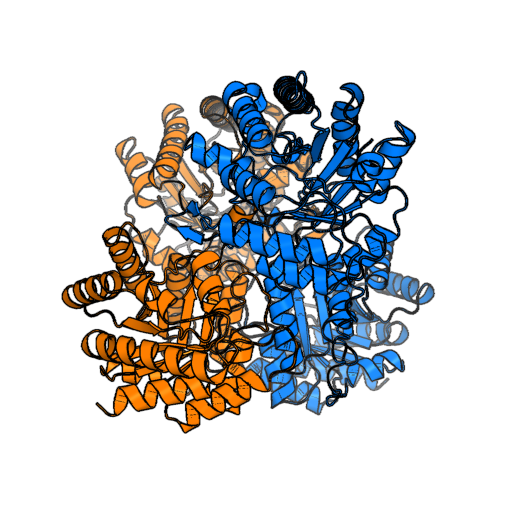 1 94.75 576 THR B C 1
ATOM 9192 O O . THR B 1 576 ? -11.227 10.672 22.438 1 94.75 576 THR B O 1
ATOM 9195 N N . PRO B 1 577 ? -12.727 11.945 23.422 1 92.12 577 PRO B N 1
ATOM 9196 C CA . PRO B 1 577 ? -11.812 13.078 23.25 1 92.12 577 PRO B CA 1
ATOM 9197 C C . PRO B 1 577 ? -10.602 13 24.188 1 92.12 577 PRO B C 1
ATOM 9199 O O . PRO B 1 577 ? -10.766 12.891 25.406 1 92.12 577 PRO B O 1
ATOM 9202 N N . PHE B 1 578 ? -9.453 13.055 23.719 1 87.69 578 PHE B N 1
ATOM 9203 C CA . PHE B 1 578 ? -8.188 13.133 24.438 1 87.69 578 PHE B CA 1
ATOM 9204 C C . PHE B 1 578 ? -8.055 11.977 25.422 1 87.69 578 PHE B C 1
ATOM 9206 O O . PHE B 1 578 ? -7.488 12.133 26.516 1 87.69 578 PHE B O 1
ATOM 9213 N N . GLY B 1 579 ? -8.742 10.906 25.172 1 89.19 579 GLY B N 1
ATOM 9214 C CA . GLY B 1 579 ? -8.633 9.711 26 1 89.19 579 GLY B CA 1
ATOM 9215 C C . GLY B 1 579 ? -9.406 9.812 27.297 1 89.19 579 GLY B C 1
ATOM 9216 O O . GLY B 1 579 ? -9.164 9.047 28.234 1 89.19 579 GLY B O 1
ATOM 9217 N N . ARG B 1 580 ? -10.383 10.664 27.359 1 92.94 580 ARG B N 1
ATOM 9218 C CA . ARG B 1 580 ? -11.156 10.875 28.578 1 92.94 580 ARG B CA 1
ATOM 9219 C C . ARG B 1 580 ? -12.289 9.859 28.688 1 92.94 580 ARG B C 1
ATOM 9221 O O . ARG B 1 580 ? -13.461 10.219 28.641 1 92.94 580 ARG B O 1
ATOM 9228 N N . VAL B 1 581 ? -11.945 8.688 29.047 1 96.5 581 VAL B N 1
ATOM 9229 C CA . VAL B 1 581 ? -12.891 7.574 29.062 1 96.5 581 VAL B CA 1
ATOM 9230 C C . VAL B 1 581 ? -13.891 7.762 30.203 1 96.5 581 VAL B C 1
ATOM 9232 O O . VAL B 1 581 ? -15.062 7.406 30.062 1 96.5 581 VAL B O 1
ATOM 9235 N N . ASN B 1 582 ? -13.445 8.344 31.281 1 95 582 ASN B N 1
ATOM 9236 C CA . ASN B 1 582 ? -14.344 8.57 32.406 1 95 582 ASN B CA 1
ATOM 9237 C C . ASN B 1 582 ? -15.469 9.531 32.062 1 95 582 ASN B C 1
ATOM 9239 O O . ASN B 1 582 ? -16.594 9.406 32.562 1 95 582 ASN B O 1
ATOM 9243 N N . MET B 1 583 ? -15.156 10.477 31.203 1 95.94 583 MET B N 1
ATOM 9244 C CA . MET B 1 583 ? -16.172 11.383 30.688 1 95.94 583 MET B CA 1
ATOM 9245 C C . MET B 1 583 ? -17.25 10.625 29.906 1 95.94 583 MET B C 1
ATOM 9247 O O . MET B 1 583 ? -18.438 10.883 30.062 1 95.94 583 MET B O 1
ATOM 9251 N N . ILE B 1 584 ? -16.844 9.672 29.156 1 97.25 584 ILE B N 1
ATOM 9252 C CA . ILE B 1 584 ? -17.75 8.867 28.344 1 97.25 584 ILE B CA 1
ATOM 9253 C C . ILE B 1 584 ? -18.625 8.016 29.25 1 97.25 584 ILE B C 1
ATOM 9255 O O . ILE B 1 584 ? -19.844 7.922 29.031 1 97.25 584 ILE B O 1
ATOM 9259 N N . VAL B 1 585 ? -18.016 7.43 30.25 1 96.75 585 VAL B N 1
ATOM 9260 C CA . VAL B 1 585 ? -18.75 6.59 31.188 1 96.75 585 VAL B CA 1
ATOM 9261 C C . VAL B 1 585 ? -19.828 7.418 31.891 1 96.75 585 VAL B C 1
ATOM 9263 O O . VAL B 1 585 ? -20.953 6.965 32.062 1 96.75 585 VAL B O 1
ATOM 9266 N N . ASP B 1 586 ? -19.422 8.625 32.25 1 96.25 586 ASP B N 1
ATOM 9267 C CA . ASP B 1 586 ? -20.391 9.523 32.906 1 96.25 586 ASP B CA 1
ATOM 9268 C C . ASP B 1 586 ? -21.562 9.812 31.969 1 96.25 586 ASP B C 1
ATOM 9270 O O . ASP B 1 586 ? -22.719 9.805 32.406 1 96.25 586 ASP B O 1
ATOM 9274 N N . ILE B 1 587 ? -21.312 10.062 30.719 1 97.69 587 ILE B N 1
ATOM 9275 C CA . ILE B 1 587 ? -22.344 10.352 29.734 1 97.69 587 ILE B CA 1
ATOM 9276 C C . ILE B 1 587 ? -23.25 9.141 29.562 1 97.69 587 ILE B C 1
ATOM 9278 O O . ILE B 1 587 ? -24.484 9.273 29.578 1 97.69 587 ILE B O 1
ATOM 9282 N N . VAL B 1 588 ? -22.672 7.941 29.438 1 97.25 588 VAL B N 1
ATOM 9283 C CA . VAL B 1 588 ? -23.422 6.707 29.219 1 97.25 588 VAL B CA 1
ATOM 9284 C C . VAL B 1 588 ? -24.359 6.449 30.406 1 97.25 588 VAL B C 1
ATOM 9286 O O . VAL B 1 588 ? -25.516 6.094 30.219 1 97.25 588 VAL B O 1
ATOM 9289 N N . ASN B 1 589 ? -23.875 6.672 31.609 1 95.94 589 ASN B N 1
ATOM 9290 C CA . ASN B 1 589 ? -24.672 6.449 32.812 1 95.94 589 ASN B CA 1
ATOM 9291 C C . ASN B 1 589 ? -25.859 7.406 32.875 1 95.94 589 ASN B C 1
ATOM 9293 O O . ASN B 1 589 ? -26.953 7.012 33.281 1 95.94 589 ASN B O 1
ATOM 9297 N N . ARG B 1 590 ? -25.641 8.578 32.438 1 95.94 590 ARG B N 1
ATOM 9298 C CA . ARG B 1 590 ? -26.688 9.586 32.469 1 95.94 590 ARG B CA 1
ATOM 9299 C C . ARG B 1 590 ? -27.75 9.312 31.406 1 95.94 590 ARG B C 1
ATOM 9301 O O . ARG B 1 590 ? -28.922 9.617 31.594 1 95.94 590 ARG B O 1
ATOM 9308 N N . ILE B 1 591 ? -27.312 8.781 30.312 1 95.81 591 ILE B N 1
ATOM 9309 C CA . ILE B 1 591 ? -28.234 8.438 29.25 1 95.81 591 ILE B CA 1
ATOM 9310 C C . ILE B 1 591 ? -29.109 7.266 29.672 1 95.81 591 ILE B C 1
ATOM 9312 O O . ILE B 1 591 ? -30.297 7.223 29.359 1 95.81 591 ILE B O 1
ATOM 9316 N N . LYS B 1 592 ? -28.562 6.254 30.375 1 89 592 LYS B N 1
ATOM 9317 C CA . LYS B 1 592 ? -29.281 5.059 30.812 1 89 592 LYS B CA 1
ATOM 9318 C C . LYS B 1 592 ? -30.297 5.398 31.906 1 89 592 LYS B C 1
ATOM 9320 O O . LYS B 1 592 ? -31.297 4.699 32.062 1 89 592 LYS B O 1
ATOM 9325 N N . GLU B 1 593 ? -30.094 6.285 32.875 1 75.25 593 GLU B N 1
ATOM 9326 C CA . GLU B 1 593 ? -30.969 6.66 34 1 75.25 593 GLU B CA 1
ATOM 9327 C C . GLU B 1 593 ? -32.344 7.129 33.469 1 75.25 593 GLU B C 1
ATOM 9329 O O . GLU B 1 593 ? -33.344 7.066 34.188 1 75.25 593 GLU B O 1
ATOM 9334 N N . VAL B 1 594 ? -32.531 7.344 32.312 1 54.78 594 VAL B N 1
ATOM 9335 C CA . VAL B 1 594 ? -33.875 7.742 31.875 1 54.78 594 VAL B CA 1
ATOM 9336 C C . VAL B 1 594 ? -34.562 6.57 31.188 1 54.78 594 VAL B C 1
ATOM 9338 O O . VAL B 1 594 ? -33.938 5.883 30.359 1 54.78 594 VAL B O 1
#

Sequence (1188 aa):
MIKEFLNNNILICDGAMGTYYSEKTGNDISYCEFGNLNDKNTIRRIHEEYIEAGAKLIRTNTFSANSKELGVSRKTLKDIIESGIEIAKEAVYNKEVFIGASIGPIRENGADENFVEVLEEYKFIVDCFLDNNINVFIFETLSNLDYLQEVSTYIKNKKPESFILTQFAVKPDGFTRDGYSVSKIVGEVKKINTIDSYGFNCGSGPTHALELIKKIDIGDDIVSSLPNAGFPEIIHERTVYPNNPVYFARKLKEIKKLGVSIIGGCCGTNPSYISKLRDTIDNKPEAGDKIKRYEHETYNEKNIIKNTFKEKVKNGDFVIAVELSAPVDTDINKIMTGAKVCKDNNIDIVTVPDSPMSKVRADSVVMSSKIKREIGIEAMPHMCCRDKNTNAIRSSLIGGHIEEIRNILAITGDPISDASRIETKSVFNLNSFKLIELINDMNNEVFTSDDIFIGGALNLNVLNKEVEYGRMMKKVERGAKFFLTQPIYDDSAVEFLKSIKERTDVKILGGILPVVSYRNAMFLNNELPGVTIPQEILNRFSEDMSREEGQNIGIDIAVSMGKKLKGICDGLYFITPFGRVNMIVDIVNRIKEVMIKEFLNNNILICDGAMGTYYSEKTGNDISYCEFGNLNDKNTIRRIHEEYIEAGAKLIRTNTFSANSKELGVSRKTLKDIIESGIEIAKEAVYNKEVFIGASIGPIRENGADENFVEVLEEYKFIVDCFLDNNINVFIFETLSNLDYLQEVSTYIKNKKPESFILTQFAVKPDGFTRDGYSVSKIVGEVKKINTIDSYGFNCGSGPTHALELIKKIDIGDDIVSSLPNAGFPEIIHERTVYPNNPVYFARKLKEIKKLGVSIIGGCCGTNPSYISKLRDTIDNKPEAGDKIKRYEHETYNEKNIIKNTFKEKVKNGDFVIAVELSAPVDTDINKIMTGAKVCKDNNIDIVTVPDSPMSKVRADSVVMSSKIKREIGIEAMPHMCCRDKNTNAIRSSLIGGHIEEIRNILAITGDPISDASRIETKSVFNLNSFKLIELINDMNNEVFTSDDIFIGGALNLNVLNKEVEYGRMMKKVERGAKFFLTQPIYDDSAVEFLKSIKERTDVKILGGILPVVSYRNAMFLNNELPGVTIPQEILNRFSEDMSREEGQNIGIDIAVSMGKKLKGICDGLYFITPFGRVNMIVDIVNRIKEV

Solvent-accessible surface area (backbone atoms only — not comparable to full-atom values): 60679 Å² total; per-residue (Å²): 107,72,69,62,50,48,73,61,23,47,43,35,31,31,45,25,59,60,53,39,48,23,68,74,66,67,47,82,62,88,60,62,40,56,28,35,73,78,35,45,65,62,56,28,48,53,50,37,45,25,44,73,24,54,26,40,29,43,62,34,60,26,42,66,70,42,40,76,78,62,68,44,52,68,67,56,42,48,51,32,48,50,35,18,48,50,38,49,50,60,49,35,59,98,48,93,45,48,63,29,46,30,37,38,70,77,77,68,67,50,88,68,54,43,69,61,59,56,50,49,49,51,50,51,53,50,46,58,36,48,75,68,74,42,51,31,40,31,39,36,56,27,43,66,69,80,60,48,64,61,52,34,45,53,46,40,73,76,38,66,84,45,46,34,36,40,20,30,20,37,24,65,63,38,31,19,75,71,55,41,38,55,67,57,49,55,59,54,55,68,68,36,81,61,53,63,29,43,35,36,20,33,38,20,21,38,69,44,43,38,56,54,54,66,71,50,88,60,83,88,51,52,29,35,47,18,25,16,39,21,38,56,31,72,55,94,82,34,80,42,49,36,87,36,36,65,63,45,23,54,41,49,44,55,36,29,50,58,30,43,39,30,38,42,31,16,52,48,21,38,44,66,32,38,30,39,29,51,72,65,43,72,55,58,65,47,79,36,58,84,66,74,70,72,63,71,72,72,71,70,89,59,86,66,76,85,55,67,52,62,51,35,55,75,71,66,42,79,41,41,35,38,40,42,66,52,32,74,47,66,65,52,62,66,45,52,52,40,50,44,52,38,46,79,67,69,44,46,30,38,29,19,53,55,31,66,84,65,25,52,18,20,25,15,52,54,51,26,29,48,43,32,71,75,67,62,42,50,32,23,20,32,45,50,20,56,40,31,35,57,60,43,47,51,11,44,50,35,28,29,42,64,52,66,42,43,36,35,35,35,36,36,59,70,64,73,59,59,77,54,69,66,58,68,43,58,48,46,81,34,44,33,59,52,46,32,32,40,52,43,49,37,26,68,73,60,31,61,92,55,54,62,48,36,28,30,72,40,70,63,65,52,89,58,57,65,59,47,52,52,50,51,52,53,35,40,75,36,50,34,61,32,32,41,35,51,61,62,68,50,67,67,42,53,52,51,50,46,54,49,53,74,73,43,85,74,42,35,21,45,16,40,57,55,45,46,37,37,70,52,42,51,42,42,44,37,34,40,61,70,39,63,63,48,64,76,60,56,68,73,43,47,87,84,52,50,69,66,56,25,36,52,52,18,41,52,54,42,28,55,52,44,52,62,39,62,80,65,36,44,23,41,27,36,47,45,56,92,71,40,46,68,60,51,51,52,31,52,54,60,40,62,76,103,107,72,70,62,51,49,73,61,22,48,45,35,30,32,44,25,59,60,54,37,49,22,68,73,66,66,47,82,62,86,59,62,40,56,30,34,72,79,36,45,66,62,56,28,48,52,51,38,45,24,43,73,24,55,27,40,29,43,64,34,61,26,43,66,70,43,41,77,78,62,69,43,53,68,67,57,42,48,52,33,48,50,36,17,50,50,39,50,51,59,48,34,59,98,48,94,45,48,62,30,45,30,36,39,71,79,78,68,68,48,86,66,54,44,70,62,58,57,49,49,50,50,50,52,54,51,45,58,37,48,76,67,74,41,51,32,39,32,40,36,56,26,44,68,69,78,60,48,65,63,53,35,46,52,46,40,72,76,39,67,83,46,45,34,35,40,21,31,20,39,24,65,62,38,33,18,74,71,55,41,38,54,66,58,50,56,59,55,54,66,68,36,79,63,52,65,26,44,35,34,20,34,38,20,20,38,68,45,44,38,56,54,54,62,73,50,88,59,84,89,53,52,30,36,46,17,26,16,40,21,39,58,30,70,56,94,83,34,83,42,49,37,88,36,37,65,64,45,23,54,39,50,45,56,36,29,50,58,30,42,39,32,38,42,30,18,52,50,22,39,43,65,33,40,30,38,29,52,73,65,42,72,56,59,64,48,80,36,60,85,66,76,70,72,64,71,71,72,72,70,89,59,86,64,75,86,55,67,53,62,52,34,54,75,71,66,41,78,42,40,36,38,38,42,66,53,31,74,47,67,66,54,62,67,45,53,52,38,51,45,54,37,46,77,67,69,44,45,30,38,30,19,53,54,31,66,84,64,25,53,18,21,25,15,52,53,50,25,29,49,42,31,71,75,67,62,43,50,32,23,19,32,46,51,20,59,40,33,39,58,57,42,46,52,11,43,50,34,28,29,41,62,52,68,41,43,36,35,35,33,36,36,59,71,66,72,58,58,78,52,68,65,58,67,43,57,49,47,82,33,43,33,58,52,47,32,32,41,52,44,50,38,26,68,72,58,32,61,91,56,52,63,49,33,27,32,72,39,70,64,66,52,89,57,58,65,59,45,51,52,50,51,50,53,35,39,74,36,47,33,60,33,32,42,35,49,60,62,68,49,66,67,43,52,52,50,50,46,54,48,54,75,75,43,85,73,42,36,22,46,18,39,57,55,45,45,37,36,69,50,44,50,40,42,45,35,34,41,61,70,39,64,65,48,66,78,62,55,67,74,44,48,87,84,54,51,68,66,55,25,36,52,52,17,41,51,52,43,30,55,51,44,52,61,40,62,80,65,37,45,23,40,28,36,47,45,57,93,70,41,45,68,60,52,52,52,32,54,53,61,38,63,77,103

Organism: NCBI:txid632245

InterPro domains:
  IPR003171 Methylenetetrahydrofolate reductase-like, catalytic domain [PF02219] (310-576)
  IPR003171 Methylenetetrahydrofolate reductase-like, catalytic domain [cd00537] (320-591)
  IPR003726 Homocysteine-binding domain [PF02574] (11-280)
  IPR003726 Homocysteine-binding domain [PS50970] (1-281)
  IPR029041 FAD-linked oxidoreductase-like [SSF51730] (308-592)
  IPR036589 Homocysteine-binding domain superfamily [G3DSA:3.20.20.330] (1-293)
  IPR036589 Homocysteine-binding domain superfamily [SSF82282] (2-360)

Nearest PDB structures (foldseek):
  3bol-assembly1_A  TM=4.939E-01  e=1.255E-27  Thermotoga maritima
  1q8a-assembly1_A  TM=4.855E-01  e=5.173E-27  Thermotoga maritima
  1q7q-assembly2_B  TM=4.925E-01  e=2.800E-26  Thermotoga maritima
  5ume-assembly1_A  TM=8.387E-01  e=1.139E-13  Haemophilus influenzae Rd KW20
  5ume-assembly1_D  TM=8.449E-01  e=1.761E-13  Haemophilus influenzae Rd KW20

Radius of gyration: 31.0 Å; Cα contacts (8 Å, |Δi|>4): 2465; chains: 2; bounding box: 76×91×80 Å

Foldseek 3Di:
DVVVLLQFFFAAEEAADQQVLCVVPVDNDPQCLCCLPVPLPSSLVQLLLLVVLPHQEYEFSCAQLFCVSVVHDLVVSLVSLLSSVVSNCVSCPPHNHAYEYHYEDDDDQDPDPPLVNRLVRLQSSLCSCVVVPHQEYEYEQDQDCRNVLVNLVSSCVVPVVGAAEYAHQAALVQHGQLQDGVANRVVVVVPRPSHQEYEYEERAALVSSLVNLLQDDCDQGAYEYAYEPHDWDQDPNDTAHDDDLQVRLVSVQSSQLQQHRYYYYYHRDGSSNSNNNVVRHDTGRHHGDPPPNPPPPPPPPPDQDDQQLVVCLVVLAAAEEEEAEAALDDDCVLRLVLLLVCVVLPHQEYEYEQCAPVRHGPGRLVSQLCSCVPNVHQYEYEDEQQPDGPVVLVVSVVVSVVSPHQEYEQAHGDQDPPPPPPVSRPRPPDGSQSVLLSLVVCCVVPVDPRGRQYEYEQQLLDPDLVVSLVVVVSSVVSHHQAYEYAADADVSSLVSLQVSVVVDVRAYAHEHEFFQALVSQCCQCPPPPSDHHDPVLSVCHDPPDDRVSSLVSSLVSRLVVLLSCSVRHSYHYYYYPPSPSVSVSSSVVSNVVD/DVVVLLQFFFAAEEAADQQVLCVVPVDNDPQCLCCLPVPLPSSLVQLLLLVVLPHQEYEFSCAQLFCVSVVHDLVVSLSSLLSSVVSNCVSCPPHNHAYEYHYEDDDDQDPDPPLVNRLVRLQSSLCSCVVVPHQEYEYEQDQDCRNVLVNLVSSCVVPVVGAAEYAHQAALVQHGLLQDGVANRVVVVVPRPSHQEYEYEERAALVSSLVNLLQDDCDQGAYEYAYEPHDWDQDPNDTADDDDLQVRLVSVQSSQLQQHRYYYYYHRDGSSNSNNNVVRHDTGRHHGDPNPNPPPPPPPPPDQDDQQLVVCLVVLAAAEEEEAEAALDDDCVLRLVLLLVCVVLPHQEYEYEQCAPVRHGPGRLVSQLCSCVPNVHQYEYEDEQQPDGPVVLVVSVVVSVVSPHQEYEQAHGDQDPPPPPPVSRPRVPDGSQSVLLSLVVCCVVPVDPRGRQYEYEQQLLDPDLVVSLVVVVSSVVSHHQAYEYAADADVSSLVSLQVSVVVDVRAYAYEHEFFQALVSQCCQCPPPPSDHHDPVLSVCHDPPDDRVSSLVSRLVSRLVVLLSCVVRHSYHYYYYPPSPSVSVSVSVVSNVVD

Secondary structure (DSSP, 8-state):
-HHHHHTT--EEB---SHHHHHHHH----S-GGGHHHH-HHHHHHHHHHHHHHT-SEEE-S-TT-SHHHHT--HHHHHHHHHHHHHHHHHHTTTS--EEEEEE------STTS-HHHHHHHHHHHHHHHHTTT--EEEEEEESS-TTHHHHHHHHHHH-TT-EEEEEE---TTSB-TT--BHHHHHHHHTT-TT--EEEEESSS-HHHHHHHHHTS--TT--EEEE--SS--EEETTEEE----HHHHHHHHHHHHHTT--EE---TT--HHHHHHHHHHS-SS-------------------PPP-HHHHHHHHT--EEEEE-PPPSSS--HHHHHHHHHHHHTT-SEEEE-SSGGG---S-HHHHHHHHHHHT-S-EEEEEESSSB-HHHHHHHHHHHHHTT--EEEEE-------S-TTTHHHHTT--HHHHHHHHHHHHHHTSTTS--EEEEEE----S-HHHHHHHHHHHHHHT--EEEEEE--SHHHHHHHHHHHHH---EEEEEE----SHHHHHHHHHHSTT----HHHHTT--TT--HHHHHHHHHHHHHHHHHHHHTTSSEEEEE-GGG-HHHHHHHHHHHHT-/-HHHHHTT--EEB---SHHHHHHHH----S-GGGHHHH-HHHHHHHHHHHHHHT-SEEE-S-TT-SHHHHT--HHHHHHHHHHHHHHHHHHTTTS--EEEEEE------STTS-HHHHHHHHHHHHHHHHTTT--EEEEEEESS-TTHHHHHHHHHHH-TT-EEEEEE---TTSB-TT--BHHHHHHHHTT-TT--EEEEESSS-HHHHHHHHHTS--TT--EEEE--SS--EEETTEEE----HHHHHHHHHHHHHTT--EE---TT--HHHHHHHHHHS-SS-------------------PPP-HHHHHHHHT--EEEEE-PPPSSS--HHHHHHHHHHHHTT-SEEEE-SSGGG---S-HHHHHHHHHHHT-S-EEEEEESSSB-HHHHHHHHHHHHHTT--EEEEE-------S-TTGGGTSTT--HHHHHHHHHHHHHHTSTTS--EEEEEE----S-HHHHHHHHHHHHHHT--EEEEEE--SHHHHHHHHHHHHH---EEEEEE----SHHHHHHHHHHSTT----HHHHTT--TT--HHHHHHHHHHHHHHHHHHHHTTSSEEEEE-GGG-HHHHHHHHHHHHT-